Protein AF-A0A3B9SMY6-F1 (afdb_monomer)

Foldseek 3Di:
DDDDDDDDDDDDDDDDDDDDDDDDDDDDDDDDDDDQLLAADDDLVRNLVSLLVNLCVQVNVPPCVVLSVVLVCVLPDCVCVPPVPLSVLLRLLVRLLVVLPLRHNVLSSLSSVCSCQLDPDRHDDDPLSSVLVSVVSSVQSVPDHSVRSSQLSQQVSQLRDPPPVAWGWLDDPPFKTKIKGDWDWDWDDSVPDSFIKIWTFQIKIWMDGAPDIWIWHRWTWTAGSVQQKTWTQKTKGALVQLPDDPPQKMKIAHTAMDRSVFQWGKGAFIWIWHQLLDDDPCPDDRDTPTFTWIWIAGDDNDDHSVRQQDGKTWGPDQFDWDPPSFPQKIWTTTWMDGRQKIKRAHDPVGWIWIFGDEPNDTFKIWTDRIWIDHPFKIWDQWIWIWGDQPDPWTWTARTWTWIAGSVQQKIKTFQDPDFLSLAFIQTQFLQKTKRFGMWMDRSHDQKIFTHFDQPQFTDWIKIAHNQAADPVVQCVQCPPPPDRLLVQQVVLCVVVVQWFQALVSSCVSSVHDSVVSLVVLRVCSSVVQWDADPVSRGIGGDPVSVSRVCVNVLNFAGWNWMFTADDNDDTQWMAGNVQRKIKGARGAKTDQEPPQRWMDGADNRIWIGGGHRKIWGAAWIDTAFKIWHAHRWIADLQQQKIFGAATQWMWGWAFAPDADPVRGGDTDTQDWTKGRWGWMWRADGSRHSHVSDPDQFPGKTWTPAKIKTDLCPAPPRLGPPVFFIWTFGTDMGTNSNDDHQVNDWTWTWGGHLQQFDIDIFTWGQDNVSYTWHKDAQPPVATQGNNNQWGAGGIWIAGNNATWGQAWIGGPQKIDHARTWHDGSFKIWGWAKIWGPWDDDDQPDWTFWIKIAGTWTWMDGSVVQKIKTAHDPFFIFTHDPFTKGAHGIWIDHVTWIWGAAWIDGDPDIDHDRTDTGHSHD

Structure (mmCIF, N/CA/C/O backbone):
data_AF-A0A3B9SMY6-F1
#
_entry.id   AF-A0A3B9SMY6-F1
#
loop_
_atom_site.group_PDB
_atom_site.id
_atom_site.type_symbol
_atom_site.label_atom_id
_atom_site.label_alt_id
_atom_site.label_comp_id
_atom_site.label_asym_id
_atom_site.label_entity_id
_atom_site.label_seq_id
_atom_site.pdbx_PDB_ins_code
_atom_site.Cartn_x
_atom_site.Cartn_y
_atom_site.Cartn_z
_atom_site.occupancy
_atom_site.B_iso_or_equiv
_atom_site.auth_seq_id
_atom_site.auth_comp_id
_atom_site.auth_asym_id
_atom_site.auth_atom_id
_atom_site.pdbx_PDB_model_num
ATOM 1 N N . MET A 1 1 ? -36.067 58.051 8.733 1.00 38.22 1 MET A N 1
ATOM 2 C CA . MET A 1 1 ? -37.503 57.680 8.735 1.00 38.22 1 MET A CA 1
ATOM 3 C C . MET A 1 1 ? -37.540 56.168 8.925 1.00 38.22 1 MET A C 1
ATOM 5 O O . MET A 1 1 ? -36.864 55.523 8.148 1.00 38.22 1 MET A O 1
ATOM 9 N N . THR A 1 2 ? -38.123 55.501 9.920 1.00 34.78 2 THR A N 1
ATOM 10 C CA . THR A 1 2 ? -39.008 55.783 11.070 1.00 34.78 2 THR A CA 1
ATOM 11 C C . THR A 1 2 ? -38.857 54.579 12.033 1.00 34.78 2 THR A C 1
ATOM 13 O O . THR A 1 2 ? -38.737 53.455 11.558 1.00 34.78 2 THR A O 1
ATOM 16 N N . LYS A 1 3 ? -38.825 54.805 13.360 1.00 35.53 3 LYS A N 1
ATOM 17 C CA . LYS A 1 3 ? -38.777 53.776 14.438 1.00 35.53 3 LYS A CA 1
ATOM 18 C C . LYS A 1 3 ? -40.042 52.880 14.461 1.00 35.53 3 LYS A C 1
ATOM 20 O O . LYS A 1 3 ? -41.073 53.328 13.959 1.00 35.53 3 LYS A O 1
ATOM 25 N N . PRO A 1 4 ? -39.997 51.684 15.092 1.00 39.94 4 PRO A N 1
ATOM 26 C CA . PRO A 1 4 ? -40.416 51.556 16.505 1.00 39.94 4 PRO A CA 1
ATOM 27 C C . PRO A 1 4 ? -39.466 50.698 17.388 1.00 39.94 4 PRO A C 1
ATOM 29 O O . PRO A 1 4 ? -38.558 50.062 16.856 1.00 39.94 4 PRO A O 1
ATOM 32 N N . PRO A 1 5 ? -39.619 50.734 18.734 1.00 43.97 5 PRO A N 1
ATOM 33 C CA . PRO A 1 5 ? -38.661 50.185 19.698 1.00 43.97 5 PRO A CA 1
ATOM 34 C C . PRO A 1 5 ? -39.064 48.829 20.308 1.00 43.97 5 PRO A C 1
ATOM 36 O O . PRO A 1 5 ? -40.241 48.498 20.424 1.00 43.97 5 PRO A O 1
ATOM 39 N N . THR A 1 6 ? -38.043 48.106 20.766 1.00 34.50 6 THR A N 1
ATOM 40 C CA . THR A 1 6 ? -38.062 46.905 21.613 1.00 34.50 6 THR A CA 1
ATOM 41 C C . THR A 1 6 ? -37.873 47.266 23.089 1.00 34.50 6 THR A C 1
ATOM 43 O O . THR A 1 6 ? -37.084 48.160 23.399 1.00 34.50 6 THR A O 1
ATOM 46 N N . THR A 1 7 ? -38.501 46.519 24.000 1.00 32.94 7 THR A N 1
ATOM 47 C CA . THR A 1 7 ? -38.124 46.476 25.425 1.00 32.94 7 THR A CA 1
ATOM 48 C C . THR A 1 7 ? -38.269 45.059 25.973 1.00 32.94 7 THR A C 1
ATOM 50 O O . THR A 1 7 ? -39.382 44.608 26.235 1.00 32.94 7 THR A O 1
ATOM 53 N N . ASP A 1 8 ? -37.120 44.410 26.157 1.00 31.41 8 ASP A N 1
ATOM 54 C CA . ASP A 1 8 ? -36.864 43.376 27.162 1.00 31.41 8 ASP A CA 1
ATOM 55 C C . ASP A 1 8 ? -36.586 44.041 28.513 1.00 31.41 8 ASP A C 1
ATOM 57 O O . ASP A 1 8 ? -36.019 45.134 28.549 1.00 31.41 8 ASP A O 1
ATOM 61 N N . LEU A 1 9 ? -36.895 43.356 29.617 1.00 30.25 9 LEU A N 1
ATOM 62 C CA . LEU A 1 9 ? -36.298 43.638 30.925 1.00 30.25 9 LEU A CA 1
ATOM 63 C C . LEU A 1 9 ? -36.249 42.360 31.779 1.00 30.25 9 LEU A C 1
ATOM 65 O O . LEU A 1 9 ? -37.252 41.905 32.325 1.00 30.25 9 LEU A O 1
ATOM 69 N N . GLN A 1 10 ? -35.038 41.808 31.892 1.00 32.53 10 GLN A N 1
ATOM 70 C CA . GLN A 1 10 ? -34.589 40.990 33.020 1.00 32.53 10 GLN A CA 1
ATOM 71 C C . GLN A 1 10 ? -34.453 41.862 34.271 1.00 32.53 10 GLN A C 1
ATOM 73 O O . GLN A 1 10 ? -34.089 43.027 34.142 1.00 32.53 10 GLN A O 1
ATOM 78 N N . LEU A 1 11 ? -34.619 41.280 35.465 1.00 30.08 11 LEU A N 1
ATOM 79 C CA . LEU A 1 11 ? -34.004 41.775 36.703 1.00 30.08 11 LEU A CA 1
ATOM 80 C C . LEU A 1 11 ? -34.053 40.714 37.818 1.00 30.08 11 LEU A C 1
ATOM 82 O O . LEU A 1 11 ? -35.106 40.186 38.163 1.00 30.08 11 LEU A O 1
ATOM 86 N N . GLY A 1 12 ? -32.901 40.490 38.440 1.00 26.23 12 GLY A N 1
ATOM 87 C CA . GLY A 1 12 ? -32.752 40.278 39.884 1.00 26.23 12 GLY A CA 1
ATOM 88 C C . GLY A 1 12 ? -31.532 41.095 40.352 1.00 26.23 12 GLY A C 1
ATOM 89 O O . GLY A 1 12 ? -30.906 41.733 39.501 1.00 26.23 12 GLY A O 1
ATOM 90 N N . PRO A 1 13 ? -31.083 41.037 41.624 1.00 46.28 13 PRO A N 1
ATOM 91 C CA . PRO A 1 13 ? -31.743 40.598 42.862 1.00 46.28 13 PRO A CA 1
ATOM 92 C C . PRO A 1 13 ? -31.530 41.597 44.050 1.00 46.28 13 PRO A C 1
ATOM 94 O O . PRO A 1 13 ? -31.008 42.689 43.862 1.00 46.28 13 PRO A O 1
ATOM 97 N N . LEU A 1 14 ? -31.862 41.145 45.277 1.00 27.84 14 LEU A N 1
ATOM 98 C CA . LEU A 1 14 ? -31.392 41.569 46.627 1.00 27.84 14 LEU A CA 1
ATOM 99 C C . LEU A 1 14 ? -32.258 42.496 47.522 1.00 27.84 14 LEU A C 1
ATOM 101 O O . LEU A 1 14 ? -32.320 43.705 47.361 1.00 27.84 14 LEU A O 1
ATOM 105 N N . ARG A 1 15 ? -32.796 41.849 48.575 1.00 28.20 15 ARG A N 1
ATOM 106 C CA . ARG A 1 15 ? -32.757 42.157 50.030 1.00 28.20 15 ARG A CA 1
ATOM 107 C C . ARG A 1 15 ? -32.887 43.615 50.523 1.00 28.20 15 ARG A C 1
ATOM 109 O O . ARG A 1 15 ? -31.954 44.397 50.400 1.00 28.20 15 ARG A O 1
ATOM 116 N N . GLY A 1 16 ? -33.900 43.839 51.371 1.00 29.27 16 GLY A N 1
ATOM 117 C CA . GLY A 1 16 ? -33.817 44.747 52.527 1.00 29.27 16 GLY A CA 1
ATOM 118 C C . GLY A 1 16 ? -35.105 45.508 52.865 1.00 29.27 16 GLY A C 1
ATOM 119 O O . GLY A 1 16 ? -35.628 46.210 52.017 1.00 29.27 16 GLY A O 1
ATOM 120 N N . LEU A 1 17 ? -35.525 45.422 54.136 1.00 26.86 17 LEU A N 1
ATOM 121 C CA . LEU A 1 17 ? -36.520 46.256 54.841 1.00 26.86 17 LEU A CA 1
ATOM 122 C C . LEU A 1 17 ? -38.000 46.153 54.420 1.00 26.86 17 LEU A C 1
ATOM 124 O O . LEU A 1 17 ? -38.404 46.698 53.406 1.00 26.86 17 LEU A O 1
ATOM 128 N N . LEU A 1 18 ? -38.837 45.585 55.298 1.00 28.75 18 LEU A N 1
ATOM 129 C CA . LEU A 1 18 ? -39.867 46.331 56.052 1.00 28.75 18 LEU A CA 1
ATOM 130 C C . LEU A 1 18 ? -40.722 45.359 56.880 1.00 28.75 18 LEU A C 1
ATOM 132 O O . LEU A 1 18 ? -41.698 44.768 56.429 1.00 28.75 18 LEU A O 1
ATOM 136 N N . TRP A 1 19 ? -40.310 45.205 58.137 1.00 32.34 19 TRP A N 1
ATOM 137 C CA . TRP A 1 19 ? -41.204 44.895 59.247 1.00 32.34 19 TRP A CA 1
ATOM 138 C C . TRP A 1 19 ? -42.213 46.042 59.430 1.00 32.34 19 TRP A C 1
ATOM 140 O O . TRP A 1 19 ? -41.911 47.177 59.075 1.00 32.34 19 TRP A O 1
ATOM 150 N N . THR A 1 20 ? -43.344 45.750 60.081 1.00 31.47 20 THR A N 1
ATOM 151 C CA . THR A 1 20 ? -44.406 46.669 60.559 1.00 31.47 20 THR A CA 1
ATOM 152 C C . THR A 1 20 ? -45.466 47.120 59.547 1.00 31.47 20 THR A C 1
ATOM 154 O O . THR A 1 20 ? -45.407 48.235 59.059 1.00 31.47 20 THR A O 1
ATOM 157 N N . LEU A 1 21 ? -46.492 46.283 59.309 1.00 29.92 21 LEU A N 1
ATOM 158 C CA . LEU A 1 21 ? -47.915 46.695 59.269 1.00 29.92 21 LEU A CA 1
ATOM 159 C C . LEU A 1 21 ? -48.844 45.478 59.033 1.00 29.92 21 LEU A C 1
ATOM 161 O O . LEU A 1 21 ? -49.367 45.296 57.945 1.00 29.92 21 LEU A O 1
ATOM 165 N N . CYS A 1 22 ? -49.040 44.593 60.016 1.00 31.83 22 CYS A N 1
ATOM 166 C CA . CYS A 1 22 ? -50.114 43.576 59.948 1.00 31.83 22 CYS A CA 1
ATOM 167 C C . CYS A 1 22 ? -50.487 43.047 61.341 1.00 31.83 22 CYS A C 1
ATOM 169 O O . CYS A 1 22 ? -50.527 41.848 61.600 1.00 31.83 22 CYS A O 1
ATOM 171 N N . LEU A 1 23 ? -50.726 43.966 62.274 1.00 32.97 23 LEU A N 1
ATOM 172 C CA . LEU A 1 23 ? -51.170 43.634 63.622 1.00 32.97 23 LEU A CA 1
ATOM 173 C C . LEU A 1 23 ? -52.129 44.727 64.085 1.00 32.97 23 LEU A C 1
ATOM 175 O O . LEU A 1 23 ? -51.681 45.719 64.646 1.00 32.97 23 LEU A O 1
ATOM 179 N N . THR A 1 24 ? -53.416 44.584 63.738 1.00 31.94 24 THR A N 1
ATOM 180 C CA . THR A 1 24 ? -54.617 45.078 64.460 1.00 31.94 24 THR A CA 1
ATOM 181 C C . THR A 1 24 ? -55.829 45.178 63.528 1.00 31.94 24 THR A C 1
ATOM 183 O O . THR A 1 24 ? -56.139 46.239 63.010 1.00 31.94 24 THR A O 1
ATOM 186 N N . LEU A 1 25 ? -56.536 44.063 63.329 1.00 32.84 25 LEU A N 1
ATOM 187 C CA . LEU A 1 25 ? -57.997 44.033 63.139 1.00 32.84 25 LEU A CA 1
ATOM 188 C C . LEU A 1 25 ? -58.461 42.571 63.199 1.00 32.84 25 LEU A C 1
ATOM 190 O O . LEU A 1 25 ? -58.709 41.901 62.204 1.00 32.84 25 LEU A O 1
ATOM 194 N N . PHE A 1 26 ? -58.484 42.078 64.435 1.00 32.09 26 PHE A N 1
ATOM 195 C CA . PHE A 1 26 ? -59.185 40.875 64.872 1.00 32.09 26 PHE A CA 1
ATOM 196 C C . PHE A 1 26 ? -60.379 41.341 65.728 1.00 32.09 26 PHE A C 1
ATOM 198 O O . PHE A 1 26 ? -60.232 42.354 66.414 1.00 32.09 26 PHE A O 1
ATOM 205 N N . CYS A 1 27 ? -61.484 40.574 65.711 1.00 29.64 27 CYS A N 1
ATOM 206 C CA . CYS A 1 27 ? -62.801 40.765 66.373 1.00 29.64 27 CYS A CA 1
ATOM 207 C C . CYS A 1 27 ? -63.828 41.508 65.477 1.00 29.64 27 CYS A C 1
ATOM 209 O O . CYS A 1 27 ? -63.609 42.662 65.144 1.00 29.64 27 CYS A O 1
ATOM 211 N N . LEU A 1 28 ? -64.975 40.960 65.034 1.00 33.19 28 LEU A N 1
ATOM 212 C CA . LEU A 1 28 ? -65.957 40.081 65.699 1.00 33.19 28 LEU A CA 1
ATOM 213 C C . LEU A 1 28 ? -66.976 39.454 64.700 1.00 33.19 28 LEU A C 1
ATOM 215 O O . LEU A 1 28 ? -67.339 40.107 63.729 1.00 33.19 28 LEU A O 1
ATOM 219 N N . ALA A 1 29 ? -67.507 38.269 65.064 1.00 34.28 29 ALA A N 1
ATOM 220 C CA . ALA A 1 29 ? -68.700 37.544 64.558 1.00 34.28 29 ALA A CA 1
ATOM 221 C C . ALA A 1 29 ? -68.652 36.984 63.113 1.00 34.28 29 ALA A C 1
ATOM 223 O O . ALA A 1 29 ? -68.498 37.717 62.154 1.00 34.28 29 ALA A O 1
ATOM 224 N N . GLY A 1 30 ? -68.839 35.691 62.834 1.00 30.66 30 GLY A N 1
ATOM 225 C CA . GLY A 1 30 ? -69.352 34.592 63.646 1.00 30.66 30 GLY A CA 1
ATOM 226 C C . GLY A 1 30 ? -70.215 33.681 62.770 1.00 30.66 30 GLY A C 1
ATOM 227 O O . GLY A 1 30 ? -71.408 33.916 62.621 1.00 30.66 30 GLY A O 1
ATOM 228 N N . SER A 1 31 ? -69.620 32.629 62.211 1.00 28.44 31 SER A N 1
ATOM 229 C CA . SER A 1 31 ? -70.347 31.427 61.791 1.00 28.44 31 SER A CA 1
ATOM 230 C C . SER A 1 31 ? -69.621 30.245 62.416 1.00 28.44 31 SER A C 1
ATOM 232 O O . SER A 1 31 ? -68.498 29.914 62.046 1.00 28.44 31 SER A O 1
ATOM 234 N N . LEU A 1 32 ? -70.251 29.674 63.440 1.00 37.16 32 LEU A N 1
ATOM 235 C CA . LEU A 1 32 ? -69.815 28.467 64.120 1.00 37.16 32 LEU A CA 1
ATOM 236 C C . LEU A 1 32 ? -69.705 27.312 63.115 1.00 37.16 32 LEU A C 1
ATOM 238 O O . LEU A 1 32 ? -70.717 26.845 62.606 1.00 37.16 32 LEU A O 1
ATOM 242 N N . HIS A 1 33 ? -68.486 26.837 62.877 1.00 33.31 33 HIS A N 1
ATOM 243 C CA . HIS A 1 33 ? -68.214 25.435 62.568 1.00 33.31 33 HIS A CA 1
ATOM 244 C C . HIS A 1 33 ? -67.316 24.901 63.688 1.00 33.31 33 HIS A C 1
ATOM 246 O O . HIS A 1 33 ? -66.487 25.636 64.227 1.00 33.31 33 HIS A O 1
ATOM 252 N N . GLY A 1 34 ? -67.619 23.680 64.130 1.00 35.88 34 GLY A N 1
ATOM 253 C CA . GLY A 1 34 ? -67.309 23.139 65.451 1.00 35.88 34 GLY A CA 1
ATOM 254 C C . GLY A 1 34 ? -65.848 23.225 65.884 1.00 35.88 34 GLY A C 1
ATOM 255 O O . GLY A 1 34 ? -64.922 23.238 65.080 1.00 35.88 34 GLY A O 1
ATOM 256 N N . GLN A 1 35 ? -65.650 23.269 67.204 1.00 39.44 35 GLN A N 1
ATOM 257 C CA . GLN A 1 35 ? -64.340 23.052 67.809 1.00 39.44 35 GLN A CA 1
ATOM 258 C C . GLN A 1 35 ? -63.809 21.686 67.357 1.00 39.44 35 GLN A C 1
ATOM 260 O O . GLN A 1 35 ? -64.266 20.660 67.870 1.00 39.44 35 GLN A O 1
ATOM 265 N N . SER A 1 36 ? -62.842 21.705 66.434 1.00 58.28 36 SER A N 1
ATOM 266 C CA . SER A 1 36 ? -62.012 20.552 66.092 1.00 58.28 36 SER A CA 1
ATOM 267 C C . SER A 1 36 ? -61.486 19.930 67.382 1.00 58.28 36 SER A C 1
ATOM 269 O O . SER A 1 36 ? -60.985 20.662 68.248 1.00 58.28 36 SER A O 1
ATOM 271 N N . VAL A 1 37 ? -61.601 18.611 67.519 1.00 69.25 37 VAL A N 1
ATOM 272 C CA . VAL A 1 37 ? -61.093 17.870 68.683 1.00 69.25 37 VAL A CA 1
ATOM 273 C C . VAL A 1 37 ? -59.629 18.258 68.937 1.00 69.25 37 VAL A C 1
ATOM 275 O O . VAL A 1 37 ? -58.774 18.088 68.072 1.00 69.25 37 VAL A O 1
ATOM 278 N N . ARG A 1 38 ? -59.348 18.869 70.098 1.00 74.00 38 ARG A N 1
ATOM 279 C CA . ARG A 1 38 ? -58.009 19.402 70.433 1.00 74.00 38 ARG A CA 1
ATOM 280 C C . ARG A 1 38 ? -57.100 18.366 71.096 1.00 74.00 38 ARG A C 1
ATOM 282 O O . ARG A 1 38 ? -55.884 18.518 71.043 1.00 74.00 38 ARG A O 1
ATOM 289 N N . ALA A 1 39 ? -57.691 17.364 71.734 1.00 84.62 39 ALA A N 1
ATOM 290 C CA . ALA A 1 39 ? -57.035 16.226 72.364 1.00 84.62 39 ALA A CA 1
ATOM 291 C C . ALA A 1 39 ? -58.072 15.107 72.534 1.00 84.62 39 ALA A C 1
ATOM 293 O O . ALA A 1 39 ? -59.261 15.406 72.640 1.00 84.62 39 ALA A O 1
ATOM 294 N N . PHE A 1 40 ? -57.624 13.855 72.571 1.00 90.88 40 PHE A N 1
ATOM 295 C CA . PHE A 1 40 ? -58.469 12.711 72.919 1.00 90.88 40 PHE A CA 1
ATOM 296 C C . PHE A 1 40 ? -58.411 12.444 74.430 1.00 90.88 40 PHE A C 1
ATOM 298 O O . PHE A 1 40 ? -57.323 12.542 75.008 1.00 90.88 40 PHE A O 1
ATOM 305 N N . GLY A 1 41 ? -59.547 12.091 75.046 1.00 85.12 41 GLY A N 1
ATOM 306 C CA . GLY A 1 41 ? -59.650 11.714 76.463 1.00 85.12 41 GLY A CA 1
ATOM 307 C C . GLY A 1 41 ? -58.659 10.631 76.916 1.00 85.12 41 GLY A C 1
ATOM 308 O O . GLY A 1 41 ? -58.131 9.869 76.100 1.00 85.12 41 GLY A O 1
ATOM 309 N N . ASN A 1 42 ? -58.370 10.595 78.223 1.00 82.06 42 ASN A N 1
ATOM 310 C CA . ASN A 1 42 ? -57.402 9.662 78.814 1.00 82.06 42 ASN A CA 1
ATOM 311 C C . ASN A 1 42 ? -57.979 8.259 79.008 1.00 82.06 42 ASN A C 1
ATOM 313 O O . ASN A 1 42 ? -57.285 7.299 78.694 1.00 82.06 42 ASN A O 1
ATOM 317 N N . ASP A 1 43 ? -59.229 8.164 79.462 1.00 87.25 43 ASP A N 1
ATOM 318 C CA . ASP A 1 43 ? -59.920 6.896 79.690 1.00 87.25 43 ASP A CA 1
ATOM 319 C C . ASP A 1 43 ? -60.531 6.345 78.383 1.00 87.25 43 ASP A C 1
ATOM 321 O O . ASP A 1 43 ? -60.965 7.138 77.536 1.00 87.25 43 ASP A O 1
ATOM 325 N N . PRO A 1 44 ? -60.636 5.012 78.200 1.00 85.94 44 PRO A N 1
ATOM 326 C CA . PRO A 1 44 ? -61.116 4.407 76.951 1.00 85.94 44 PRO A CA 1
ATOM 327 C C . PRO A 1 44 ? -62.498 4.900 76.491 1.00 85.94 44 PRO A C 1
ATOM 329 O O . PRO A 1 44 ? -62.710 5.136 75.301 1.00 85.94 44 PRO A O 1
ATOM 332 N N . GLY A 1 45 ? -63.436 5.113 77.420 1.00 86.62 45 GLY A N 1
ATOM 333 C CA . GLY A 1 45 ? -64.782 5.608 77.101 1.00 86.62 45 GLY A CA 1
ATOM 334 C C . GLY A 1 45 ? -64.788 7.034 76.538 1.00 86.62 45 GLY A C 1
ATOM 335 O O . GLY A 1 45 ? -65.446 7.306 75.530 1.00 86.62 45 GLY A O 1
ATOM 336 N N . ASP A 1 46 ? -64.014 7.933 77.150 1.00 87.69 46 ASP A N 1
ATOM 337 C CA . ASP A 1 46 ? -63.882 9.322 76.697 1.00 87.69 46 ASP A CA 1
ATOM 338 C C . ASP A 1 46 ? -63.083 9.405 75.391 1.00 87.69 46 ASP A C 1
ATOM 340 O O . ASP A 1 46 ? -63.473 10.121 74.465 1.00 87.69 46 ASP A O 1
ATOM 344 N N . PHE A 1 47 ? -62.018 8.604 75.268 1.00 92.88 47 PHE A N 1
ATOM 345 C CA . PHE A 1 47 ? -61.244 8.482 74.037 1.00 92.88 47 PHE A CA 1
ATOM 346 C C . PHE A 1 47 ? -62.122 8.038 72.861 1.00 92.88 47 PHE A C 1
ATOM 348 O O . PHE A 1 47 ? -62.110 8.692 71.819 1.00 92.88 47 PHE A O 1
ATOM 355 N N . ALA A 1 48 ? -62.914 6.970 73.018 1.00 89.00 48 ALA A N 1
ATOM 356 C CA . ALA A 1 48 ? -63.763 6.445 71.948 1.00 89.00 48 ALA A CA 1
ATOM 357 C C . ALA A 1 48 ? -64.760 7.500 71.446 1.00 89.00 48 ALA A C 1
ATOM 359 O O . ALA A 1 48 ? -64.972 7.635 70.237 1.00 89.00 48 ALA A O 1
ATOM 360 N N . LYS A 1 49 ? -65.331 8.291 72.362 1.00 89.19 49 LYS A N 1
ATOM 361 C CA . LYS A 1 49 ? -66.244 9.393 72.040 1.00 89.19 49 LYS A CA 1
ATOM 362 C C . LYS A 1 49 ? -65.545 10.509 71.258 1.00 89.19 49 LYS A C 1
ATOM 364 O O . LYS A 1 49 ? -66.059 10.931 70.218 1.00 89.19 49 LYS A O 1
ATOM 369 N N . ASP A 1 50 ? -64.387 10.969 71.729 1.00 90.19 50 ASP A N 1
ATOM 370 C CA . ASP A 1 50 ? -63.633 12.048 71.081 1.00 90.19 50 ASP A CA 1
ATOM 371 C C . ASP A 1 50 ? -63.058 11.616 69.721 1.00 90.19 50 ASP A C 1
ATOM 373 O O . ASP A 1 50 ? -63.129 12.370 68.749 1.00 90.19 50 ASP A O 1
ATOM 377 N N . PHE A 1 51 ? -62.552 10.385 69.624 1.00 91.19 51 PHE A N 1
ATOM 378 C CA . PHE A 1 51 ? -62.044 9.785 68.389 1.00 91.19 51 PHE A CA 1
ATOM 379 C C . PHE A 1 51 ? -63.152 9.624 67.340 1.00 91.19 51 PHE A C 1
ATOM 381 O O . PHE A 1 51 ? -62.987 10.015 66.186 1.00 91.19 51 PHE A O 1
ATOM 388 N N . SER A 1 52 ? -64.331 9.156 67.759 1.00 89.25 52 SER A N 1
ATOM 389 C CA . SER A 1 52 ? -65.502 9.030 66.882 1.00 89.25 52 SER A CA 1
ATOM 390 C C . SER A 1 52 ? -65.987 10.380 66.361 1.00 89.25 52 SER A C 1
ATOM 392 O O . SER A 1 52 ? -66.345 10.505 65.188 1.00 89.25 52 SER A O 1
ATOM 394 N N . LYS A 1 53 ? -65.965 11.415 67.214 1.00 89.56 53 LYS A N 1
ATOM 395 C CA . LYS A 1 53 ? -66.262 12.789 66.799 1.00 89.56 53 LYS A CA 1
ATOM 396 C C . LYS A 1 53 ? -65.243 13.278 65.765 1.00 89.56 53 LYS A C 1
ATOM 398 O O . LYS A 1 53 ? -65.654 13.820 64.744 1.00 89.56 53 LYS A O 1
ATOM 403 N N . HIS A 1 54 ? -63.950 13.048 66.000 1.00 90.12 54 HIS A N 1
ATOM 404 C CA . HIS A 1 54 ? -62.886 13.435 65.073 1.00 90.12 54 HIS A CA 1
ATOM 405 C C . HIS A 1 54 ? -63.032 12.764 63.700 1.00 90.12 54 HIS A C 1
ATOM 407 O O . HIS A 1 54 ? -63.059 13.457 62.686 1.00 90.12 54 HIS A O 1
ATOM 413 N N . LEU A 1 55 ? -63.220 11.442 63.660 1.00 89.19 55 LEU A N 1
ATOM 414 C CA . LEU A 1 55 ? -63.455 10.705 62.416 1.00 89.19 55 LEU A CA 1
ATOM 415 C C . LEU A 1 55 ? -64.734 11.164 61.693 1.00 89.19 55 LEU A C 1
ATOM 417 O O . LEU A 1 55 ? -64.729 11.323 60.476 1.00 89.19 55 LEU A O 1
ATOM 421 N N . THR A 1 56 ? -65.820 11.443 62.424 1.00 89.44 56 THR A N 1
ATOM 422 C CA . THR A 1 56 ? -67.073 11.967 61.841 1.00 89.44 56 THR A CA 1
ATOM 423 C C . THR A 1 56 ? -66.890 13.341 61.199 1.00 89.44 56 THR A C 1
ATOM 425 O O . THR A 1 56 ? -67.477 13.604 60.149 1.00 89.44 56 THR A O 1
ATOM 428 N N . GLU A 1 57 ? -66.083 14.212 61.811 1.00 87.62 57 GLU A N 1
ATOM 429 C CA . GLU A 1 57 ? -65.734 15.529 61.263 1.00 87.62 57 GLU A CA 1
ATOM 430 C C . GLU A 1 57 ? -64.843 15.422 60.015 1.00 87.62 57 GLU A C 1
ATOM 432 O O . GLU A 1 57 ? -64.949 16.265 59.126 1.00 87.62 57 GLU A O 1
ATOM 437 N N . LEU A 1 58 ? -63.989 14.397 59.944 1.00 86.50 58 LEU A N 1
ATOM 438 C CA . LEU A 1 58 ? -62.948 14.265 58.924 1.00 86.50 58 LEU A CA 1
ATOM 439 C C . LEU A 1 58 ? -63.384 13.439 57.695 1.00 86.50 58 LEU A C 1
ATOM 441 O O . LEU A 1 58 ? -62.996 13.760 56.576 1.00 86.50 58 LEU A O 1
ATOM 445 N N . VAL A 1 59 ? -64.211 12.406 57.886 1.00 85.50 59 VAL A N 1
ATOM 446 C CA . VAL A 1 59 ? -64.715 11.509 56.820 1.00 85.50 59 VAL A CA 1
ATOM 447 C C . VAL A 1 59 ? -66.132 11.895 56.381 1.00 85.50 59 VAL A C 1
ATOM 449 O O . VAL A 1 59 ? -66.510 11.735 55.227 1.00 85.50 59 VAL A O 1
ATOM 452 N N . GLY A 1 60 ? -66.931 12.446 57.296 1.00 85.94 60 GLY A N 1
ATOM 453 C CA . GLY A 1 60 ? -68.352 12.698 57.086 1.00 85.94 60 GLY A CA 1
ATOM 454 C C . GLY A 1 60 ? -69.231 11.578 57.646 1.00 85.94 60 GLY A C 1
ATOM 455 O O . GLY A 1 60 ? -68.954 10.385 57.527 1.00 85.94 60 GLY A O 1
ATOM 456 N N . LYS A 1 61 ? -70.344 11.980 58.271 1.00 83.75 61 LYS A N 1
ATOM 457 C CA . LYS A 1 61 ? -71.191 11.098 59.089 1.00 83.75 61 LYS A CA 1
ATOM 458 C C . LYS A 1 61 ? -71.667 9.833 58.368 1.00 83.75 61 LYS A C 1
ATOM 460 O O . LYS A 1 61 ? -71.654 8.771 58.969 1.00 83.75 61 LYS A O 1
ATOM 465 N N . LYS A 1 62 ? -72.070 9.936 57.099 1.00 84.94 62 LYS A N 1
ATOM 466 C CA . LYS A 1 62 ? -72.688 8.825 56.355 1.00 84.94 62 LYS A CA 1
ATOM 467 C C . LYS A 1 62 ? -71.709 7.687 56.035 1.00 84.94 62 LYS A C 1
ATOM 469 O O . LYS A 1 62 ? -72.128 6.539 55.979 1.00 84.94 62 LYS A O 1
ATOM 474 N N . GLU A 1 63 ? -70.439 8.008 55.803 1.00 81.88 63 GLU A N 1
ATOM 475 C CA . GLU A 1 63 ? -69.421 7.033 55.386 1.00 81.88 63 GLU A CA 1
ATOM 476 C C . GLU A 1 63 ? -68.757 6.353 56.585 1.00 81.88 63 GLU A C 1
ATOM 478 O O . GLU A 1 63 ? -68.478 5.158 56.539 1.00 81.88 63 GLU A O 1
ATOM 483 N N . VAL A 1 64 ? -68.569 7.080 57.692 1.00 87.06 64 VAL A N 1
ATOM 484 C CA . VAL A 1 64 ? -67.871 6.541 58.866 1.00 87.06 64 VAL A CA 1
ATOM 485 C C . VAL A 1 64 ? -68.782 5.794 59.845 1.00 87.06 64 VAL A C 1
ATOM 487 O O . VAL A 1 64 ? -68.289 4.992 60.627 1.00 87.06 64 VAL A O 1
ATOM 490 N N . GLU A 1 65 ? -70.098 6.028 59.839 1.00 86.94 65 GLU A N 1
ATOM 491 C CA . GLU A 1 65 ? -71.052 5.406 60.776 1.00 86.94 65 GLU A CA 1
ATOM 492 C C . GLU A 1 65 ? -70.949 3.865 60.866 1.00 86.94 65 GLU A C 1
ATOM 494 O O . GLU A 1 65 ? -70.856 3.365 61.990 1.00 86.94 65 GLU A O 1
ATOM 499 N N . PRO A 1 66 ? -70.868 3.091 59.759 1.00 86.62 66 PRO A N 1
ATOM 500 C CA . PRO A 1 66 ? -70.667 1.639 59.851 1.00 86.62 66 PRO A CA 1
ATOM 501 C C . PRO A 1 66 ? -69.286 1.253 60.412 1.00 86.62 66 PRO A C 1
ATOM 503 O O . PRO A 1 66 ? -69.168 0.282 61.161 1.00 86.62 66 PRO A O 1
ATOM 506 N N . ILE A 1 67 ? -68.245 2.029 60.102 1.00 86.00 67 ILE A N 1
ATOM 507 C CA . ILE A 1 67 ? -66.875 1.796 60.582 1.00 86.00 67 ILE A CA 1
ATOM 508 C C . ILE A 1 67 ? -66.796 2.076 62.088 1.00 86.00 67 ILE A C 1
ATOM 510 O O . ILE A 1 67 ? -66.297 1.255 62.850 1.00 86.00 67 ILE A O 1
ATOM 514 N N . LEU A 1 68 ? -67.366 3.193 62.548 1.00 86.81 68 LEU A N 1
ATOM 515 C CA . LEU A 1 68 ? -67.424 3.549 63.965 1.00 86.81 68 LEU A CA 1
ATOM 516 C C . LEU A 1 68 ? -68.267 2.569 64.776 1.00 86.81 68 LEU A C 1
ATOM 518 O O . LEU A 1 68 ? -67.905 2.286 65.913 1.00 86.81 68 LEU A O 1
ATOM 522 N N . ALA A 1 69 ? -69.357 2.036 64.215 1.00 86.88 69 ALA A N 1
ATOM 523 C CA . ALA A 1 69 ? -70.177 1.041 64.901 1.00 86.88 69 ALA A CA 1
ATOM 524 C C . ALA A 1 69 ? -69.377 -0.236 65.211 1.00 86.88 69 ALA A C 1
ATOM 526 O O . ALA A 1 69 ? -69.421 -0.729 66.338 1.00 86.88 69 ALA A O 1
ATOM 527 N N . THR A 1 70 ? -68.605 -0.737 64.240 1.00 87.12 70 THR A N 1
ATOM 528 C CA . THR A 1 70 ? -67.739 -1.914 64.442 1.00 87.12 70 THR A CA 1
ATOM 529 C C . THR A 1 70 ? -66.548 -1.601 65.349 1.00 87.12 70 THR A C 1
ATOM 531 O O . THR A 1 70 ? -66.233 -2.385 66.243 1.00 87.12 70 THR A O 1
ATOM 534 N N . PHE A 1 71 ? -65.921 -0.434 65.180 1.00 89.44 71 PHE A N 1
ATOM 535 C CA . PHE A 1 71 ? -64.808 0.011 66.015 1.00 89.44 71 PHE A CA 1
ATOM 536 C C . PHE A 1 71 ? -65.215 0.183 67.481 1.00 89.44 71 PHE A C 1
ATOM 538 O O . PHE A 1 71 ? -64.558 -0.373 68.350 1.00 89.44 71 PHE A O 1
ATOM 545 N N . GLN A 1 72 ? -66.295 0.914 67.778 1.00 87.75 72 GLN A N 1
ATOM 546 C CA . GLN A 1 72 ? -66.724 1.174 69.157 1.00 87.75 72 GLN A CA 1
ATOM 547 C C . GLN A 1 72 ? -67.133 -0.106 69.882 1.00 87.75 72 GLN A C 1
ATOM 549 O O . GLN A 1 72 ? -66.775 -0.272 71.047 1.00 87.75 72 GLN A O 1
ATOM 554 N N . ALA A 1 73 ? -67.860 -0.998 69.195 1.00 86.00 73 ALA A N 1
ATOM 555 C CA . ALA A 1 73 ? -68.261 -2.284 69.754 1.00 86.00 73 ALA A CA 1
ATOM 556 C C . ALA A 1 73 ? -67.041 -3.103 70.194 1.00 86.00 73 ALA A C 1
ATOM 558 O O . ALA A 1 73 ? -67.065 -3.691 71.267 1.00 86.00 73 ALA A O 1
ATOM 559 N N . TYR A 1 74 ? -65.968 -3.081 69.399 1.00 87.12 74 TYR A N 1
ATOM 560 C CA . TYR A 1 74 ? -64.746 -3.816 69.700 1.00 87.12 74 TYR A CA 1
ATOM 561 C C . TYR A 1 74 ? -63.817 -3.100 70.698 1.00 87.12 74 TYR A C 1
ATOM 563 O O . TYR A 1 74 ? -63.263 -3.711 71.608 1.00 87.12 74 TYR A O 1
ATOM 571 N N . PHE A 1 75 ? -63.642 -1.787 70.560 1.00 89.00 75 PHE A N 1
ATOM 572 C CA . PHE A 1 75 ? -62.720 -0.990 71.373 1.00 89.00 75 PHE A CA 1
ATOM 573 C C . PHE A 1 75 ? -63.157 -0.883 72.846 1.00 89.00 75 PHE A C 1
ATOM 575 O O . PHE A 1 75 ? -62.318 -0.806 73.748 1.00 89.00 75 PHE A O 1
ATOM 582 N N . LEU A 1 76 ? -64.472 -0.887 73.096 1.00 88.75 76 LEU A N 1
ATOM 583 C CA . LEU A 1 76 ? -65.067 -0.846 74.438 1.00 88.75 76 LEU A CA 1
ATOM 584 C C . LEU A 1 76 ? -65.446 -2.235 74.978 1.00 88.75 76 LEU A C 1
ATOM 586 O O . LEU A 1 76 ? -66.075 -2.317 76.031 1.00 88.75 76 LEU A O 1
ATOM 590 N N . ASP A 1 77 ? -65.089 -3.308 74.272 1.00 86.31 77 ASP A N 1
ATOM 591 C CA . ASP A 1 77 ? -65.411 -4.670 74.689 1.00 86.31 77 ASP A CA 1
ATOM 592 C C . ASP A 1 77 ? -64.713 -5.017 76.029 1.00 86.31 77 ASP A C 1
ATOM 594 O O . ASP A 1 77 ? -63.534 -4.685 76.213 1.00 86.31 77 ASP A O 1
ATOM 598 N N . PRO A 1 78 ? -65.398 -5.685 76.980 1.00 83.25 78 PRO A N 1
ATOM 599 C CA . PRO A 1 78 ? -64.791 -6.163 78.225 1.00 83.25 78 PRO A CA 1
ATOM 600 C C . PRO A 1 78 ? -63.569 -7.077 78.043 1.00 83.25 78 PRO A C 1
ATOM 602 O O . PRO A 1 78 ? -62.818 -7.281 78.994 1.00 83.25 78 PRO A O 1
ATOM 605 N N . ILE A 1 79 ? -63.329 -7.609 76.838 1.00 82.56 79 ILE A N 1
ATOM 606 C CA . ILE A 1 79 ? -62.149 -8.420 76.499 1.00 82.56 79 ILE A CA 1
ATOM 607 C C . ILE A 1 79 ? -60.817 -7.738 76.845 1.00 82.56 79 ILE A C 1
ATOM 609 O O . ILE A 1 79 ? -59.826 -8.412 77.115 1.00 82.56 79 ILE A O 1
ATOM 613 N N . TRP A 1 80 ? -60.812 -6.405 76.901 1.00 82.81 80 TRP A N 1
ATOM 614 C CA . TRP A 1 80 ? -59.652 -5.587 77.238 1.00 82.81 80 TRP A CA 1
ATOM 615 C C . TRP A 1 80 ? -59.403 -5.422 78.747 1.00 82.81 80 TRP A C 1
ATOM 617 O O . TRP A 1 80 ? -58.419 -4.796 79.122 1.00 82.81 80 TRP A O 1
ATOM 627 N N . GLU A 1 81 ? -60.265 -5.928 79.636 1.00 75.38 81 GLU A N 1
ATOM 628 C CA . GLU A 1 81 ? -60.088 -5.773 81.095 1.00 75.38 81 GLU A CA 1
ATOM 629 C C . GLU A 1 81 ? -58.949 -6.642 81.675 1.00 75.38 81 GLU A C 1
ATOM 631 O O . GLU A 1 81 ? -58.542 -6.430 82.818 1.00 75.38 81 GLU A O 1
ATOM 636 N N . GLY A 1 82 ? -58.421 -7.607 80.906 1.00 68.44 82 GLY A N 1
ATOM 637 C CA . GLY A 1 82 ? -57.332 -8.505 81.326 1.00 68.44 82 GLY A CA 1
ATOM 638 C C . GLY A 1 82 ? -55.920 -8.084 80.894 1.00 68.44 82 GLY A C 1
ATOM 639 O O . GLY A 1 82 ? -54.977 -8.261 81.662 1.00 68.44 82 GLY A O 1
ATOM 640 N N . ASP A 1 83 ? -55.776 -7.536 79.686 1.00 77.44 83 ASP A N 1
ATOM 641 C CA . ASP A 1 83 ? -54.531 -6.995 79.124 1.00 77.44 83 ASP A CA 1
ATOM 642 C C . ASP A 1 83 ? -54.905 -5.912 78.100 1.00 77.44 83 ASP A C 1
ATOM 644 O O . ASP A 1 83 ? -55.436 -6.206 77.027 1.00 77.44 83 ASP A O 1
ATOM 648 N N . ASP A 1 84 ? -54.700 -4.644 78.457 1.00 83.75 84 ASP A N 1
ATOM 649 C CA . ASP A 1 84 ? -55.105 -3.494 77.649 1.00 83.75 84 ASP A CA 1
ATOM 650 C C . ASP A 1 84 ? -53.951 -2.867 76.858 1.00 83.75 84 ASP A C 1
ATOM 652 O O . ASP A 1 84 ? -54.150 -1.837 76.207 1.00 83.75 84 ASP A O 1
ATOM 656 N N . ALA A 1 85 ? -52.765 -3.487 76.851 1.00 87.00 85 ALA A N 1
ATOM 657 C CA . ALA A 1 85 ? -51.553 -2.901 76.285 1.00 87.00 85 ALA A CA 1
ATOM 658 C C . ALA A 1 85 ? -51.711 -2.482 74.810 1.00 87.00 85 ALA A C 1
ATOM 660 O O . ALA A 1 85 ? -51.257 -1.400 74.425 1.00 87.00 85 ALA A O 1
ATOM 661 N N . GLN A 1 86 ? -52.393 -3.297 73.995 1.00 89.75 86 GLN A N 1
ATOM 662 C CA . GLN A 1 86 ? -52.646 -3.019 72.573 1.00 89.75 86 GLN A CA 1
ATOM 663 C C . GLN A 1 86 ? -53.664 -1.882 72.374 1.00 89.75 86 GLN A C 1
ATOM 665 O O . GLN A 1 86 ? -53.466 -1.004 71.531 1.00 89.75 86 GLN A O 1
ATOM 670 N N . ARG A 1 87 ? -54.730 -1.848 73.188 1.00 90.62 87 ARG A N 1
ATOM 671 C CA . ARG A 1 87 ? -55.732 -0.767 73.184 1.00 90.62 87 ARG A CA 1
ATOM 672 C C . ARG A 1 87 ? -55.106 0.566 73.592 1.00 90.62 87 ARG A C 1
ATOM 674 O O . ARG A 1 87 ? -55.316 1.588 72.940 1.00 90.62 87 ARG A O 1
ATOM 681 N N . GLU A 1 88 ? -54.280 0.540 74.628 1.00 90.62 88 GLU A N 1
ATOM 682 C CA . GLU A 1 88 ? -53.497 1.682 75.086 1.00 90.62 88 GLU A CA 1
ATOM 683 C C . GLU A 1 88 ? -52.491 2.161 74.025 1.00 90.62 88 GLU A C 1
ATOM 685 O O . GLU A 1 88 ? -52.307 3.368 73.832 1.00 90.62 88 GLU A O 1
ATOM 690 N N . ALA A 1 89 ? -51.880 1.233 73.283 1.00 91.38 89 ALA A N 1
ATOM 691 C CA . ALA A 1 89 ? -50.982 1.570 72.187 1.00 91.38 89 ALA A CA 1
ATOM 692 C C . ALA A 1 89 ? -51.692 2.284 71.037 1.00 91.38 89 ALA A C 1
ATOM 694 O O . ALA A 1 89 ? -51.239 3.344 70.594 1.00 91.38 89 ALA A O 1
ATOM 695 N N . PHE A 1 90 ? -52.859 1.783 70.626 1.00 93.25 90 PHE A N 1
ATOM 696 C CA . PHE A 1 90 ? -53.719 2.463 69.659 1.00 93.25 90 PHE A CA 1
ATOM 697 C C . PHE A 1 90 ? -54.063 3.892 70.101 1.00 93.25 90 PHE A C 1
ATOM 699 O O . PHE A 1 90 ? -53.914 4.840 69.325 1.00 93.25 90 PHE A O 1
ATOM 706 N N . MET A 1 91 ? -54.457 4.077 71.367 1.00 92.75 91 MET A N 1
ATOM 707 C CA . MET A 1 91 ? -54.789 5.397 71.915 1.00 92.75 91 MET A CA 1
ATOM 708 C C . MET A 1 91 ? -53.601 6.363 71.851 1.00 92.75 91 MET A C 1
ATOM 710 O O . MET A 1 91 ? -53.766 7.531 71.483 1.00 92.75 91 MET A O 1
ATOM 714 N N . ARG A 1 92 ? -52.390 5.897 72.182 1.00 92.75 92 ARG A N 1
ATOM 715 C CA . ARG A 1 92 ? -51.167 6.712 72.100 1.00 92.75 92 ARG A CA 1
ATOM 716 C C . ARG A 1 92 ? -50.816 7.083 70.660 1.00 92.75 92 ARG A C 1
ATOM 718 O O . ARG A 1 92 ? -50.525 8.252 70.403 1.00 92.75 92 ARG A O 1
ATOM 725 N N . VAL A 1 93 ? -50.902 6.135 69.731 1.00 93.31 93 VAL A N 1
ATOM 726 C CA . VAL A 1 93 ? -50.626 6.355 68.302 1.00 93.31 93 VAL A CA 1
ATOM 727 C C . VAL A 1 93 ? -51.618 7.348 67.697 1.00 93.31 93 VAL A C 1
ATOM 729 O O . VAL A 1 93 ? -51.203 8.328 67.076 1.00 93.31 93 VAL A O 1
ATOM 732 N N . ALA A 1 94 ? -52.917 7.183 67.964 1.00 92.88 94 ALA A N 1
ATOM 733 C CA . ALA A 1 94 ? -53.952 8.115 67.524 1.00 92.88 94 ALA A CA 1
ATOM 734 C C . ALA A 1 94 ? -53.719 9.537 68.069 1.00 92.88 94 ALA A C 1
ATOM 736 O O . ALA A 1 94 ? -53.847 10.522 67.338 1.00 92.88 94 ALA A O 1
ATOM 737 N N . ARG A 1 95 ? -53.322 9.676 69.343 1.00 92.44 95 ARG A N 1
ATOM 738 C CA . ARG A 1 95 ? -52.959 10.984 69.920 1.00 92.44 95 ARG A CA 1
ATOM 739 C C . ARG A 1 95 ? -51.752 11.604 69.213 1.00 92.44 95 ARG A C 1
ATOM 741 O O . ARG A 1 95 ? -51.768 12.810 68.961 1.00 92.44 95 ARG A O 1
ATOM 748 N N . GLU A 1 96 ? -50.732 10.818 68.871 1.00 91.56 96 GLU A N 1
ATOM 749 C CA . GLU A 1 96 ? -49.579 11.316 68.112 1.00 91.56 96 GLU A CA 1
ATOM 750 C C . GLU A 1 96 ? -49.964 11.727 66.680 1.00 91.56 96 GLU A C 1
ATOM 752 O O . GLU A 1 96 ? -49.565 12.808 66.245 1.00 91.56 96 GLU A O 1
ATOM 757 N N . MET A 1 97 ? -50.832 10.983 65.984 1.00 92.94 97 MET A N 1
ATOM 758 C CA . MET A 1 97 ? -51.375 11.400 64.679 1.00 92.94 97 MET A CA 1
ATOM 759 C C . MET A 1 97 ? -52.141 12.730 64.762 1.00 92.94 97 MET A C 1
ATOM 761 O O . MET A 1 97 ? -51.924 13.632 63.943 1.00 92.94 97 MET A O 1
ATOM 765 N N . LEU A 1 98 ? -52.975 12.906 65.797 1.00 90.44 98 LEU A N 1
ATOM 766 C CA . LEU A 1 98 ? -53.694 14.162 66.043 1.00 90.44 98 LEU A CA 1
ATOM 767 C C . LEU A 1 98 ? -52.709 15.310 66.320 1.00 90.44 98 LEU A C 1
ATOM 769 O O . LEU A 1 98 ? -52.833 16.403 65.760 1.00 90.44 98 LEU A O 1
ATOM 773 N N . ARG A 1 99 ? -51.679 15.051 67.136 1.00 89.62 99 ARG A N 1
ATOM 774 C CA . ARG A 1 99 ? -50.620 16.013 67.475 1.00 89.62 99 ARG A CA 1
ATOM 775 C C . ARG A 1 99 ? -49.805 16.437 66.252 1.00 89.62 99 ARG A C 1
ATOM 777 O O . ARG A 1 99 ? -49.471 17.618 66.126 1.00 89.62 99 ARG A O 1
ATOM 784 N N . ARG A 1 100 ? -49.499 15.504 65.344 1.00 89.00 100 ARG A N 1
ATOM 785 C CA . ARG A 1 100 ? -48.792 15.754 64.074 1.00 89.00 100 ARG A CA 1
ATOM 786 C C . ARG A 1 100 ? -49.688 16.329 62.976 1.00 89.00 100 ARG A C 1
ATOM 788 O O . ARG A 1 100 ? -49.174 16.662 61.909 1.00 89.00 100 ARG A O 1
ATOM 795 N N . ARG A 1 101 ? -50.982 16.533 63.257 1.00 86.44 101 ARG A N 1
ATOM 796 C CA . ARG A 1 101 ? -51.981 17.094 62.335 1.00 86.44 101 ARG A CA 1
ATOM 797 C C . ARG A 1 101 ? -52.095 16.284 61.038 1.00 86.44 101 ARG A C 1
ATOM 799 O O . ARG A 1 101 ? -52.045 16.854 59.946 1.00 86.44 101 ARG A O 1
ATOM 806 N N . VAL A 1 102 ? -52.239 14.964 61.153 1.00 85.25 102 VAL A N 1
ATOM 807 C CA . VAL A 1 102 ? -52.667 14.121 60.026 1.00 85.25 102 VAL A CA 1
ATOM 808 C C . VAL A 1 102 ? -54.100 14.529 59.658 1.00 85.25 102 VAL A C 1
ATOM 810 O O . VAL A 1 102 ? -55.011 14.371 60.466 1.00 85.25 102 VAL A O 1
ATOM 813 N N . VAL A 1 103 ? -54.292 15.133 58.480 1.00 79.44 103 VAL A N 1
ATOM 814 C CA . VAL A 1 103 ? -55.598 15.681 58.039 1.00 79.44 103 VAL A CA 1
ATOM 815 C C . VAL A 1 103 ? -56.229 14.911 56.879 1.00 79.44 103 VAL A C 1
ATOM 817 O O . VAL A 1 103 ? -57.344 15.224 56.480 1.00 79.44 103 VAL A O 1
ATOM 820 N N . THR A 1 104 ? -55.521 13.941 56.309 1.00 84.38 104 THR A N 1
ATOM 821 C CA . THR A 1 104 ? -56.033 13.029 55.279 1.00 84.38 104 THR A CA 1
ATOM 822 C C . THR A 1 104 ? -56.924 11.971 55.916 1.00 84.38 104 THR A C 1
ATOM 824 O O . THR A 1 104 ? -56.647 11.507 57.016 1.00 84.38 104 THR A O 1
ATOM 827 N N . THR A 1 105 ? -58.004 11.604 55.230 1.00 88.38 105 THR A N 1
ATOM 828 C CA . THR A 1 105 ? -59.017 10.663 55.729 1.00 88.38 105 THR A CA 1
ATOM 829 C C . THR A 1 105 ? -58.541 9.225 55.789 1.00 88.38 105 THR A C 1
ATOM 831 O O . THR A 1 105 ? -58.771 8.540 56.781 1.00 88.38 105 THR A O 1
ATOM 834 N N . GLU A 1 106 ? -57.839 8.795 54.753 1.00 89.56 106 GLU A N 1
ATOM 835 C CA . GLU A 1 106 ? -57.426 7.409 54.552 1.00 89.56 106 GLU A CA 1
ATOM 836 C C . GLU A 1 106 ? -56.563 6.844 55.702 1.00 89.56 106 GLU A C 1
ATOM 838 O O . GLU A 1 106 ? -56.989 5.850 56.285 1.00 89.56 106 GLU A O 1
ATOM 843 N N . PRO A 1 107 ? -55.489 7.506 56.186 1.00 91.19 107 PRO A N 1
ATOM 844 C CA . PRO A 1 107 ? -54.654 6.963 57.266 1.00 91.19 107 PRO A CA 1
ATOM 845 C C . PRO A 1 107 ? -55.413 6.727 58.578 1.00 91.19 107 PRO A C 1
ATOM 847 O O . PRO A 1 107 ? -55.102 5.815 59.339 1.00 91.19 107 PRO A O 1
ATOM 850 N N . TRP A 1 108 ? -56.421 7.551 58.882 1.00 92.25 108 TRP A N 1
ATOM 851 C CA . TRP A 1 108 ? -57.231 7.352 60.085 1.00 92.25 108 TRP A CA 1
ATOM 852 C C . TRP A 1 108 ? -58.147 6.131 59.972 1.00 92.25 108 TRP A C 1
ATOM 854 O O . TRP A 1 108 ? -58.389 5.462 60.976 1.00 92.25 108 TRP A O 1
ATOM 864 N N . LEU A 1 109 ? -58.649 5.840 58.769 1.00 91.06 109 LEU A N 1
ATOM 865 C CA . LEU A 1 109 ? -59.431 4.634 58.497 1.00 91.06 109 LEU A CA 1
ATOM 866 C C . LEU A 1 109 ? -58.538 3.388 58.524 1.00 91.06 109 LEU A C 1
ATOM 868 O O . LEU A 1 109 ? -58.906 2.400 59.155 1.00 91.06 109 LEU A O 1
ATOM 872 N N . GLU A 1 110 ? -57.345 3.469 57.936 1.00 91.75 110 GLU A N 1
ATOM 873 C CA . GLU A 1 110 ? -56.341 2.400 57.968 1.00 91.75 110 GLU A CA 1
ATOM 874 C C . GLU A 1 110 ? -55.891 2.089 59.394 1.00 91.75 110 GLU A C 1
ATOM 876 O O . GLU A 1 110 ? -55.799 0.927 59.764 1.00 91.75 110 GLU A O 1
ATOM 881 N N . LEU A 1 111 ? -55.695 3.102 60.247 1.00 93.00 111 LEU A N 1
ATOM 882 C CA . LEU A 1 111 ? -55.375 2.876 61.659 1.00 93.00 111 LEU A CA 1
ATOM 883 C C . LEU A 1 111 ? -56.467 2.047 62.361 1.00 93.00 111 LEU A C 1
ATOM 885 O O . LEU A 1 111 ? -56.152 1.151 63.144 1.00 93.00 111 LEU A O 1
ATOM 889 N N . VAL A 1 112 ? -57.746 2.333 62.092 1.00 91.94 112 VAL A N 1
ATOM 890 C CA . VAL A 1 112 ? -58.878 1.575 62.656 1.00 91.94 112 VAL A CA 1
ATOM 891 C C . VAL A 1 112 ? -58.904 0.142 62.125 1.00 91.94 112 VAL A C 1
ATOM 893 O O . VAL A 1 112 ? -59.098 -0.791 62.904 1.00 91.94 112 VAL A O 1
ATOM 896 N N . GLN A 1 113 ? -58.689 -0.041 60.823 1.00 90.19 113 GLN A N 1
ATOM 897 C CA . GLN A 1 113 ? -58.659 -1.361 60.190 1.00 90.19 113 GLN A CA 1
ATOM 898 C C . GLN A 1 113 ? -57.483 -2.202 60.692 1.00 90.19 113 GLN A C 1
ATOM 900 O O . GLN A 1 113 ? -57.672 -3.359 61.068 1.00 90.19 113 GLN A O 1
ATOM 905 N N . LEU A 1 114 ? -56.293 -1.611 60.791 1.00 92.00 114 LEU A N 1
ATOM 906 C CA . LEU A 1 114 ? -55.113 -2.249 61.363 1.00 92.00 114 LEU A CA 1
ATOM 907 C C . LEU A 1 114 ? -55.337 -2.613 62.828 1.00 92.00 114 LEU A C 1
ATOM 909 O O . LEU A 1 114 ? -54.965 -3.709 63.230 1.00 92.00 114 LEU A O 1
ATOM 913 N N . PHE A 1 115 ? -56.000 -1.762 63.615 1.00 91.81 115 PHE A N 1
ATOM 914 C CA . PHE A 1 115 ? -56.379 -2.113 64.984 1.00 91.81 115 PHE A CA 1
ATOM 915 C C . PHE A 1 115 ? -57.273 -3.355 65.018 1.00 91.81 115 PHE A C 1
ATOM 917 O O . PHE A 1 115 ? -56.947 -4.328 65.684 1.00 91.81 115 PHE A O 1
ATOM 924 N N . GLN A 1 116 ? -58.353 -3.375 64.237 1.00 89.38 116 GLN A N 1
ATOM 925 C CA . GLN A 1 116 ? -59.254 -4.531 64.170 1.00 89.38 116 GLN A CA 1
ATOM 926 C C . GLN A 1 116 ? -58.552 -5.805 63.668 1.00 89.38 116 GLN A C 1
ATOM 928 O O . GLN A 1 116 ? -58.875 -6.902 64.117 1.00 89.38 116 GLN A O 1
ATOM 933 N N . THR A 1 117 ? -57.586 -5.666 62.758 1.00 90.12 117 THR A N 1
ATOM 934 C CA . THR A 1 117 ? -56.879 -6.797 62.140 1.00 90.12 117 THR A CA 1
ATOM 935 C C . THR A 1 117 ? -55.793 -7.362 63.054 1.00 90.12 117 THR A C 1
ATOM 937 O O . THR A 1 117 ? -55.672 -8.581 63.183 1.00 90.12 117 THR A O 1
ATOM 940 N N . TRP A 1 118 ? -55.018 -6.493 63.706 1.00 91.56 118 TRP A N 1
ATOM 941 C CA . TRP A 1 118 ? -53.862 -6.869 64.517 1.00 91.56 118 TRP A CA 1
ATOM 942 C C . TRP A 1 118 ? -54.164 -7.064 65.995 1.00 91.56 118 TRP A C 1
ATOM 944 O O . TRP A 1 118 ? -53.330 -7.645 66.679 1.00 91.56 118 TRP A O 1
ATOM 954 N N . SER A 1 119 ? -55.303 -6.621 66.525 1.00 90.25 119 SER A N 1
ATOM 955 C CA . SER A 1 119 ? -55.616 -6.811 67.945 1.00 90.25 119 SER A CA 1
ATOM 956 C C . SER A 1 119 ? -55.961 -8.257 68.301 1.00 90.25 119 SER A C 1
ATOM 958 O O . SER A 1 119 ? -56.774 -8.890 67.643 1.00 90.25 119 SER A O 1
ATOM 960 N N . TRP A 1 120 ? -55.397 -8.784 69.384 1.00 86.94 120 TRP A N 1
ATOM 961 C CA . TRP A 1 120 ? -55.704 -10.123 69.899 1.00 86.94 120 TRP A CA 1
ATOM 962 C C . TRP A 1 120 ? -56.734 -10.037 71.044 1.00 86.94 120 TRP A C 1
ATOM 964 O O . TRP A 1 120 ? -56.679 -9.082 71.817 1.00 86.94 120 TRP A O 1
ATOM 974 N N . PRO A 1 121 ? -57.677 -10.993 71.203 1.00 81.56 121 PRO A N 1
ATOM 975 C CA . PRO A 1 121 ? -57.848 -12.246 70.452 1.00 81.56 121 PRO A CA 1
ATOM 976 C C . PRO A 1 121 ? -58.812 -12.177 69.259 1.00 81.56 121 PRO A C 1
ATOM 978 O O . PRO A 1 121 ? -59.055 -13.204 68.634 1.00 81.56 121 PRO A O 1
ATOM 981 N N . ALA A 1 122 ? -59.419 -11.024 68.972 1.00 82.38 122 ALA A N 1
ATOM 982 C CA . ALA A 1 122 ? -60.483 -10.940 67.965 1.00 82.38 122 ALA A CA 1
ATOM 983 C C . ALA A 1 122 ? -59.984 -10.722 66.527 1.00 82.38 122 ALA A C 1
ATOM 985 O O . ALA A 1 122 ? -60.721 -10.994 65.581 1.00 82.38 122 ALA A O 1
ATOM 986 N N . GLY A 1 123 ? -58.767 -10.208 66.369 1.00 85.31 123 GLY A N 1
ATOM 987 C CA . GLY A 1 123 ? -58.084 -10.040 65.094 1.00 85.31 123 GLY A CA 1
ATOM 988 C C . GLY A 1 123 ? -57.473 -11.342 64.581 1.00 85.31 123 GLY A C 1
ATOM 989 O O . GLY A 1 123 ? -57.701 -12.430 65.110 1.00 85.31 123 GLY A O 1
ATOM 990 N N . ARG A 1 124 ? -56.698 -11.235 63.501 1.00 86.56 124 ARG A N 1
ATOM 991 C CA . ARG A 1 124 ? -56.215 -12.386 62.717 1.00 86.56 124 ARG A CA 1
ATOM 992 C C . ARG A 1 124 ? -54.894 -12.970 63.206 1.00 86.56 124 ARG A C 1
ATOM 994 O O . ARG A 1 124 ? -54.554 -14.090 62.836 1.00 86.56 124 ARG A O 1
ATOM 1001 N N . TYR A 1 125 ? -54.151 -12.208 63.996 1.00 88.75 125 TYR A N 1
ATOM 1002 C CA . TYR A 1 125 ? -52.794 -12.545 64.407 1.00 88.75 125 TYR A CA 1
ATOM 1003 C C . TYR A 1 125 ? -52.758 -13.128 65.824 1.00 88.75 125 TYR A C 1
ATOM 1005 O O . TYR A 1 125 ? -53.605 -12.830 66.669 1.00 88.75 125 TYR A O 1
ATOM 1013 N N . GLU A 1 126 ? -51.775 -13.991 66.094 1.00 89.69 126 GLU A N 1
ATOM 1014 C CA . GLU A 1 126 ? -51.566 -14.527 67.442 1.00 89.69 126 GLU A CA 1
ATOM 1015 C C . GLU A 1 126 ? -51.065 -13.433 68.399 1.00 89.69 126 GLU A C 1
ATOM 1017 O O . GLU A 1 126 ? -50.421 -12.476 67.968 1.00 89.69 126 GLU A O 1
ATOM 1022 N N . GLN A 1 127 ? -51.283 -13.606 69.710 1.00 87.56 127 GLN A N 1
ATOM 1023 C CA . GLN A 1 127 ? -50.950 -12.600 70.731 1.00 87.56 127 GLN A CA 1
ATOM 1024 C C . GLN A 1 127 ? -49.532 -12.027 70.572 1.00 87.56 127 GLN A C 1
ATOM 1026 O O . GLN A 1 127 ? -49.348 -10.815 70.586 1.00 87.56 127 GLN A O 1
ATOM 1031 N N . GLY A 1 128 ? -48.530 -12.880 70.336 1.00 87.88 128 GLY A N 1
ATOM 1032 C CA . GLY A 1 128 ? -47.148 -12.429 70.175 1.00 87.88 128 GLY A CA 1
ATOM 1033 C C . GLY A 1 128 ? -46.893 -11.597 68.906 1.00 87.88 128 GLY A C 1
ATOM 1034 O O . GLY A 1 128 ? -46.099 -10.657 68.950 1.00 87.88 128 GLY A O 1
ATOM 1035 N N . GLN A 1 129 ? -47.565 -11.903 67.789 1.00 90.25 129 GLN A N 1
ATOM 1036 C CA . GLN A 1 129 ? -47.469 -11.121 66.548 1.00 90.25 129 GLN A CA 1
ATOM 1037 C C . GLN A 1 129 ? -48.147 -9.758 66.725 1.00 90.25 129 GLN A C 1
ATOM 1039 O O . GLN A 1 129 ? -47.576 -8.732 66.348 1.00 90.25 129 GLN A O 1
ATOM 1044 N N . SER A 1 130 ? -49.320 -9.749 67.361 1.00 90.75 130 SER A N 1
ATOM 1045 C CA . SER A 1 130 ? -50.065 -8.545 67.729 1.00 90.75 130 SER A CA 1
ATOM 1046 C C . SER A 1 130 ? -49.255 -7.623 68.643 1.00 90.75 130 SER A C 1
ATOM 1048 O O . SER A 1 130 ? -49.064 -6.446 68.334 1.00 90.75 130 SER A O 1
ATOM 1050 N N . ASP A 1 131 ? -48.694 -8.157 69.731 1.00 89.88 131 ASP A N 1
ATOM 1051 C CA . ASP A 1 131 ? -47.887 -7.389 70.687 1.00 89.88 131 ASP A CA 1
ATOM 1052 C C . ASP A 1 131 ? -46.619 -6.815 70.048 1.00 89.88 131 ASP A C 1
ATOM 1054 O O . ASP A 1 131 ? -46.155 -5.734 70.423 1.00 89.88 131 ASP A O 1
ATOM 1058 N N . ARG A 1 132 ? -46.021 -7.531 69.088 1.00 91.38 132 ARG A N 1
ATOM 1059 C CA . ARG A 1 132 ? -44.900 -7.020 68.290 1.00 91.38 132 ARG A CA 1
ATOM 1060 C C . ARG A 1 132 ? -45.345 -5.839 67.426 1.00 91.38 132 ARG A C 1
ATOM 1062 O O . ARG A 1 132 ? -44.720 -4.785 67.508 1.00 91.38 132 ARG A O 1
ATOM 1069 N N . PHE A 1 133 ? -46.434 -5.986 66.669 1.00 92.12 133 PHE A N 1
ATOM 1070 C CA . PHE A 1 133 ? -46.960 -4.931 65.796 1.00 92.12 133 PHE A CA 1
ATOM 1071 C C . PHE A 1 133 ? -47.283 -3.642 66.560 1.00 92.12 133 PHE A C 1
ATOM 1073 O O . PHE A 1 133 ? -46.829 -2.571 66.166 1.00 92.12 133 PHE A O 1
ATOM 1080 N N . PHE A 1 134 ? -48.000 -3.715 67.686 1.00 91.75 134 PHE A N 1
ATOM 1081 C CA . PHE A 1 134 ? -48.352 -2.507 68.443 1.00 91.75 134 PHE A CA 1
ATOM 1082 C C . PHE A 1 134 ? -47.132 -1.821 69.073 1.00 91.75 134 PHE A C 1
ATOM 1084 O O . PHE A 1 134 ? -47.064 -0.590 69.086 1.00 91.75 134 PHE A O 1
ATOM 1091 N N . ARG A 1 135 ? -46.134 -2.585 69.545 1.00 90.69 135 ARG A N 1
ATOM 1092 C CA . ARG A 1 135 ? -44.859 -2.016 70.021 1.00 90.69 135 ARG A CA 1
ATOM 1093 C C . ARG A 1 135 ? -44.089 -1.320 68.898 1.00 90.69 135 ARG A C 1
ATOM 1095 O O . ARG A 1 135 ? -43.515 -0.255 69.124 1.00 90.69 135 ARG A O 1
ATOM 1102 N N . GLU A 1 136 ? -44.082 -1.910 67.708 1.00 90.75 136 GLU A N 1
ATOM 1103 C CA . GLU A 1 136 ? -43.468 -1.348 66.506 1.00 90.75 136 GLU A CA 1
ATOM 1104 C C . GLU A 1 136 ? -44.166 -0.062 66.052 1.00 90.75 136 GLU A C 1
ATOM 1106 O O . GLU A 1 136 ? -43.509 0.971 65.913 1.00 90.75 136 GLU A O 1
ATOM 1111 N N . LEU A 1 137 ? -45.494 -0.088 65.935 1.00 92.00 137 LEU A N 1
ATOM 1112 C CA . LEU A 1 137 ? -46.317 1.067 65.581 1.00 92.00 137 LEU A CA 1
ATOM 1113 C C . LEU A 1 137 ? -46.033 2.262 66.508 1.00 92.00 137 LEU A C 1
ATOM 1115 O O . LEU A 1 137 ? -45.774 3.374 66.048 1.00 92.00 137 LEU A O 1
ATOM 1119 N N . GLU A 1 138 ? -45.999 2.042 67.824 1.00 91.88 138 GLU A N 1
ATOM 1120 C CA . GLU A 1 138 ? -45.636 3.096 68.777 1.00 91.88 138 GLU A CA 1
ATOM 1121 C C . GLU A 1 138 ? -44.205 3.606 68.616 1.00 91.88 138 GLU A C 1
ATOM 1123 O O . GLU A 1 138 ? -43.946 4.806 68.774 1.00 91.88 138 GLU A O 1
ATOM 1128 N N . ARG A 1 139 ? -43.254 2.692 68.392 1.00 91.31 139 ARG A N 1
ATOM 1129 C CA . ARG A 1 139 ? -41.832 3.016 68.271 1.00 91.31 139 ARG A CA 1
ATOM 1130 C C . ARG A 1 139 ? -41.604 3.962 67.096 1.00 91.31 139 ARG A C 1
ATOM 1132 O O . ARG A 1 139 ? -40.975 5.004 67.299 1.00 91.31 139 ARG A O 1
ATOM 1139 N N . GLU A 1 140 ? -42.163 3.646 65.930 1.00 90.81 140 GLU A N 1
ATOM 1140 C CA . GLU A 1 140 ? -42.002 4.457 64.720 1.00 90.81 140 GLU A CA 1
ATOM 1141 C C . GLU A 1 140 ? -42.731 5.808 64.836 1.00 90.81 140 GLU A C 1
ATOM 1143 O O . GLU A 1 140 ? -42.172 6.868 64.528 1.00 90.81 140 GLU A O 1
ATOM 1148 N N . PHE A 1 141 ? -43.943 5.827 65.405 1.00 92.75 141 PHE A N 1
ATOM 1149 C CA . PHE A 1 141 ? -44.763 7.044 65.471 1.00 92.75 141 PHE A CA 1
ATOM 1150 C C . PHE A 1 141 ? -44.244 8.094 66.465 1.00 92.75 141 PHE A C 1
ATOM 1152 O O . PHE A 1 141 ? -44.539 9.282 66.314 1.00 92.75 141 PHE A O 1
ATOM 1159 N N . LYS A 1 142 ? -43.404 7.719 67.443 1.00 87.69 142 LYS A N 1
ATOM 1160 C CA . LYS A 1 142 ? -42.789 8.679 68.388 1.00 87.69 142 LYS A CA 1
ATOM 1161 C C . LYS A 1 142 ? -41.979 9.773 67.686 1.00 87.69 142 LYS A C 1
ATOM 1163 O O . LYS A 1 142 ? -41.908 10.903 68.183 1.00 87.69 142 LYS A O 1
ATOM 1168 N N . ARG A 1 143 ? -41.324 9.446 66.567 1.00 84.56 143 ARG A N 1
ATOM 1169 C CA . ARG A 1 143 ? -40.409 10.360 65.856 1.00 84.56 143 ARG A CA 1
ATOM 1170 C C . ARG A 1 143 ? -40.782 10.605 64.395 1.00 84.56 143 ARG A C 1
ATOM 1172 O O . ARG A 1 143 ? -40.236 11.549 63.830 1.00 84.56 143 ARG A O 1
ATOM 1179 N N . ALA A 1 144 ? -41.723 9.845 63.836 1.00 87.81 144 ALA A N 1
ATOM 1180 C CA . ALA A 1 144 ? -42.181 10.008 62.464 1.00 87.81 144 ALA A CA 1
ATOM 1181 C C . ALA A 1 144 ? -42.759 11.408 62.177 1.00 87.81 144 ALA A C 1
ATOM 1183 O O . ALA A 1 144 ? -43.449 12.040 62.989 1.00 87.81 144 ALA A O 1
ATOM 1184 N N . SER A 1 145 ? -42.472 11.896 60.978 1.00 89.44 145 SER A N 1
ATOM 1185 C CA . SER A 1 145 ? -43.185 12.986 60.328 1.00 89.44 145 SER A CA 1
ATOM 1186 C C . SER A 1 145 ? -44.581 12.535 59.894 1.00 89.44 145 SER A C 1
ATOM 1188 O O . SER A 1 145 ? -44.883 11.346 59.821 1.00 89.44 145 SER A O 1
ATOM 1190 N N . ARG A 1 146 ? -45.438 13.498 59.539 1.00 88.12 146 ARG A N 1
ATOM 1191 C CA . ARG A 1 146 ? -46.780 13.206 59.022 1.00 88.12 146 ARG A CA 1
ATOM 1192 C C . ARG A 1 146 ? -46.746 12.230 57.835 1.00 88.12 146 ARG A C 1
ATOM 1194 O O . ARG A 1 146 ? -47.505 11.276 57.832 1.00 88.12 146 ARG A O 1
ATOM 1201 N N . LYS A 1 147 ? -45.863 12.453 56.857 1.00 85.62 147 LYS A N 1
ATOM 1202 C CA . LYS A 1 147 ? -45.776 11.622 55.645 1.00 85.62 147 LYS A CA 1
ATOM 1203 C C . LYS A 1 147 ? -45.293 10.199 55.952 1.00 85.62 147 LYS A C 1
ATOM 1205 O O . LYS A 1 147 ? -45.775 9.256 55.344 1.00 85.62 147 LYS A O 1
ATOM 1210 N N . GLU A 1 148 ? -44.369 10.044 56.900 1.00 87.62 148 GLU A N 1
ATOM 1211 C CA . GLU A 1 148 ? -43.890 8.723 57.337 1.00 87.62 148 GLU A CA 1
ATOM 1212 C C . GLU A 1 148 ? -44.988 7.939 58.066 1.00 87.62 148 GLU A C 1
ATOM 1214 O O . GLU A 1 148 ? -45.123 6.744 57.833 1.00 87.62 148 GLU A O 1
ATOM 1219 N N . MET A 1 149 ? -45.816 8.610 58.879 1.00 90.12 149 MET A N 1
ATOM 1220 C CA . MET A 1 149 ? -46.992 7.988 59.503 1.00 90.12 149 MET A CA 1
ATOM 1221 C C . MET A 1 149 ? -48.005 7.511 58.457 1.00 90.12 149 MET A C 1
ATOM 1223 O O . MET A 1 149 ? -48.484 6.387 58.543 1.00 90.12 149 MET A O 1
ATOM 1227 N N . GLU A 1 150 ? -48.316 8.357 57.469 1.00 89.44 150 GLU A N 1
ATOM 1228 C CA . GLU A 1 150 ? -49.219 8.009 56.362 1.00 89.44 150 GLU A CA 1
ATOM 1229 C C . GLU A 1 150 ? -48.663 6.812 55.572 1.00 89.44 150 GLU A C 1
ATOM 1231 O O . GLU A 1 150 ? -49.351 5.812 55.407 1.00 89.44 150 GLU A O 1
ATOM 1236 N N . SER A 1 151 ? -47.390 6.863 55.163 1.00 87.81 151 SER A N 1
ATOM 1237 C CA . SER A 1 151 ? -46.740 5.769 54.430 1.00 87.81 151 SER A CA 1
ATOM 1238 C C . SER A 1 151 ? -46.730 4.456 55.212 1.00 87.81 151 SER A C 1
ATOM 1240 O O . SER A 1 151 ? -46.964 3.413 54.614 1.00 87.81 151 SER A O 1
ATOM 1242 N N . PHE A 1 152 ? -46.470 4.495 56.523 1.00 91.00 152 PHE A N 1
ATOM 1243 C CA . PHE A 1 152 ? -46.498 3.301 57.367 1.00 91.00 152 PHE A CA 1
ATOM 1244 C C . PHE A 1 152 ? -47.880 2.641 57.328 1.00 91.00 152 PHE A C 1
ATOM 1246 O O . PHE A 1 152 ? -47.982 1.442 57.084 1.00 91.00 152 PHE A O 1
ATOM 1253 N N . LEU A 1 153 ? -48.943 3.422 57.548 1.00 92.19 153 LEU A N 1
ATOM 1254 C CA . LEU A 1 153 ? -50.311 2.898 57.619 1.00 92.19 153 LEU A CA 1
ATOM 1255 C C . LEU A 1 153 ? -50.746 2.313 56.278 1.00 92.19 153 LEU A C 1
ATOM 1257 O O . LEU A 1 153 ? -51.217 1.179 56.250 1.00 92.19 153 LEU A O 1
ATOM 1261 N N . HIS A 1 154 ? -50.462 3.013 55.179 1.00 90.38 154 HIS A N 1
ATOM 1262 C CA . HIS A 1 154 ? -50.744 2.527 53.834 1.00 90.38 154 HIS A CA 1
ATOM 1263 C C . HIS A 1 154 ? -50.030 1.203 53.518 1.00 90.38 154 HIS A C 1
ATOM 1265 O O . HIS A 1 154 ? -50.650 0.277 52.993 1.00 90.38 154 HIS A O 1
ATOM 1271 N N . THR A 1 155 ? -48.729 1.099 53.823 1.00 90.00 155 THR A N 1
ATOM 1272 C CA . THR A 1 155 ? -47.944 -0.116 53.551 1.00 90.00 155 THR A CA 1
ATOM 1273 C C . THR A 1 155 ? -48.448 -1.291 54.392 1.00 90.00 155 THR A C 1
ATOM 1275 O O . THR A 1 155 ? -48.685 -2.368 53.848 1.00 90.00 155 THR A O 1
ATOM 1278 N N . TYR A 1 156 ? -48.669 -1.102 55.698 1.00 91.31 156 TYR A N 1
ATOM 1279 C CA . TYR A 1 156 ? -49.172 -2.178 56.562 1.00 91.31 156 TYR A CA 1
ATOM 1280 C C . TYR A 1 156 ? -50.606 -2.577 56.225 1.00 91.31 156 TYR A C 1
ATOM 1282 O O . TYR A 1 156 ? -50.917 -3.767 56.268 1.00 91.31 156 TYR A O 1
ATOM 1290 N N . GLN A 1 157 ? -51.474 -1.625 55.869 1.00 89.75 157 GLN A N 1
ATOM 1291 C CA . GLN A 1 157 ? -52.830 -1.955 55.442 1.00 89.75 157 GLN A CA 1
ATOM 1292 C C . GLN A 1 157 ? -52.786 -2.805 54.171 1.00 89.75 157 GLN A C 1
ATOM 1294 O O . GLN A 1 157 ? -53.405 -3.861 54.139 1.00 89.75 157 GLN A O 1
ATOM 1299 N N . GLY A 1 158 ? -51.986 -2.421 53.171 1.00 87.50 158 GLY A N 1
ATOM 1300 C CA . GLY A 1 158 ? -51.818 -3.215 51.951 1.00 87.50 158 GLY A CA 1
ATOM 1301 C C . GLY A 1 158 ? -51.253 -4.617 52.205 1.00 87.50 158 GLY A C 1
ATOM 1302 O O . GLY A 1 158 ? -51.701 -5.578 51.591 1.00 87.50 158 GLY A O 1
ATOM 1303 N N . LEU A 1 159 ? -50.304 -4.757 53.135 1.00 88.81 159 LEU A N 1
ATOM 1304 C CA . LEU A 1 159 ? -49.714 -6.050 53.508 1.00 88.81 159 LEU A CA 1
ATOM 1305 C C . LEU A 1 159 ? -50.658 -6.959 54.313 1.00 88.81 159 LEU A C 1
ATOM 1307 O O . LEU A 1 159 ? -50.332 -8.127 54.525 1.00 88.81 159 LEU A O 1
ATOM 1311 N N . THR A 1 160 ? -51.788 -6.436 54.796 1.00 86.44 160 THR A N 1
ATOM 1312 C CA . THR A 1 160 ? -52.733 -7.169 55.656 1.00 86.44 160 THR A CA 1
ATOM 1313 C C . THR A 1 160 ? -54.168 -7.201 55.126 1.00 86.44 160 THR A C 1
ATOM 1315 O O . THR A 1 160 ? -55.056 -7.754 55.781 1.00 86.44 160 THR A O 1
ATOM 1318 N N . ASP A 1 161 ? -54.398 -6.644 53.934 1.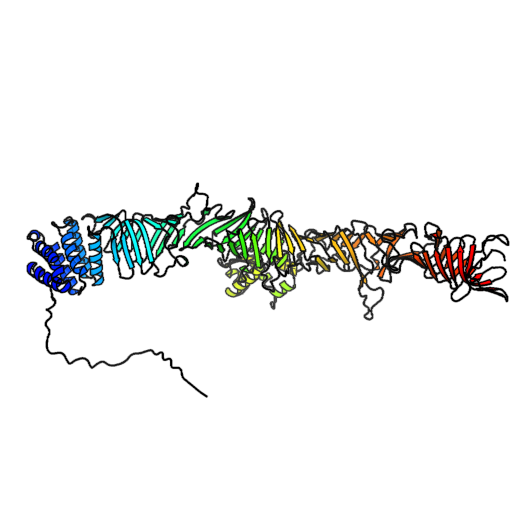00 79.94 161 ASP A N 1
ATOM 1319 C CA . ASP A 1 161 ? -55.704 -6.596 53.284 1.00 79.94 161 ASP A CA 1
ATOM 1320 C C . ASP A 1 161 ? -55.977 -7.847 52.431 1.00 79.94 161 ASP A C 1
ATOM 1322 O O . ASP A 1 161 ? -55.511 -7.981 51.300 1.00 79.94 161 ASP A O 1
ATOM 1326 N N . ASP A 1 162 ? -56.818 -8.746 52.946 1.00 66.44 162 ASP A N 1
ATOM 1327 C CA . ASP A 1 162 ? -57.256 -9.951 52.222 1.00 66.44 162 ASP A CA 1
ATOM 1328 C C . ASP A 1 162 ? -58.181 -9.638 51.028 1.00 66.44 162 ASP A C 1
ATOM 1330 O O . ASP A 1 162 ? -58.468 -10.530 50.228 1.00 66.44 162 ASP A O 1
ATOM 1334 N N . GLN A 1 163 ? -58.723 -8.417 50.925 1.00 63.66 163 GLN A N 1
ATOM 1335 C CA . GLN A 1 163 ? -59.678 -8.050 49.872 1.00 63.66 163 GLN A CA 1
ATOM 1336 C C . GLN A 1 163 ? -58.990 -7.639 48.564 1.00 63.66 163 GLN A C 1
ATOM 1338 O O . GLN A 1 163 ? -59.648 -7.620 47.521 1.00 63.66 163 GLN A O 1
ATOM 1343 N N . ASN A 1 164 ? -57.689 -7.330 48.592 1.00 61.28 164 ASN A N 1
ATOM 1344 C CA . ASN A 1 164 ? -56.943 -6.891 47.414 1.00 61.28 164 ASN A CA 1
ATOM 1345 C C . ASN A 1 164 ? -55.529 -7.511 47.320 1.00 61.28 164 ASN A C 1
ATOM 1347 O O . ASN A 1 164 ? -54.537 -6.782 47.264 1.00 61.28 164 ASN A O 1
ATOM 1351 N N . PRO A 1 165 ? -55.408 -8.852 47.247 1.00 62.22 165 PRO A N 1
ATOM 1352 C CA . PRO A 1 165 ? -54.109 -9.536 47.239 1.00 62.22 165 PRO A CA 1
ATOM 1353 C C . PRO A 1 165 ? -53.297 -9.312 45.950 1.00 62.22 165 PRO A C 1
ATOM 1355 O O . PRO A 1 165 ? -52.129 -9.676 45.880 1.00 62.22 165 PRO A O 1
ATOM 1358 N N . LEU A 1 166 ? -53.903 -8.729 44.909 1.00 67.75 166 LEU A N 1
ATOM 1359 C CA . LEU A 1 166 ? -53.313 -8.656 43.570 1.00 67.75 166 LEU A CA 1
ATOM 1360 C C . LEU A 1 166 ? -52.386 -7.452 43.363 1.00 67.75 166 LEU A C 1
ATOM 1362 O O . LEU A 1 166 ? -51.613 -7.464 42.408 1.00 67.75 166 LEU A O 1
ATOM 1366 N N . ALA A 1 167 ? -52.454 -6.414 44.206 1.00 86.31 167 ALA A N 1
ATOM 1367 C CA . ALA A 1 167 ? -51.606 -5.232 44.062 1.00 86.31 167 ALA A CA 1
ATOM 1368 C C . ALA A 1 167 ? -51.342 -4.513 45.392 1.00 86.31 167 ALA A C 1
ATOM 1370 O O . ALA A 1 167 ? -52.150 -3.713 45.862 1.00 86.31 167 ALA A O 1
ATOM 1371 N N . ILE A 1 168 ? -50.158 -4.737 45.955 1.00 88.25 168 ILE A N 1
ATOM 1372 C CA . ILE A 1 168 ? -49.727 -4.180 47.237 1.00 88.25 168 ILE A CA 1
ATOM 1373 C C . ILE A 1 168 ? -48.703 -3.085 46.995 1.00 88.25 168 ILE A C 1
ATOM 1375 O O . ILE A 1 168 ? -47.689 -3.305 46.335 1.00 88.25 168 ILE A O 1
ATOM 1379 N N . ARG A 1 169 ? -48.919 -1.911 47.583 1.00 90.12 169 ARG A N 1
ATOM 1380 C CA . ARG A 1 169 ? -47.941 -0.823 47.558 1.00 90.12 169 ARG A CA 1
ATOM 1381 C C . ARG A 1 169 ? -46.942 -1.001 48.699 1.00 90.12 169 ARG A C 1
ATOM 1383 O O . ARG A 1 169 ? -47.279 -0.770 49.856 1.00 90.12 169 ARG A O 1
ATOM 1390 N N . LEU A 1 170 ? -45.715 -1.392 48.369 1.00 91.31 170 LEU A N 1
ATOM 1391 C CA . LEU A 1 170 ? -44.644 -1.582 49.350 1.00 91.31 170 LEU A CA 1
ATOM 1392 C C . LEU A 1 170 ? -43.990 -0.246 49.727 1.00 91.31 170 LEU A C 1
ATOM 1394 O O . LEU A 1 170 ? -43.696 0.003 50.891 1.00 91.31 170 LEU A O 1
ATOM 1398 N N . TYR A 1 171 ? -43.801 0.649 48.756 1.00 91.62 171 TYR A N 1
ATOM 1399 C CA . TYR A 1 171 ? -43.214 1.972 48.979 1.00 91.62 171 TYR A CA 1
ATOM 1400 C C . TYR A 1 171 ? -43.814 3.013 48.035 1.00 91.62 171 TYR A C 1
ATOM 1402 O O . TYR A 1 171 ? -44.095 2.696 46.880 1.00 91.62 171 TYR A O 1
ATOM 1410 N N . ASP A 1 172 ? -43.979 4.251 48.509 1.00 89.25 172 ASP A N 1
ATOM 1411 C CA . ASP A 1 172 ? -44.413 5.389 47.693 1.00 89.25 172 ASP A CA 1
ATOM 1412 C C . ASP A 1 172 ? -44.000 6.724 48.326 1.00 89.25 172 ASP A C 1
ATOM 1414 O O . ASP A 1 172 ? -44.396 7.055 49.446 1.00 89.25 172 ASP A O 1
ATOM 1418 N N . ASP A 1 173 ? -43.215 7.521 47.601 1.00 86.94 173 ASP A N 1
ATOM 1419 C CA . ASP A 1 173 ? -42.866 8.887 48.002 1.00 86.94 173 ASP A CA 1
ATOM 1420 C C . ASP A 1 173 ? -43.503 9.976 47.119 1.00 86.94 173 ASP A C 1
ATOM 1422 O O . ASP A 1 173 ? -43.241 11.170 47.326 1.00 86.94 173 ASP A O 1
ATOM 1426 N N . GLY A 1 174 ? -44.372 9.588 46.184 1.00 84.62 174 GLY A N 1
ATOM 1427 C CA . GLY A 1 174 ? -45.026 10.433 45.189 1.00 84.62 174 GLY A CA 1
ATOM 1428 C C . GLY A 1 174 ? -44.253 10.582 43.873 1.00 84.62 174 GLY A C 1
ATOM 1429 O O . GLY A 1 174 ? -44.836 11.034 42.887 1.00 84.62 174 GLY A O 1
ATOM 1430 N N . GLN A 1 175 ? -42.965 10.222 43.824 1.00 88.06 175 GLN A N 1
ATOM 1431 C CA . GLN A 1 175 ? -42.181 10.159 42.583 1.00 88.06 175 GLN A CA 1
ATOM 1432 C C . GLN A 1 175 ? -41.828 8.724 42.204 1.00 88.06 175 GLN A C 1
ATOM 1434 O O . GLN A 1 175 ? -41.926 8.374 41.027 1.00 88.06 175 GLN A O 1
ATOM 1439 N N . LEU A 1 176 ? -41.419 7.933 43.191 1.00 91.50 176 LEU A N 1
ATOM 1440 C CA . LEU A 1 176 ? -41.081 6.526 43.098 1.00 91.50 176 LEU A CA 1
ATOM 1441 C C . LEU A 1 176 ? -42.133 5.720 43.854 1.00 91.50 176 LEU A C 1
ATOM 1443 O O . LEU A 1 176 ? -42.465 6.037 44.995 1.00 91.50 176 LEU A O 1
ATOM 1447 N N . SER A 1 177 ? -42.605 4.645 43.233 1.00 92.94 177 SER A N 1
ATOM 1448 C CA . SER A 1 177 ? -43.446 3.661 43.905 1.00 92.94 177 SER A CA 1
ATOM 1449 C C . SER A 1 177 ? -42.996 2.245 43.572 1.00 92.94 177 SER A C 1
ATOM 1451 O O . SER A 1 177 ? -42.613 1.972 42.434 1.00 92.94 177 SER A O 1
ATOM 1453 N N . TRP A 1 178 ? -43.054 1.357 44.559 1.00 93.94 178 TRP A N 1
ATOM 1454 C CA . TRP A 1 178 ? -42.793 -0.070 44.400 1.00 93.94 178 TRP A CA 1
ATOM 1455 C C . TRP A 1 178 ? -44.031 -0.862 44.786 1.00 93.94 178 TRP A C 1
ATOM 1457 O O . TRP A 1 178 ? -44.617 -0.643 45.849 1.00 93.94 178 TRP A O 1
ATOM 1467 N N . TRP A 1 179 ? -44.406 -1.784 43.909 1.00 93.38 179 TRP A N 1
ATOM 1468 C CA . TRP A 1 179 ? -45.612 -2.584 44.012 1.00 93.38 179 TRP A CA 1
ATOM 1469 C C . TRP A 1 179 ? -45.267 -4.064 43.954 1.00 93.38 179 TRP A C 1
ATOM 1471 O O . TRP A 1 179 ? -44.436 -4.470 43.146 1.00 93.38 179 TRP A O 1
ATOM 1481 N N . TYR A 1 180 ? -45.926 -4.864 44.778 1.00 92.69 180 TYR A N 1
ATOM 1482 C CA . TYR A 1 180 ? -45.935 -6.315 44.661 1.00 92.69 180 TYR A CA 1
ATOM 1483 C C . TYR A 1 180 ? -47.267 -6.753 44.068 1.00 92.69 180 TYR A C 1
ATOM 1485 O O . TYR A 1 180 ? -48.316 -6.325 44.552 1.00 92.69 180 TYR A O 1
ATOM 1493 N N . LEU A 1 181 ? -47.229 -7.555 43.008 1.00 91.69 181 LEU A N 1
ATOM 1494 C CA . LEU A 1 181 ? -48.420 -7.943 42.260 1.00 91.69 181 LEU A CA 1
ATOM 1495 C C . LEU A 1 181 ? -48.577 -9.464 42.197 1.00 91.69 181 LEU A C 1
ATOM 1497 O O . LEU A 1 181 ? -47.584 -10.190 42.144 1.00 91.69 181 LEU A O 1
ATOM 1501 N N . ASP A 1 182 ? -49.835 -9.900 42.120 1.00 86.62 182 ASP A N 1
ATOM 1502 C CA . ASP A 1 182 ? -50.262 -11.241 41.694 1.00 86.62 182 ASP A CA 1
ATOM 1503 C C . ASP A 1 182 ? -49.780 -12.435 42.559 1.00 86.62 182 ASP A C 1
ATOM 1505 O O . ASP A 1 182 ? -49.886 -13.576 42.116 1.00 86.62 182 ASP A O 1
ATOM 1509 N N . GLY A 1 183 ? -49.285 -12.207 43.784 1.00 85.56 183 GLY A N 1
ATOM 1510 C CA . GLY A 1 183 ? -48.698 -13.255 44.634 1.00 85.56 183 GLY A CA 1
ATOM 1511 C C . GLY A 1 183 ? -49.356 -13.461 46.006 1.00 85.56 183 GLY A C 1
ATOM 1512 O O . GLY A 1 183 ? -50.386 -12.876 46.333 1.00 85.56 183 GLY A O 1
ATOM 1513 N N . LEU A 1 184 ? -48.732 -14.308 46.826 1.00 86.19 184 LEU A N 1
ATOM 1514 C CA . LEU A 1 184 ? -49.148 -14.663 48.189 1.00 86.19 184 LEU A CA 1
ATOM 1515 C C . LEU A 1 184 ? -48.353 -13.886 49.248 1.00 86.19 184 LEU A C 1
ATOM 1517 O O . LEU A 1 184 ? -47.227 -13.462 48.988 1.00 86.19 184 LEU A O 1
ATOM 1521 N N . ILE A 1 185 ? -48.934 -13.728 50.443 1.00 88.12 185 ILE A N 1
ATOM 1522 C CA . ILE A 1 185 ? -48.348 -13.008 51.583 1.00 88.12 185 ILE A CA 1
ATOM 1523 C C . ILE A 1 185 ? -48.431 -13.885 52.835 1.00 88.12 185 ILE A C 1
ATOM 1525 O O . ILE A 1 185 ? -49.505 -14.374 53.184 1.00 88.12 185 ILE A O 1
ATOM 1529 N N . GLU A 1 186 ? -47.327 -14.002 53.565 1.00 88.25 186 GLU A N 1
ATOM 1530 C CA . GLU A 1 186 ? -47.277 -14.609 54.895 1.00 88.25 186 GLU A CA 1
ATOM 1531 C C . GLU A 1 186 ? -46.524 -13.692 55.869 1.00 88.25 186 GLU A C 1
ATOM 1533 O O . GLU A 1 186 ? -45.433 -13.204 55.582 1.00 88.25 186 GLU A O 1
ATOM 1538 N N . THR A 1 187 ? -47.082 -13.452 57.054 1.00 89.44 187 THR A N 1
ATOM 1539 C CA . THR A 1 187 ? -46.425 -12.655 58.103 1.00 89.44 187 THR A CA 1
ATOM 1540 C C . THR A 1 187 ? -45.539 -13.538 58.986 1.00 89.44 187 THR A C 1
ATOM 1542 O O . THR A 1 187 ? -45.948 -14.629 59.387 1.00 89.44 187 THR A O 1
ATOM 1545 N N . SER A 1 188 ? -44.349 -13.055 59.359 1.00 88.12 188 SER A N 1
ATOM 1546 C CA . SER A 1 188 ? -43.403 -13.807 60.190 1.00 88.12 188 SER A CA 1
ATOM 1547 C C . SER A 1 188 ? -43.984 -14.181 61.568 1.00 88.12 188 SER A C 1
ATOM 1549 O O . SER A 1 188 ? -44.694 -13.366 62.179 1.00 88.12 188 SER A O 1
ATOM 1551 N N . PRO A 1 189 ? -43.673 -15.377 62.106 1.00 86.44 189 PRO A N 1
ATOM 1552 C CA . PRO A 1 189 ? -44.050 -15.791 63.460 1.00 86.44 189 PRO A CA 1
ATOM 1553 C C . PRO A 1 189 ? -43.623 -14.795 64.547 1.00 86.44 189 PRO A C 1
ATOM 1555 O O . PRO A 1 189 ? -42.641 -14.066 64.387 1.00 86.44 189 PRO A O 1
ATOM 1558 N N . ALA A 1 190 ? -44.300 -14.802 65.701 1.00 80.38 190 ALA A N 1
ATOM 1559 C CA . ALA A 1 190 ? -44.008 -13.878 66.806 1.00 80.38 190 ALA A CA 1
ATOM 1560 C C . ALA A 1 190 ? -42.575 -13.963 67.367 1.00 80.38 190 ALA A C 1
ATOM 1562 O O . ALA A 1 190 ? -42.096 -13.019 67.990 1.00 80.38 190 ALA A O 1
ATOM 1563 N N . LYS A 1 191 ? -41.905 -15.110 67.199 1.00 78.50 191 LYS A N 1
ATOM 1564 C CA . LYS A 1 191 ? -40.560 -15.370 67.744 1.00 78.50 191 LYS A CA 1
ATOM 1565 C C . LYS A 1 191 ? -39.434 -14.781 66.891 1.00 78.50 191 LYS A C 1
ATOM 1567 O O . LYS A 1 191 ? -38.299 -14.719 67.363 1.00 78.50 191 LYS A O 1
ATOM 1572 N N . ASP A 1 192 ? -39.746 -14.336 65.677 1.00 76.44 192 ASP A N 1
ATOM 1573 C CA . ASP A 1 192 ? -38.765 -13.847 64.715 1.00 76.44 192 ASP A CA 1
ATOM 1574 C C . ASP A 1 192 ? -38.592 -12.331 64.861 1.00 76.44 192 ASP A C 1
ATOM 1576 O O . ASP A 1 192 ? -39.199 -11.537 64.143 1.00 76.44 192 ASP A O 1
ATOM 1580 N N . GLY A 1 193 ? -37.768 -11.940 65.838 1.00 79.69 193 GLY A N 1
ATOM 1581 C CA . GLY A 1 193 ? -37.310 -10.562 66.039 1.00 79.69 193 GLY A CA 1
ATOM 1582 C C . GLY A 1 193 ? -38.362 -9.560 66.536 1.00 79.69 193 GLY A C 1
ATOM 1583 O O . GLY A 1 193 ? -39.499 -9.898 66.859 1.00 79.69 193 GLY A O 1
ATOM 1584 N N . ASP A 1 194 ? -37.946 -8.292 66.605 1.00 82.38 194 ASP A N 1
ATOM 1585 C CA . ASP A 1 194 ? -38.753 -7.169 67.115 1.00 82.38 194 ASP A CA 1
ATOM 1586 C C . ASP A 1 194 ? -39.575 -6.443 66.029 1.00 82.38 194 ASP A C 1
ATOM 1588 O O . ASP A 1 194 ? -40.295 -5.495 66.351 1.00 82.38 194 ASP A O 1
ATOM 1592 N N . THR A 1 195 ? -39.476 -6.873 64.766 1.00 85.75 195 THR A N 1
ATOM 1593 C CA . THR A 1 195 ? -40.151 -6.271 63.602 1.00 85.75 195 THR A CA 1
ATOM 1594 C C . THR A 1 195 ? -40.925 -7.318 62.815 1.00 85.75 195 THR A C 1
ATOM 1596 O O . THR A 1 195 ? -40.485 -8.462 62.691 1.00 85.75 195 THR A O 1
ATOM 1599 N N . ALA A 1 196 ? -42.106 -6.949 62.314 1.00 88.88 196 ALA A N 1
ATOM 1600 C CA . ALA A 1 196 ? -42.889 -7.834 61.459 1.00 88.88 196 ALA A CA 1
ATOM 1601 C C . ALA A 1 196 ? -42.271 -7.904 60.055 1.00 88.88 196 ALA A C 1
ATOM 1603 O O . ALA A 1 196 ? -42.191 -6.896 59.359 1.00 88.88 196 ALA A O 1
ATOM 1604 N N . LEU A 1 197 ? -41.858 -9.104 59.642 1.00 90.94 197 LEU A N 1
ATOM 1605 C CA . LEU A 1 197 ? -41.374 -9.370 58.288 1.00 90.94 197 LEU A CA 1
ATOM 1606 C C . LEU A 1 197 ? -42.479 -10.047 57.477 1.00 90.94 197 LEU A C 1
ATOM 1608 O O . LEU A 1 197 ? -43.257 -10.831 58.024 1.00 90.94 197 LEU A O 1
ATOM 1612 N N . PHE A 1 198 ? -42.532 -9.766 56.180 1.00 91.44 198 PHE A N 1
ATOM 1613 C CA . PHE A 1 198 ? -43.549 -10.304 55.279 1.00 91.44 198 PHE A CA 1
ATOM 1614 C C . PHE A 1 198 ? -42.881 -11.128 54.186 1.00 91.44 198 PHE A C 1
ATOM 1616 O O . PHE A 1 198 ? -42.063 -10.609 53.428 1.00 91.44 198 PHE A O 1
ATOM 1623 N N . ARG A 1 199 ? -43.215 -12.415 54.113 1.00 91.75 199 ARG A N 1
ATOM 1624 C CA . ARG A 1 199 ? -42.818 -13.288 53.013 1.00 91.75 199 ARG A CA 1
ATOM 1625 C C . ARG A 1 199 ? -43.828 -13.128 51.883 1.00 91.75 199 ARG A C 1
ATOM 1627 O O . ARG A 1 199 ? -45.012 -13.375 52.082 1.00 91.75 199 ARG A O 1
ATOM 1634 N N . LEU A 1 200 ? -43.357 -12.697 50.724 1.00 90.81 200 LEU A N 1
ATOM 1635 C CA . LEU A 1 200 ? -44.140 -12.490 49.514 1.00 90.81 200 LEU A CA 1
ATOM 1636 C C . LEU A 1 200 ? -43.685 -13.527 48.483 1.00 90.81 200 LEU A C 1
ATOM 1638 O O . LEU A 1 200 ? -42.516 -13.508 48.105 1.00 90.81 200 LEU A O 1
ATOM 1642 N N . SER A 1 201 ? -44.549 -14.451 48.067 1.00 89.50 201 SER A N 1
ATOM 1643 C CA . SER A 1 201 ? -44.184 -15.553 47.158 1.00 89.50 201 SER A CA 1
ATOM 1644 C C . SER A 1 201 ? -45.080 -15.640 45.922 1.00 89.50 201 SER A C 1
ATOM 1646 O O . SER A 1 201 ? -46.250 -15.271 45.981 1.00 89.50 201 SER A O 1
ATOM 1648 N N . GLU A 1 202 ? -44.545 -16.184 44.824 1.00 85.88 202 GLU A N 1
ATOM 1649 C CA . GLU A 1 202 ? -45.259 -16.435 43.552 1.00 85.88 202 GLU A CA 1
ATOM 1650 C C . GLU A 1 202 ? -45.711 -15.173 42.789 1.00 85.88 202 GLU A C 1
ATOM 1652 O O . GLU A 1 202 ? -46.482 -15.272 41.839 1.00 85.88 202 GLU A O 1
ATOM 1657 N N . GLY A 1 203 ? -45.232 -13.987 43.175 1.00 90.44 203 GLY A N 1
ATOM 1658 C CA . GLY A 1 203 ? -45.623 -12.720 42.557 1.00 90.44 203 GLY A CA 1
ATOM 1659 C C . GLY A 1 203 ? -44.523 -12.057 41.732 1.00 90.44 203 GLY A C 1
ATOM 1660 O O . GLY A 1 203 ? -43.503 -12.651 41.370 1.00 90.44 203 GLY A O 1
ATOM 1661 N N . ARG A 1 204 ? -44.734 -10.771 41.450 1.00 92.56 204 ARG A N 1
ATOM 1662 C CA . ARG A 1 204 ? -43.788 -9.906 40.732 1.00 92.56 204 ARG A CA 1
ATOM 1663 C C . ARG A 1 204 ? -43.609 -8.566 41.432 1.00 92.56 204 ARG A C 1
ATOM 1665 O O . ARG A 1 204 ? -44.554 -8.013 41.998 1.00 92.56 204 ARG A O 1
ATOM 1672 N N . LEU A 1 205 ? -42.395 -8.032 41.369 1.00 94.19 205 LEU A N 1
ATOM 1673 C CA . LEU A 1 205 ? -42.038 -6.729 41.916 1.00 94.19 205 LEU A CA 1
ATOM 1674 C C . LEU A 1 205 ? -41.984 -5.691 40.791 1.00 94.19 205 LEU A C 1
ATOM 1676 O O . LEU A 1 205 ? -41.212 -5.834 39.847 1.00 94.19 205 LEU A O 1
ATOM 1680 N N . LEU A 1 206 ? -42.772 -4.625 40.917 1.00 93.69 206 LEU A N 1
ATOM 1681 C CA . LEU A 1 206 ? -42.893 -3.557 39.931 1.00 93.69 206 LEU A CA 1
ATOM 1682 C C . LEU A 1 206 ? -42.515 -2.199 40.536 1.00 93.69 206 LEU A C 1
ATOM 1684 O O . LEU A 1 206 ? -43.258 -1.627 41.335 1.00 93.69 206 LEU A O 1
ATOM 1688 N N . GLY A 1 207 ? -41.382 -1.651 40.108 1.00 93.12 207 GLY A N 1
ATOM 1689 C CA . GLY A 1 207 ? -40.961 -0.281 40.388 1.00 93.12 207 GLY A CA 1
ATOM 1690 C C . GLY A 1 207 ? -41.470 0.676 39.313 1.00 93.12 207 GLY A C 1
ATOM 1691 O O . GLY A 1 207 ? -41.381 0.381 38.121 1.00 93.12 207 GLY A O 1
ATOM 1692 N N . ARG A 1 208 ? -42.000 1.836 39.706 1.00 91.38 208 ARG A N 1
ATOM 1693 C CA . ARG A 1 208 ? -42.491 2.879 38.792 1.00 91.38 208 ARG A CA 1
ATOM 1694 C C . ARG A 1 208 ? -41.981 4.250 39.196 1.00 91.38 208 ARG A C 1
ATOM 1696 O O . ARG A 1 208 ? -42.108 4.644 40.356 1.00 91.38 208 ARG A O 1
ATOM 1703 N N . MET A 1 209 ? -41.492 5.007 38.216 1.00 89.62 209 MET A N 1
ATOM 1704 C CA . MET A 1 209 ? -41.128 6.414 38.385 1.00 89.62 209 MET A CA 1
ATOM 1705 C C . MET A 1 209 ? -41.443 7.196 37.106 1.00 89.62 209 MET A C 1
ATOM 1707 O O . MET A 1 209 ? -40.859 6.963 36.047 1.00 89.62 209 MET A O 1
ATOM 1711 N N . LYS A 1 210 ? -42.353 8.174 37.197 1.00 84.50 210 LYS A N 1
ATOM 1712 C CA . LYS A 1 210 ? -42.863 8.947 36.044 1.00 84.50 210 LYS A CA 1
ATOM 1713 C C . LYS A 1 210 ? -43.442 8.044 34.935 1.00 84.50 210 LYS A C 1
ATOM 1715 O O . LYS A 1 210 ? -44.536 7.527 35.109 1.00 84.50 210 LYS A O 1
ATOM 1720 N N . GLN A 1 211 ? -42.750 7.907 33.799 1.00 82.25 211 GLN A N 1
ATOM 1721 C CA . GLN A 1 211 ? -43.150 7.097 32.633 1.00 82.25 211 GLN A CA 1
ATOM 1722 C C . GLN A 1 211 ? -42.301 5.823 32.476 1.00 82.25 211 GLN A C 1
ATOM 1724 O O . GLN A 1 211 ? -42.396 5.156 31.454 1.00 82.25 211 GLN A O 1
ATOM 1729 N N . ASP A 1 212 ? -41.450 5.517 33.455 1.00 86.69 212 ASP A N 1
ATOM 1730 C CA . ASP A 1 212 ? -40.500 4.408 33.411 1.00 86.69 212 ASP A CA 1
ATOM 1731 C C . ASP A 1 212 ? -40.875 3.336 34.444 1.00 86.69 212 ASP A C 1
ATOM 1733 O O . ASP A 1 212 ? -41.475 3.648 35.485 1.00 86.69 212 ASP A O 1
ATOM 1737 N N . SER A 1 213 ? -40.513 2.085 34.162 1.00 89.12 213 SER A N 1
ATOM 1738 C CA . SER A 1 213 ? -40.791 0.946 35.038 1.00 89.12 213 SER A CA 1
ATOM 1739 C C . SER A 1 213 ? -39.672 -0.094 35.043 1.00 89.12 213 SER A C 1
ATOM 1741 O O . SER A 1 213 ? -38.953 -0.259 34.058 1.00 89.12 213 SER A O 1
ATOM 1743 N N . VAL A 1 214 ? -39.564 -0.806 36.165 1.00 90.75 214 VAL A N 1
ATOM 1744 C CA . VAL A 1 214 ? -38.712 -1.988 36.365 1.00 90.75 214 VAL A CA 1
ATOM 1745 C C . VAL A 1 214 ? -39.596 -3.109 36.861 1.00 90.75 214 VAL A C 1
ATOM 1747 O O . VAL A 1 214 ? -40.334 -2.904 37.821 1.00 90.75 214 VAL A O 1
ATOM 1750 N N . GLU A 1 215 ? -39.516 -4.272 36.230 1.00 92.12 215 GLU A N 1
ATOM 1751 C CA . GLU A 1 215 ? -40.289 -5.446 36.618 1.00 92.12 215 GLU A CA 1
ATOM 1752 C C . GLU A 1 215 ? -39.346 -6.621 36.863 1.00 92.12 215 GLU A C 1
ATOM 1754 O O . GLU A 1 215 ? -38.536 -6.954 36.001 1.00 92.12 215 GLU A O 1
ATOM 1759 N N . VAL A 1 216 ? -39.453 -7.228 38.044 1.00 93.62 216 VAL A N 1
ATOM 1760 C CA . VAL A 1 216 ? -38.808 -8.502 38.366 1.00 93.62 216 VAL A CA 1
ATOM 1761 C C . VAL A 1 216 ? -39.918 -9.521 38.596 1.00 93.62 216 VAL A C 1
ATOM 1763 O O . VAL A 1 216 ? -40.696 -9.398 39.545 1.00 93.62 216 VAL A O 1
ATOM 1766 N N . ALA A 1 217 ? -40.022 -10.488 37.695 1.00 92.94 217 ALA A N 1
ATOM 1767 C CA . ALA A 1 217 ? -40.986 -11.577 37.750 1.00 92.94 217 ALA A CA 1
ATOM 1768 C C . ALA A 1 217 ? -40.484 -12.722 38.642 1.00 92.94 217 ALA A C 1
ATOM 1770 O O . ALA A 1 217 ? -39.294 -12.798 38.954 1.00 92.94 217 ALA A O 1
ATOM 1771 N N . GLU A 1 218 ? -41.399 -13.615 39.028 1.00 90.38 218 GLU A N 1
ATOM 1772 C CA . GLU A 1 218 ? -41.096 -14.853 39.765 1.00 90.38 218 GLU A CA 1
ATOM 1773 C C . GLU A 1 218 ? -40.294 -14.600 41.056 1.00 90.38 218 GLU A C 1
ATOM 1775 O O . GLU A 1 218 ? -39.363 -15.333 41.394 1.00 90.38 218 GLU A O 1
ATOM 1780 N N . VAL A 1 219 ? -40.630 -13.526 41.779 1.00 91.06 219 VAL A N 1
ATOM 1781 C CA . VAL A 1 219 ? -39.907 -13.146 42.997 1.00 91.06 219 VAL A CA 1
ATOM 1782 C C . VAL A 1 219 ? -40.483 -13.841 44.222 1.00 91.06 219 VAL A C 1
ATOM 1784 O O . VAL A 1 219 ? -41.696 -13.918 44.426 1.00 91.06 219 VAL A O 1
ATOM 1787 N N . GLU A 1 220 ? -39.580 -14.279 45.090 1.00 92.06 220 GLU A N 1
ATOM 1788 C CA . GLU A 1 220 ? -39.890 -14.654 46.462 1.00 92.06 220 GLU A CA 1
ATOM 1789 C C . GLU A 1 220 ? -39.099 -13.736 47.395 1.00 92.06 220 GLU A C 1
ATOM 1791 O O . GLU A 1 220 ? -37.869 -13.788 47.407 1.00 92.06 220 GLU A O 1
ATOM 1796 N N . LEU A 1 221 ? -39.796 -12.871 48.134 1.00 91.19 221 LEU A N 1
ATOM 1797 C CA . LEU A 1 221 ? -39.229 -11.773 48.916 1.00 91.19 221 LEU A CA 1
ATOM 1798 C C . LEU A 1 221 ? -39.498 -11.971 50.408 1.00 91.19 221 LEU A C 1
ATOM 1800 O O . LEU A 1 221 ? -40.607 -12.305 50.806 1.00 91.19 221 LEU A O 1
ATOM 1804 N N . LEU A 1 222 ? -38.518 -11.658 51.244 1.00 93.25 222 LEU A N 1
ATOM 1805 C CA . LEU A 1 222 ? -38.700 -11.316 52.646 1.00 93.25 222 LEU A CA 1
ATOM 1806 C C . LEU A 1 222 ? -38.587 -9.793 52.763 1.00 93.25 222 LEU A C 1
ATOM 1808 O O . LEU A 1 222 ? -37.516 -9.222 52.553 1.00 93.25 222 LEU A O 1
ATOM 1812 N N . TYR A 1 223 ? -39.708 -9.135 53.038 1.00 93.88 223 TYR A N 1
ATOM 1813 C CA . TYR A 1 223 ? -39.823 -7.683 53.066 1.00 93.88 223 TYR A CA 1
ATOM 1814 C C . TYR A 1 223 ? -39.897 -7.150 54.498 1.00 93.88 223 TYR A C 1
ATOM 1816 O O . TYR A 1 223 ? -40.727 -7.590 55.298 1.00 93.88 223 TYR A O 1
ATOM 1824 N N . ASP A 1 224 ? -39.041 -6.172 54.792 1.00 92.62 224 ASP A N 1
ATOM 1825 C CA . ASP A 1 224 ? -39.088 -5.362 56.005 1.00 92.62 224 ASP A CA 1
ATOM 1826 C C . ASP A 1 224 ? -39.712 -3.987 55.680 1.00 92.62 224 ASP A C 1
ATOM 1828 O O . ASP A 1 224 ? -39.057 -3.141 55.054 1.00 92.62 224 ASP A O 1
ATOM 1832 N N . PRO A 1 225 ? -40.961 -3.722 56.105 1.00 89.75 225 PRO A N 1
ATOM 1833 C CA . PRO A 1 225 ? -41.642 -2.454 55.844 1.00 89.75 225 PRO A CA 1
ATOM 1834 C C . PRO A 1 225 ? -41.029 -1.253 56.581 1.00 89.75 225 PRO A C 1
ATOM 1836 O O . PRO A 1 225 ? -41.235 -0.111 56.162 1.00 89.75 225 PRO A O 1
ATOM 1839 N N . ILE A 1 226 ? -40.251 -1.470 57.649 1.00 88.81 226 ILE A N 1
ATOM 1840 C CA . ILE A 1 226 ? -39.636 -0.392 58.436 1.00 88.81 226 ILE A CA 1
ATOM 1841 C C . ILE A 1 226 ? -38.393 0.138 57.740 1.00 88.81 226 ILE A C 1
ATOM 1843 O O . ILE A 1 226 ? -38.243 1.349 57.547 1.00 88.81 226 ILE A O 1
ATOM 1847 N N . THR A 1 227 ? -37.492 -0.759 57.346 1.00 89.56 227 THR A N 1
ATOM 1848 C CA . THR A 1 227 ? -36.275 -0.377 56.618 1.00 89.56 227 THR A CA 1
ATOM 1849 C C . THR A 1 227 ? -36.554 -0.152 55.130 1.00 89.56 227 THR A C 1
ATOM 1851 O O . THR A 1 227 ? -35.854 0.628 54.479 1.00 89.56 227 THR A O 1
ATOM 1854 N N . GLY A 1 228 ? -37.626 -0.747 54.599 1.00 90.69 228 GLY A N 1
ATOM 1855 C CA . GLY A 1 228 ? -37.952 -0.762 53.175 1.00 90.69 228 GLY A CA 1
ATOM 1856 C C . GLY A 1 228 ? -37.024 -1.676 52.371 1.00 90.69 228 GLY A C 1
ATOM 1857 O O . GLY A 1 228 ? -36.839 -1.440 51.177 1.00 90.69 228 GLY A O 1
ATOM 1858 N N . VAL A 1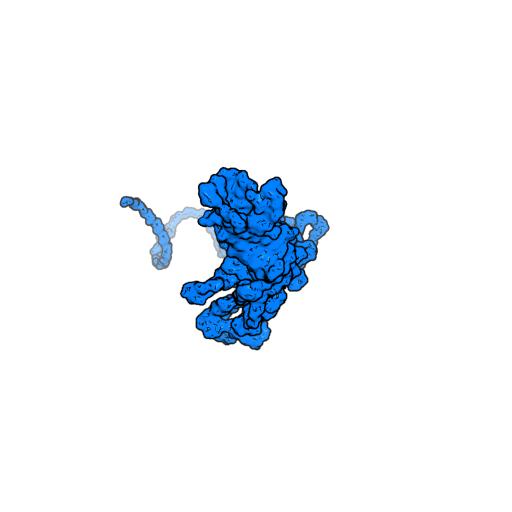 229 ? -36.394 -2.653 53.026 1.00 94.00 229 VAL A N 1
ATOM 1859 C CA . VAL A 1 229 ? -35.470 -3.611 52.412 1.00 94.00 229 VAL A CA 1
ATOM 1860 C C . VAL A 1 229 ? -36.238 -4.864 51.997 1.00 94.00 229 VAL A C 1
ATOM 1862 O O . VAL A 1 229 ? -37.027 -5.404 52.771 1.00 94.00 229 VAL A O 1
ATOM 1865 N N . ALA A 1 230 ? -36.008 -5.319 50.767 1.00 93.31 230 ALA A N 1
ATOM 1866 C CA . ALA A 1 230 ? -36.524 -6.577 50.243 1.00 93.31 230 ALA A CA 1
ATOM 1867 C C . ALA A 1 230 ? -35.358 -7.545 50.007 1.00 93.31 230 ALA A C 1
ATOM 1869 O O . ALA A 1 230 ? -34.444 -7.237 49.240 1.00 93.31 230 ALA A O 1
ATOM 1870 N N . GLN A 1 231 ? -35.401 -8.703 50.665 1.00 94.50 231 GLN A N 1
ATOM 1871 C CA . GLN A 1 231 ? -34.448 -9.798 50.484 1.00 94.50 231 GLN A CA 1
ATOM 1872 C C . GLN A 1 231 ? -35.097 -10.894 49.647 1.00 94.50 231 GLN A C 1
ATOM 1874 O O . GLN A 1 231 ? -36.034 -11.545 50.094 1.00 94.50 231 GLN A O 1
ATOM 1879 N N . ALA A 1 232 ? -34.614 -11.099 48.432 1.00 93.38 232 ALA A N 1
ATOM 1880 C CA . ALA A 1 232 ? -35.195 -12.023 47.478 1.00 93.38 232 ALA A CA 1
ATOM 1881 C C . ALA A 1 232 ? -34.409 -13.338 47.393 1.00 93.38 232 ALA A C 1
ATOM 1883 O O . ALA A 1 232 ? -33.177 -13.340 47.463 1.00 93.38 232 ALA A O 1
ATOM 1884 N N . LEU A 1 233 ? -35.103 -14.460 47.178 1.00 91.88 233 LEU A N 1
ATOM 1885 C CA . LEU A 1 233 ? -34.457 -15.749 46.900 1.00 91.88 233 LEU A CA 1
ATOM 1886 C C . LEU A 1 233 ? -34.051 -15.930 45.429 1.00 91.88 233 LEU A C 1
ATOM 1888 O O . LEU A 1 233 ? -33.223 -16.795 45.143 1.00 91.88 233 LEU A O 1
ATOM 1892 N N . GLY A 1 234 ? -34.611 -15.119 44.533 1.00 92.12 234 GLY A N 1
ATOM 1893 C CA . GLY A 1 234 ? -34.395 -15.164 43.091 1.00 92.12 234 GLY A CA 1
ATOM 1894 C C . GLY A 1 234 ? -35.284 -14.156 42.367 1.00 92.12 234 GLY A C 1
ATOM 1895 O O . GLY A 1 234 ? -35.839 -13.241 42.985 1.00 92.12 234 GLY A O 1
ATOM 1896 N N . GLY A 1 235 ? -35.409 -14.319 41.057 1.00 93.06 235 GLY A N 1
ATOM 1897 C CA . GLY A 1 235 ? -36.320 -13.553 40.209 1.00 93.06 235 GLY A CA 1
ATOM 1898 C C . GLY A 1 235 ? -35.813 -13.487 38.774 1.00 93.06 235 GLY A C 1
ATOM 1899 O O . GLY A 1 235 ? -34.658 -13.817 38.511 1.00 93.06 235 GLY A O 1
ATOM 1900 N N . ARG A 1 236 ? -36.662 -13.038 37.855 1.00 93.56 236 ARG A N 1
ATOM 1901 C CA . ARG A 1 236 ? -36.316 -12.856 36.442 1.00 93.56 236 ARG A CA 1
ATOM 1902 C C . ARG A 1 236 ? -36.587 -11.430 35.994 1.00 93.56 236 ARG A C 1
ATOM 1904 O O . ARG A 1 236 ? -37.651 -10.884 36.273 1.00 93.56 236 ARG A O 1
ATOM 1911 N N . VAL A 1 237 ? -35.649 -10.849 35.254 1.00 93.12 237 VAL A N 1
ATOM 1912 C CA . VAL A 1 237 ? -35.820 -9.548 34.594 1.00 93.12 237 VAL A CA 1
ATOM 1913 C C . VAL A 1 237 ? -35.654 -9.697 33.087 1.00 93.12 237 VAL A C 1
ATOM 1915 O O . VAL A 1 237 ? -34.776 -10.420 32.623 1.00 93.12 237 VAL A O 1
ATOM 1918 N N . GLU A 1 238 ? -36.477 -8.991 32.319 1.00 91.12 238 GLU A N 1
ATOM 1919 C CA . GLU A 1 238 ? -36.428 -8.986 30.855 1.00 91.12 238 GLU A CA 1
ATOM 1920 C C . GLU A 1 238 ? -36.144 -7.578 30.316 1.00 91.12 238 GLU A C 1
ATOM 1922 O O . GLU A 1 238 ? -36.553 -6.569 30.898 1.00 91.12 238 GLU A O 1
ATOM 1927 N N . TRP A 1 239 ? -35.491 -7.483 29.155 1.00 89.62 239 TRP A N 1
ATOM 1928 C CA . TRP A 1 239 ? -35.150 -6.205 28.508 1.00 89.62 239 TRP A CA 1
ATOM 1929 C C . TRP A 1 239 ? -36.319 -5.576 27.719 1.00 89.62 239 TRP A C 1
ATOM 1931 O O . TRP A 1 239 ? -36.111 -4.805 26.779 1.00 89.62 239 TRP A O 1
ATOM 1941 N N . LEU A 1 240 ? -37.565 -5.833 28.129 1.00 85.88 240 LEU A N 1
ATOM 1942 C CA . LEU A 1 240 ? -38.783 -5.408 27.422 1.00 85.88 240 LEU A CA 1
ATOM 1943 C C . LEU A 1 240 ? -38.829 -3.895 27.165 1.00 85.88 240 LEU A C 1
ATOM 1945 O O . LEU A 1 240 ? -39.161 -3.446 26.069 1.00 85.88 240 LEU A O 1
ATOM 1949 N N . ARG A 1 241 ? -38.439 -3.076 28.151 1.00 82.50 241 ARG A N 1
ATOM 1950 C CA . ARG A 1 241 ? -38.432 -1.607 27.992 1.00 82.50 241 ARG A CA 1
ATOM 1951 C C . ARG A 1 241 ? -37.343 -1.097 27.044 1.00 82.50 241 ARG A C 1
ATOM 1953 O O . ARG A 1 241 ? -37.427 0.029 26.560 1.00 82.50 241 ARG A O 1
ATOM 1960 N N . ALA A 1 242 ? -36.318 -1.912 26.809 1.00 80.81 242 ALA A N 1
ATOM 1961 C CA . ALA A 1 242 ? -35.308 -1.666 25.797 1.00 80.81 242 ALA A CA 1
ATOM 1962 C C . ALA A 1 242 ? -35.759 -2.206 24.429 1.00 80.81 242 ALA A C 1
ATOM 1964 O O . ALA A 1 242 ? -34.987 -2.162 23.492 1.00 80.81 242 ALA A O 1
ATOM 1965 N N . GLY A 1 243 ? -36.999 -2.670 24.254 1.00 80.56 243 GLY A N 1
ATOM 1966 C CA . GLY A 1 243 ? -37.540 -3.059 22.949 1.00 80.56 243 GLY A CA 1
ATOM 1967 C C . GLY A 1 243 ? -37.206 -4.482 22.496 1.00 80.56 243 GLY A C 1
ATOM 1968 O O . GLY A 1 243 ? -37.511 -4.809 21.354 1.00 80.56 243 GLY A O 1
ATOM 1969 N N . PHE A 1 244 ? -36.622 -5.313 23.364 1.00 82.19 244 PHE A N 1
ATOM 1970 C CA . PHE A 1 244 ? -36.499 -6.753 23.117 1.00 82.19 244 PHE A CA 1
ATOM 1971 C C . PHE A 1 244 ? -37.850 -7.449 23.318 1.00 82.19 244 PHE A C 1
ATOM 1973 O O . PHE A 1 244 ? -38.644 -7.044 24.175 1.00 82.19 244 PHE A O 1
ATOM 1980 N N . GLY A 1 245 ? -38.111 -8.486 22.523 1.00 83.06 245 GLY A N 1
ATOM 1981 C CA . GLY A 1 245 ? -39.299 -9.322 22.650 1.00 83.06 245 GLY A CA 1
ATOM 1982 C C . GLY A 1 245 ? -39.268 -10.203 23.910 1.00 83.06 245 GLY A C 1
ATOM 1983 O O . GLY A 1 245 ? -38.191 -10.478 24.447 1.00 83.06 245 GLY A O 1
ATOM 1984 N N . PRO A 1 246 ? -40.435 -10.674 24.392 1.00 84.94 246 PRO A N 1
ATOM 1985 C CA . PRO A 1 246 ? -40.499 -11.574 25.540 1.00 84.94 246 PRO A CA 1
ATOM 1986 C C . PRO A 1 246 ? -39.655 -12.837 25.339 1.00 84.94 246 PRO A C 1
ATOM 1988 O O . PRO A 1 246 ? -39.790 -13.517 24.321 1.00 84.94 246 PRO A O 1
ATOM 1991 N N . GLY A 1 247 ? -38.797 -13.149 26.311 1.00 83.25 247 GLY A N 1
ATOM 1992 C CA . GLY A 1 247 ? -37.898 -14.310 26.271 1.00 83.25 247 GLY A CA 1
ATOM 1993 C C . GLY A 1 247 ? -36.679 -14.194 25.341 1.00 83.25 247 GLY A C 1
ATOM 1994 O O . GLY A 1 247 ? -35.852 -15.104 25.333 1.00 83.25 247 GLY A O 1
ATOM 1995 N N . GLU A 1 248 ? -36.517 -13.097 24.591 1.00 82.69 248 GLU A N 1
ATOM 1996 C CA . GLU A 1 248 ? -35.346 -12.912 23.718 1.00 82.69 248 GLU A CA 1
ATOM 1997 C C . GLU A 1 248 ? -34.063 -12.646 24.518 1.00 82.69 248 GLU A C 1
ATOM 1999 O O . GLU A 1 248 ? -33.005 -13.198 24.197 1.00 82.69 248 GLU A O 1
ATOM 2004 N N . LEU A 1 249 ? -34.180 -11.809 25.557 1.00 87.69 249 LEU A N 1
ATOM 2005 C CA . LEU A 1 249 ? -33.099 -11.365 26.434 1.00 87.69 249 LEU A CA 1
ATOM 2006 C C . LEU A 1 249 ? -33.617 -11.205 27.870 1.00 87.69 249 LEU A C 1
ATOM 2008 O O . LEU A 1 249 ? -34.430 -10.317 28.157 1.00 87.69 249 LEU A O 1
ATOM 2012 N N . TYR A 1 250 ? -33.112 -12.040 28.777 1.00 90.81 250 TYR A N 1
ATOM 2013 C CA . TYR A 1 250 ? -33.497 -12.024 30.186 1.00 90.81 250 TYR A CA 1
ATOM 2014 C C . TYR A 1 250 ? -32.334 -12.395 31.106 1.00 90.81 250 TYR A C 1
ATOM 2016 O O . TYR A 1 250 ? -31.348 -12.990 30.674 1.00 90.81 250 TYR A O 1
ATOM 2024 N N . ALA A 1 251 ? -32.440 -12.041 32.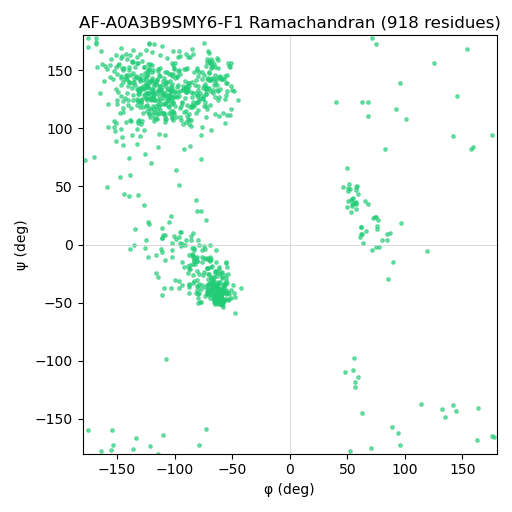385 1.00 92.31 251 ALA A N 1
ATOM 2025 C CA . ALA A 1 251 ? -31.502 -12.465 33.416 1.00 92.31 251 ALA A CA 1
ATOM 2026 C C . ALA A 1 251 ? -32.237 -13.108 34.593 1.00 92.31 251 ALA A C 1
ATOM 2028 O O . ALA A 1 251 ? -33.221 -12.558 35.093 1.00 92.31 251 ALA A O 1
ATOM 2029 N N . ASP A 1 252 ? -31.714 -14.245 35.044 1.00 93.00 252 ASP A N 1
ATOM 2030 C CA . ASP A 1 252 ? -32.143 -14.926 36.259 1.00 93.00 252 ASP A CA 1
ATOM 2031 C C . ASP A 1 252 ? -31.254 -14.477 37.426 1.00 93.00 252 ASP A C 1
ATOM 2033 O O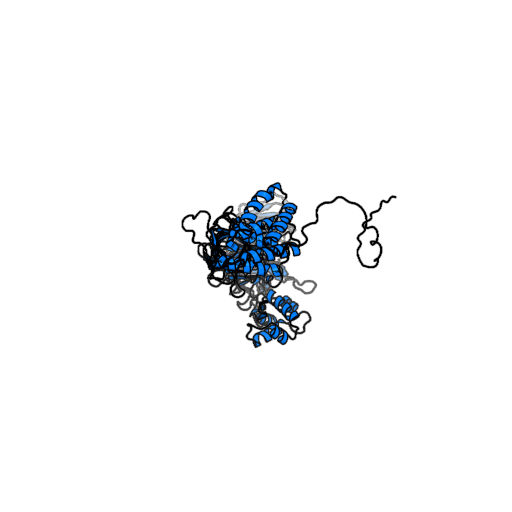 . ASP A 1 252 ? -30.020 -14.583 37.394 1.00 93.00 252 ASP A O 1
ATOM 2037 N N . PHE A 1 253 ? -31.888 -13.931 38.459 1.00 93.44 253 PHE A N 1
ATOM 2038 C CA . PHE A 1 253 ? -31.221 -13.419 39.643 1.00 93.44 253 PHE A CA 1
ATOM 2039 C C . PHE A 1 253 ? -30.954 -14.542 40.656 1.00 93.44 253 PHE A C 1
ATOM 2041 O O . PHE A 1 253 ? -31.831 -15.378 40.894 1.00 93.44 253 PHE A O 1
ATOM 2048 N N . PRO A 1 254 ? -29.776 -14.544 41.310 1.00 92.62 254 PRO A N 1
ATOM 2049 C CA . PRO A 1 254 ? -29.523 -15.357 42.496 1.00 92.62 254 PRO A CA 1
ATOM 2050 C C . PRO A 1 254 ? -30.277 -14.768 43.700 1.00 92.62 254 PRO A C 1
ATOM 2052 O O . PRO A 1 254 ? -31.216 -14.000 43.541 1.00 92.62 254 PRO A O 1
ATOM 2055 N N . ARG A 1 255 ? -29.870 -15.070 44.936 1.00 93.75 255 ARG A N 1
ATOM 2056 C CA . ARG A 1 255 ? -30.371 -14.307 46.090 1.00 93.75 255 ARG A CA 1
ATOM 2057 C C . ARG A 1 255 ? -29.864 -12.868 46.023 1.00 93.75 255 ARG A C 1
ATOM 2059 O O . ARG A 1 255 ? -28.667 -12.663 45.827 1.00 93.75 255 ARG A O 1
ATOM 2066 N N . TRP A 1 256 ? -30.744 -11.895 46.231 1.00 93.88 256 TRP A N 1
ATOM 2067 C CA . TRP A 1 256 ? -30.406 -10.472 46.147 1.00 93.88 256 TRP A CA 1
ATOM 2068 C C . TRP A 1 256 ? -31.111 -9.652 47.225 1.00 93.88 256 TRP A C 1
ATOM 2070 O O . TRP A 1 256 ? -32.104 -10.081 47.807 1.00 93.88 256 TRP A O 1
ATOM 2080 N N . GLU A 1 257 ? -30.580 -8.468 47.512 1.00 94.31 257 GLU A N 1
ATOM 2081 C CA . GLU A 1 257 ? -31.167 -7.515 48.451 1.00 94.31 257 GLU A CA 1
ATOM 2082 C C . GLU A 1 257 ? -31.253 -6.146 47.777 1.00 94.31 257 GLU A C 1
ATOM 2084 O O . GLU A 1 257 ? -30.289 -5.700 47.154 1.00 94.31 257 GLU A O 1
ATOM 2089 N N . ALA A 1 258 ? -32.391 -5.464 47.908 1.00 93.12 258 ALA A N 1
ATOM 2090 C CA . ALA A 1 258 ? -32.523 -4.083 47.458 1.00 93.12 258 ALA A CA 1
ATOM 2091 C C . ALA A 1 258 ? -33.326 -3.232 48.441 1.00 93.12 258 ALA A C 1
ATOM 2093 O O . ALA A 1 258 ? -34.253 -3.698 49.106 1.00 93.12 258 ALA A O 1
ATOM 2094 N N . SER A 1 259 ? -33.005 -1.937 48.478 1.00 94.56 259 SER A N 1
ATOM 2095 C CA . SER A 1 259 ? -33.843 -0.946 49.144 1.00 94.56 259 SER A CA 1
ATOM 2096 C C . SER A 1 259 ? -34.906 -0.434 48.178 1.00 94.56 259 SER A C 1
ATOM 2098 O O . SER A 1 259 ? -34.596 0.246 47.196 1.00 94.56 259 SER A O 1
ATOM 2100 N N . LEU A 1 260 ? -36.179 -0.649 48.510 1.00 92.75 260 LEU A N 1
ATOM 2101 C CA . LEU A 1 260 ? -37.308 -0.106 47.748 1.00 92.75 260 LEU A CA 1
ATOM 2102 C C . LEU A 1 260 ? -37.426 1.424 47.884 1.00 92.75 260 LEU A C 1
ATOM 2104 O O . LEU A 1 260 ? -38.284 2.045 47.273 1.00 92.75 260 LEU A O 1
ATOM 2108 N N . ARG A 1 261 ? -36.546 2.071 48.655 1.00 91.50 261 ARG A N 1
ATOM 2109 C CA . ARG A 1 261 ? -36.443 3.538 48.717 1.00 91.50 261 ARG A CA 1
ATOM 2110 C C . ARG A 1 261 ? -35.576 4.119 47.600 1.00 91.50 261 ARG A C 1
ATOM 2112 O O . ARG A 1 261 ? -35.528 5.335 47.437 1.00 91.50 261 ARG A O 1
ATOM 2119 N N . THR A 1 262 ? -34.869 3.271 46.851 1.00 91.25 262 THR A N 1
ATOM 2120 C CA . THR A 1 262 ? -34.042 3.683 45.712 1.00 91.25 262 THR A CA 1
ATOM 2121 C C . THR A 1 262 ? -34.725 3.363 44.380 1.00 91.25 262 THR A C 1
ATOM 2123 O O . THR A 1 262 ? -35.448 2.372 44.284 1.00 91.25 262 THR A O 1
ATOM 2126 N N . PRO A 1 263 ? -34.524 4.184 43.332 1.00 89.88 263 PRO A N 1
ATOM 2127 C CA . PRO A 1 263 ? -35.186 4.018 42.038 1.00 89.88 263 PRO A CA 1
ATOM 2128 C C . PRO A 1 263 ? -34.497 2.967 41.149 1.00 89.88 263 PRO A C 1
ATOM 2130 O O . PRO A 1 263 ? -34.354 3.179 39.947 1.00 89.88 263 PRO A O 1
ATOM 2133 N N . GLY A 1 264 ? -34.014 1.862 41.716 1.00 89.69 264 GLY A N 1
ATOM 2134 C CA . GLY A 1 264 ? -33.300 0.845 40.952 1.00 89.69 264 GLY A CA 1
ATOM 2135 C C . GLY A 1 264 ? -32.917 -0.391 41.754 1.00 89.69 264 GLY A C 1
ATOM 2136 O O . GLY A 1 264 ? -33.036 -0.415 42.978 1.00 89.69 264 GLY A O 1
ATOM 2137 N N . ILE A 1 265 ? -32.456 -1.405 41.028 1.00 92.62 265 ILE A N 1
ATOM 2138 C CA . ILE A 1 265 ? -31.998 -2.695 41.535 1.00 92.62 265 ILE A CA 1
ATOM 2139 C C . ILE A 1 265 ? -30.608 -2.956 40.955 1.00 92.62 265 ILE A C 1
ATOM 2141 O O . ILE A 1 265 ? -30.374 -2.767 39.761 1.00 92.62 265 ILE A O 1
ATOM 2145 N N . GLN A 1 266 ? -29.691 -3.403 41.806 1.00 94.31 266 GLN A N 1
ATOM 2146 C CA . GLN A 1 266 ? -28.374 -3.873 41.403 1.00 94.31 266 GLN A CA 1
ATOM 2147 C C . GLN A 1 266 ? -28.192 -5.281 41.957 1.00 94.31 266 GLN A C 1
ATOM 2149 O O . GLN A 1 266 ? -28.373 -5.495 43.156 1.00 94.31 266 GLN A O 1
ATOM 2154 N N . VAL A 1 267 ? -27.860 -6.229 41.086 1.00 93.38 267 VAL A N 1
ATOM 2155 C CA . VAL A 1 267 ? -27.655 -7.628 41.468 1.00 93.38 267 VAL A CA 1
ATOM 2156 C C . VAL A 1 267 ? -26.344 -8.106 40.881 1.00 93.38 267 VAL A C 1
ATOM 2158 O O . VAL A 1 267 ? -26.079 -7.932 39.697 1.00 93.38 267 VAL A O 1
ATOM 2161 N N . ASP A 1 268 ? -25.516 -8.698 41.727 1.00 90.50 268 ASP A N 1
ATOM 2162 C CA . ASP A 1 268 ? -24.259 -9.306 41.317 1.00 90.50 268 ASP A CA 1
ATOM 2163 C C . ASP A 1 268 ? -24.484 -10.792 41.006 1.00 90.50 268 ASP A C 1
ATOM 2165 O O . ASP A 1 268 ? -25.357 -11.429 41.598 1.00 90.50 268 ASP A O 1
ATOM 2169 N N . SER A 1 269 ? -23.686 -11.358 40.104 1.00 89.94 269 SER A N 1
ATOM 2170 C CA . SER A 1 269 ? -23.729 -12.776 39.732 1.00 89.94 269 SER A CA 1
ATOM 2171 C C . SER A 1 269 ? -25.080 -13.253 39.175 1.00 89.94 269 SER A C 1
ATOM 2173 O O . SER A 1 269 ? -25.557 -14.334 39.525 1.00 89.94 269 SER A O 1
ATOM 2175 N N . VAL A 1 270 ? -25.701 -12.467 38.290 1.00 91.69 270 VAL A N 1
ATOM 2176 C CA . VAL A 1 270 ? -26.900 -12.895 37.548 1.00 91.69 270 VAL A CA 1
ATOM 2177 C C . VAL A 1 270 ? -26.522 -13.794 36.381 1.00 91.69 270 VAL A C 1
ATOM 2179 O O . VAL A 1 270 ? -25.460 -13.616 35.784 1.00 91.69 270 VAL A O 1
ATOM 2182 N N . THR A 1 271 ? -27.402 -14.731 36.030 1.00 90.25 271 THR A N 1
ATOM 2183 C CA . THR A 1 271 ? -27.240 -15.557 34.827 1.00 90.25 271 THR A CA 1
ATOM 2184 C C . THR A 1 271 ? -28.029 -14.926 33.690 1.00 90.25 271 THR A C 1
ATOM 2186 O O . THR A 1 271 ? -29.258 -14.918 33.724 1.00 90.25 271 THR A O 1
ATOM 2189 N N . LEU A 1 272 ? -27.333 -14.376 32.699 1.00 89.12 272 LEU A N 1
ATOM 2190 C CA . LEU A 1 272 ? -27.956 -13.832 31.497 1.00 89.12 272 LEU A CA 1
ATOM 2191 C C . LEU A 1 272 ? -28.260 -14.953 30.502 1.00 89.12 272 LEU A C 1
ATOM 2193 O O . LEU A 1 272 ? -27.438 -15.844 30.301 1.00 89.12 272 LEU A O 1
ATOM 2197 N N . PHE A 1 273 ? -29.405 -14.846 29.840 1.00 86.00 273 PHE A N 1
ATOM 2198 C CA . PHE A 1 273 ? -29.769 -15.590 28.648 1.00 86.00 273 PHE A CA 1
ATOM 2199 C C . PHE A 1 273 ? -30.022 -14.612 27.499 1.00 86.00 273 PHE A C 1
ATOM 2201 O O . PHE A 1 273 ? -30.750 -13.631 27.655 1.00 86.00 273 PHE A O 1
ATOM 2208 N N . THR A 1 274 ? -29.467 -14.904 26.324 1.00 78.38 274 THR A N 1
ATOM 2209 C CA . THR A 1 274 ? -29.768 -14.177 25.088 1.00 78.38 274 THR A CA 1
ATOM 2210 C C . THR A 1 274 ? -29.881 -15.132 23.909 1.00 78.38 274 THR A C 1
ATOM 2212 O O . THR A 1 274 ? -29.097 -16.073 23.779 1.00 78.38 274 THR A O 1
ATOM 2215 N N . SER A 1 275 ? -30.860 -14.865 23.048 1.00 71.44 275 SER A N 1
ATOM 2216 C CA . SER A 1 275 ? -31.070 -15.555 21.769 1.00 71.44 275 SER A CA 1
ATOM 2217 C C . SER A 1 275 ? -30.806 -14.656 20.551 1.00 71.44 275 SER A C 1
ATOM 2219 O O . SER A 1 275 ? -30.842 -15.127 19.418 1.00 71.44 275 SER A O 1
ATOM 2221 N N . SER A 1 276 ? -30.505 -13.370 20.769 1.00 60.78 276 SER A N 1
ATOM 2222 C CA . SER A 1 276 ? -30.515 -12.324 19.734 1.00 60.78 276 SER A CA 1
ATOM 2223 C C . SER A 1 276 ? -29.338 -12.348 18.748 1.00 60.78 276 SER A C 1
ATOM 2225 O O . SER A 1 276 ? -29.387 -11.643 17.746 1.00 60.78 276 SER A O 1
ATOM 2227 N N . PHE A 1 277 ? -28.283 -13.124 19.007 1.00 57.69 277 PHE A N 1
ATOM 2228 C CA . PHE A 1 277 ? -27.072 -13.178 18.165 1.00 57.69 277 PHE A CA 1
ATOM 2229 C C . PHE A 1 277 ? -26.997 -14.444 17.304 1.00 57.69 277 PHE A C 1
ATOM 2231 O O . PHE A 1 277 ? -25.927 -14.834 16.856 1.00 57.69 277 PHE A O 1
ATOM 2238 N N . MET A 1 278 ? -28.134 -15.111 17.100 1.00 52.09 278 MET A N 1
ATOM 2239 C CA . MET A 1 278 ? -28.215 -16.422 16.460 1.00 52.09 278 MET A CA 1
ATOM 2240 C C . MET A 1 278 ? -29.007 -16.317 15.153 1.00 52.09 278 MET A C 1
ATOM 2242 O O . MET A 1 278 ? -30.032 -15.639 15.097 1.00 52.09 278 MET A O 1
ATOM 2246 N N . LYS A 1 279 ? -28.532 -16.996 14.098 1.00 44.59 279 LYS A N 1
ATOM 2247 C CA . LYS A 1 279 ? -29.139 -17.009 12.753 1.00 44.59 279 LYS A CA 1
ATOM 2248 C C . LYS A 1 279 ? -30.660 -17.195 12.795 1.00 44.59 279 LYS A C 1
ATOM 2250 O O . LYS A 1 279 ? -31.171 -18.216 13.267 1.00 44.59 279 LYS A O 1
ATOM 2255 N N . GLU A 1 280 ? -31.373 -16.259 12.177 1.00 39.56 280 GLU A N 1
ATOM 2256 C CA . GLU A 1 280 ? -32.791 -16.403 11.859 1.00 39.56 280 GLU A CA 1
ATOM 2257 C C . GLU A 1 280 ? -32.960 -17.608 10.909 1.00 39.56 280 GLU A C 1
ATOM 2259 O O . GLU A 1 280 ? -32.486 -17.598 9.773 1.00 39.56 280 GLU A O 1
ATOM 2264 N N . GLY A 1 281 ? -33.567 -18.698 11.395 1.00 43.53 281 GLY A N 1
ATOM 2265 C CA . GLY A 1 281 ? -33.829 -19.911 10.602 1.00 43.53 281 GLY A CA 1
ATOM 2266 C C . GLY A 1 281 ? -33.182 -21.215 11.088 1.00 43.53 281 GLY A C 1
ATOM 2267 O O . GLY A 1 281 ? -33.532 -22.271 10.562 1.00 43.53 281 GLY A O 1
ATOM 2268 N N . MET A 1 282 ? -32.327 -21.204 12.119 1.00 35.03 282 MET A N 1
ATOM 2269 C CA . MET A 1 282 ? -31.827 -22.435 12.766 1.00 35.03 282 MET A CA 1
ATOM 2270 C C . MET A 1 282 ? -32.593 -22.756 14.060 1.00 35.03 282 MET A C 1
ATOM 2272 O O . MET A 1 282 ? -32.048 -22.779 15.156 1.00 35.03 282 MET A O 1
ATOM 2276 N N . VAL A 1 283 ? -33.893 -23.042 13.931 1.00 33.78 283 VAL A N 1
ATOM 2277 C CA . VAL A 1 283 ? -34.836 -23.319 15.045 1.00 33.78 283 VAL A CA 1
ATOM 2278 C C . VAL A 1 283 ? -34.618 -24.709 15.702 1.00 33.78 283 VAL A C 1
ATOM 2280 O O . VAL A 1 283 ? -35.509 -25.258 16.337 1.00 33.78 283 VAL A O 1
ATOM 2283 N N . GLY A 1 284 ? -33.438 -25.320 15.565 1.00 33.22 284 GLY A N 1
ATOM 2284 C CA . GLY A 1 284 ? -33.162 -26.674 16.073 1.00 33.22 284 GLY A CA 1
ATOM 2285 C C . GLY A 1 284 ? -32.125 -26.773 17.192 1.00 33.22 284 GLY A C 1
ATOM 2286 O O . GLY A 1 284 ? -32.202 -27.693 17.999 1.00 33.22 284 GLY A O 1
ATOM 2287 N N . GLU A 1 285 ? -31.168 -25.845 17.251 1.00 38.22 285 GLU A N 1
ATOM 2288 C CA . GLU A 1 285 ? -29.951 -25.980 18.071 1.00 38.22 285 GLU A CA 1
ATOM 2289 C C . GLU A 1 285 ? -29.526 -24.629 18.663 1.00 38.22 285 GLU A C 1
ATOM 2291 O O . GLU A 1 285 ? -28.358 -24.252 18.642 1.00 38.22 285 GLU A O 1
ATOM 2296 N N . ALA A 1 286 ? -30.484 -23.849 19.168 1.00 41.00 286 ALA A N 1
ATOM 2297 C CA . ALA A 1 286 ? -30.154 -22.594 19.827 1.00 41.00 286 ALA A CA 1
ATOM 2298 C C . ALA A 1 286 ? -29.417 -22.873 21.151 1.00 41.00 286 ALA A C 1
ATOM 2300 O O . ALA A 1 286 ? -30.051 -23.204 22.152 1.00 41.00 286 ALA A O 1
ATOM 2301 N N . VAL A 1 287 ? -28.084 -22.779 21.159 1.00 48.72 287 VAL A N 1
ATOM 2302 C CA . VAL A 1 287 ? -27.281 -22.830 22.388 1.00 48.72 287 VAL A CA 1
ATOM 2303 C C . VAL A 1 287 ? -27.296 -21.436 23.021 1.00 48.72 287 VAL A C 1
ATOM 2305 O O . VAL A 1 287 ? -26.779 -20.495 22.423 1.00 48.72 287 VAL A O 1
ATOM 2308 N N . PRO A 1 288 ? -27.907 -21.257 24.200 1.00 57.00 288 PRO A N 1
ATOM 2309 C CA . PRO A 1 288 ? -27.942 -19.957 24.846 1.00 57.00 288 PRO A CA 1
ATOM 2310 C C . PRO A 1 288 ? -26.563 -19.541 25.350 1.00 57.00 288 PRO A C 1
ATOM 2312 O O . PRO A 1 288 ? -25.833 -20.354 25.920 1.00 57.00 288 PRO A O 1
ATOM 2315 N N . ILE A 1 289 ? -26.237 -18.254 25.215 1.00 62.75 289 ILE A N 1
ATOM 2316 C CA . ILE A 1 289 ? -25.074 -17.678 25.894 1.00 62.75 289 ILE A CA 1
ATOM 2317 C C . ILE A 1 289 ? -25.469 -17.479 27.355 1.00 62.75 289 ILE A C 1
ATOM 2319 O O . ILE A 1 289 ? -26.092 -16.480 27.710 1.00 62.75 289 ILE A O 1
ATOM 2323 N N . LEU A 1 290 ? -25.139 -18.469 28.184 1.00 65.44 290 LEU A N 1
ATOM 2324 C CA . LEU A 1 290 ? -25.296 -18.403 29.631 1.00 65.44 290 LEU A CA 1
ATOM 2325 C C . LEU A 1 290 ? -24.054 -17.744 30.224 1.00 65.44 290 LEU A C 1
ATOM 2327 O O . LEU A 1 290 ? -23.010 -18.382 30.349 1.00 65.44 290 LEU A O 1
ATOM 2331 N N . SER A 1 291 ? -24.168 -16.466 30.579 1.00 74.19 291 SER A N 1
ATOM 2332 C CA . SER A 1 291 ? -23.062 -15.717 31.180 1.00 74.19 291 SER A CA 1
ATOM 2333 C C . SER A 1 291 ? -23.413 -15.251 32.581 1.00 74.19 291 SER A C 1
ATOM 2335 O O . SER A 1 291 ? -24.490 -14.703 32.811 1.00 74.19 291 SER A O 1
ATOM 2337 N N . LEU A 1 292 ? -22.463 -15.409 33.501 1.00 88.62 292 LEU A N 1
ATOM 2338 C CA . LEU A 1 292 ? -22.529 -14.797 34.821 1.00 88.62 292 LEU A CA 1
ATOM 2339 C C . LEU A 1 292 ? -22.039 -13.343 34.735 1.00 88.62 292 LEU A C 1
ATOM 2341 O O . LEU A 1 292 ? -21.039 -13.070 34.063 1.00 88.62 292 LEU A O 1
ATOM 2345 N N . GLY A 1 293 ? -22.719 -12.414 35.401 1.00 89.81 293 GLY A N 1
ATOM 2346 C CA . GLY A 1 293 ? -22.311 -11.010 35.380 1.00 89.81 293 GLY A CA 1
ATOM 2347 C C . GLY A 1 293 ? -23.012 -10.124 36.400 1.00 89.81 293 GLY A C 1
ATOM 2348 O O . GLY A 1 293 ? -23.884 -10.570 37.148 1.00 89.81 293 GLY A O 1
ATOM 2349 N N . ALA A 1 294 ? -22.620 -8.854 36.417 1.00 92.56 294 ALA A N 1
ATOM 2350 C CA . ALA A 1 294 ? -23.256 -7.824 37.225 1.00 92.56 294 ALA A CA 1
ATOM 2351 C C . ALA A 1 294 ? -24.417 -7.193 36.449 1.00 92.56 294 ALA A C 1
ATOM 2353 O O . ALA A 1 294 ? -24.278 -6.838 35.279 1.00 92.56 294 ALA A O 1
ATOM 2354 N N . PHE A 1 295 ? -25.558 -7.033 37.109 1.00 94.31 295 PHE A N 1
ATOM 2355 C CA . PHE A 1 295 ? -26.759 -6.427 36.556 1.00 94.31 295 PHE A CA 1
ATOM 2356 C C . PHE A 1 295 ? -27.112 -5.136 37.279 1.00 94.31 295 PHE A C 1
ATOM 2358 O O . PHE A 1 295 ? -27.042 -5.039 38.508 1.00 94.31 295 PHE A O 1
ATOM 2365 N N . GLU A 1 296 ? -27.569 -4.158 36.508 1.00 94.12 296 GLU A N 1
ATOM 2366 C CA . GLU A 1 296 ? -28.071 -2.906 37.037 1.00 94.12 296 GLU A CA 1
ATOM 2367 C C . GLU A 1 296 ? -29.287 -2.411 36.255 1.00 94.12 296 GLU A C 1
ATOM 2369 O O . GLU A 1 296 ? -29.263 -2.242 35.035 1.00 94.12 296 GLU A O 1
ATOM 2374 N N . ASP A 1 297 ? -30.335 -2.069 36.991 1.00 91.81 297 ASP A N 1
ATOM 2375 C CA . ASP A 1 297 ? -31.523 -1.434 36.459 1.00 91.81 297 ASP A CA 1
ATOM 2376 C C . ASP A 1 297 ? -31.872 -0.194 37.284 1.00 91.81 297 ASP A C 1
ATOM 2378 O O . ASP A 1 297 ? -32.083 -0.279 38.492 1.00 91.81 297 ASP A O 1
ATOM 2382 N N . ARG A 1 298 ? -31.947 0.973 36.635 1.00 90.31 298 ARG A N 1
ATOM 2383 C CA . ARG A 1 298 ? -32.388 2.220 37.264 1.00 90.31 298 ARG A CA 1
ATOM 2384 C C . ARG A 1 298 ? -33.464 2.916 36.440 1.00 90.31 298 ARG A C 1
ATOM 2386 O O . ARG A 1 298 ? -33.354 3.036 35.221 1.00 90.31 298 ARG A O 1
ATOM 2393 N N . LEU A 1 299 ? -34.437 3.481 37.146 1.00 87.81 299 LEU A N 1
ATOM 2394 C CA . LEU A 1 299 ? -35.482 4.345 36.607 1.00 87.81 299 LEU A CA 1
ATOM 2395 C C . LEU A 1 299 ? -34.928 5.764 36.387 1.00 87.81 299 LEU A C 1
ATOM 2397 O O . LEU A 1 299 ? -34.431 6.395 37.322 1.00 87.81 299 LEU A O 1
ATOM 2401 N N . THR A 1 300 ? -35.023 6.301 35.166 1.00 79.94 300 THR A N 1
ATOM 2402 C CA . THR A 1 300 ? -34.410 7.606 34.804 1.00 79.94 300 THR A CA 1
ATOM 2403 C C . THR A 1 300 ? -35.432 8.685 34.423 1.00 79.94 300 THR A C 1
ATOM 2405 O O . THR A 1 300 ? -35.098 9.868 34.308 1.00 79.94 300 THR A O 1
ATOM 2408 N N . GLY A 1 301 ? -36.710 8.319 34.274 1.00 65.75 301 GLY A N 1
ATOM 2409 C CA . GLY A 1 301 ? -37.827 9.247 34.069 1.00 65.75 301 GLY A CA 1
ATOM 2410 C C . GLY A 1 301 ? -37.980 9.828 32.653 1.00 65.75 301 GLY A C 1
ATOM 2411 O O . GLY A 1 301 ? -38.929 10.586 32.438 1.00 65.75 301 GLY A O 1
ATOM 2412 N N . ARG A 1 302 ? -37.082 9.495 31.710 1.00 60.81 302 ARG A N 1
ATOM 2413 C CA . ARG A 1 302 ? -37.194 9.728 30.253 1.00 60.81 302 ARG A CA 1
ATOM 2414 C C . ARG A 1 302 ? -36.425 8.637 29.492 1.00 60.81 302 ARG A C 1
ATOM 2416 O O . ARG A 1 302 ? -35.257 8.837 29.176 1.00 60.81 302 ARG A O 1
ATOM 2423 N N . ASN A 1 303 ? -37.087 7.528 29.175 1.00 64.19 303 ASN A N 1
ATOM 2424 C CA . ASN A 1 303 ? -36.530 6.468 28.332 1.00 64.19 303 ASN A CA 1
ATOM 2425 C C . ASN A 1 303 ? -37.428 6.281 27.100 1.00 64.19 303 ASN A C 1
ATOM 2427 O O . ASN A 1 303 ? -38.628 6.062 27.235 1.00 64.19 303 ASN A O 1
ATOM 2431 N N . THR A 1 304 ? -36.849 6.389 25.903 1.00 70.12 304 THR A N 1
ATOM 2432 C CA . THR A 1 304 ? -37.367 5.701 24.709 1.00 70.12 304 THR A CA 1
ATOM 2433 C C . THR A 1 304 ? -36.487 4.474 24.475 1.00 70.12 304 THR A C 1
ATOM 2435 O O . THR A 1 304 ? -35.330 4.507 24.911 1.00 70.12 304 THR A O 1
ATOM 2438 N N . PRO A 1 305 ? -36.974 3.411 23.813 1.00 69.94 305 PRO A N 1
ATOM 2439 C CA . PRO A 1 305 ? -36.180 2.201 23.587 1.00 69.94 305 PRO A CA 1
ATOM 2440 C C . PRO A 1 305 ? -34.798 2.487 22.970 1.00 69.94 305 PRO A C 1
ATOM 2442 O O . PRO A 1 305 ? -33.792 1.952 23.431 1.00 69.94 305 PRO A O 1
ATOM 2445 N N . GLU A 1 306 ? -34.714 3.432 22.028 1.00 68.94 306 GLU A N 1
ATOM 2446 C CA . GLU A 1 306 ? -33.482 3.770 21.294 1.00 68.94 306 GLU A CA 1
ATOM 2447 C C . GLU A 1 306 ? -32.435 4.497 22.159 1.00 68.94 306 GLU A C 1
ATOM 2449 O O . GLU A 1 306 ? -31.233 4.453 21.881 1.00 68.94 306 GLU A O 1
ATOM 2454 N N . ASN A 1 307 ? -32.886 5.190 23.210 1.00 74.75 307 ASN A N 1
ATOM 2455 C CA . ASN A 1 307 ? -32.042 5.980 24.111 1.00 74.75 307 ASN A CA 1
ATOM 2456 C C . ASN A 1 307 ? -31.938 5.373 25.515 1.00 74.75 307 ASN A C 1
ATOM 2458 O O . ASN A 1 307 ? -31.346 5.991 26.404 1.00 74.75 307 ASN A O 1
ATOM 2462 N N . ALA A 1 308 ? -32.509 4.186 25.728 1.00 79.25 308 ALA A N 1
ATOM 2463 C CA . ALA A 1 308 ? -32.464 3.504 27.006 1.00 79.25 308 ALA A CA 1
ATOM 2464 C C . ALA A 1 308 ? -31.006 3.189 27.373 1.00 79.25 308 ALA A C 1
ATOM 2466 O O . ALA A 1 308 ? -30.274 2.553 26.617 1.00 79.25 308 ALA A O 1
ATOM 2467 N N . ILE A 1 309 ? -30.574 3.655 28.547 1.00 85.19 309 ILE A N 1
ATOM 2468 C CA . ILE A 1 309 ? -29.248 3.352 29.113 1.00 85.19 309 ILE A CA 1
ATOM 2469 C C . ILE A 1 309 ? -29.305 2.283 30.212 1.00 85.19 309 ILE A C 1
ATOM 2471 O O . ILE A 1 309 ? -28.272 1.970 30.798 1.00 85.19 309 ILE A O 1
ATOM 2475 N N . PHE A 1 310 ? -30.498 1.760 30.495 1.00 88.31 310 PHE A N 1
ATOM 2476 C CA . PHE A 1 310 ? -30.778 0.642 31.389 1.00 88.31 310 PHE A CA 1
ATOM 2477 C C . PHE A 1 310 ? -31.868 -0.239 30.739 1.00 88.31 310 PHE A C 1
ATOM 2479 O O . PHE A 1 310 ? -32.704 0.292 30.001 1.00 88.31 310 PHE A O 1
ATOM 2486 N N . PRO A 1 311 ? -31.929 -1.551 31.025 1.00 90.69 311 PRO A N 1
ATOM 2487 C CA . PRO A 1 311 ? -31.080 -2.281 31.968 1.00 90.69 311 PRO A CA 1
ATOM 2488 C C . PRO A 1 311 ? -29.646 -2.468 31.450 1.00 90.69 311 PRO A C 1
ATOM 2490 O O . PRO A 1 311 ? -29.383 -2.311 30.251 1.00 90.69 311 PRO A O 1
ATOM 2493 N N . ARG A 1 312 ? -28.717 -2.723 32.373 1.00 92.06 312 ARG A N 1
ATOM 2494 C CA . ARG A 1 312 ? -27.299 -2.962 32.109 1.00 92.06 312 ARG A CA 1
ATOM 2495 C C . ARG A 1 312 ? -26.885 -4.335 32.597 1.00 92.06 312 ARG A C 1
ATOM 2497 O O . ARG A 1 312 ? -27.311 -4.761 33.666 1.00 92.06 312 ARG A O 1
ATOM 2504 N N . PHE A 1 313 ? -26.030 -4.982 31.824 1.00 91.25 313 PHE A N 1
ATOM 2505 C CA . PHE A 1 313 ? -25.380 -6.225 32.199 1.00 91.25 313 PHE A CA 1
ATOM 2506 C C . PHE A 1 313 ? -23.911 -6.168 31.791 1.00 91.25 313 PHE A C 1
ATOM 2508 O O . PHE A 1 313 ? -23.621 -5.791 30.658 1.00 91.25 313 PHE A O 1
ATOM 2515 N N . ASP A 1 314 ? -23.016 -6.574 32.683 1.00 90.38 314 ASP A N 1
ATOM 2516 C CA . ASP A 1 314 ? -21.581 -6.690 32.433 1.00 90.38 314 ASP A CA 1
ATOM 2517 C C . ASP A 1 314 ? -21.135 -8.125 32.749 1.00 90.38 314 ASP A C 1
ATOM 2519 O O . ASP A 1 314 ? -21.202 -8.560 33.902 1.00 90.38 314 ASP A O 1
ATOM 2523 N N . ALA A 1 315 ? -20.696 -8.871 31.731 1.00 88.88 315 ALA A N 1
ATOM 2524 C CA . ALA A 1 315 ? -20.198 -10.235 31.901 1.00 88.88 315 ALA A CA 1
ATOM 2525 C C . ALA A 1 315 ? -18.868 -10.248 32.673 1.00 88.88 315 ALA A C 1
ATOM 2527 O O . ALA A 1 315 ? -17.998 -9.405 32.441 1.00 88.88 315 ALA A O 1
ATOM 2528 N N . TYR A 1 316 ? -18.672 -11.232 33.557 1.00 87.81 316 TYR A N 1
ATOM 2529 C CA . TYR A 1 316 ? -17.372 -11.413 34.217 1.00 87.81 316 TYR A CA 1
ATOM 2530 C C . TYR A 1 316 ? -16.346 -12.109 33.332 1.00 87.81 316 TYR A C 1
ATOM 2532 O O . TYR A 1 316 ? -15.152 -11.832 33.447 1.00 87.81 316 TYR A O 1
ATOM 2540 N N . ASP A 1 317 ? -16.800 -13.037 32.489 1.00 84.50 317 ASP A N 1
ATOM 2541 C CA . ASP A 1 317 ? -15.914 -13.732 31.569 1.00 84.50 317 ASP A CA 1
ATOM 2542 C C . ASP A 1 317 ? -15.511 -12.783 30.434 1.00 84.50 317 ASP A C 1
ATOM 2544 O O . ASP A 1 317 ? -16.353 -12.218 29.736 1.00 84.50 317 ASP A O 1
ATOM 2548 N N . GLN A 1 318 ? -14.202 -12.589 30.286 1.00 82.75 318 GLN A N 1
ATOM 2549 C CA . GLN A 1 318 ? -13.604 -11.765 29.235 1.00 82.75 318 GLN A CA 1
ATOM 2550 C C . GLN A 1 318 ? -13.096 -12.596 28.050 1.00 82.75 318 GLN A C 1
ATOM 2552 O O . GLN A 1 318 ? -12.463 -12.054 27.144 1.00 82.75 318 GLN A O 1
ATOM 2557 N N . ASN A 1 319 ? -13.338 -13.908 28.051 1.00 85.44 319 ASN A N 1
ATOM 2558 C CA . ASN A 1 319 ? -12.848 -14.843 27.047 1.00 85.44 319 ASN A CA 1
ATOM 2559 C C . ASN A 1 319 ? -13.963 -15.762 26.524 1.00 85.44 319 ASN A C 1
ATOM 2561 O O . ASN A 1 319 ? -13.756 -16.959 26.333 1.00 85.44 319 ASN A O 1
ATOM 2565 N N . ILE A 1 320 ? -15.137 -15.189 26.279 1.00 84.25 320 ILE A N 1
ATOM 2566 C CA . ILE A 1 320 ? -16.260 -15.886 25.661 1.00 84.25 320 ILE A CA 1
ATOM 2567 C C . ILE A 1 320 ? -15.955 -16.019 24.172 1.00 84.25 320 ILE A C 1
ATOM 2569 O O . ILE A 1 320 ? -15.663 -15.021 23.514 1.00 84.25 320 ILE A O 1
ATOM 2573 N N . GLU A 1 321 ? -15.994 -17.246 23.663 1.00 86.06 321 GLU A N 1
ATOM 2574 C CA . GLU A 1 321 ? -15.812 -17.572 22.247 1.00 86.06 321 GLU A CA 1
ATOM 2575 C C . GLU A 1 321 ? -17.184 -17.860 21.627 1.00 86.06 321 GLU A C 1
ATOM 2577 O O . GLU A 1 321 ? -17.956 -18.662 22.157 1.00 86.06 321 GLU A O 1
ATOM 2582 N N . ILE A 1 322 ? -17.503 -17.156 20.540 1.00 82.19 322 ILE A N 1
ATOM 2583 C CA . ILE A 1 322 ? -18.736 -17.322 19.770 1.00 82.19 322 ILE A CA 1
ATOM 2584 C C . ILE A 1 322 ? -18.339 -17.490 18.307 1.00 82.19 322 ILE A C 1
ATOM 2586 O O . ILE A 1 322 ? -17.981 -16.518 17.636 1.00 82.19 322 ILE A O 1
ATOM 2590 N N . ASP A 1 323 ? -18.404 -18.729 17.837 1.00 83.25 323 ASP A N 1
ATOM 2591 C CA . ASP A 1 323 ? -18.181 -19.068 16.435 1.00 83.25 323 ASP A CA 1
ATOM 2592 C C . ASP A 1 323 ? -19.362 -18.576 15.582 1.00 83.25 323 ASP A C 1
ATOM 2594 O O . ASP A 1 323 ? -20.515 -18.638 16.020 1.00 83.25 323 ASP A O 1
ATOM 2598 N N . ASP A 1 324 ? -19.080 -18.102 14.365 1.00 79.50 324 ASP A N 1
ATOM 2599 C CA . ASP A 1 324 ? -20.087 -17.604 13.409 1.00 79.50 324 ASP A CA 1
ATOM 2600 C C . ASP A 1 324 ? -21.014 -16.518 14.006 1.00 79.50 324 ASP A C 1
ATOM 2602 O O . ASP A 1 324 ? -22.213 -16.481 13.717 1.00 79.50 324 ASP A O 1
ATOM 2606 N N . PHE A 1 325 ? -20.466 -15.618 14.844 1.00 81.31 325 PHE A N 1
ATOM 2607 C CA . PHE A 1 325 ? -21.196 -14.476 15.424 1.00 81.31 325 PHE A CA 1
ATOM 2608 C C . PHE A 1 325 ? -21.884 -13.638 14.335 1.00 81.31 325 PHE A C 1
ATOM 2610 O O . PHE A 1 325 ? -23.036 -13.227 14.474 1.00 81.31 325 PHE A O 1
ATOM 2617 N N . PHE A 1 326 ? -21.173 -13.405 13.230 1.00 83.56 326 PHE A N 1
ATOM 2618 C CA . PHE A 1 326 ? -21.779 -13.114 11.932 1.00 83.56 326 PHE A CA 1
ATOM 2619 C C . PHE A 1 326 ? -21.348 -14.199 10.949 1.00 83.56 326 PHE A C 1
ATOM 2621 O O . PHE A 1 326 ? -20.381 -14.905 11.210 1.00 83.56 326 PHE A O 1
ATOM 2628 N N . GLU A 1 327 ? -22.015 -14.300 9.798 1.00 82.69 327 GLU A N 1
ATOM 2629 C CA . GLU A 1 327 ? -21.649 -15.290 8.782 1.00 82.69 327 GLU A CA 1
ATOM 2630 C C . GLU A 1 327 ? -20.164 -15.169 8.382 1.00 82.69 327 GLU A C 1
ATOM 2632 O O . GLU A 1 327 ? -19.755 -14.179 7.768 1.00 82.69 327 GLU A O 1
ATOM 2637 N N . GLY A 1 328 ? -19.361 -16.175 8.748 1.00 83.69 328 GLY A N 1
ATOM 2638 C CA . GLY A 1 328 ? -17.915 -16.222 8.502 1.00 83.69 328 GLY A CA 1
ATOM 2639 C C . GLY A 1 328 ? -17.066 -15.334 9.424 1.00 83.69 328 GLY A C 1
ATOM 2640 O O . GLY A 1 328 ? -15.885 -15.111 9.128 1.00 83.69 328 GLY A O 1
ATOM 2641 N N . VAL A 1 329 ? -17.640 -14.817 10.514 1.00 90.62 329 VAL A N 1
ATOM 2642 C CA . VAL A 1 329 ? -16.968 -13.941 11.480 1.00 90.62 329 VAL A CA 1
ATOM 2643 C C . VAL A 1 329 ? -17.128 -14.479 12.898 1.00 90.62 329 VAL A C 1
ATOM 2645 O O . VAL A 1 329 ? -18.212 -14.425 13.477 1.00 90.62 329 VAL A O 1
ATOM 2648 N N . ASP A 1 330 ? -16.016 -14.904 13.484 1.00 90.94 330 ASP A N 1
ATOM 2649 C CA . ASP A 1 330 ? -15.960 -15.392 14.858 1.00 90.94 330 ASP A CA 1
ATOM 2650 C C . ASP A 1 330 ? -15.669 -14.243 15.824 1.00 90.94 330 ASP A C 1
ATOM 2652 O O . ASP A 1 330 ? -14.987 -13.265 15.487 1.00 90.94 330 ASP A O 1
ATOM 2656 N N . TYR A 1 331 ? -16.155 -14.376 17.053 1.00 89.50 331 TYR A N 1
ATOM 2657 C CA . TYR A 1 331 ? -15.963 -13.406 18.118 1.00 89.50 331 TYR A CA 1
ATOM 2658 C C . TYR A 1 331 ? -15.290 -14.036 19.336 1.00 89.50 331 TYR A C 1
ATOM 2660 O O . TYR A 1 331 ? -15.653 -15.128 19.771 1.00 89.50 331 TYR A O 1
ATOM 2668 N N . ARG A 1 332 ? -14.349 -13.303 19.940 1.00 90.44 332 ARG A N 1
ATOM 2669 C CA . ARG A 1 332 ? -13.755 -13.666 21.225 1.00 90.44 332 ARG A CA 1
ATOM 2670 C C . ARG A 1 332 ? -13.529 -12.448 22.117 1.00 90.44 332 ARG A C 1
ATOM 2672 O O . ARG A 1 332 ? -12.827 -11.505 21.744 1.00 90.44 332 ARG A O 1
ATOM 2679 N N . GLY A 1 333 ? -14.085 -12.473 23.325 1.00 89.94 333 GLY A N 1
ATOM 2680 C CA . GLY A 1 333 ? -13.941 -11.394 24.306 1.00 89.94 333 GLY A CA 1
ATOM 2681 C C . GLY A 1 333 ? -14.985 -11.458 25.421 1.00 89.94 333 GLY A C 1
ATOM 2682 O O . GLY A 1 333 ? -15.682 -12.455 25.566 1.00 89.94 333 GLY A O 1
ATOM 2683 N N . GLY A 1 334 ? -15.095 -10.398 26.223 1.00 87.88 334 GLY A N 1
ATOM 2684 C CA . GLY A 1 334 ? -16.214 -10.217 27.151 1.00 87.88 334 GLY A CA 1
ATOM 2685 C C . GLY A 1 334 ? -17.297 -9.337 26.544 1.00 87.88 334 GLY A C 1
ATOM 2686 O O . GLY A 1 334 ? -17.063 -8.628 25.572 1.00 87.88 334 GLY A O 1
ATOM 2687 N N . PHE A 1 335 ? -18.484 -9.288 27.134 1.00 86.88 335 PHE A N 1
ATOM 2688 C CA . PHE A 1 335 ? -19.527 -8.402 26.622 1.00 86.88 335 PHE A CA 1
ATOM 2689 C C . PHE A 1 335 ? -20.284 -7.664 27.717 1.00 86.88 335 PHE A C 1
ATOM 2691 O O . PHE A 1 335 ? -20.352 -8.084 28.871 1.00 86.88 335 PHE A O 1
ATOM 2698 N N . SER A 1 336 ? -20.880 -6.548 27.316 1.00 88.31 336 SER A N 1
ATOM 2699 C CA . SER A 1 336 ? -21.801 -5.772 28.131 1.00 88.31 336 SER A CA 1
ATOM 2700 C C . SER A 1 336 ? -23.010 -5.350 27.309 1.00 88.31 336 SER A C 1
ATOM 2702 O O . SER A 1 336 ? -22.924 -5.110 26.104 1.00 88.31 336 SER A O 1
ATOM 2704 N N . ILE A 1 337 ? -24.161 -5.255 27.958 1.00 87.25 337 ILE A N 1
ATOM 2705 C CA . ILE A 1 337 ? -25.419 -4.832 27.346 1.00 87.25 337 ILE A CA 1
ATOM 2706 C C . ILE A 1 337 ? -25.861 -3.565 28.056 1.00 87.25 337 ILE A C 1
ATOM 2708 O O . ILE A 1 337 ? -25.921 -3.534 29.280 1.00 87.25 337 ILE A O 1
ATOM 2712 N N . ILE A 1 338 ? -26.167 -2.509 27.303 1.00 87.75 338 ILE A N 1
ATOM 2713 C CA . ILE A 1 338 ? -26.680 -1.246 27.846 1.00 87.75 338 ILE A CA 1
ATOM 2714 C C . ILE A 1 338 ? -27.899 -0.840 27.020 1.00 87.75 338 ILE A C 1
ATOM 2716 O O . ILE A 1 338 ? -27.763 -0.362 25.889 1.00 87.75 338 ILE A O 1
ATOM 2720 N N . GLY A 1 339 ? -29.092 -1.025 27.590 1.00 85.38 339 GLY A N 1
ATOM 2721 C CA . GLY A 1 339 ? -30.347 -0.847 26.860 1.00 85.38 339 GLY A CA 1
ATOM 2722 C C . GLY A 1 339 ? -30.387 -1.742 25.620 1.00 85.38 339 GLY A C 1
ATOM 2723 O O . GLY A 1 339 ? -30.305 -2.956 25.752 1.00 85.38 339 GLY A O 1
ATOM 2724 N N . GLN A 1 340 ? -30.477 -1.141 24.429 1.00 79.44 340 GLN A N 1
ATOM 2725 C CA . GLN A 1 340 ? -30.449 -1.848 23.135 1.00 79.44 340 GLN A CA 1
ATOM 2726 C C . GLN A 1 340 ? -29.051 -2.166 22.603 1.00 79.44 340 GLN A C 1
ATOM 2728 O O . GLN A 1 340 ? -28.910 -2.890 21.621 1.00 79.44 340 GLN A O 1
ATOM 2733 N N . LYS A 1 341 ? -28.008 -1.567 23.178 1.00 79.12 341 LYS A N 1
ATOM 2734 C CA . LYS A 1 341 ? -26.663 -1.634 22.608 1.00 79.12 341 LYS A CA 1
ATOM 2735 C C . LYS A 1 341 ? -25.909 -2.791 23.231 1.00 79.12 341 LYS A C 1
ATOM 2737 O O . LYS A 1 341 ? -25.697 -2.805 24.445 1.00 79.12 341 LYS A O 1
ATOM 2742 N N . PHE A 1 342 ? -25.458 -3.704 22.383 1.00 80.94 342 PHE A N 1
ATOM 2743 C CA . PHE A 1 342 ? -24.507 -4.727 22.770 1.00 80.94 342 PHE A CA 1
ATOM 2744 C C . PHE A 1 342 ? -23.094 -4.204 22.540 1.00 80.94 342 PHE A C 1
ATOM 2746 O O . PHE A 1 342 ? -22.787 -3.588 21.515 1.00 80.94 342 PHE A O 1
ATOM 2753 N N . PHE A 1 343 ? -22.228 -4.423 23.513 1.00 84.62 343 PHE A N 1
ATOM 2754 C CA . PHE A 1 343 ? -20.837 -4.038 23.444 1.00 84.62 343 PHE A CA 1
ATOM 2755 C C . PHE A 1 343 ? -19.984 -5.270 23.639 1.00 84.62 343 PHE A C 1
ATOM 2757 O O . PHE A 1 343 ? -19.937 -5.832 24.727 1.00 84.62 343 PHE A O 1
ATOM 2764 N N . ALA A 1 344 ? -19.272 -5.648 22.587 1.00 84.56 344 ALA A N 1
ATOM 2765 C CA . ALA A 1 344 ? -18.148 -6.552 22.720 1.00 84.56 344 ALA A CA 1
ATOM 2766 C C . ALA A 1 344 ? -17.012 -5.756 23.376 1.00 84.56 344 ALA A C 1
ATOM 2768 O O . ALA A 1 344 ? -16.477 -4.811 22.793 1.00 84.56 344 ALA A O 1
ATOM 2769 N N . SER A 1 345 ? -16.709 -6.089 24.621 1.00 81.50 345 SER A N 1
ATOM 2770 C CA . SER A 1 345 ? -15.797 -5.372 25.505 1.00 81.50 345 SER A CA 1
ATOM 2771 C C . SER A 1 345 ? -14.590 -6.232 25.872 1.00 81.50 345 SER A C 1
ATOM 2773 O O . SER A 1 345 ? -14.719 -7.375 26.298 1.00 81.50 345 SER A O 1
ATOM 2775 N N . GLY A 1 346 ? -13.402 -5.662 25.724 1.00 78.50 346 GLY A N 1
ATOM 2776 C CA . GLY A 1 346 ? -12.160 -6.211 26.255 1.00 78.50 346 GLY A CA 1
ATOM 2777 C C . GLY A 1 346 ? -11.620 -5.352 27.392 1.00 78.50 346 GLY A C 1
ATOM 2778 O O . GLY A 1 346 ? -12.093 -4.239 27.632 1.00 78.50 346 GLY A O 1
ATOM 2779 N N . SER A 1 347 ? -10.600 -5.859 28.071 1.00 74.31 347 SER A N 1
ATOM 2780 C CA . SER A 1 347 ? -9.728 -5.054 28.928 1.00 74.31 347 SER A CA 1
ATOM 2781 C C . SER A 1 347 ? -8.538 -4.506 28.124 1.00 74.31 347 SER A C 1
ATOM 2783 O O . SER A 1 347 ? -8.249 -5.013 27.033 1.00 74.31 347 SER A O 1
ATOM 2785 N N . PRO A 1 348 ? -7.812 -3.498 28.641 1.00 72.25 348 PRO A N 1
ATOM 2786 C CA . PRO A 1 348 ? -6.548 -3.053 28.047 1.00 72.25 348 PRO A CA 1
ATOM 2787 C C . PRO A 1 348 ? -5.524 -4.192 27.892 1.00 72.25 348 PRO A C 1
ATOM 2789 O O . PRO A 1 348 ? -4.726 -4.201 26.952 1.00 72.25 348 PRO A O 1
ATOM 2792 N N . GLU A 1 349 ? -5.549 -5.176 28.796 1.00 75.69 349 GLU A N 1
ATOM 2793 C CA . GLU A 1 349 ? -4.698 -6.366 28.754 1.00 75.69 349 GLU A CA 1
ATOM 2794 C C . GLU A 1 349 ? -5.216 -7.437 27.783 1.00 75.69 349 GLU A C 1
ATOM 2796 O O . GLU A 1 349 ? -4.412 -8.103 27.128 1.00 75.69 349 GLU A O 1
ATOM 2801 N N . GLN A 1 350 ? -6.539 -7.593 27.667 1.00 82.56 350 GLN A N 1
ATOM 2802 C CA . GLN A 1 350 ? -7.188 -8.589 26.815 1.00 82.56 350 GLN A CA 1
ATOM 2803 C C . GLN A 1 350 ? -8.306 -7.943 25.988 1.00 82.56 350 GLN A C 1
ATOM 2805 O O . GLN A 1 350 ? -9.480 -7.938 26.363 1.00 82.56 350 GLN A O 1
ATOM 2810 N N . LYS A 1 351 ? -7.921 -7.392 24.830 1.00 89.56 351 LYS A N 1
ATOM 2811 C CA . LYS A 1 351 ? -8.851 -6.788 23.867 1.00 89.56 351 LYS A CA 1
ATOM 2812 C C . LYS A 1 351 ? -9.832 -7.833 23.324 1.00 89.56 351 LYS A C 1
ATOM 2814 O O . LYS A 1 351 ? -9.448 -8.970 23.037 1.00 89.56 351 LYS A O 1
ATOM 2819 N N . ALA A 1 352 ? -11.071 -7.408 23.095 1.00 91.88 352 ALA A N 1
ATOM 2820 C CA . ALA A 1 352 ? -12.017 -8.177 22.302 1.00 91.88 352 ALA A CA 1
ATOM 2821 C C . ALA A 1 352 ? -11.503 -8.256 20.862 1.00 91.88 352 ALA A C 1
ATOM 2823 O O . ALA A 1 352 ? -10.890 -7.300 20.372 1.00 91.88 352 ALA A O 1
ATOM 2824 N N . HIS A 1 353 ? -11.746 -9.372 20.184 1.00 94.31 353 HIS A N 1
ATOM 2825 C CA . HIS A 1 353 ? -11.367 -9.508 18.790 1.00 94.31 353 HIS A CA 1
ATOM 2826 C C . HIS A 1 353 ? -12.396 -10.243 17.944 1.00 94.31 353 HIS A C 1
ATOM 2828 O O . HIS A 1 353 ? -13.080 -11.152 18.407 1.00 94.31 353 HIS A O 1
ATOM 2834 N N . PHE A 1 354 ? -12.486 -9.802 16.694 1.00 94.44 354 PHE A N 1
ATOM 2835 C CA . PHE A 1 354 ? -13.273 -10.430 15.644 1.00 94.44 354 PHE A CA 1
ATOM 2836 C C . PHE A 1 354 ? -12.333 -11.013 14.599 1.00 94.44 354 PHE A C 1
ATOM 2838 O O . PHE A 1 354 ? -11.405 -10.327 14.155 1.00 94.44 354 PHE A O 1
ATOM 2845 N N . THR A 1 355 ? -12.598 -12.251 14.198 1.00 96.31 355 THR A N 1
ATOM 2846 C CA . THR A 1 355 ? -11.808 -12.975 13.203 1.00 96.31 355 THR A CA 1
ATOM 2847 C C . THR A 1 355 ? -12.678 -13.264 11.994 1.00 96.31 355 THR A C 1
ATOM 2849 O O . THR A 1 355 ? -13.690 -13.943 12.105 1.00 96.31 355 THR A O 1
ATOM 2852 N N . PHE A 1 356 ? -12.286 -12.751 10.835 1.00 95.69 356 PHE A N 1
ATOM 2853 C CA . PHE A 1 356 ? -13.008 -12.928 9.583 1.00 95.69 356 PHE A CA 1
ATOM 2854 C C . PHE A 1 356 ? -12.329 -14.011 8.757 1.00 95.69 356 PHE A C 1
ATOM 2856 O O . PHE A 1 356 ? -11.107 -13.986 8.548 1.00 95.69 356 PHE A O 1
ATOM 2863 N N . THR A 1 357 ? -13.136 -14.931 8.247 1.00 92.75 357 THR A N 1
ATOM 2864 C CA . THR A 1 357 ? -12.677 -16.065 7.450 1.00 92.75 357 THR A CA 1
ATOM 2865 C C . THR A 1 357 ? -13.168 -15.969 6.009 1.00 92.75 357 THR A C 1
ATOM 2867 O O . THR A 1 357 ? -14.260 -15.482 5.729 1.00 92.75 357 THR A O 1
ATOM 2870 N N . TYR A 1 358 ? -12.338 -16.436 5.078 1.00 90.25 358 TYR A N 1
ATOM 2871 C CA . TYR A 1 358 ? -12.688 -16.628 3.673 1.00 90.25 358 TYR A CA 1
ATOM 2872 C C . TYR A 1 358 ? -12.232 -18.016 3.244 1.00 90.25 358 TYR A C 1
ATOM 2874 O O . TYR A 1 358 ? -11.056 -18.346 3.393 1.00 90.25 358 TYR A O 1
ATOM 2882 N N . ASP A 1 359 ? -13.160 -18.830 2.738 1.00 84.19 359 ASP A N 1
ATOM 2883 C CA . ASP A 1 359 ? -12.891 -20.194 2.259 1.00 84.19 359 ASP A CA 1
ATOM 2884 C C . ASP A 1 359 ? -12.024 -21.007 3.247 1.00 84.19 359 ASP A C 1
ATOM 2886 O O . ASP A 1 359 ? -10.991 -21.572 2.896 1.00 84.19 359 ASP A O 1
ATOM 2890 N N . THR A 1 360 ? -12.420 -20.999 4.530 1.00 83.75 360 THR A N 1
ATOM 2891 C CA . THR A 1 360 ? -11.755 -21.637 5.695 1.00 83.75 360 THR A CA 1
ATOM 2892 C C . THR A 1 360 ? -10.449 -21.007 6.198 1.00 83.75 360 THR A C 1
ATOM 2894 O O . THR A 1 360 ? -9.947 -21.413 7.246 1.00 83.75 360 THR A O 1
ATOM 2897 N N . THR A 1 361 ? -9.915 -19.987 5.522 1.00 89.62 361 THR A N 1
ATOM 2898 C CA . THR A 1 361 ? -8.679 -19.301 5.934 1.00 89.62 361 THR A CA 1
ATOM 2899 C C . THR A 1 361 ? -8.996 -18.023 6.708 1.00 89.62 361 THR A C 1
ATOM 2901 O O . THR A 1 361 ? -9.848 -17.240 6.293 1.00 89.62 361 THR A O 1
ATOM 2904 N N . GLN A 1 362 ? -8.301 -17.777 7.821 1.00 92.38 362 GLN A N 1
ATOM 2905 C CA . GLN A 1 362 ? -8.399 -16.513 8.558 1.00 92.38 362 GLN A CA 1
ATOM 2906 C C . GLN A 1 362 ? -7.703 -15.398 7.771 1.00 92.38 362 GLN A C 1
ATOM 2908 O O . GLN A 1 362 ? -6.493 -15.453 7.556 1.00 92.38 362 GLN A O 1
ATOM 2913 N N . ILE A 1 363 ? -8.462 -14.388 7.347 1.00 95.06 363 ILE A N 1
ATOM 2914 C CA . ILE A 1 363 ? -7.950 -13.288 6.516 1.00 95.06 363 ILE A CA 1
ATOM 2915 C C . ILE A 1 363 ? -7.730 -12.025 7.332 1.00 95.06 363 ILE A C 1
ATOM 2917 O O . ILE A 1 363 ? -6.771 -11.300 7.087 1.00 95.06 363 ILE A O 1
ATOM 2921 N N . LEU A 1 364 ? -8.601 -11.738 8.296 1.00 96.56 364 LEU A N 1
ATOM 2922 C CA . LEU A 1 364 ? -8.553 -10.487 9.040 1.00 96.56 364 LEU A CA 1
ATOM 2923 C C . LEU A 1 364 ? -8.862 -10.719 10.512 1.00 96.56 364 LEU A C 1
ATOM 2925 O O . LEU A 1 364 ? -9.826 -11.393 10.860 1.00 96.56 364 LEU A O 1
ATOM 2929 N N . GLU A 1 365 ? -8.074 -10.082 11.364 1.00 96.81 365 GLU A N 1
ATOM 2930 C CA . GLU A 1 365 ? -8.272 -10.019 12.803 1.00 96.81 365 GLU A CA 1
ATOM 2931 C C . GLU A 1 365 ? -8.373 -8.543 13.219 1.00 96.81 365 GLU A C 1
ATOM 2933 O O . GLU A 1 365 ? -7.509 -7.722 12.894 1.00 96.81 365 GLU A O 1
ATOM 2938 N N . LEU A 1 366 ? -9.453 -8.200 13.920 1.00 96.88 366 LEU A N 1
ATOM 2939 C CA . LEU A 1 366 ? -9.705 -6.861 14.450 1.00 96.88 366 LEU A CA 1
ATOM 2940 C C . LEU A 1 366 ? -9.677 -6.910 15.969 1.00 96.88 366 LEU A C 1
ATOM 2942 O O . LEU A 1 366 ? -10.427 -7.695 16.537 1.00 96.88 366 LEU A O 1
ATOM 2946 N N . LYS A 1 367 ? -8.891 -6.056 16.634 1.00 95.06 367 LYS A N 1
ATOM 2947 C CA . LYS A 1 367 ? -8.817 -6.019 18.110 1.00 95.06 367 LYS A CA 1
ATOM 2948 C C . LYS A 1 367 ? -9.172 -4.653 18.664 1.00 95.06 367 LYS A C 1
ATOM 2950 O O . LYS A 1 367 ? -8.584 -3.652 18.270 1.00 95.06 367 LYS A O 1
ATOM 2955 N N . SER A 1 368 ? -10.072 -4.596 19.634 1.00 93.50 368 SER A N 1
ATOM 2956 C CA . SER A 1 368 ? -10.438 -3.348 20.303 1.00 93.50 368 SER A CA 1
ATOM 2957 C C . SER A 1 368 ? -10.837 -3.589 21.753 1.00 93.50 368 SER A C 1
ATOM 2959 O O . SER A 1 368 ? -11.312 -4.662 22.115 1.00 93.50 368 SER A O 1
ATOM 2961 N N . GLU A 1 369 ? -10.682 -2.568 22.591 1.00 90.19 369 GLU A N 1
ATOM 2962 C CA . GLU A 1 369 ? -11.282 -2.554 23.929 1.00 90.19 369 GLU A CA 1
ATOM 2963 C C . GLU A 1 369 ? -12.811 -2.515 23.854 1.00 90.19 369 GLU A C 1
ATOM 2965 O O . GLU A 1 369 ? -13.492 -2.995 24.759 1.00 90.19 369 GLU A O 1
ATOM 2970 N N . ARG A 1 370 ? -13.372 -1.944 22.780 1.00 89.75 370 ARG A N 1
ATOM 2971 C CA . ARG A 1 370 ? -14.819 -1.836 22.621 1.00 89.75 370 ARG A CA 1
ATOM 2972 C C . ARG A 1 370 ? -15.236 -1.856 21.156 1.00 89.75 370 ARG A C 1
ATOM 2974 O O . ARG A 1 370 ? -14.860 -0.991 20.363 1.00 89.75 370 ARG A O 1
ATOM 2981 N N . PHE A 1 371 ? -16.118 -2.791 20.845 1.00 91.69 371 PHE A N 1
ATOM 2982 C CA . PHE A 1 371 ? -16.945 -2.780 19.651 1.00 91.69 371 PHE A CA 1
ATOM 2983 C C . PHE A 1 371 ? -18.385 -2.469 20.046 1.00 91.69 371 PHE A C 1
ATOM 2985 O O . PHE A 1 371 ? -18.886 -2.952 21.061 1.00 91.69 371 PHE A O 1
ATOM 2992 N N . VAL A 1 372 ? -19.051 -1.643 19.251 1.00 90.06 372 VAL A N 1
ATOM 2993 C CA . VAL A 1 372 ? -20.479 -1.360 19.372 1.00 90.06 372 VAL A CA 1
ATOM 2994 C C . VAL A 1 372 ? -21.196 -2.206 18.337 1.00 90.06 372 VAL A C 1
ATOM 2996 O O . VAL A 1 372 ? -20.951 -2.045 17.143 1.00 90.06 372 VAL A O 1
ATOM 2999 N N . ILE A 1 373 ? -22.075 -3.085 18.800 1.00 83.81 373 ILE A N 1
ATOM 3000 C CA . ILE A 1 373 ? -22.873 -3.959 17.950 1.00 83.81 373 ILE A CA 1
ATOM 3001 C C . ILE A 1 373 ? -24.315 -3.465 17.985 1.00 83.81 373 ILE A C 1
ATOM 3003 O O . ILE A 1 373 ? -24.896 -3.231 19.051 1.00 83.81 373 ILE A O 1
ATOM 3007 N N . ARG A 1 374 ? -24.873 -3.272 16.795 1.00 76.69 374 ARG A N 1
ATOM 3008 C CA . ARG A 1 374 ? -26.289 -2.994 16.555 1.00 76.69 374 ARG A CA 1
ATOM 3009 C C . ARG A 1 374 ? -26.847 -4.072 15.634 1.00 76.69 374 ARG A C 1
ATOM 3011 O O . ARG A 1 374 ? -26.093 -4.878 15.101 1.00 76.69 374 ARG A O 1
ATOM 3018 N N . SER A 1 375 ? -28.160 -4.064 15.432 1.00 66.31 375 SER A N 1
ATOM 3019 C CA . SER A 1 375 ? -28.849 -5.026 14.565 1.00 66.31 375 SER A CA 1
ATOM 3020 C C . SER A 1 375 ? -28.319 -5.061 13.124 1.00 66.31 375 SER A C 1
ATOM 3022 O O . SER A 1 375 ? -28.452 -6.079 12.460 1.00 66.31 375 SER A O 1
ATOM 3024 N N . ASP A 1 376 ? -27.738 -3.963 12.634 1.00 73.19 376 ASP A N 1
ATOM 3025 C CA . ASP A 1 376 ? -27.321 -3.770 11.240 1.00 73.19 376 ASP A CA 1
ATOM 3026 C C . ASP A 1 376 ? -25.844 -3.369 11.069 1.00 73.19 376 ASP A C 1
ATOM 3028 O O . ASP A 1 376 ? -25.375 -3.222 9.941 1.00 73.19 376 ASP A O 1
ATOM 3032 N N . GLU A 1 377 ? -25.088 -3.173 12.154 1.00 83.88 377 GLU A N 1
ATOM 3033 C CA . GLU A 1 377 ? -23.693 -2.734 12.060 1.00 83.88 377 GLU A CA 1
ATOM 3034 C C . GLU A 1 377 ? -22.828 -3.155 13.257 1.00 83.88 377 GLU A C 1
ATOM 3036 O O . GLU A 1 377 ? -23.238 -3.096 14.419 1.00 83.88 377 GLU A O 1
ATOM 3041 N N . LEU A 1 378 ? -21.577 -3.500 12.953 1.00 90.25 378 LEU A N 1
ATOM 3042 C CA . LEU A 1 378 ? -20.461 -3.585 13.888 1.00 90.25 378 LEU A CA 1
ATOM 3043 C C . LEU A 1 378 ? -19.585 -2.342 13.699 1.00 90.25 378 LEU A C 1
ATOM 3045 O O . LEU A 1 378 ? -19.105 -2.068 12.597 1.00 90.25 378 LEU A O 1
ATOM 3049 N N . LEU A 1 379 ? -19.352 -1.601 14.781 1.00 93.62 379 LEU A N 1
ATOM 3050 C CA . LEU A 1 379 ? -18.566 -0.370 14.775 1.00 93.62 379 LEU A CA 1
ATOM 3051 C C . LEU A 1 379 ? -17.459 -0.414 15.826 1.00 93.62 379 LEU A C 1
ATOM 3053 O O . LEU A 1 379 ? -17.704 -0.748 16.984 1.00 93.62 379 LEU A O 1
ATOM 3057 N N . SER A 1 380 ? -16.261 0.034 15.465 1.00 94.06 380 SER A N 1
ATOM 3058 C CA . SER A 1 380 ? -15.236 0.406 16.440 1.00 94.06 380 SER A CA 1
ATOM 3059 C C . SER A 1 380 ? -14.497 1.654 15.970 1.00 94.06 380 SER A C 1
ATOM 3061 O O . SER A 1 380 ? -13.873 1.619 14.915 1.00 94.06 380 SER A O 1
ATOM 3063 N N . PRO A 1 381 ? -14.514 2.756 16.739 1.00 89.62 381 PRO A N 1
ATOM 3064 C CA . PRO A 1 381 ? -13.729 3.944 16.405 1.00 89.62 381 PRO A CA 1
ATOM 3065 C C . PRO A 1 381 ? -12.217 3.693 16.445 1.00 89.62 381 PRO A C 1
ATOM 3067 O O . PRO A 1 381 ? -11.444 4.454 15.870 1.00 89.62 381 PRO A O 1
ATOM 3070 N N . THR A 1 382 ? -11.787 2.668 17.186 1.00 90.19 382 THR A N 1
ATOM 3071 C CA . THR A 1 382 ? -10.378 2.401 17.465 1.00 90.19 382 THR A CA 1
ATOM 3072 C C . THR A 1 382 ? -10.134 0.897 17.542 1.00 90.19 382 THR A C 1
ATOM 3074 O O . THR A 1 382 ? -10.266 0.295 18.611 1.00 90.19 382 THR A O 1
ATOM 3077 N N . ALA A 1 383 ? -9.763 0.291 16.423 1.00 93.75 383 ALA A N 1
ATOM 3078 C CA . ALA A 1 383 ? -9.403 -1.116 16.341 1.00 93.75 383 ALA A CA 1
ATOM 3079 C C . ALA A 1 383 ? -8.002 -1.290 15.751 1.00 93.75 383 ALA A C 1
ATOM 3081 O O . ALA A 1 383 ? -7.630 -0.643 14.778 1.00 93.75 383 ALA A O 1
ATOM 3082 N N . GLU A 1 384 ? -7.227 -2.180 16.345 1.00 94.25 384 GLU A N 1
ATOM 3083 C CA . GLU A 1 384 ? -6.014 -2.722 15.752 1.00 94.25 384 GLU A CA 1
ATOM 3084 C C . GLU A 1 384 ? -6.404 -3.673 14.619 1.00 94.25 384 GLU A C 1
ATOM 3086 O O . GLU A 1 384 ? -7.326 -4.479 14.773 1.00 94.25 384 GLU A O 1
ATOM 3091 N N . VAL A 1 385 ? -5.728 -3.548 13.480 1.00 96.69 385 VAL A N 1
ATOM 3092 C CA . VAL A 1 385 ? -6.068 -4.231 12.229 1.00 96.69 385 VAL A CA 1
ATOM 3093 C C . VAL A 1 385 ? -4.912 -5.125 11.820 1.00 96.69 385 VAL A C 1
ATOM 3095 O O . VAL A 1 385 ? -3.779 -4.657 11.695 1.00 96.69 385 VAL A O 1
ATOM 3098 N N . ILE A 1 386 ? -5.213 -6.399 11.575 1.00 97.69 386 ILE A N 1
ATOM 3099 C CA . ILE A 1 386 ? -4.249 -7.391 11.104 1.00 97.69 386 ILE A CA 1
ATOM 3100 C C . ILE A 1 386 ? -4.880 -8.139 9.928 1.00 97.69 386 ILE A C 1
ATOM 3102 O O . ILE A 1 386 ? -5.767 -8.965 10.127 1.00 97.69 386 ILE A O 1
ATOM 3106 N N . ILE A 1 387 ? -4.434 -7.862 8.704 1.00 97.44 387 ILE A N 1
ATOM 3107 C CA . ILE A 1 387 ? -4.811 -8.633 7.509 1.00 97.44 387 ILE A CA 1
ATOM 3108 C C . ILE A 1 387 ? -3.715 -9.669 7.271 1.00 97.44 387 ILE A C 1
ATOM 3110 O O . ILE A 1 387 ? -2.567 -9.298 7.044 1.00 97.44 387 ILE A O 1
ATOM 3114 N N . ARG A 1 388 ? -4.039 -10.957 7.333 1.00 96.25 388 ARG A N 1
ATOM 3115 C CA . ARG A 1 388 ? -3.098 -12.064 7.131 1.00 96.25 388 ARG A CA 1
ATOM 3116 C C . ARG A 1 388 ? -2.828 -12.269 5.641 1.00 96.25 388 ARG A C 1
ATOM 3118 O O . ARG A 1 388 ? -3.761 -12.379 4.848 1.00 96.25 388 ARG A O 1
ATOM 3125 N N . LEU A 1 389 ? -1.551 -12.358 5.276 1.00 93.62 389 LEU A N 1
ATOM 3126 C CA . LEU A 1 389 ? -1.075 -12.658 3.924 1.00 93.62 389 LEU A CA 1
ATOM 3127 C C . LEU A 1 389 ? -0.216 -13.934 3.975 1.00 93.62 389 LEU A C 1
ATOM 3129 O O . LEU A 1 389 ? 1.007 -13.899 3.859 1.00 93.62 389 LEU A O 1
ATOM 3133 N N . GLY A 1 390 ? -0.862 -15.076 4.219 1.00 89.19 390 GLY A N 1
ATOM 3134 C CA . GLY A 1 390 ? -0.198 -16.352 4.513 1.00 89.19 390 GLY A CA 1
ATOM 3135 C C . GLY A 1 390 ? 0.075 -16.545 6.009 1.00 89.19 390 GLY A C 1
ATOM 3136 O O . GLY A 1 390 ? -0.598 -15.950 6.848 1.00 89.19 390 GLY A O 1
ATOM 3137 N N . ASP A 1 391 ? 1.054 -17.389 6.350 1.00 86.56 391 ASP A N 1
ATOM 3138 C CA . ASP A 1 391 ? 1.252 -17.847 7.737 1.00 86.56 391 ASP A CA 1
ATOM 3139 C C . ASP A 1 391 ? 1.976 -16.828 8.635 1.00 86.56 391 ASP A C 1
ATOM 3141 O O . ASP A 1 391 ? 1.696 -16.734 9.832 1.00 86.56 391 ASP A O 1
ATOM 3145 N N . SER A 1 392 ? 2.933 -16.079 8.078 1.00 91.06 392 SER A N 1
ATOM 3146 C CA . SER A 1 392 ? 3.804 -15.167 8.835 1.00 91.06 392 SER A CA 1
ATOM 3147 C C . SER A 1 392 ? 3.635 -13.697 8.479 1.00 91.06 392 SER A C 1
ATOM 3149 O O . SER A 1 392 ? 3.975 -12.843 9.296 1.00 91.06 392 SER A O 1
ATOM 3151 N N . ASP A 1 393 ? 3.154 -13.403 7.271 1.00 95.69 393 ASP A N 1
ATOM 3152 C CA . ASP A 1 393 ? 3.108 -12.044 6.747 1.00 95.69 393 ASP A CA 1
ATOM 3153 C C . ASP A 1 393 ? 1.737 -11.398 6.979 1.00 95.69 393 ASP A C 1
ATOM 3155 O O . ASP A 1 393 ? 0.704 -12.073 7.056 1.00 95.69 393 ASP A O 1
ATOM 3159 N N . SER A 1 394 ? 1.718 -10.073 7.127 1.00 96.75 394 SER A N 1
ATOM 3160 C CA . SER A 1 394 ? 0.474 -9.335 7.346 1.00 96.75 394 SER A CA 1
ATOM 3161 C C . SER A 1 394 ? 0.556 -7.876 6.913 1.00 96.75 394 SER A C 1
ATOM 3163 O O . SER A 1 394 ? 1.641 -7.297 6.842 1.00 96.75 394 SER A O 1
ATOM 3165 N N . ILE A 1 395 ? -0.617 -7.283 6.685 1.00 97.31 395 ILE A N 1
ATOM 3166 C CA . ILE A 1 395 ? -0.807 -5.835 6.708 1.00 97.31 395 ILE A CA 1
ATOM 3167 C C . ILE A 1 395 ? -1.293 -5.454 8.103 1.00 97.31 395 ILE A C 1
ATOM 3169 O O . ILE A 1 395 ? -2.354 -5.900 8.545 1.00 97.31 395 ILE A O 1
ATOM 3173 N N . TYR A 1 396 ? -0.515 -4.621 8.783 1.00 95.31 396 TYR A N 1
ATOM 3174 C CA . TYR A 1 396 ? -0.733 -4.230 10.169 1.00 95.31 396 TYR A CA 1
ATOM 3175 C C . TYR A 1 396 ? -1.011 -2.734 10.305 1.00 95.31 396 TYR A C 1
ATOM 3177 O O . TYR A 1 396 ? -0.334 -1.908 9.686 1.00 95.31 396 TYR A O 1
ATOM 3185 N N . HIS A 1 397 ? -1.952 -2.383 11.184 1.00 93.88 397 HIS A N 1
ATOM 3186 C CA . HIS A 1 397 ? -2.136 -1.015 11.656 1.00 93.88 397 HIS A CA 1
ATOM 3187 C C . HIS A 1 397 ? -2.601 -0.975 13.110 1.00 93.88 397 HIS A C 1
ATOM 3189 O O . HIS A 1 397 ? -3.484 -1.727 13.523 1.00 93.88 397 HIS A O 1
ATOM 3195 N N . LEU A 1 398 ? -2.023 -0.057 13.888 1.00 89.06 398 LEU A N 1
ATOM 3196 C CA . LEU A 1 398 ? -2.238 0.016 15.334 1.00 89.06 398 LEU A CA 1
ATOM 3197 C C . LEU A 1 398 ? -3.670 0.431 15.703 1.00 89.06 398 LEU A C 1
ATOM 3199 O O . LEU A 1 398 ? -4.199 -0.024 16.719 1.00 89.06 398 LEU A O 1
ATOM 3203 N N . LYS A 1 399 ? -4.272 1.348 14.934 1.00 90.75 399 LYS A N 1
ATOM 3204 C CA . LYS A 1 399 ? -5.527 2.006 15.323 1.00 90.75 399 LYS A CA 1
ATOM 3205 C C . LYS A 1 399 ? -6.301 2.572 14.131 1.00 90.75 399 LYS A C 1
ATOM 3207 O O . LYS A 1 399 ? -6.006 3.670 13.676 1.00 90.75 399 LYS A O 1
ATOM 3212 N N . SER A 1 400 ? -7.327 1.864 13.683 1.00 94.06 400 SER A N 1
ATOM 3213 C CA . SER A 1 400 ? -8.223 2.260 12.593 1.00 94.06 400 SER A CA 1
ATOM 3214 C C . SER A 1 400 ? -9.678 2.340 13.048 1.00 94.06 400 SER A C 1
ATOM 3216 O O . SER A 1 400 ? -10.077 1.670 14.000 1.00 94.06 400 SER A O 1
ATOM 3218 N N . GLU A 1 401 ? -10.484 3.132 12.349 1.00 95.31 401 GLU A N 1
ATOM 3219 C CA . GLU A 1 401 ? -11.937 3.085 12.476 1.00 95.31 401 GLU A CA 1
ATOM 3220 C C . GLU A 1 401 ? -12.471 1.921 11.636 1.00 95.31 401 GLU A C 1
ATOM 3222 O O . GLU A 1 401 ? -12.173 1.807 10.448 1.00 95.31 401 GLU A O 1
ATOM 3227 N N . VAL A 1 402 ? -13.278 1.062 12.245 1.00 96.25 402 VAL A N 1
ATOM 3228 C CA . VAL A 1 402 ? -13.892 -0.099 11.609 1.00 96.25 402 VAL A CA 1
ATOM 3229 C C . VAL A 1 402 ? -15.397 0.090 11.554 1.00 96.25 402 VAL A C 1
ATOM 3231 O O . VAL A 1 402 ? -16.041 0.371 12.570 1.00 96.25 402 VAL A O 1
ATOM 3234 N N . LYS A 1 403 ? -15.958 -0.186 10.379 1.00 96.00 403 LYS A N 1
ATOM 3235 C CA . LYS A 1 403 ? -17.386 -0.400 10.177 1.00 96.00 403 LYS A CA 1
ATOM 3236 C C . LYS A 1 403 ? -17.614 -1.656 9.344 1.00 96.00 403 LYS A C 1
ATOM 3238 O O . LYS A 1 403 ? -17.112 -1.755 8.228 1.00 96.00 403 LYS A O 1
ATOM 3243 N N . TYR A 1 404 ? -18.406 -2.582 9.863 1.00 95.31 404 TYR A N 1
ATOM 3244 C CA . TYR A 1 404 ? -18.847 -3.774 9.147 1.00 95.31 404 TYR A CA 1
ATOM 3245 C C . TYR A 1 404 ? -20.372 -3.829 9.127 1.00 95.31 404 TYR A C 1
ATOM 3247 O O . TYR A 1 404 ? -21.016 -3.641 10.157 1.00 95.31 404 TYR A O 1
ATOM 3255 N N . ASP A 1 405 ? -20.930 -4.041 7.940 1.00 92.81 405 ASP A N 1
ATOM 3256 C CA . ASP A 1 405 ? -22.354 -4.284 7.716 1.00 92.81 405 ASP A CA 1
ATOM 3257 C C . ASP A 1 405 ? -22.551 -5.793 7.484 1.00 92.81 405 ASP A C 1
ATOM 3259 O O . ASP A 1 405 ? -22.143 -6.290 6.428 1.00 92.81 405 ASP A O 1
ATOM 3263 N N . PRO A 1 406 ? -23.156 -6.526 8.438 1.00 86.38 406 PRO A N 1
ATOM 3264 C CA . PRO A 1 406 ? -23.389 -7.963 8.308 1.00 86.38 406 PRO A CA 1
ATOM 3265 C C . PRO A 1 406 ? -24.354 -8.343 7.175 1.00 86.38 406 PRO A C 1
ATOM 3267 O O . PRO A 1 406 ? -24.272 -9.455 6.663 1.00 86.38 406 PRO A O 1
ATOM 3270 N N . ILE A 1 407 ? -25.252 -7.440 6.757 1.00 86.38 407 ILE A N 1
ATOM 3271 C CA . ILE A 1 407 ? -26.263 -7.711 5.721 1.00 86.38 407 ILE A CA 1
ATOM 3272 C C . ILE A 1 407 ? -25.619 -7.664 4.336 1.00 86.38 407 ILE A C 1
ATOM 3274 O O . ILE A 1 407 ? -25.816 -8.562 3.518 1.00 86.38 407 ILE A O 1
ATOM 3278 N N . SER A 1 408 ? -24.852 -6.606 4.049 1.00 90.69 408 SER A N 1
ATOM 3279 C CA . SER A 1 408 ? -24.120 -6.493 2.776 1.00 90.69 408 SER A CA 1
ATOM 3280 C C . SER A 1 408 ? -22.763 -7.206 2.783 1.00 90.69 408 SER A C 1
ATOM 3282 O O . SER A 1 408 ? -22.131 -7.317 1.726 1.00 90.69 408 SER A O 1
ATOM 3284 N N . GLN A 1 409 ? -22.332 -7.688 3.955 1.00 92.06 409 GLN A N 1
ATOM 3285 C CA . GLN A 1 409 ? -21.030 -8.305 4.227 1.00 92.06 409 GLN A CA 1
ATOM 3286 C C . GLN A 1 409 ? -19.855 -7.414 3.801 1.00 92.06 409 GLN A C 1
ATOM 3288 O O . GLN A 1 409 ? -18.810 -7.896 3.356 1.00 92.06 409 GLN A O 1
ATOM 3293 N N . LEU A 1 410 ? -20.034 -6.095 3.919 1.00 95.50 410 LEU A N 1
ATOM 3294 C CA . LEU A 1 410 ? -19.045 -5.096 3.539 1.00 95.50 410 LEU A CA 1
ATOM 3295 C C . LEU A 1 410 ? -18.329 -4.561 4.776 1.00 95.50 410 LEU A C 1
ATOM 3297 O O . LEU A 1 410 ? -18.910 -3.862 5.608 1.00 95.50 410 LEU A O 1
ATOM 3301 N N . LEU A 1 411 ? -17.033 -4.836 4.843 1.00 96.75 411 LEU A N 1
ATOM 3302 C CA . LEU A 1 411 ? -16.113 -4.259 5.804 1.00 96.75 411 LEU A CA 1
ATOM 3303 C C . LEU A 1 411 ? -15.455 -3.005 5.223 1.00 96.75 411 LEU A C 1
ATOM 3305 O O . LEU A 1 411 ? -14.947 -3.001 4.098 1.00 96.75 411 LEU A O 1
ATOM 3309 N N . ARG A 1 412 ? -15.418 -1.948 6.031 1.00 96.88 412 ARG A N 1
ATOM 3310 C CA . ARG A 1 412 ? -14.680 -0.713 5.774 1.00 96.88 412 ARG A CA 1
ATOM 3311 C C . ARG A 1 412 ? -13.779 -0.414 6.957 1.00 96.88 412 ARG A C 1
ATOM 3313 O O . ARG A 1 412 ? -14.235 -0.376 8.098 1.00 96.88 412 ARG A O 1
ATOM 3320 N N . ILE A 1 413 ? -12.514 -0.171 6.659 1.00 96.38 413 ILE A N 1
ATOM 3321 C CA . ILE A 1 413 ? -11.507 0.234 7.628 1.00 96.38 413 ILE A CA 1
ATOM 3322 C C . ILE A 1 413 ? -10.989 1.586 7.158 1.00 96.38 413 ILE A C 1
ATOM 3324 O O . ILE A 1 413 ? -10.414 1.677 6.075 1.00 96.38 413 ILE A O 1
ATOM 3328 N N . ASN A 1 414 ? -11.200 2.628 7.949 1.00 94.00 414 ASN A N 1
ATOM 3329 C CA . ASN A 1 414 ? -10.711 3.966 7.652 1.00 94.00 414 ASN A CA 1
ATOM 3330 C C . ASN A 1 414 ? -9.557 4.298 8.591 1.00 94.00 414 ASN A C 1
ATOM 3332 O O . ASN A 1 414 ? -9.606 3.988 9.784 1.00 94.00 414 ASN A O 1
ATOM 3336 N N . ARG A 1 415 ? -8.523 4.946 8.065 1.00 90.38 415 ARG A N 1
ATOM 3337 C CA . ARG A 1 415 ? -7.449 5.504 8.879 1.00 90.38 415 ARG A CA 1
ATOM 3338 C C . ARG A 1 415 ? -7.901 6.860 9.445 1.00 90.38 415 ARG A C 1
ATOM 3340 O O . ARG A 1 415 ? -8.246 7.737 8.656 1.00 90.38 415 ARG A O 1
ATOM 3347 N N . PRO A 1 416 ? -7.924 7.044 10.775 1.00 86.31 416 PRO A N 1
ATOM 3348 C CA . PRO A 1 416 ? -8.209 8.341 11.381 1.00 86.31 416 PRO A CA 1
ATOM 3349 C C . PRO A 1 416 ? -7.112 9.368 11.076 1.00 86.31 416 PRO A C 1
ATOM 3351 O O . PRO A 1 416 ? -5.952 9.011 10.877 1.00 86.31 416 PRO A O 1
ATOM 3354 N N . ASP A 1 417 ? -7.466 10.650 11.113 1.00 82.31 417 ASP A N 1
ATOM 3355 C CA . ASP A 1 417 ? -6.591 11.778 10.777 1.00 82.31 417 ASP A CA 1
ATOM 3356 C C . ASP A 1 417 ? -5.895 12.429 11.995 1.00 82.31 417 ASP A C 1
ATOM 3358 O O . ASP A 1 417 ? -5.268 13.485 11.882 1.00 82.31 417 ASP A O 1
ATOM 3362 N N . GLU A 1 418 ? -5.958 11.791 13.173 1.00 82.19 418 GLU A N 1
ATOM 3363 C CA . GLU A 1 418 ? -5.455 12.342 14.438 1.00 82.19 418 GLU A CA 1
ATOM 3364 C C . GLU A 1 418 ? -4.533 11.385 15.224 1.00 82.19 418 GLU A C 1
ATOM 3366 O O . GLU A 1 418 ? -4.762 10.178 15.345 1.00 82.19 418 GLU A O 1
ATOM 3371 N N . GLY A 1 419 ? -3.500 11.946 15.863 1.00 83.50 419 GLY A N 1
ATOM 3372 C CA . GLY A 1 419 ? -2.631 11.232 16.808 1.00 83.50 419 GLY A CA 1
ATOM 3373 C C . GLY A 1 419 ? -1.838 10.073 16.187 1.00 83.50 419 GLY A C 1
ATOM 3374 O O . GLY A 1 419 ? -1.412 10.141 15.041 1.00 83.50 419 GLY A O 1
ATOM 3375 N N . LEU A 1 420 ? -1.623 8.991 16.949 1.00 81.12 420 LEU A N 1
ATOM 3376 C CA . LEU A 1 420 ? -0.900 7.794 16.473 1.00 81.12 420 LEU A CA 1
ATOM 3377 C C . LEU A 1 420 ? -1.654 6.997 15.396 1.00 81.12 420 LEU A C 1
ATOM 3379 O O . LEU A 1 420 ? -1.063 6.135 14.750 1.00 81.12 420 LEU A O 1
ATOM 3383 N N . ALA A 1 421 ? -2.940 7.281 15.186 1.00 82.50 421 ALA A N 1
ATOM 3384 C CA . ALA A 1 421 ? -3.722 6.654 14.126 1.00 82.50 421 ALA A CA 1
ATOM 3385 C C . ALA A 1 421 ? -3.301 7.130 12.721 1.00 82.50 421 ALA A C 1
ATOM 3387 O O . ALA A 1 421 ? -3.629 6.485 11.736 1.00 82.50 421 ALA A O 1
ATOM 3388 N N . MET A 1 422 ? -2.506 8.206 12.643 1.00 84.81 422 MET A N 1
ATOM 3389 C CA . MET A 1 422 ? -1.855 8.685 11.419 1.00 84.81 422 MET A CA 1
ATOM 3390 C C . MET A 1 422 ? -0.667 7.826 10.970 1.00 84.81 422 MET A C 1
ATOM 3392 O O . MET A 1 422 ? -0.078 8.115 9.929 1.00 84.81 422 MET A O 1
ATOM 3396 N N . THR A 1 423 ? -0.278 6.803 11.738 1.00 89.25 423 THR A N 1
ATOM 3397 C CA . THR A 1 423 ? 0.768 5.863 11.311 1.00 89.25 423 THR A CA 1
ATOM 3398 C C . THR A 1 423 ? 0.399 5.221 9.964 1.00 89.25 423 THR A C 1
ATOM 3400 O O . THR A 1 423 ? -0.777 5.041 9.660 1.00 89.25 423 THR A O 1
ATOM 3403 N N . PRO A 1 424 ? 1.369 4.935 9.086 1.00 91.50 424 PRO A N 1
ATOM 3404 C CA . PRO A 1 424 ? 1.093 4.186 7.867 1.00 91.50 424 PRO A CA 1
ATOM 3405 C C . PRO A 1 424 ? 0.815 2.710 8.186 1.00 91.50 424 PRO A C 1
ATOM 3407 O O . PRO A 1 424 ? 1.266 2.182 9.205 1.00 91.50 424 PRO A O 1
ATOM 3410 N N . TYR A 1 425 ? 0.109 2.027 7.288 1.00 94.81 425 TYR A N 1
ATOM 3411 C CA . TYR A 1 425 ? -0.012 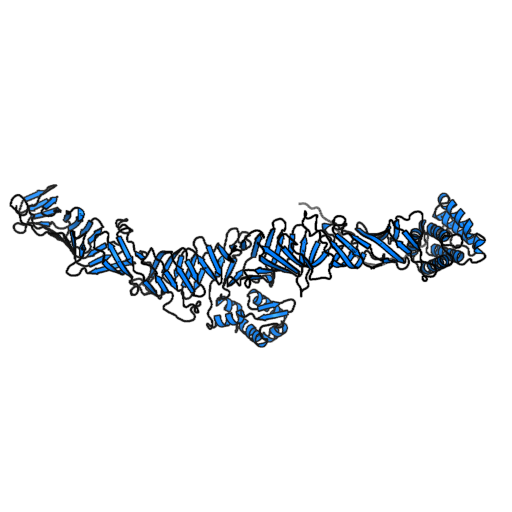0.571 7.328 1.00 94.81 425 TYR A CA 1
ATOM 3412 C C . TYR A 1 425 ? 1.337 -0.058 6.970 1.00 94.81 425 TYR A C 1
ATOM 3414 O O . TYR A 1 425 ? 2.035 0.429 6.081 1.00 94.81 425 TYR A O 1
ATOM 3422 N N . VAL A 1 426 ? 1.701 -1.150 7.635 1.00 94.81 426 VAL A N 1
ATOM 3423 C CA . VAL A 1 426 ? 2.933 -1.895 7.340 1.00 94.81 426 VAL A CA 1
ATOM 3424 C C . VAL A 1 426 ? 2.558 -3.226 6.712 1.00 94.81 426 VAL A C 1
ATOM 3426 O O . VAL A 1 426 ? 1.845 -4.003 7.337 1.00 94.81 426 VAL A O 1
ATOM 3429 N N . ASP A 1 427 ? 3.034 -3.479 5.498 1.00 97.06 427 ASP A N 1
ATOM 3430 C CA . ASP A 1 427 ? 2.838 -4.714 4.741 1.00 97.06 427 ASP A CA 1
ATOM 3431 C C . ASP A 1 427 ? 4.150 -5.502 4.684 1.00 97.06 427 ASP A C 1
ATOM 3433 O O . ASP A 1 427 ? 5.081 -5.146 3.953 1.00 97.06 427 ASP A O 1
ATOM 3437 N N . SER A 1 428 ? 4.230 -6.583 5.460 1.00 96.50 428 SER A N 1
ATOM 3438 C CA . SER A 1 428 ? 5.432 -7.421 5.507 1.00 96.50 428 SER A CA 1
ATOM 3439 C C . SER A 1 428 ? 5.543 -8.415 4.346 1.00 96.50 428 SER A C 1
ATOM 3441 O O . SER A 1 428 ? 6.613 -8.977 4.145 1.00 96.50 428 SER A O 1
ATOM 3443 N N . TYR A 1 429 ? 4.473 -8.649 3.576 1.00 97.06 429 TYR A N 1
ATOM 3444 C CA . TYR A 1 429 ? 4.511 -9.557 2.426 1.00 97.06 429 TYR A CA 1
ATOM 3445 C C . TYR A 1 429 ? 5.144 -8.865 1.214 1.00 97.06 429 TYR A C 1
ATOM 3447 O O . TYR A 1 429 ? 6.019 -9.419 0.540 1.00 97.06 429 TYR A O 1
ATOM 3455 N N . HIS A 1 430 ? 4.720 -7.631 0.948 1.00 97.56 430 HIS A N 1
ATOM 3456 C CA . HIS A 1 430 ? 5.226 -6.826 -0.163 1.00 97.56 430 HIS A CA 1
ATOM 3457 C C . HIS A 1 430 ? 6.472 -6.005 0.196 1.00 97.56 430 HIS A C 1
ATOM 3459 O O . HIS A 1 430 ? 7.089 -5.455 -0.713 1.00 97.56 430 HIS A O 1
ATOM 3465 N N . ASN A 1 431 ? 6.857 -5.945 1.480 1.00 95.94 431 ASN A N 1
ATOM 3466 C CA . ASN A 1 431 ? 7.883 -5.045 2.032 1.00 95.94 431 ASN A CA 1
ATOM 3467 C C . ASN A 1 431 ? 7.549 -3.564 1.790 1.00 95.94 431 ASN A C 1
ATOM 3469 O O . ASN A 1 431 ? 8.367 -2.795 1.281 1.00 95.94 431 ASN A O 1
ATOM 3473 N N . LEU A 1 432 ? 6.319 -3.172 2.132 1.00 96.75 432 LEU A N 1
ATOM 3474 C CA . LEU A 1 432 ? 5.802 -1.827 1.895 1.00 96.75 432 LEU A CA 1
ATOM 3475 C C . LEU A 1 432 ? 5.328 -1.149 3.182 1.00 96.75 432 LEU A C 1
ATOM 3477 O O . LEU A 1 432 ? 4.751 -1.760 4.078 1.00 96.75 432 LEU A O 1
ATOM 3481 N N . VAL A 1 433 ? 5.506 0.166 3.221 1.00 95.38 433 VAL A N 1
ATOM 3482 C CA . VAL A 1 433 ? 4.856 1.085 4.150 1.00 95.38 433 VAL A CA 1
ATOM 3483 C C . VAL A 1 433 ? 3.840 1.897 3.350 1.00 95.38 433 VAL A C 1
ATOM 3485 O O . VAL A 1 433 ? 4.192 2.556 2.373 1.00 95.38 433 VAL A O 1
ATOM 3488 N N . MET A 1 434 ? 2.568 1.822 3.734 1.00 95.12 434 MET A N 1
ATOM 3489 C CA . MET A 1 434 ? 1.444 2.304 2.936 1.00 95.12 434 MET A CA 1
ATOM 3490 C C . MET A 1 434 ? 0.689 3.424 3.653 1.00 95.12 434 MET A C 1
ATOM 3492 O O . MET A 1 434 ? 0.063 3.218 4.695 1.00 95.12 434 MET A O 1
ATOM 3496 N N . GLU A 1 435 ? 0.697 4.613 3.063 1.00 93.00 435 GLU A N 1
ATOM 3497 C CA . GLU A 1 435 ? -0.176 5.719 3.444 1.00 93.00 435 GLU A CA 1
ATOM 3498 C C . GLU A 1 435 ? -1.440 5.659 2.578 1.00 93.00 435 GLU A C 1
ATOM 3500 O O . GLU A 1 435 ? -1.430 5.989 1.389 1.00 93.00 435 GLU A O 1
ATOM 3505 N N . LEU A 1 436 ? -2.531 5.195 3.186 1.00 92.69 436 LEU A N 1
ATOM 3506 C CA . LEU A 1 436 ? -3.853 5.068 2.577 1.00 92.69 436 LEU A CA 1
ATOM 3507 C C . LEU A 1 436 ? -4.923 5.541 3.562 1.00 92.69 436 LEU A C 1
ATOM 3509 O O . LEU A 1 436 ? -4.708 5.519 4.778 1.00 92.69 436 LEU A O 1
ATOM 3513 N N . ASP A 1 437 ? -6.083 5.944 3.050 1.00 91.00 437 ASP A N 1
ATOM 3514 C CA . ASP A 1 437 ? -7.176 6.432 3.897 1.00 91.00 437 ASP A CA 1
ATOM 3515 C C . ASP A 1 437 ? -8.192 5.331 4.202 1.00 91.00 437 ASP A C 1
ATOM 3517 O O . ASP A 1 437 ? -8.796 5.333 5.273 1.00 91.00 437 ASP A O 1
ATOM 3521 N N . GLN A 1 438 ? -8.393 4.388 3.276 1.00 92.69 438 GLN A N 1
ATOM 3522 C CA . GLN A 1 438 ? -9.434 3.376 3.388 1.00 92.69 438 GLN A CA 1
ATOM 3523 C C . GLN A 1 438 ? -9.030 2.013 2.811 1.00 92.69 438 GLN A C 1
ATOM 3525 O O . GLN A 1 438 ? -8.467 1.911 1.720 1.00 92.69 438 GLN A O 1
ATOM 3530 N N . ILE A 1 439 ? -9.426 0.961 3.528 1.00 96.50 439 ILE A N 1
ATOM 3531 C CA . ILE A 1 439 ? -9.467 -0.428 3.070 1.00 96.50 439 ILE A CA 1
ATOM 3532 C C . ILE A 1 439 ? -10.932 -0.863 3.003 1.00 96.50 439 ILE A C 1
ATOM 3534 O O . ILE A 1 439 ? -11.705 -0.631 3.937 1.00 96.50 439 ILE A O 1
ATOM 3538 N N . GLN A 1 440 ? -11.322 -1.500 1.902 1.00 96.69 440 GLN A N 1
ATOM 3539 C CA . GLN A 1 440 ? -12.639 -2.103 1.735 1.00 96.69 440 GLN A CA 1
ATOM 3540 C C . GLN A 1 440 ? -12.508 -3.577 1.385 1.00 96.69 440 GLN A C 1
ATOM 3542 O O . GLN A 1 440 ? -11.735 -3.957 0.504 1.00 96.69 440 GLN A O 1
ATOM 3547 N N . TRP A 1 441 ? -13.322 -4.400 2.032 1.00 97.38 441 TRP A N 1
ATOM 3548 C CA . TRP A 1 441 ? -13.398 -5.814 1.719 1.00 97.38 441 TRP A CA 1
ATOM 3549 C C . TRP A 1 441 ? -14.833 -6.297 1.845 1.00 97.38 441 TRP A C 1
ATOM 3551 O O . TRP A 1 441 ? -15.485 -6.097 2.867 1.00 97.38 441 TRP A O 1
ATOM 3561 N N . LYS A 1 442 ? -15.335 -6.925 0.786 1.00 95.56 442 LYS A N 1
ATOM 3562 C CA . LYS A 1 442 ? -16.556 -7.709 0.873 1.00 95.56 442 LYS A CA 1
ATOM 3563 C C . LYS A 1 442 ? -16.145 -9.126 1.243 1.00 95.56 442 LYS A C 1
ATOM 3565 O O . LYS A 1 442 ? -15.391 -9.733 0.493 1.00 95.56 442 LYS A O 1
ATOM 3570 N N . VAL A 1 443 ? -16.620 -9.638 2.375 1.00 91.81 443 VAL A N 1
ATOM 3571 C CA . VAL A 1 443 ? -16.097 -10.879 2.983 1.00 91.81 443 VAL A CA 1
ATOM 3572 C C . VAL A 1 443 ? -16.275 -12.101 2.068 1.00 91.81 443 VAL A C 1
ATOM 3574 O O . VAL A 1 443 ? -15.535 -13.065 2.184 1.00 91.81 443 VAL A O 1
ATOM 3577 N N . THR A 1 444 ? -17.178 -12.041 1.084 1.00 91.06 444 THR A N 1
ATOM 3578 C CA . THR A 1 444 ? -17.377 -13.079 0.052 1.00 91.06 444 THR A CA 1
ATOM 3579 C C . THR A 1 444 ? -16.441 -12.992 -1.146 1.00 91.06 444 THR A C 1
ATOM 3581 O O . THR A 1 444 ? -16.479 -13.867 -2.011 1.00 91.06 444 THR A O 1
ATOM 3584 N N . ASP A 1 445 ? -15.669 -11.917 -1.270 1.00 94.56 445 ASP A N 1
ATOM 3585 C CA . ASP A 1 445 ? -14.875 -11.641 -2.458 1.00 94.56 445 ASP A CA 1
ATOM 3586 C C . ASP A 1 445 ? -13.401 -12.002 -2.200 1.00 94.56 445 ASP A C 1
ATOM 3588 O O . ASP A 1 445 ? -12.842 -11.631 -1.162 1.00 94.56 445 ASP A O 1
ATOM 3592 N N . PRO A 1 446 ? -12.704 -12.628 -3.170 1.00 95.19 446 PRO A N 1
ATOM 3593 C CA . PRO A 1 446 ? -11.287 -12.987 -3.057 1.00 95.19 446 PRO A CA 1
ATOM 3594 C C . PRO A 1 446 ? -10.359 -11.773 -3.249 1.00 95.19 446 PRO A C 1
ATOM 3596 O O . PRO A 1 446 ? -9.263 -11.896 -3.806 1.00 95.19 446 PRO A O 1
ATOM 3599 N N . SER A 1 447 ? -10.808 -10.561 -2.917 1.00 96.56 447 SER A N 1
ATOM 3600 C CA . SER A 1 447 ? -10.067 -9.328 -3.184 1.00 96.56 447 SER A CA 1
ATOM 3601 C C . SER A 1 447 ? -10.335 -8.242 -2.150 1.00 96.56 447 SER A C 1
ATOM 3603 O O . SER A 1 447 ? -11.486 -7.905 -1.878 1.00 96.56 447 SER A O 1
ATOM 3605 N N . ILE A 1 448 ? -9.254 -7.647 -1.649 1.00 97.62 448 ILE A N 1
ATOM 3606 C CA . ILE A 1 448 ? -9.270 -6.478 -0.765 1.00 97.62 448 ILE A CA 1
ATOM 3607 C C . ILE A 1 448 ? -8.901 -5.248 -1.593 1.00 97.62 448 ILE A C 1
ATOM 3609 O O . ILE A 1 448 ? -7.971 -5.294 -2.397 1.00 97.62 448 ILE A O 1
ATOM 3613 N N . TYR A 1 449 ? -9.613 -4.144 -1.397 1.00 97.19 449 TYR A N 1
ATOM 3614 C CA . TYR A 1 449 ? -9.381 -2.894 -2.112 1.00 97.19 449 TYR A CA 1
ATOM 3615 C C . TYR A 1 449 ? -8.806 -1.831 -1.179 1.00 97.19 449 TYR A C 1
ATOM 3617 O O . TYR A 1 449 ? -9.262 -1.682 -0.047 1.00 97.19 449 TYR A O 1
ATOM 3625 N N . LEU A 1 450 ? -7.829 -1.076 -1.675 1.00 95.75 450 LEU A N 1
ATOM 3626 C CA . LEU A 1 450 ? -7.117 -0.028 -0.945 1.00 95.75 450 LEU A CA 1
ATOM 3627 C C . LEU A 1 450 ? -7.256 1.302 -1.687 1.00 95.75 450 LEU A C 1
ATOM 3629 O O . LEU A 1 450 ? -7.164 1.333 -2.919 1.00 95.75 450 LEU A O 1
ATOM 3633 N N . GLY A 1 451 ? -7.425 2.413 -0.973 1.00 91.56 451 GLY A N 1
ATOM 3634 C CA . GLY A 1 451 ? -7.436 3.723 -1.617 1.00 91.56 451 GLY A CA 1
ATOM 3635 C C . GLY A 1 451 ? -7.515 4.928 -0.689 1.00 91.56 451 GLY A C 1
ATOM 3636 O O . GLY A 1 451 ? -7.590 4.807 0.534 1.00 91.56 451 GLY A O 1
ATOM 3637 N N . GLY A 1 452 ? -7.472 6.107 -1.310 1.00 83.31 452 GLY A N 1
ATOM 3638 C CA . GLY A 1 452 ? -7.730 7.396 -0.666 1.00 83.31 452 GLY A CA 1
ATOM 3639 C C . GLY A 1 452 ? -9.221 7.759 -0.647 1.00 83.31 452 GLY A C 1
ATOM 3640 O O . GLY A 1 452 ? -10.022 7.240 -1.435 1.00 83.31 452 GLY A O 1
ATOM 3641 N N . LEU A 1 453 ? -9.615 8.694 0.221 1.00 72.50 453 LEU A N 1
ATOM 3642 C CA . LEU A 1 453 ? -10.974 9.245 0.212 1.00 72.50 453 LEU A CA 1
ATOM 3643 C C . LEU A 1 453 ? -11.126 10.242 -0.950 1.00 72.50 453 LEU A C 1
ATOM 3645 O O . LEU A 1 453 ? -10.710 11.399 -0.882 1.00 72.50 453 LEU A O 1
ATOM 3649 N N . ASN A 1 454 ? -11.754 9.799 -2.039 1.00 60.28 454 ASN A N 1
ATOM 3650 C CA . ASN A 1 454 ? -11.942 10.595 -3.255 1.00 60.28 454 ASN A CA 1
ATOM 3651 C C . ASN A 1 454 ? -13.074 11.636 -3.122 1.00 60.28 454 ASN A C 1
ATOM 3653 O O . ASN A 1 454 ? -14.144 11.503 -3.714 1.00 60.28 454 ASN A O 1
ATOM 3657 N N . MET A 1 455 ? -12.823 12.710 -2.366 1.00 55.00 455 MET A N 1
ATOM 3658 C CA . MET A 1 455 ? -13.723 13.867 -2.196 1.00 55.00 455 MET A CA 1
ATOM 3659 C C . MET A 1 455 ? -13.361 15.026 -3.150 1.00 55.00 455 MET A C 1
ATOM 3661 O O . MET A 1 455 ? -13.167 16.165 -2.735 1.00 55.00 455 MET A O 1
ATOM 3665 N N . GLY A 1 456 ? -13.229 14.746 -4.452 1.00 51.78 456 GLY A N 1
ATOM 3666 C CA . GLY A 1 456 ? -12.993 15.754 -5.504 1.00 51.78 456 GLY A CA 1
ATOM 3667 C C . GLY A 1 456 ? -11.526 16.152 -5.742 1.00 51.78 456 GLY A C 1
ATOM 3668 O O . GLY A 1 456 ? -11.161 16.433 -6.880 1.00 51.78 456 GLY A O 1
ATOM 3669 N N . SER A 1 457 ? -10.678 16.096 -4.713 1.00 49.44 457 SER A N 1
ATOM 3670 C CA . SER A 1 457 ? -9.210 16.056 -4.816 1.00 49.44 457 SER A CA 1
ATOM 3671 C C . SER A 1 457 ? -8.693 15.062 -3.774 1.00 49.44 457 SER A C 1
ATOM 3673 O O . SER A 1 457 ? -8.278 15.461 -2.686 1.00 49.44 457 SER A O 1
ATOM 3675 N N . GLY A 1 458 ? -8.860 13.764 -4.042 1.00 54.44 458 GLY A N 1
ATOM 3676 C CA . GLY A 1 458 ? -8.454 12.718 -3.103 1.00 54.44 458 GLY A CA 1
ATOM 3677 C C . GLY A 1 458 ? -6.969 12.825 -2.762 1.00 54.44 458 GLY A C 1
ATOM 3678 O O . GLY A 1 458 ? -6.160 13.174 -3.624 1.00 54.44 458 GLY A O 1
ATOM 3679 N N . SER A 1 459 ? -6.622 12.554 -1.503 1.00 68.88 459 SER A N 1
ATOM 3680 C CA . SER A 1 459 ? -5.223 12.400 -1.110 1.00 68.88 459 SER A CA 1
ATOM 3681 C C . SER A 1 459 ? -4.633 11.205 -1.874 1.00 68.88 459 SER A C 1
ATOM 3683 O O . SER A 1 459 ? -5.293 10.163 -1.944 1.00 68.88 459 SER A O 1
ATOM 3685 N N . PRO A 1 460 ? -3.444 11.328 -2.493 1.00 86.94 460 PRO A N 1
ATOM 3686 C CA . PRO A 1 460 ? -2.820 10.210 -3.190 1.00 86.94 460 PRO A CA 1
ATOM 3687 C C . PRO A 1 460 ? -2.550 9.059 -2.219 1.00 86.94 460 PRO A C 1
ATOM 3689 O O . PRO A 1 460 ? -2.143 9.289 -1.080 1.00 86.94 460 PRO A O 1
ATOM 3692 N N . MET A 1 461 ? -2.709 7.822 -2.691 1.00 92.81 461 MET A N 1
ATOM 3693 C CA . MET A 1 461 ? -2.206 6.661 -1.960 1.00 92.81 461 MET A CA 1
ATOM 3694 C C . MET A 1 461 ? -0.704 6.547 -2.220 1.00 92.81 461 MET A C 1
ATOM 3696 O O . MET A 1 461 ? -0.267 6.565 -3.376 1.00 92.81 461 MET A O 1
ATOM 3700 N N . VAL A 1 462 ? 0.087 6.428 -1.157 1.00 94.62 462 VAL A N 1
ATOM 3701 C CA . VAL A 1 462 ? 1.548 6.347 -1.251 1.00 94.62 462 VAL A CA 1
ATOM 3702 C C . VAL A 1 462 ? 2.010 5.006 -0.699 1.00 94.62 462 VAL A C 1
ATOM 3704 O O . VAL A 1 462 ? 1.715 4.667 0.441 1.00 94.62 462 VAL A O 1
ATOM 3707 N N . LEU A 1 463 ? 2.759 4.258 -1.505 1.00 96.69 463 LEU A N 1
ATOM 3708 C CA . LEU A 1 463 ? 3.407 3.010 -1.107 1.00 96.69 463 LEU A CA 1
ATOM 3709 C C . LEU A 1 463 ? 4.923 3.228 -1.174 1.00 96.69 463 LEU A C 1
ATOM 3711 O O . LEU A 1 463 ? 5.460 3.508 -2.248 1.00 96.69 463 LEU A O 1
ATOM 3715 N N . GLU A 1 464 ? 5.610 3.143 -0.041 1.00 95.88 464 GLU A N 1
ATOM 3716 C CA . GLU A 1 464 ? 7.069 3.275 0.063 1.00 95.88 464 GLU A CA 1
ATOM 3717 C C . GLU A 1 464 ? 7.688 1.915 0.396 1.00 95.88 464 GLU A C 1
ATOM 3719 O O . GLU A 1 464 ? 7.110 1.152 1.166 1.00 95.88 464 GLU A O 1
ATOM 3724 N N . SER A 1 465 ? 8.863 1.620 -0.163 1.00 95.31 465 SER A N 1
ATOM 3725 C CA . SER A 1 465 ? 9.682 0.493 0.298 1.00 95.31 465 SER A CA 1
ATOM 3726 C C . SER A 1 465 ? 9.959 0.601 1.803 1.00 95.31 465 SER A C 1
ATOM 3728 O O . SER A 1 465 ? 10.147 1.702 2.331 1.00 95.31 465 SER A O 1
ATOM 3730 N N . ASP A 1 466 ? 10.043 -0.528 2.503 1.00 90.75 466 ASP A N 1
ATOM 3731 C CA . ASP A 1 466 ? 10.476 -0.568 3.904 1.00 90.75 466 ASP A CA 1
ATOM 3732 C C . ASP A 1 466 ? 11.895 0.015 4.103 1.00 90.75 466 ASP A C 1
ATOM 3734 O O . ASP A 1 466 ? 12.182 0.603 5.150 1.00 90.75 466 ASP A O 1
ATOM 3738 N N . GLN A 1 467 ? 12.750 -0.075 3.075 1.00 90.75 467 GLN A N 1
ATOM 3739 C CA . GLN A 1 467 ? 14.110 0.481 3.029 1.00 90.75 467 GLN A CA 1
ATOM 3740 C C . GLN A 1 467 ? 14.193 1.879 2.379 1.00 90.75 467 GLN A C 1
ATOM 3742 O O . GLN A 1 467 ? 15.295 2.383 2.125 1.00 90.75 467 GLN A O 1
ATOM 3747 N N . TYR A 1 468 ? 13.055 2.537 2.130 1.00 92.38 468 TYR A N 1
ATOM 3748 C CA . TYR A 1 468 ? 13.011 3.852 1.491 1.00 92.38 468 TYR A CA 1
ATOM 3749 C C . TYR A 1 468 ? 13.746 4.924 2.311 1.00 92.38 468 TYR A C 1
ATOM 3751 O O . TYR A 1 468 ? 13.439 5.175 3.484 1.00 92.38 468 TYR A O 1
ATOM 3759 N N . PHE A 1 469 ? 14.675 5.638 1.668 1.00 91.50 469 PHE A N 1
ATOM 3760 C CA . PHE A 1 469 ? 15.419 6.730 2.292 1.00 91.50 469 PHE A CA 1
ATOM 3761 C C . PHE A 1 469 ? 15.521 7.969 1.398 1.00 91.50 469 PHE A C 1
ATOM 3763 O O . PHE A 1 469 ? 15.782 7.907 0.197 1.00 91.50 469 PHE A O 1
ATOM 3770 N N . ARG A 1 470 ? 15.388 9.148 2.022 1.00 89.38 470 ARG A N 1
ATOM 3771 C CA . ARG A 1 470 ? 15.690 10.445 1.401 1.00 89.38 470 ARG A CA 1
ATOM 3772 C C . ARG A 1 470 ? 16.458 11.340 2.365 1.00 89.38 470 ARG A C 1
ATOM 3774 O O . ARG A 1 470 ? 15.979 11.637 3.463 1.00 89.38 470 ARG A O 1
ATOM 3781 N N . SER A 1 471 ? 17.586 11.881 1.899 1.00 86.62 471 SER A N 1
ATOM 3782 C CA . SER A 1 471 ? 18.408 12.839 2.656 1.00 86.62 471 SER A CA 1
ATOM 3783 C C . SER A 1 471 ? 17.625 14.089 3.068 1.00 86.62 471 SER A C 1
ATOM 3785 O O . SER A 1 471 ? 17.791 14.581 4.179 1.00 86.62 471 SER A O 1
ATOM 3787 N N . ALA A 1 472 ? 16.697 14.554 2.225 1.00 87.94 472 ALA A N 1
ATOM 3788 C CA . ALA A 1 472 ? 15.813 15.674 2.540 1.00 87.94 472 ALA A CA 1
ATOM 3789 C C . ALA A 1 472 ? 14.921 15.409 3.771 1.00 87.94 472 ALA A C 1
ATOM 3791 O O . ALA A 1 472 ? 14.739 16.312 4.584 1.00 87.94 472 ALA A O 1
ATOM 3792 N N . ARG A 1 473 ? 14.418 14.174 3.945 1.00 87.94 473 ARG A N 1
ATOM 3793 C CA . ARG A 1 473 ? 13.595 13.770 5.103 1.00 87.94 473 ARG A CA 1
ATOM 3794 C C . ARG A 1 473 ? 14.444 13.670 6.380 1.00 87.94 473 ARG A C 1
ATOM 3796 O O . ARG A 1 473 ? 13.994 14.041 7.460 1.00 87.94 473 ARG A O 1
ATOM 3803 N N . TYR A 1 474 ? 15.704 13.243 6.261 1.00 88.38 474 TYR A N 1
ATOM 3804 C CA . TYR A 1 474 ? 16.654 13.291 7.380 1.00 88.38 474 TYR A CA 1
ATOM 3805 C C . TYR A 1 474 ? 16.966 14.738 7.793 1.00 88.38 474 TYR A C 1
ATOM 3807 O O . TYR A 1 474 ? 16.879 15.087 8.968 1.00 88.38 474 TYR A O 1
ATOM 3815 N N . ALA A 1 475 ? 17.260 15.608 6.824 1.00 87.44 475 ALA A N 1
ATOM 3816 C CA . ALA A 1 475 ? 17.538 17.019 7.078 1.00 87.44 475 ALA A CA 1
ATOM 3817 C C . ALA A 1 475 ? 16.327 17.758 7.676 1.00 87.44 475 ALA A C 1
ATOM 3819 O O . ALA A 1 475 ? 16.499 18.595 8.562 1.00 87.44 475 ALA A O 1
ATOM 3820 N N . SER A 1 476 ? 15.097 17.425 7.257 1.00 87.62 476 SER A N 1
ATOM 3821 C CA . SER A 1 476 ? 13.888 18.024 7.837 1.00 87.62 476 SER A CA 1
ATOM 3822 C C . SER A 1 476 ? 13.700 17.667 9.311 1.00 87.62 476 SER A C 1
ATOM 3824 O O . SER A 1 476 ? 13.262 18.520 10.076 1.00 87.62 476 SER A O 1
ATOM 3826 N N . LEU A 1 477 ? 14.073 16.449 9.723 1.00 87.00 477 LEU A N 1
ATOM 3827 C CA . LEU A 1 477 ? 14.052 16.036 11.132 1.00 87.00 477 LEU A CA 1
ATOM 3828 C C . LEU A 1 477 ? 15.102 16.765 11.977 1.00 87.00 477 LEU A C 1
ATOM 3830 O O . LEU A 1 477 ? 14.868 17.045 13.150 1.00 87.00 477 LEU A O 1
ATOM 3834 N N . GLN A 1 478 ? 16.257 17.087 11.392 1.00 87.62 478 GLN A N 1
ATOM 3835 C CA . GLN A 1 478 ? 17.295 17.863 12.069 1.00 87.62 478 GLN A CA 1
ATOM 3836 C C . GLN A 1 478 ? 16.886 19.333 12.265 1.00 87.62 478 GLN A C 1
ATOM 3838 O O . GLN A 1 478 ? 17.183 19.930 13.304 1.00 87.62 478 GLN A O 1
ATOM 3843 N N . GLY A 1 479 ? 16.205 19.929 11.282 1.00 87.44 479 GLY A N 1
ATOM 3844 C CA . GLY A 1 479 ? 15.789 21.329 11.328 1.00 87.44 479 GLY A CA 1
ATOM 3845 C C . GLY A 1 479 ? 16.980 22.274 11.531 1.00 87.44 479 GLY A C 1
ATOM 3846 O O . GLY A 1 479 ? 17.920 22.283 10.742 1.00 87.44 479 GLY A O 1
ATOM 3847 N N . LEU A 1 480 ? 16.941 23.078 12.598 1.00 83.38 480 LEU A N 1
ATOM 3848 C CA . LEU A 1 480 ? 18.023 24.002 12.979 1.00 83.38 480 LEU A CA 1
ATOM 3849 C C . LEU A 1 480 ? 18.991 23.414 14.024 1.00 83.38 480 LEU A C 1
ATOM 3851 O O . LEU A 1 480 ? 19.896 24.113 14.483 1.00 83.38 480 LEU A O 1
ATOM 3855 N N . SER A 1 481 ? 18.784 22.163 14.446 1.00 81.94 481 SER A N 1
ATOM 3856 C CA . SER A 1 481 ? 19.638 21.501 15.435 1.00 81.94 481 SER A CA 1
ATOM 3857 C C . SER A 1 481 ? 21.019 21.179 14.854 1.00 81.94 481 SER A C 1
ATOM 3859 O O . SER A 1 481 ? 21.161 20.848 13.677 1.00 81.94 481 SER A O 1
ATOM 3861 N N . LEU A 1 482 ? 22.051 21.224 15.701 1.00 82.19 482 LEU A N 1
ATOM 3862 C CA . LEU A 1 482 ? 23.415 20.828 15.324 1.00 82.19 482 LEU A CA 1
ATOM 3863 C C . LEU A 1 482 ? 23.531 19.326 15.036 1.00 82.19 482 LEU A C 1
ATOM 3865 O O . LEU A 1 482 ? 24.362 18.921 14.230 1.00 82.19 482 LEU A O 1
ATOM 3869 N N . GLU A 1 483 ? 22.694 18.516 15.680 1.00 86.62 483 GLU A N 1
ATOM 3870 C CA . GLU A 1 483 ? 22.667 17.060 15.551 1.00 86.62 483 GLU A CA 1
ATOM 3871 C C . GLU A 1 483 ? 21.235 16.596 15.278 1.00 86.62 483 GLU A C 1
ATOM 3873 O O . GLU A 1 483 ? 20.277 17.161 15.824 1.00 86.62 483 GLU A O 1
ATOM 3878 N N . ASN A 1 484 ? 21.089 15.579 14.425 1.00 91.31 484 ASN A N 1
ATOM 3879 C CA . ASN A 1 484 ? 19.790 14.989 14.138 1.00 91.31 484 ASN A CA 1
ATOM 3880 C C . ASN A 1 484 ? 19.251 14.283 15.395 1.00 91.31 484 ASN A C 1
ATOM 3882 O O . ASN A 1 484 ? 19.972 13.484 16.000 1.00 91.31 484 ASN A O 1
ATOM 3886 N N . PRO A 1 485 ? 17.995 14.534 15.798 1.00 91.31 485 PRO A N 1
ATOM 3887 C CA . PRO A 1 485 ? 17.460 13.964 17.027 1.00 91.31 485 PRO A CA 1
ATOM 3888 C C . PRO A 1 485 ? 17.384 12.429 17.017 1.00 91.31 485 PRO A C 1
ATOM 3890 O O . PRO A 1 485 ? 17.456 11.832 18.091 1.00 91.31 485 PRO A O 1
ATOM 3893 N N . LEU A 1 486 ? 17.319 11.783 15.843 1.00 93.81 486 LEU A N 1
ATOM 3894 C CA . LEU A 1 486 ? 17.364 10.320 15.732 1.00 93.81 486 LEU A CA 1
ATOM 3895 C C . LEU A 1 486 ? 18.636 9.735 16.358 1.00 93.81 486 LEU A C 1
ATOM 3897 O O . LEU A 1 486 ? 18.564 8.683 16.980 1.00 93.81 486 LEU A O 1
ATOM 3901 N N . VAL A 1 487 ? 19.775 10.434 16.269 1.00 93.62 487 VAL A N 1
ATOM 3902 C CA . VAL A 1 487 ? 21.054 9.970 16.835 1.00 93.62 487 VAL A CA 1
ATOM 3903 C C . VAL A 1 487 ? 20.965 9.828 18.351 1.00 93.62 487 VAL A C 1
ATOM 3905 O O . VAL A 1 487 ? 21.412 8.833 18.916 1.00 93.62 487 VAL A O 1
ATOM 3908 N N . LYS A 1 488 ? 20.341 10.798 19.026 1.00 92.75 488 LYS A N 1
ATOM 3909 C CA . LYS A 1 488 ? 20.159 10.734 20.479 1.00 92.75 488 LYS A CA 1
ATOM 3910 C C . LYS A 1 488 ? 19.124 9.691 20.877 1.00 92.75 488 LYS A C 1
ATOM 3912 O O . LYS A 1 488 ? 19.338 8.985 21.855 1.00 92.75 488 LYS A O 1
ATOM 3917 N N . VAL A 1 489 ? 18.027 9.580 20.124 1.00 95.12 489 VAL A N 1
ATOM 3918 C CA . VAL A 1 489 ? 17.008 8.544 20.359 1.00 95.12 489 VAL A CA 1
ATOM 3919 C C . VAL A 1 489 ? 17.624 7.151 20.247 1.00 95.12 489 VAL A C 1
ATOM 3921 O O . VAL A 1 489 ? 17.382 6.321 21.116 1.00 95.12 489 VAL A O 1
ATOM 3924 N N . ASP A 1 490 ? 18.472 6.919 19.244 1.00 95.69 490 ASP A N 1
ATOM 3925 C CA . ASP A 1 490 ? 19.195 5.659 19.056 1.00 95.69 490 ASP A CA 1
ATOM 3926 C C . ASP A 1 490 ? 20.166 5.368 20.212 1.00 95.69 490 ASP A C 1
ATOM 3928 O O . ASP A 1 490 ? 20.145 4.284 20.787 1.00 95.69 490 ASP A O 1
ATOM 3932 N N . GLN A 1 491 ? 20.958 6.359 20.639 1.00 94.75 491 GLN A N 1
ATOM 3933 C CA . GLN A 1 491 ? 21.876 6.215 21.779 1.00 94.75 491 GLN A CA 1
ATOM 3934 C C . GLN A 1 491 ? 21.146 5.862 23.081 1.00 94.75 491 GLN A C 1
ATOM 3936 O O . GLN A 1 491 ? 21.580 4.969 23.817 1.00 94.75 491 GLN A O 1
ATOM 3941 N N . VAL A 1 492 ? 20.036 6.553 23.366 1.00 95.06 492 VAL A N 1
ATOM 3942 C CA . VAL A 1 492 ? 19.190 6.249 24.525 1.00 95.06 492 VAL A CA 1
ATOM 3943 C C . VAL A 1 492 ? 18.589 4.857 24.360 1.00 95.06 492 VAL A C 1
ATOM 3945 O O . VAL A 1 492 ? 18.705 4.050 25.278 1.00 95.06 492 VAL A O 1
ATOM 3948 N N . GLY A 1 493 ? 18.054 4.538 23.181 1.00 95.00 493 GLY A N 1
ATOM 3949 C CA . GLY A 1 493 ? 17.552 3.214 22.821 1.00 95.00 493 GLY A CA 1
ATOM 3950 C C . GLY A 1 493 ? 18.524 2.100 23.190 1.00 95.00 493 GLY A C 1
ATOM 3951 O O . GLY A 1 493 ? 18.213 1.249 24.026 1.00 95.00 493 GLY A O 1
ATOM 3952 N N . ILE A 1 494 ? 19.739 2.165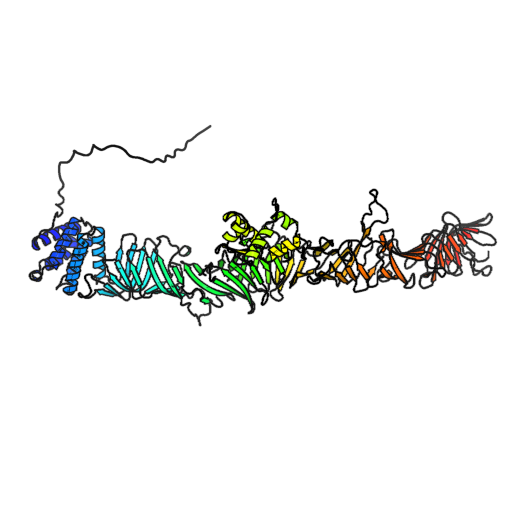 22.648 1.00 94.19 494 ILE A N 1
ATOM 3953 C CA . ILE A 1 494 ? 20.792 1.164 22.849 1.00 94.19 494 ILE A CA 1
ATOM 3954 C C . ILE A 1 494 ? 21.132 1.005 24.335 1.00 94.19 494 ILE A C 1
ATOM 3956 O O . ILE A 1 494 ? 21.319 -0.121 24.800 1.00 94.19 494 ILE A O 1
ATOM 3960 N N . SER A 1 495 ? 21.164 2.100 25.103 1.00 93.88 495 SER A N 1
ATOM 3961 C CA . SER A 1 495 ? 21.474 2.045 26.540 1.00 93.88 495 SER A CA 1
ATOM 3962 C C . SER A 1 495 ? 20.437 1.280 27.379 1.00 93.88 495 SER A C 1
ATOM 3964 O O . SER A 1 495 ? 20.792 0.748 28.430 1.00 93.88 495 SER A O 1
ATOM 3966 N N . TYR A 1 496 ? 19.198 1.162 26.889 1.00 91.88 496 TYR A N 1
ATOM 3967 C CA . TYR A 1 496 ? 18.096 0.431 27.526 1.00 91.88 496 TYR A CA 1
ATOM 3968 C C . TYR A 1 496 ? 17.704 -0.858 26.776 1.00 91.88 496 TYR A C 1
ATOM 3970 O O . TYR A 1 496 ? 16.709 -1.493 27.115 1.00 91.88 496 TYR A O 1
ATOM 3978 N N . GLY A 1 497 ? 18.471 -1.277 25.762 1.00 91.81 497 GLY A N 1
ATOM 3979 C CA . GLY A 1 497 ? 18.166 -2.479 24.975 1.00 91.81 497 GLY A CA 1
ATOM 3980 C C . GLY A 1 497 ? 17.013 -2.313 23.973 1.00 91.81 497 GLY A C 1
ATOM 3981 O O . GLY A 1 497 ? 16.404 -3.304 23.581 1.00 91.81 497 GLY A O 1
ATOM 3982 N N . ASN A 1 498 ? 16.730 -1.078 23.546 1.00 93.00 498 ASN A N 1
ATOM 3983 C CA . ASN A 1 498 ? 15.741 -0.675 22.534 1.00 93.00 498 ASN A CA 1
ATOM 3984 C C . ASN A 1 498 ? 14.267 -0.963 22.855 1.00 93.00 498 ASN A C 1
ATOM 3986 O O . ASN A 1 498 ? 13.413 -0.653 22.027 1.00 93.00 498 ASN A O 1
ATOM 3990 N N . GLN A 1 499 ? 13.943 -1.524 24.019 1.00 94.56 499 GLN A N 1
ATOM 3991 C CA . GLN A 1 499 ? 12.577 -1.917 24.365 1.00 94.56 499 GLN A CA 1
ATOM 3992 C C . GLN A 1 499 ? 12.189 -1.474 25.774 1.00 94.56 499 GLN A C 1
ATOM 3994 O O . GLN A 1 499 ? 13.040 -1.387 26.659 1.00 94.56 499 GLN A O 1
ATOM 3999 N N . ASN A 1 500 ? 10.889 -1.261 25.992 1.00 92.44 500 ASN A N 1
ATOM 4000 C CA . ASN A 1 500 ? 10.284 -0.924 27.283 1.00 92.44 500 ASN A CA 1
ATOM 4001 C C . ASN A 1 500 ? 10.913 0.307 27.964 1.00 92.44 500 ASN A C 1
ATOM 4003 O O . ASN A 1 500 ? 11.019 0.365 29.191 1.00 92.44 500 ASN A O 1
ATOM 4007 N N . ILE A 1 501 ? 11.326 1.301 27.178 1.00 95.94 501 ILE A N 1
ATOM 4008 C CA . ILE A 1 501 ? 11.932 2.533 27.690 1.00 95.94 501 ILE A CA 1
ATOM 4009 C C . ILE A 1 501 ? 10.812 3.424 28.207 1.00 95.94 501 ILE A C 1
ATOM 4011 O O . ILE A 1 501 ? 9.871 3.724 27.471 1.00 95.94 501 ILE A O 1
ATOM 4015 N N . THR A 1 502 ? 10.883 3.876 29.457 1.00 96.06 502 THR A N 1
ATOM 4016 C CA . THR A 1 502 ? 9.846 4.780 29.959 1.00 96.06 502 THR A CA 1
ATOM 4017 C C . THR A 1 502 ? 9.959 6.148 29.289 1.00 96.06 502 THR A C 1
ATOM 4019 O O . THR A 1 502 ? 11.055 6.626 28.981 1.00 96.06 502 THR A O 1
ATOM 4022 N N . LEU A 1 503 ? 8.827 6.834 29.105 1.00 95.81 503 LEU A N 1
ATOM 4023 C CA . LEU A 1 503 ? 8.828 8.207 28.589 1.00 95.81 503 LEU A CA 1
ATOM 4024 C C . LEU A 1 503 ? 9.720 9.141 29.426 1.00 95.81 503 LEU A C 1
ATOM 4026 O O . LEU A 1 503 ? 10.332 10.065 28.888 1.00 95.81 503 LEU A O 1
ATOM 4030 N N . TYR A 1 504 ? 9.799 8.901 30.737 1.00 95.88 504 TYR A N 1
ATOM 4031 C CA . TYR A 1 504 ? 10.663 9.660 31.634 1.00 95.88 504 TYR A CA 1
ATOM 4032 C C . TYR A 1 504 ? 12.144 9.442 31.314 1.00 95.88 504 TYR A C 1
ATOM 4034 O O . TYR A 1 504 ? 12.869 10.421 31.142 1.00 95.88 504 TYR A O 1
ATOM 4042 N N . ASP A 1 505 ? 12.577 8.190 31.162 1.00 95.69 505 ASP A N 1
ATOM 4043 C CA . ASP A 1 505 ? 13.970 7.863 30.840 1.00 95.69 505 ASP A CA 1
ATOM 4044 C C . ASP A 1 505 ? 14.369 8.414 29.468 1.00 95.69 505 ASP A C 1
ATOM 4046 O O . ASP A 1 505 ? 15.452 8.985 29.316 1.00 95.69 505 ASP A O 1
ATOM 4050 N N . MET A 1 506 ? 13.456 8.343 28.492 1.00 96.31 506 MET A N 1
ATOM 4051 C CA . MET A 1 506 ? 13.651 8.962 27.182 1.00 96.31 506 MET A CA 1
ATOM 4052 C C . MET A 1 506 ? 13.796 10.487 27.295 1.00 96.31 506 MET A C 1
ATOM 4054 O O . MET A 1 506 ? 14.712 11.070 26.718 1.00 96.31 506 MET A O 1
ATOM 4058 N N . ALA A 1 507 ? 12.942 11.149 28.083 1.00 95.88 507 ALA A N 1
ATOM 4059 C CA . ALA A 1 507 ? 13.007 12.596 28.293 1.00 95.88 507 ALA A CA 1
ATOM 4060 C C . ALA A 1 507 ? 14.325 13.031 28.962 1.00 95.88 507 ALA A C 1
ATOM 4062 O O . ALA A 1 507 ? 14.936 14.017 28.540 1.00 95.88 507 ALA A O 1
ATOM 4063 N N . VAL A 1 508 ? 14.793 12.270 29.959 1.00 95.00 508 VAL A N 1
ATOM 4064 C CA . VAL A 1 508 ? 16.088 12.489 30.622 1.00 95.00 508 VAL A CA 1
ATOM 4065 C C . VAL A 1 508 ? 17.241 12.302 29.636 1.00 95.00 508 VAL A C 1
ATOM 4067 O O . VAL A 1 508 ? 18.106 13.173 29.553 1.00 95.00 508 VAL A O 1
ATOM 4070 N N . GLY A 1 509 ? 17.234 11.216 28.857 1.00 92.62 509 GLY A N 1
ATOM 4071 C CA . GLY A 1 509 ? 18.278 10.919 27.875 1.00 92.62 509 GLY A CA 1
ATOM 4072 C C . GLY A 1 509 ? 18.367 11.952 26.746 1.00 92.62 509 GLY A C 1
ATOM 4073 O O . GLY A 1 509 ? 19.460 12.337 26.333 1.00 92.62 509 GLY A O 1
ATOM 4074 N N . LEU A 1 510 ? 17.222 12.469 26.295 1.00 92.00 510 LEU A N 1
ATOM 4075 C CA . LEU A 1 510 ? 17.147 13.520 25.278 1.00 92.00 510 LEU A CA 1
ATOM 4076 C C . LEU A 1 510 ? 17.395 14.932 25.841 1.00 92.00 510 LEU A C 1
ATOM 4078 O O . LEU A 1 510 ? 17.625 15.866 25.068 1.00 92.00 510 LEU A O 1
ATOM 4082 N N . GLY A 1 511 ? 17.361 15.105 27.167 1.00 92.25 511 GLY A N 1
ATOM 4083 C CA . GLY A 1 511 ? 17.508 16.403 27.827 1.00 92.25 511 GLY A CA 1
ATOM 4084 C C . GLY A 1 511 ? 16.328 17.347 27.575 1.00 92.25 511 GLY A C 1
ATOM 4085 O O . GLY A 1 511 ? 16.523 18.557 27.453 1.00 92.25 511 GLY A O 1
ATOM 4086 N N . MET A 1 512 ? 15.110 16.808 27.470 1.00 92.94 512 MET A N 1
ATOM 4087 C CA . MET A 1 512 ? 13.888 17.571 27.194 1.00 92.94 512 MET A CA 1
ATOM 4088 C C . MET A 1 512 ? 12.819 17.369 28.277 1.00 92.94 512 MET A C 1
ATOM 4090 O O . MET A 1 512 ? 12.808 16.342 28.953 1.00 92.94 512 MET A O 1
ATOM 4094 N N . PRO A 1 513 ? 11.890 18.325 28.463 1.00 95.75 513 PRO A N 1
ATOM 4095 C CA . PRO A 1 513 ? 10.781 18.140 29.393 1.00 95.75 513 PRO A CA 1
ATOM 4096 C C . PRO A 1 513 ? 9.841 17.005 28.949 1.00 95.75 513 PRO A C 1
ATOM 4098 O O . PRO A 1 513 ? 9.695 16.734 27.757 1.00 95.75 513 PRO A O 1
ATOM 4101 N N . LEU A 1 514 ? 9.160 16.379 29.916 1.00 93.75 514 LEU A N 1
ATOM 4102 C CA . LEU A 1 514 ? 8.370 15.157 29.711 1.00 93.75 514 LEU A CA 1
ATOM 4103 C C . LEU A 1 514 ? 7.254 15.302 28.659 1.00 93.75 514 LEU A C 1
ATOM 4105 O O . LEU A 1 514 ? 7.122 14.458 27.780 1.00 93.75 514 LEU A O 1
ATOM 4109 N N . GLU A 1 515 ? 6.457 16.370 28.724 1.00 93.12 515 GLU A N 1
ATOM 4110 C CA . GLU A 1 515 ? 5.351 16.596 27.781 1.00 93.12 515 GLU A CA 1
ATOM 4111 C C . GLU A 1 515 ? 5.820 16.832 26.328 1.00 93.12 515 GLU A C 1
ATOM 4113 O O . GLU A 1 515 ? 5.300 16.171 25.427 1.00 93.12 515 GLU A O 1
ATOM 4118 N N . PRO A 1 516 ? 6.798 17.728 26.054 1.00 93.81 516 PRO A N 1
ATOM 4119 C CA . PRO A 1 516 ? 7.450 17.814 24.749 1.00 93.81 516 PRO A CA 1
ATOM 4120 C C . PRO A 1 516 ? 8.023 16.485 24.258 1.00 93.81 516 PRO A C 1
ATOM 4122 O O . PRO A 1 516 ? 7.851 16.175 23.083 1.00 93.81 516 PRO A O 1
ATOM 4125 N N . CYS A 1 517 ? 8.647 15.694 25.140 1.00 94.00 517 CYS A N 1
ATOM 4126 C CA . CYS A 1 517 ? 9.147 14.363 24.793 1.00 94.00 517 CYS A CA 1
ATOM 4127 C C . CYS A 1 517 ? 8.020 13.456 24.309 1.00 94.00 517 CYS A C 1
ATOM 4129 O O . CYS A 1 517 ? 8.144 12.842 23.257 1.00 94.00 517 CYS A O 1
ATOM 4131 N N . GLY A 1 518 ? 6.881 13.448 25.008 1.00 92.75 518 GLY A N 1
ATOM 4132 C CA . GLY A 1 518 ? 5.716 12.663 24.600 1.00 92.75 518 GLY A CA 1
ATOM 4133 C C . GLY A 1 518 ? 5.242 13.013 23.190 1.00 92.75 518 GLY A C 1
ATOM 4134 O O . GLY A 1 518 ? 5.058 12.118 22.370 1.00 92.75 518 GLY A O 1
ATOM 4135 N N . ARG A 1 519 ? 5.115 14.310 22.873 1.00 91.50 519 ARG A N 1
ATOM 4136 C CA . ARG A 1 519 ? 4.736 14.760 21.519 1.00 91.50 519 ARG A CA 1
ATOM 4137 C C . ARG A 1 519 ? 5.782 14.384 20.472 1.00 91.50 519 ARG A C 1
ATOM 4139 O O . ARG A 1 519 ? 5.425 13.888 19.411 1.00 91.50 519 ARG A O 1
ATOM 4146 N N . PHE A 1 520 ? 7.058 14.558 20.795 1.00 92.56 520 PHE A N 1
ATOM 4147 C CA . PHE A 1 520 ? 8.149 14.209 19.894 1.00 92.56 520 PHE A CA 1
ATOM 4148 C C . PHE A 1 520 ? 8.202 12.697 19.608 1.00 92.56 520 PHE A C 1
ATOM 4150 O O . PHE A 1 520 ? 8.375 12.286 18.464 1.00 92.56 520 PHE A O 1
ATOM 4157 N N . MET A 1 521 ? 7.964 11.850 20.614 1.00 94.25 521 MET A N 1
ATOM 4158 C CA . MET A 1 521 ? 7.866 10.397 20.429 1.00 94.25 521 MET A CA 1
ATOM 4159 C C . MET A 1 521 ? 6.647 9.999 19.597 1.00 94.25 521 MET A C 1
ATOM 4161 O O . MET A 1 521 ? 6.747 9.074 18.798 1.00 94.25 521 MET A O 1
ATOM 4165 N N . MET A 1 522 ? 5.520 10.713 19.712 1.00 90.88 522 MET A N 1
ATOM 4166 C CA . MET A 1 522 ? 4.378 10.508 18.813 1.00 90.88 522 MET A CA 1
ATOM 4167 C C . MET A 1 522 ? 4.732 10.842 17.359 1.00 90.88 522 MET A C 1
ATOM 4169 O O . MET A 1 522 ? 4.417 10.059 16.468 1.00 90.88 522 MET A O 1
ATOM 4173 N N . GLU A 1 523 ? 5.422 11.958 17.108 1.00 90.56 523 GLU A N 1
ATOM 4174 C CA . GLU A 1 523 ? 5.872 12.342 15.759 1.00 90.56 523 GLU A CA 1
ATOM 4175 C C . GLU A 1 523 ? 6.836 11.312 15.151 1.00 90.56 523 GLU A C 1
ATOM 4177 O O . GLU A 1 523 ? 6.722 10.971 13.971 1.00 90.56 523 GLU A O 1
ATOM 4182 N N . LEU A 1 524 ? 7.770 10.787 15.951 1.00 91.94 524 LEU A N 1
ATOM 4183 C CA . LEU A 1 524 ? 8.679 9.722 15.522 1.00 91.94 524 LEU A CA 1
ATOM 4184 C C . LEU A 1 524 ? 7.960 8.386 15.317 1.00 91.94 524 LEU A C 1
ATOM 4186 O O . LEU A 1 524 ? 8.343 7.626 14.427 1.00 91.94 524 LEU A O 1
ATOM 4190 N N . ALA A 1 525 ? 6.917 8.107 16.101 1.00 90.75 525 ALA A N 1
ATOM 4191 C CA . ALA A 1 525 ? 6.108 6.909 15.937 1.00 90.75 525 ALA A CA 1
ATOM 4192 C C . ALA A 1 525 ? 5.302 6.939 14.639 1.00 90.75 525 ALA A C 1
ATOM 4194 O O . ALA A 1 525 ? 5.308 5.956 13.904 1.00 90.75 525 ALA A O 1
ATOM 4195 N N . ILE A 1 526 ? 4.707 8.088 14.296 1.00 88.25 526 ILE A N 1
ATOM 4196 C CA . ILE A 1 526 ? 4.019 8.300 13.011 1.00 88.25 526 ILE A CA 1
ATOM 4197 C C . ILE A 1 526 ? 4.964 8.035 11.830 1.00 88.25 526 ILE A C 1
ATOM 4199 O O . ILE A 1 526 ? 4.562 7.441 10.836 1.00 88.25 526 ILE A O 1
ATOM 4203 N N . GLN A 1 527 ? 6.240 8.403 11.955 1.00 87.81 527 GLN A N 1
ATOM 4204 C CA . GLN A 1 527 ? 7.259 8.165 10.924 1.00 87.81 527 GLN A CA 1
ATOM 4205 C C . GLN A 1 527 ? 7.879 6.749 10.964 1.00 87.81 527 GLN A C 1
ATOM 4207 O O . GLN A 1 527 ? 8.706 6.396 10.110 1.00 87.81 527 GLN A O 1
ATOM 4212 N N . GLY A 1 528 ? 7.483 5.920 11.936 1.00 88.69 528 GLY A N 1
ATOM 4213 C CA . GLY A 1 528 ? 7.928 4.534 12.095 1.00 88.69 528 GLY A CA 1
ATOM 4214 C C . GLY A 1 528 ? 9.334 4.370 12.683 1.00 88.69 528 GLY A C 1
ATOM 4215 O O . GLY A 1 528 ? 9.953 3.330 12.478 1.00 88.69 528 GLY A O 1
ATOM 4216 N N . PHE A 1 529 ? 9.869 5.378 13.376 1.00 91.81 529 PHE A N 1
ATOM 4217 C CA . PHE A 1 529 ? 11.174 5.294 14.050 1.00 91.81 529 PHE A CA 1
ATOM 4218 C C . PHE A 1 529 ? 11.076 4.654 15.439 1.00 91.81 529 PHE A C 1
ATOM 4220 O O . PHE A 1 529 ? 11.977 3.939 15.877 1.00 91.81 529 PHE A O 1
ATOM 4227 N N . VAL A 1 530 ? 9.963 4.877 16.133 1.00 93.62 530 VAL A N 1
ATOM 4228 C CA . VAL A 1 530 ? 9.706 4.303 17.457 1.00 93.62 530 VAL A CA 1
ATOM 4229 C C . VAL A 1 530 ? 8.305 3.707 17.505 1.00 93.62 530 VAL A C 1
ATOM 4231 O O . VAL A 1 530 ? 7.420 4.120 16.763 1.00 93.62 530 VAL A O 1
ATOM 4234 N N . ARG A 1 531 ? 8.073 2.751 18.397 1.00 90.75 531 ARG A N 1
ATOM 4235 C CA . ARG A 1 531 ? 6.727 2.361 18.815 1.00 90.75 531 ARG A CA 1
ATOM 4236 C C . ARG A 1 531 ? 6.457 3.028 20.152 1.00 90.75 531 ARG A C 1
ATOM 4238 O O . ARG A 1 531 ? 7.262 2.886 21.065 1.00 90.75 531 ARG A O 1
ATOM 4245 N N . TYR A 1 532 ? 5.351 3.757 20.261 1.00 90.75 532 TYR A N 1
ATOM 4246 C CA . TYR A 1 532 ? 4.998 4.462 21.488 1.00 90.75 532 TYR A CA 1
ATOM 4247 C C . TYR A 1 532 ? 3.628 4.014 21.999 1.00 90.75 532 TYR A C 1
ATOM 4249 O O . TYR A 1 532 ? 2.607 4.277 21.367 1.00 90.75 532 TYR A O 1
ATOM 4257 N N . ASP A 1 533 ? 3.623 3.338 23.147 1.00 87.69 533 ASP A N 1
ATOM 4258 C CA . ASP A 1 533 ? 2.417 2.995 23.898 1.00 87.69 533 ASP A CA 1
ATOM 4259 C C . ASP A 1 533 ? 2.085 4.168 24.833 1.00 87.69 533 ASP A C 1
ATOM 4261 O O . ASP A 1 533 ? 2.794 4.422 25.812 1.00 87.69 533 ASP A O 1
ATOM 4265 N N . ILE A 1 534 ? 1.034 4.923 24.497 1.00 83.94 534 ILE A N 1
ATOM 4266 C CA . ILE A 1 534 ? 0.628 6.126 25.240 1.00 83.94 534 ILE A CA 1
ATOM 4267 C C . ILE A 1 534 ? 0.116 5.762 26.637 1.00 83.94 534 ILE A C 1
ATOM 4269 O O . ILE A 1 534 ? 0.399 6.486 27.596 1.00 83.94 534 ILE A O 1
ATOM 4273 N N . ASP A 1 535 ? -0.604 4.647 26.756 1.00 81.88 535 ASP A N 1
ATOM 4274 C CA . ASP A 1 535 ? -1.275 4.246 27.990 1.00 81.88 535 ASP A CA 1
ATOM 4275 C C . ASP A 1 535 ? -0.252 3.752 29.017 1.00 81.88 535 ASP A C 1
ATOM 4277 O O . ASP A 1 535 ? -0.256 4.183 30.174 1.00 81.88 535 ASP A O 1
ATOM 4281 N N . LYS A 1 536 ? 0.707 2.930 28.572 1.00 86.94 536 LYS A N 1
ATOM 4282 C CA . LYS A 1 536 ? 1.812 2.441 29.414 1.00 86.94 536 LYS A CA 1
ATOM 4283 C C . LYS A 1 536 ? 2.973 3.427 29.518 1.00 86.94 536 LYS A C 1
ATOM 4285 O O . LYS A 1 536 ? 3.822 3.271 30.396 1.00 86.94 536 LYS A O 1
ATOM 4290 N N . LYS A 1 537 ? 3.020 4.445 28.651 1.00 91.62 537 LYS A N 1
ATOM 4291 C CA . LYS A 1 537 ? 4.136 5.399 28.504 1.00 91.62 537 LYS A CA 1
ATOM 4292 C C . LYS A 1 537 ? 5.474 4.700 28.250 1.00 91.62 537 LYS A C 1
ATOM 4294 O O . LYS A 1 537 ? 6.504 5.110 28.795 1.00 91.62 537 LYS A O 1
ATOM 4299 N N . LEU A 1 538 ? 5.436 3.648 27.437 1.00 94.00 538 LEU A N 1
ATOM 4300 C CA . LEU A 1 538 ? 6.597 2.849 27.054 1.00 94.00 538 LEU A CA 1
ATOM 4301 C C . LEU A 1 538 ? 6.935 3.081 25.584 1.00 94.00 538 LEU A C 1
ATOM 4303 O O . LEU A 1 538 ? 6.048 3.201 24.738 1.00 94.00 538 LEU A O 1
ATOM 4307 N N . ILE A 1 539 ? 8.228 3.154 25.298 1.00 95.50 539 ILE A N 1
ATOM 4308 C CA . ILE A 1 539 ? 8.778 3.423 23.978 1.00 95.50 539 ILE A CA 1
ATOM 4309 C C . ILE A 1 539 ? 9.722 2.285 23.612 1.00 95.50 539 ILE A C 1
ATOM 4311 O O . ILE A 1 539 ? 10.627 1.948 24.378 1.00 95.50 539 ILE A O 1
ATOM 4315 N N . ASP A 1 540 ? 9.540 1.751 22.411 1.00 95.38 540 ASP A N 1
ATOM 4316 C CA . ASP A 1 540 ? 10.503 0.862 21.776 1.00 95.38 540 ASP A CA 1
ATOM 4317 C C . ASP A 1 540 ? 11.143 1.595 20.599 1.00 95.38 540 ASP A C 1
ATOM 4319 O O . ASP A 1 540 ? 10.447 2.157 19.749 1.00 95.38 540 ASP A O 1
ATOM 4323 N N . VAL A 1 541 ? 12.470 1.598 20.530 1.00 95.44 541 VAL A N 1
ATOM 4324 C CA . VAL A 1 541 ? 13.200 2.173 19.397 1.00 95.44 541 VAL A CA 1
ATOM 4325 C C . VAL A 1 541 ? 13.288 1.112 18.308 1.00 95.44 541 VAL A C 1
ATOM 4327 O O . VAL A 1 541 ? 13.831 0.028 18.522 1.00 95.44 541 VAL A O 1
ATOM 4330 N N . LEU A 1 542 ? 12.718 1.404 17.139 1.00 93.25 542 LEU A N 1
ATOM 4331 C CA . LEU A 1 542 ? 12.655 0.448 16.038 1.00 93.25 542 LEU A CA 1
ATOM 4332 C C . LEU A 1 542 ? 13.992 0.409 15.285 1.00 93.25 542 LEU A C 1
ATOM 4334 O O . LEU A 1 542 ? 14.653 1.450 15.181 1.00 93.25 542 LEU A O 1
ATOM 4338 N N . PRO A 1 543 ? 14.366 -0.746 14.690 1.00 91.44 543 PRO A N 1
ATOM 4339 C CA . PRO A 1 543 ? 15.599 -0.885 13.915 1.00 91.44 543 PRO A CA 1
ATOM 4340 C C . PRO A 1 543 ? 15.781 0.237 12.895 1.00 91.44 543 PRO A C 1
ATOM 4342 O O . PRO A 1 543 ? 16.860 0.828 12.846 1.00 91.44 543 PRO A O 1
ATOM 4345 N N . LYS A 1 544 ? 14.694 0.619 12.204 1.00 91.12 544 LYS A N 1
ATOM 4346 C CA . LYS A 1 544 ? 14.632 1.722 11.234 1.00 91.12 544 LYS A CA 1
ATOM 4347 C C . LYS A 1 544 ? 15.371 2.980 11.695 1.00 91.12 544 LYS A C 1
ATOM 4349 O O . LYS A 1 544 ? 16.015 3.613 10.872 1.00 91.12 544 LYS A O 1
ATOM 4354 N N . THR A 1 545 ? 15.331 3.341 12.981 1.00 92.31 545 THR A N 1
ATOM 4355 C CA . THR A 1 545 ? 16.052 4.514 13.515 1.00 92.31 545 THR A CA 1
ATOM 4356 C C . THR A 1 545 ? 17.555 4.427 13.261 1.00 92.31 545 THR A C 1
ATOM 4358 O O . THR A 1 545 ? 18.126 5.321 12.636 1.00 92.31 545 THR A O 1
ATOM 4361 N N . SER A 1 546 ? 18.181 3.327 13.680 1.00 92.44 546 SER A N 1
ATOM 4362 C CA . SER A 1 546 ? 19.609 3.075 13.462 1.00 92.44 546 SER A CA 1
ATOM 4363 C C . SER A 1 546 ? 19.951 2.966 11.971 1.00 92.44 546 SER A C 1
ATOM 4365 O O . SER A 1 546 ? 20.957 3.505 11.508 1.00 92.44 546 SER A O 1
ATOM 4367 N N . GLU A 1 547 ? 19.078 2.327 11.187 1.00 91.44 547 GLU A N 1
ATOM 4368 C CA . GLU A 1 547 ? 19.264 2.128 9.748 1.00 91.44 547 GLU A CA 1
ATOM 4369 C C . GLU A 1 547 ? 19.252 3.460 8.998 1.00 91.44 547 GLU A C 1
ATOM 4371 O O . GLU A 1 547 ? 20.115 3.708 8.160 1.00 91.44 547 GLU A O 1
ATOM 4376 N N . TYR A 1 548 ? 18.335 4.359 9.357 1.00 91.06 548 TYR A N 1
ATOM 4377 C CA . TYR A 1 548 ? 18.197 5.673 8.737 1.00 91.06 548 TYR A CA 1
ATOM 4378 C C . TYR A 1 548 ? 19.420 6.572 8.999 1.00 91.06 548 TYR A C 1
ATOM 4380 O O . TYR A 1 548 ? 19.827 7.329 8.115 1.00 91.06 548 TYR A O 1
ATOM 4388 N N . ILE A 1 549 ? 20.048 6.453 10.179 1.00 91.44 549 ILE A N 1
ATOM 4389 C CA . ILE A 1 549 ? 21.321 7.123 10.506 1.00 91.44 549 ILE A CA 1
ATOM 4390 C C . ILE A 1 549 ? 22.455 6.555 9.639 1.00 91.44 549 ILE A C 1
ATOM 4392 O O . ILE A 1 549 ? 23.211 7.310 9.027 1.00 91.44 549 ILE A O 1
ATOM 4396 N N . LEU A 1 550 ? 22.553 5.226 9.523 1.00 91.50 550 LEU A N 1
ATOM 4397 C CA . LEU A 1 550 ? 23.576 4.574 8.696 1.00 91.50 550 LEU A CA 1
ATOM 4398 C C . LEU A 1 550 ? 23.421 4.892 7.201 1.00 91.50 550 LEU A C 1
ATOM 4400 O O . LEU A 1 550 ? 24.431 5.049 6.513 1.00 91.50 550 LEU A O 1
ATOM 4404 N N . ASN A 1 551 ? 22.184 5.013 6.712 1.00 90.06 551 ASN A N 1
ATOM 4405 C CA . ASN A 1 551 ? 21.880 5.398 5.333 1.00 90.06 551 ASN A CA 1
ATOM 4406 C C . ASN A 1 551 ? 22.343 6.835 5.046 1.00 90.06 551 ASN A C 1
ATOM 4408 O O . ASN A 1 551 ? 22.977 7.081 4.021 1.00 90.06 551 ASN A O 1
ATOM 4412 N N . HIS A 1 552 ? 22.110 7.772 5.975 1.00 89.25 552 HIS A N 1
ATOM 4413 C CA . HIS A 1 552 ? 22.615 9.146 5.866 1.00 89.25 552 HIS A CA 1
ATOM 4414 C C . HIS A 1 552 ? 24.150 9.203 5.802 1.00 89.25 552 HIS A C 1
ATOM 4416 O O . HIS A 1 552 ? 24.715 9.948 4.999 1.00 89.25 552 HIS A O 1
ATOM 4422 N N . ASP A 1 553 ? 24.825 8.384 6.608 1.00 87.62 553 ASP A N 1
ATOM 4423 C CA . ASP A 1 553 ? 26.288 8.323 6.659 1.00 87.62 553 ASP A CA 1
ATOM 4424 C C . ASP A 1 553 ? 26.907 7.501 5.507 1.00 87.62 553 ASP A C 1
ATOM 4426 O O . ASP A 1 553 ? 28.127 7.323 5.467 1.00 87.62 553 ASP A O 1
ATOM 4430 N N . ASN A 1 554 ? 26.095 7.002 4.562 1.00 84.56 554 ASN A N 1
ATOM 4431 C CA . ASN A 1 554 ? 26.497 6.115 3.461 1.00 84.56 554 ASN A CA 1
ATOM 4432 C C . ASN A 1 554 ? 27.213 4.833 3.935 1.00 84.56 554 ASN A C 1
ATOM 4434 O O . ASN A 1 554 ? 28.161 4.354 3.309 1.00 84.56 554 ASN A O 1
ATOM 4438 N N . ARG A 1 555 ? 26.786 4.287 5.079 1.00 87.69 555 ARG A N 1
ATOM 4439 C CA . ARG A 1 555 ? 27.338 3.059 5.683 1.00 87.69 555 ARG A CA 1
ATOM 4440 C C . ARG A 1 555 ? 26.459 1.828 5.464 1.00 87.69 555 ARG A C 1
ATOM 4442 O O . ARG A 1 555 ? 26.857 0.733 5.861 1.00 87.69 555 ARG A O 1
ATOM 4449 N N . ARG A 1 556 ? 25.284 2.009 4.866 1.00 89.00 556 ARG A N 1
ATOM 4450 C CA . ARG A 1 556 ? 24.307 0.971 4.538 1.00 89.00 556 ARG A CA 1
ATOM 4451 C C . ARG A 1 556 ? 23.625 1.324 3.215 1.00 89.00 556 ARG A C 1
ATOM 4453 O O . ARG A 1 556 ? 23.505 2.499 2.877 1.00 89.00 556 ARG A O 1
ATOM 4460 N N . ASP A 1 557 ? 23.217 0.289 2.488 1.00 89.62 557 ASP A N 1
ATOM 4461 C CA . ASP A 1 557 ? 22.462 0.418 1.248 1.00 89.62 557 ASP A CA 1
ATOM 4462 C C . ASP A 1 557 ? 20.972 0.694 1.506 1.00 89.62 557 ASP A C 1
ATOM 4464 O O . ASP A 1 557 ? 20.390 0.174 2.459 1.00 89.62 557 ASP A O 1
ATOM 4468 N N . TYR A 1 558 ? 20.362 1.498 0.640 1.00 91.06 558 TYR A N 1
ATOM 4469 C CA . TYR A 1 558 ? 18.963 1.914 0.714 1.00 91.06 558 TYR A CA 1
ATOM 4470 C C . TYR A 1 558 ? 18.383 2.088 -0.688 1.00 91.06 558 TYR A C 1
ATOM 4472 O O . TYR A 1 558 ? 19.121 2.131 -1.673 1.00 91.06 558 TYR A O 1
ATOM 4480 N N . ASP A 1 559 ? 17.067 2.245 -0.781 1.00 93.12 559 ASP A N 1
ATOM 4481 C CA . ASP A 1 559 ? 16.394 2.518 -2.046 1.00 93.12 559 ASP A CA 1
ATOM 4482 C C . ASP A 1 559 ? 15.588 3.827 -2.012 1.00 93.12 559 ASP A C 1
ATOM 4484 O O . ASP A 1 559 ? 15.465 4.510 -0.989 1.00 93.12 559 ASP A O 1
ATOM 4488 N N . VAL A 1 560 ? 15.072 4.195 -3.184 1.00 93.06 560 VAL A N 1
ATOM 4489 C CA . VAL A 1 560 ? 14.208 5.364 -3.387 1.00 93.06 560 VAL A CA 1
ATOM 4490 C C . VAL A 1 560 ? 12.854 4.986 -4.001 1.00 93.06 560 VAL A C 1
ATOM 4492 O O . VAL A 1 560 ? 12.165 5.854 -4.549 1.00 93.06 560 VAL A O 1
ATOM 4495 N N . ILE A 1 561 ? 12.484 3.704 -3.925 1.00 95.44 561 ILE A N 1
ATOM 4496 C CA . ILE A 1 561 ? 11.298 3.135 -4.560 1.00 95.44 561 ILE A CA 1
ATOM 4497 C C . ILE A 1 561 ? 10.057 3.612 -3.811 1.00 95.44 561 ILE A C 1
ATOM 4499 O O . ILE A 1 561 ? 9.856 3.359 -2.621 1.00 95.44 561 ILE A O 1
ATOM 4503 N N . ARG A 1 562 ? 9.212 4.324 -4.550 1.00 95.69 562 ARG A N 1
ATOM 4504 C CA . ARG A 1 562 ? 7.962 4.898 -4.066 1.00 95.69 562 ARG A CA 1
ATOM 4505 C C . ARG A 1 562 ? 6.939 4.890 -5.190 1.00 95.69 562 ARG A C 1
ATOM 4507 O O . ARG A 1 562 ? 7.207 5.418 -6.271 1.00 95.69 562 ARG A O 1
ATOM 4514 N N . PHE A 1 563 ? 5.763 4.341 -4.916 1.00 96.44 563 PHE A N 1
ATOM 4515 C CA . PHE A 1 563 ? 4.618 4.351 -5.816 1.00 96.44 563 PHE A CA 1
ATOM 4516 C C . PHE A 1 563 ? 3.628 5.402 -5.321 1.00 96.44 563 PHE A C 1
ATOM 4518 O O . PHE A 1 563 ? 3.072 5.283 -4.230 1.00 96.44 563 PHE A O 1
ATOM 4525 N N . VAL A 1 564 ? 3.424 6.448 -6.119 1.00 95.38 564 VAL A N 1
ATOM 4526 C CA . VAL A 1 564 ? 2.387 7.455 -5.867 1.00 95.38 564 VAL A CA 1
ATOM 4527 C C . VAL A 1 564 ? 1.226 7.148 -6.798 1.00 95.38 564 VAL A C 1
ATOM 4529 O O . VAL A 1 564 ? 1.377 7.224 -8.018 1.00 95.38 564 VAL A O 1
ATOM 4532 N N . SER A 1 565 ? 0.100 6.749 -6.216 1.00 94.31 565 SER A N 1
ATOM 4533 C CA . SER A 1 565 ? -1.109 6.374 -6.936 1.00 94.31 565 SER A CA 1
ATOM 4534 C C . SER A 1 565 ? -2.157 7.477 -6.818 1.00 94.31 565 SER A C 1
ATOM 4536 O O . SER A 1 565 ? -2.639 7.795 -5.728 1.00 94.31 565 SER A O 1
ATOM 4538 N N . GLU A 1 566 ? -2.535 8.031 -7.967 1.00 91.38 566 GLU A N 1
ATOM 4539 C CA . GLU A 1 566 ? -3.562 9.063 -8.091 1.00 91.38 566 GLU A CA 1
ATOM 4540 C C . GLU A 1 566 ? -4.641 8.606 -9.075 1.00 91.38 566 GLU A C 1
ATOM 4542 O O . GLU A 1 566 ? -4.373 8.378 -10.256 1.00 91.38 566 GLU A O 1
ATOM 4547 N N . VAL A 1 567 ? -5.882 8.485 -8.597 1.00 88.00 567 VAL A N 1
ATOM 4548 C CA . VAL A 1 567 ? -7.043 8.115 -9.417 1.00 88.00 567 VAL A CA 1
ATOM 4549 C C . VAL A 1 567 ? -8.146 9.155 -9.277 1.00 88.00 567 VAL A C 1
ATOM 4551 O O . VAL A 1 567 ? -8.357 9.713 -8.207 1.00 88.00 567 VAL A O 1
ATOM 4554 N N . ALA A 1 568 ? -8.877 9.419 -10.362 1.00 82.25 568 ALA A N 1
ATOM 4555 C CA . ALA A 1 568 ? -9.984 10.376 -10.328 1.00 82.25 568 ALA A CA 1
ATOM 4556 C C . ALA A 1 568 ? -11.190 9.851 -9.527 1.00 82.25 568 ALA A C 1
ATOM 4558 O O . ALA A 1 568 ? -11.885 10.622 -8.868 1.00 82.25 568 ALA A O 1
ATOM 4559 N N . GLN A 1 569 ? -11.463 8.547 -9.628 1.00 81.00 569 GLN A N 1
ATOM 4560 C CA . GLN A 1 569 ? -12.545 7.846 -8.938 1.00 81.00 569 GLN A CA 1
ATOM 4561 C C . GLN A 1 569 ? -12.147 6.386 -8.697 1.00 81.00 569 GLN A C 1
ATOM 4563 O O . GLN A 1 569 ? -11.406 5.808 -9.491 1.00 81.00 569 GLN A O 1
ATOM 4568 N N . GLY A 1 570 ? -12.712 5.780 -7.652 1.00 85.31 570 GLY A N 1
ATOM 4569 C CA . GLY A 1 570 ? -12.503 4.370 -7.318 1.00 85.31 570 GLY A CA 1
ATOM 4570 C C . GLY A 1 570 ? -11.387 4.142 -6.302 1.00 85.31 570 GLY A C 1
ATOM 4571 O O . GLY A 1 570 ? -11.018 5.052 -5.567 1.00 85.31 570 GLY A O 1
ATOM 4572 N N . MET A 1 571 ? -10.907 2.903 -6.247 1.00 91.06 571 MET A N 1
ATOM 4573 C CA . MET A 1 571 ? -9.832 2.460 -5.357 1.00 91.06 571 MET A CA 1
ATOM 4574 C C . MET A 1 571 ? -8.498 2.470 -6.107 1.00 91.06 571 MET A C 1
ATOM 4576 O O . MET A 1 571 ? -8.458 2.276 -7.323 1.00 91.06 571 MET A O 1
ATOM 4580 N N . ASN A 1 572 ? -7.416 2.714 -5.379 1.00 94.56 572 ASN A N 1
ATOM 4581 C CA . ASN A 1 572 ? -6.068 2.870 -5.914 1.00 94.56 572 ASN A CA 1
ATOM 4582 C C . ASN A 1 572 ? -5.365 1.528 -6.138 1.00 94.56 572 ASN A C 1
ATOM 4584 O O . ASN A 1 572 ? -4.543 1.410 -7.047 1.00 94.56 572 ASN A O 1
ATOM 4588 N N . ALA A 1 573 ? -5.678 0.525 -5.317 1.00 96.50 573 ALA A N 1
ATOM 4589 C CA . ALA A 1 573 ? -5.114 -0.806 -5.449 1.00 96.50 573 ALA A CA 1
ATOM 4590 C C . ALA A 1 573 ? -6.095 -1.917 -5.072 1.00 96.50 573 ALA A C 1
ATOM 4592 O O . ALA A 1 573 ? -7.107 -1.696 -4.399 1.00 96.50 573 ALA A O 1
ATOM 4593 N N . ARG A 1 574 ? -5.769 -3.127 -5.524 1.00 97.44 574 ARG A N 1
ATOM 4594 C CA . ARG A 1 574 ? -6.483 -4.369 -5.233 1.00 97.44 574 ARG A CA 1
ATOM 4595 C C . ARG A 1 574 ? -5.481 -5.470 -4.904 1.00 97.44 574 ARG A C 1
ATOM 4597 O O . ARG A 1 574 ? -4.636 -5.779 -5.737 1.00 97.44 574 ARG A O 1
ATOM 4604 N N . ILE A 1 575 ? -5.632 -6.095 -3.742 1.00 97.88 575 ILE A N 1
ATOM 4605 C CA . ILE A 1 575 ? -4.889 -7.292 -3.335 1.00 97.88 575 ILE A CA 1
ATOM 4606 C C . ILE A 1 575 ? -5.749 -8.523 -3.619 1.00 97.88 575 ILE A C 1
ATOM 4608 O O . ILE A 1 575 ? -6.915 -8.560 -3.222 1.00 97.88 575 ILE A O 1
ATOM 4612 N N . SER A 1 576 ? -5.187 -9.540 -4.274 1.00 96.88 576 SER A N 1
ATOM 4613 C CA . SER A 1 576 ? -5.844 -10.843 -4.428 1.00 96.88 576 SER A CA 1
ATOM 4614 C C . SER A 1 576 ? -5.603 -11.735 -3.211 1.00 96.88 576 SER A C 1
ATOM 4616 O O . SER A 1 576 ? -4.465 -11.963 -2.833 1.00 96.88 576 SER A O 1
ATOM 4618 N N . LEU A 1 577 ? -6.645 -12.339 -2.641 1.00 95.00 577 LEU A N 1
ATOM 4619 C CA . LEU A 1 577 ? -6.491 -13.310 -1.546 1.00 95.00 577 LEU A CA 1
ATOM 4620 C C . LEU A 1 577 ? -6.000 -14.693 -2.014 1.00 95.00 577 LEU A C 1
ATOM 4622 O O . LEU A 1 577 ? -5.758 -15.566 -1.190 1.00 95.00 577 LEU A O 1
ATOM 4626 N N . LEU A 1 578 ? -5.861 -14.907 -3.329 1.00 93.75 578 LEU A N 1
ATOM 4627 C CA . LEU A 1 578 ? -5.442 -16.191 -3.903 1.00 93.75 578 LEU A CA 1
ATOM 4628 C C . LEU A 1 578 ? -3.918 -16.324 -4.003 1.00 93.75 578 LEU A C 1
ATOM 4630 O O . LEU A 1 578 ? -3.382 -17.419 -3.855 1.00 93.75 578 LEU A O 1
ATOM 4634 N N . ASN A 1 579 ? -3.228 -15.223 -4.305 1.00 94.81 579 ASN A N 1
ATOM 4635 C CA . ASN A 1 579 ? -1.772 -15.187 -4.477 1.00 94.81 579 ASN A CA 1
ATOM 4636 C C . ASN A 1 579 ? -1.097 -13.989 -3.784 1.00 94.81 579 ASN A C 1
ATOM 4638 O O . ASN A 1 579 ? 0.124 -13.859 -3.848 1.00 94.81 579 ASN A O 1
ATOM 4642 N N . PHE A 1 580 ? -1.891 -13.140 -3.128 1.00 96.44 580 PHE A N 1
ATOM 4643 C CA . PHE A 1 580 ? -1.479 -11.914 -2.449 1.00 96.44 580 PHE A CA 1
ATOM 4644 C C . PHE A 1 580 ? -0.884 -10.837 -3.348 1.00 96.44 580 PHE A C 1
ATOM 4646 O O . PHE A 1 580 ? -0.442 -9.836 -2.813 1.00 96.44 580 PHE A O 1
ATOM 4653 N N . ASP A 1 581 ? -0.938 -10.966 -4.676 1.00 98.00 581 ASP A N 1
ATOM 4654 C CA . ASP A 1 581 ? -0.457 -9.911 -5.570 1.00 98.00 581 ASP A CA 1
ATOM 4655 C C . ASP A 1 581 ? -1.310 -8.640 -5.436 1.00 98.00 581 ASP A C 1
ATOM 4657 O O . ASP A 1 581 ? -2.547 -8.699 -5.379 1.00 98.00 581 ASP A O 1
ATOM 4661 N N . MET A 1 582 ? -0.641 -7.487 -5.445 1.00 98.31 582 MET A N 1
ATOM 4662 C CA . MET A 1 582 ? -1.249 -6.164 -5.350 1.00 98.31 582 MET A CA 1
ATOM 4663 C C . MET A 1 582 ? -1.200 -5.442 -6.701 1.00 98.31 582 MET A C 1
ATOM 4665 O O . MET A 1 582 ? -0.156 -4.965 -7.142 1.00 98.31 582 MET A O 1
ATOM 4669 N N . GLU A 1 583 ? -2.348 -5.303 -7.361 1.00 98.00 583 GLU A N 1
ATOM 4670 C CA . GLU A 1 583 ? -2.488 -4.458 -8.550 1.00 98.00 583 GLU A CA 1
ATOM 4671 C C . GLU A 1 583 ? -2.717 -3.006 -8.118 1.00 98.00 583 GLU A C 1
ATOM 4673 O O . GLU A 1 583 ? -3.724 -2.704 -7.478 1.00 98.00 583 GLU A O 1
ATOM 4678 N N . VAL A 1 584 ? -1.814 -2.103 -8.497 1.00 97.50 584 VAL A N 1
ATOM 4679 C CA . VAL A 1 584 ? -1.883 -0.663 -8.214 1.00 97.50 584 VAL A CA 1
ATOM 4680 C C . VAL A 1 584 ? -2.127 0.096 -9.515 1.00 97.50 584 VAL A C 1
ATOM 4682 O O . VAL A 1 584 ? -1.442 -0.120 -10.517 1.00 97.50 584 VAL A O 1
ATOM 4685 N N . VAL A 1 585 ? -3.094 1.011 -9.508 1.00 95.75 585 VAL A N 1
ATOM 4686 C CA . VAL A 1 585 ? -3.451 1.861 -10.654 1.00 95.75 585 VAL A CA 1
ATOM 4687 C C . VAL A 1 585 ? -3.122 3.330 -10.370 1.00 95.75 585 VAL A C 1
ATOM 4689 O O . VAL A 1 585 ? -2.916 3.712 -9.224 1.00 95.75 585 VAL A O 1
ATOM 4692 N N . GLY A 1 586 ? -3.057 4.183 -11.393 1.00 93.94 586 GLY A N 1
ATOM 4693 C CA . GLY A 1 586 ? -2.763 5.613 -11.220 1.00 93.94 586 GLY A CA 1
ATOM 4694 C C . GLY A 1 586 ? -1.291 5.941 -10.928 1.00 93.94 586 GLY A C 1
ATOM 4695 O O . GLY A 1 586 ? -0.994 7.053 -10.496 1.00 93.94 586 GLY A O 1
ATOM 4696 N N . VAL A 1 587 ? -0.363 5.004 -11.160 1.00 96.00 587 VAL A N 1
ATOM 4697 C CA . VAL A 1 587 ? 1.083 5.219 -10.979 1.00 96.00 587 VAL A CA 1
ATOM 4698 C C . VAL A 1 587 ? 1.699 5.792 -12.256 1.00 96.00 587 VAL A C 1
ATOM 4700 O O . VAL A 1 587 ? 1.775 5.118 -13.283 1.00 96.00 587 VAL A O 1
ATOM 4703 N N . GLN A 1 588 ? 2.153 7.046 -12.208 1.00 94.25 588 GLN A N 1
ATOM 4704 C CA . GLN A 1 588 ? 2.683 7.744 -13.391 1.00 94.25 588 GLN A CA 1
ATOM 4705 C C . GLN A 1 588 ? 4.179 7.514 -13.628 1.00 94.25 588 GLN A C 1
ATOM 4707 O O . GLN A 1 588 ? 4.617 7.371 -14.771 1.00 94.25 588 GLN A O 1
ATOM 4712 N N . ILE A 1 589 ? 4.962 7.529 -12.550 1.00 95.56 589 ILE A N 1
ATOM 4713 C CA . ILE A 1 589 ? 6.418 7.421 -12.582 1.00 95.56 589 ILE A CA 1
ATOM 4714 C C . ILE A 1 589 ? 6.905 6.673 -11.346 1.00 95.56 589 ILE A C 1
ATOM 4716 O O . ILE A 1 589 ? 6.365 6.856 -10.256 1.00 95.56 589 ILE A O 1
ATOM 4720 N N . ILE A 1 590 ? 7.940 5.855 -11.522 1.00 95.38 590 ILE A N 1
ATOM 4721 C CA . ILE A 1 590 ? 8.644 5.174 -10.431 1.00 95.38 590 ILE A CA 1
ATOM 4722 C C . ILE A 1 590 ? 10.132 5.446 -10.599 1.00 95.38 590 ILE A C 1
ATOM 4724 O O . ILE A 1 590 ? 10.704 5.128 -11.641 1.00 95.38 590 ILE A O 1
ATOM 4728 N N . ALA A 1 591 ? 10.758 6.038 -9.588 1.00 93.25 591 ALA A N 1
ATOM 4729 C CA . ALA A 1 591 ? 12.208 6.188 -9.537 1.00 93.25 591 ALA A CA 1
ATOM 4730 C C . ALA A 1 591 ? 12.819 4.960 -8.853 1.00 93.25 591 ALA A C 1
ATOM 4732 O O . ALA A 1 591 ? 12.350 4.560 -7.790 1.00 93.25 591 ALA A O 1
ATOM 4733 N N . LEU A 1 592 ? 13.857 4.374 -9.452 1.00 91.12 592 LEU A N 1
ATOM 4734 C CA . LEU A 1 592 ? 14.567 3.228 -8.867 1.00 91.12 592 LEU A CA 1
ATOM 4735 C C . LEU A 1 592 ? 15.958 3.593 -8.378 1.00 91.12 592 LEU A C 1
ATOM 4737 O O . LEU A 1 592 ? 16.397 3.093 -7.352 1.00 91.12 592 LEU A O 1
ATOM 4741 N N . SER A 1 593 ? 16.645 4.468 -9.109 1.00 88.19 593 SER A N 1
ATOM 4742 C CA . SER A 1 593 ? 17.934 5.009 -8.699 1.00 88.19 593 SER A CA 1
ATOM 4743 C C . SER A 1 593 ? 18.093 6.414 -9.259 1.00 88.19 593 SER A C 1
ATOM 4745 O O . SER A 1 593 ? 18.067 6.618 -10.476 1.00 88.19 593 SER A O 1
ATOM 4747 N N . ASP A 1 594 ? 18.276 7.390 -8.373 1.00 79.12 594 ASP A N 1
ATOM 4748 C CA . ASP A 1 594 ? 18.568 8.765 -8.780 1.00 79.12 594 ASP A CA 1
ATOM 4749 C C . ASP A 1 594 ? 20.008 8.893 -9.295 1.00 79.12 594 ASP A C 1
ATOM 4751 O O . ASP A 1 594 ? 20.263 9.611 -10.264 1.00 79.12 594 ASP A O 1
ATOM 4755 N N . SER A 1 595 ? 20.938 8.161 -8.673 1.00 81.06 595 SER A N 1
ATOM 4756 C CA . SER A 1 595 ? 22.360 8.131 -9.027 1.00 81.06 595 SER A CA 1
ATOM 4757 C C . SER A 1 595 ? 22.567 7.577 -10.435 1.00 81.06 595 SER A C 1
ATOM 4759 O O . SER A 1 595 ? 23.215 8.222 -11.261 1.00 81.06 595 SER A O 1
ATOM 4761 N N . GLN A 1 596 ? 21.935 6.437 -10.734 1.00 82.62 596 GLN A N 1
ATOM 4762 C CA . GLN A 1 596 ? 21.991 5.793 -12.050 1.00 82.62 596 GLN A CA 1
ATOM 4763 C C . GLN A 1 596 ? 20.957 6.344 -13.045 1.00 82.62 596 GLN A C 1
ATOM 4765 O O . GLN A 1 596 ? 20.930 5.946 -14.212 1.00 82.62 596 GLN A O 1
ATOM 4770 N N . LYS A 1 597 ? 20.107 7.282 -12.600 1.00 87.06 597 LYS A N 1
ATOM 4771 C CA . LYS A 1 597 ? 19.042 7.919 -13.390 1.00 87.06 597 LYS A CA 1
ATOM 4772 C C . LYS A 1 597 ? 18.148 6.887 -14.076 1.00 87.06 597 LYS A C 1
ATOM 4774 O O . LYS A 1 597 ? 17.955 6.938 -15.295 1.00 87.06 597 LYS A O 1
ATOM 4779 N N . VAL A 1 598 ? 17.635 5.944 -13.286 1.00 91.69 598 VAL A N 1
ATOM 4780 C CA . VAL A 1 598 ? 16.701 4.918 -13.753 1.00 91.69 598 VAL A CA 1
ATOM 4781 C C . VAL A 1 598 ? 15.292 5.222 -13.258 1.00 91.69 598 VAL A C 1
ATOM 4783 O O . VAL A 1 598 ? 15.040 5.267 -12.050 1.00 91.69 598 VAL A O 1
ATOM 4786 N N . ALA A 1 599 ? 14.378 5.416 -14.207 1.00 95.31 599 ALA A N 1
ATOM 4787 C CA . ALA A 1 599 ? 12.975 5.710 -13.955 1.00 95.31 599 ALA A CA 1
ATOM 4788 C C . ALA A 1 599 ? 12.058 4.920 -14.896 1.00 95.31 599 ALA A C 1
ATOM 4790 O O . ALA A 1 599 ? 12.372 4.689 -16.066 1.00 95.31 599 ALA A O 1
ATOM 4791 N N . LEU A 1 600 ? 10.896 4.532 -14.382 1.00 96.31 600 LEU A N 1
ATOM 4792 C CA . LEU A 1 600 ? 9.882 3.769 -15.099 1.00 96.31 600 LEU A CA 1
ATOM 4793 C C . LEU A 1 600 ? 8.643 4.624 -15.313 1.00 96.31 600 LEU A C 1
ATOM 4795 O O . LEU A 1 600 ? 8.252 5.393 -14.438 1.00 96.31 600 LEU A O 1
ATOM 4799 N N . TYR A 1 601 ? 7.993 4.423 -16.452 1.00 97.12 601 TYR A N 1
ATOM 4800 C CA . TYR A 1 601 ? 6.739 5.073 -16.809 1.00 97.12 601 TYR A CA 1
ATOM 4801 C C . TYR A 1 601 ? 5.752 3.999 -17.271 1.00 97.12 601 TYR A C 1
ATOM 4803 O O . TYR A 1 601 ? 5.775 3.615 -18.452 1.00 97.12 601 TYR A O 1
ATOM 4811 N N . PRO A 1 602 ? 4.918 3.484 -16.352 1.00 96.81 602 PRO A N 1
ATOM 4812 C CA . PRO A 1 602 ? 3.948 2.455 -16.675 1.00 96.81 602 PRO A CA 1
ATOM 4813 C C . PRO A 1 602 ? 2.900 2.923 -17.690 1.00 96.81 602 PRO A C 1
ATOM 4815 O O . PRO A 1 602 ? 2.285 3.985 -17.576 1.00 96.81 602 PRO A O 1
ATOM 4818 N N . THR A 1 603 ? 2.659 2.091 -18.693 1.00 92.06 603 THR A N 1
ATOM 4819 C CA . THR A 1 603 ? 1.551 2.219 -19.637 1.00 92.06 603 THR A CA 1
ATOM 4820 C C . THR A 1 603 ? 0.267 1.875 -18.900 1.00 92.06 603 THR A C 1
ATOM 4822 O O . THR A 1 603 ? 0.252 1.006 -18.037 1.00 92.06 603 THR A O 1
ATOM 4825 N N . GLN A 1 604 ? -0.820 2.587 -19.200 1.00 92.88 604 GLN A N 1
ATOM 4826 C CA . GLN A 1 604 ? -2.080 2.502 -18.444 1.00 92.88 604 GLN A CA 1
ATOM 4827 C C . GLN A 1 604 ? -1.966 2.898 -16.959 1.00 92.88 604 GLN A C 1
ATOM 4829 O O . GLN A 1 604 ? -2.954 2.776 -16.242 1.00 92.88 604 GLN A O 1
ATOM 4834 N N . GLN A 1 605 ? -0.806 3.398 -16.508 1.00 95.38 605 GLN A N 1
ATOM 4835 C CA . GLN A 1 605 ? -0.541 3.754 -15.112 1.00 95.38 605 GLN A CA 1
ATOM 4836 C C . GLN A 1 605 ? -0.761 2.581 -14.139 1.00 95.38 605 GLN A C 1
ATOM 4838 O O . GLN A 1 605 ? -1.258 2.785 -13.033 1.00 95.38 605 GLN A O 1
ATOM 4843 N N . LYS A 1 606 ? -0.440 1.349 -14.561 1.00 96.00 606 LYS A N 1
ATOM 4844 C CA . LYS A 1 606 ? -0.640 0.127 -13.768 1.00 96.00 606 LYS A CA 1
ATOM 4845 C C . LYS A 1 606 ? 0.669 -0.559 -13.412 1.00 96.00 606 LYS A C 1
ATOM 4847 O O . LYS A 1 606 ? 1.557 -0.646 -14.258 1.00 96.00 606 LYS A O 1
ATOM 4852 N N . VAL A 1 607 ? 0.737 -1.103 -12.202 1.00 97.56 607 VAL A N 1
ATOM 4853 C CA . VAL A 1 607 ? 1.836 -1.947 -11.719 1.00 97.56 607 VAL A CA 1
ATOM 4854 C C . VAL A 1 607 ? 1.263 -3.101 -10.908 1.00 97.56 607 VAL A C 1
ATOM 4856 O O . VAL A 1 607 ? 0.314 -2.905 -10.152 1.00 97.56 607 VAL A O 1
ATOM 4859 N N . LEU A 1 608 ? 1.832 -4.292 -11.068 1.00 98.12 608 LEU A N 1
ATOM 4860 C CA . LEU A 1 608 ? 1.486 -5.469 -10.278 1.00 98.12 608 LEU A CA 1
ATOM 4861 C C . LEU A 1 608 ? 2.637 -5.772 -9.320 1.00 98.12 608 LEU A C 1
ATOM 4863 O O . LEU A 1 608 ? 3.703 -6.183 -9.762 1.00 98.12 608 LEU A O 1
ATOM 4867 N N . ILE A 1 609 ? 2.441 -5.520 -8.031 1.00 98.38 609 ILE A N 1
ATOM 4868 C CA . ILE A 1 609 ? 3.439 -5.757 -6.989 1.00 98.38 609 ILE A CA 1
ATOM 4869 C C . ILE A 1 609 ? 3.244 -7.170 -6.434 1.00 98.38 609 ILE A C 1
ATOM 4871 O O . ILE A 1 609 ? 2.129 -7.598 -6.150 1.00 98.38 609 ILE A O 1
ATOM 4875 N N . HIS A 1 610 ? 4.354 -7.876 -6.286 1.00 97.81 610 HIS A N 1
ATOM 4876 C CA . HIS A 1 610 ? 4.473 -9.237 -5.789 1.00 97.81 610 HIS A CA 1
ATOM 4877 C C . HIS A 1 610 ? 5.233 -9.253 -4.457 1.00 97.81 610 HIS A C 1
ATOM 4879 O O . HIS A 1 610 ? 5.708 -8.226 -3.961 1.00 97.81 610 HIS A O 1
ATOM 4885 N N . LYS A 1 611 ? 5.409 -10.452 -3.895 1.00 96.81 611 LYS A N 1
ATOM 4886 C CA . LYS A 1 611 ? 6.187 -10.662 -2.671 1.00 96.81 611 LYS A CA 1
ATOM 4887 C C . LYS A 1 611 ? 7.581 -10.022 -2.751 1.00 96.81 611 LYS A C 1
ATOM 4889 O O . LYS A 1 611 ? 8.284 -10.190 -3.753 1.00 96.81 611 LYS A O 1
ATOM 4894 N N . GLY A 1 612 ? 7.997 -9.358 -1.671 1.00 95.50 612 GLY A N 1
ATOM 4895 C CA . GLY A 1 612 ? 9.351 -8.817 -1.515 1.00 95.50 612 GLY A CA 1
ATOM 4896 C C . GLY A 1 612 ? 9.698 -7.698 -2.500 1.00 95.50 612 GLY A C 1
ATOM 4897 O O . GLY A 1 612 ? 10.819 -7.656 -2.998 1.00 95.50 612 GLY A O 1
ATOM 4898 N N . LEU A 1 613 ? 8.731 -6.830 -2.816 1.00 96.19 613 LEU A N 1
ATOM 4899 C CA . LEU A 1 613 ? 8.884 -5.672 -3.705 1.00 96.19 613 LEU A CA 1
ATOM 4900 C C . LEU A 1 613 ? 9.265 -6.009 -5.161 1.00 96.19 613 LEU A C 1
ATOM 4902 O O . LEU A 1 613 ? 9.653 -5.131 -5.934 1.00 96.19 613 LEU A O 1
ATOM 4906 N N . ASN A 1 614 ? 9.132 -7.270 -5.575 1.00 97.69 614 ASN A N 1
ATOM 4907 C CA . ASN A 1 614 ? 9.159 -7.623 -6.993 1.00 97.69 614 ASN A CA 1
ATOM 4908 C C . ASN A 1 614 ? 7.908 -7.045 -7.661 1.00 97.69 614 ASN A C 1
ATOM 4910 O O . ASN A 1 614 ? 6.846 -7.033 -7.046 1.00 97.69 614 ASN A O 1
ATOM 4914 N N . PHE A 1 615 ? 7.995 -6.566 -8.899 1.00 97.88 615 PHE A N 1
ATOM 4915 C CA . PHE A 1 615 ? 6.806 -6.057 -9.583 1.00 97.88 615 PHE A CA 1
ATOM 4916 C C . PHE A 1 615 ? 6.894 -6.164 -11.100 1.00 97.88 615 PHE A C 1
ATOM 4918 O O . PHE A 1 615 ? 7.966 -6.031 -11.696 1.00 97.88 615 PHE A O 1
ATOM 4925 N N . ASP A 1 616 ? 5.732 -6.333 -11.716 1.00 97.69 616 ASP A N 1
ATOM 4926 C CA . ASP A 1 616 ? 5.561 -6.406 -13.157 1.00 97.69 616 ASP A CA 1
ATOM 4927 C C . ASP A 1 616 ? 4.927 -5.108 -13.676 1.00 97.69 616 ASP A C 1
ATOM 4929 O O . ASP A 1 616 ? 4.026 -4.526 -13.056 1.00 97.69 616 ASP A O 1
ATOM 4933 N N . PHE A 1 617 ? 5.399 -4.631 -14.829 1.00 96.12 617 PHE A N 1
ATOM 4934 C CA . PHE A 1 617 ? 4.795 -3.481 -15.499 1.00 96.12 617 PHE A CA 1
ATOM 4935 C C . PHE A 1 617 ? 5.077 -3.459 -17.007 1.00 96.12 617 PHE A C 1
ATOM 4937 O O . PHE A 1 617 ? 6.114 -3.917 -17.493 1.00 96.12 617 PHE A O 1
ATOM 4944 N N . ASP A 1 618 ? 4.186 -2.814 -17.753 1.00 96.50 618 ASP A N 1
ATOM 4945 C CA . ASP A 1 618 ? 4.387 -2.502 -19.167 1.00 96.50 618 ASP A CA 1
ATOM 4946 C C . ASP A 1 618 ? 4.726 -1.029 -19.331 1.00 96.50 618 ASP A C 1
ATOM 4948 O O . ASP A 1 618 ? 4.089 -0.188 -18.710 1.00 96.50 618 ASP A O 1
ATOM 4952 N N . GLY A 1 619 ? 5.648 -0.668 -20.221 1.00 95.81 619 GLY A N 1
ATOM 4953 C CA . GLY A 1 619 ? 5.836 0.721 -20.629 1.00 95.81 619 GLY A CA 1
ATOM 4954 C C . GLY A 1 619 ? 7.266 1.131 -20.899 1.00 95.81 619 GLY A C 1
ATOM 4955 O O . GLY A 1 619 ? 8.037 0.411 -21.531 1.00 95.81 619 GLY A O 1
ATOM 4956 N N . ARG A 1 620 ? 7.582 2.371 -20.526 1.00 96.25 620 ARG A N 1
ATOM 4957 C CA . ARG A 1 620 ? 8.859 2.994 -20.865 1.00 96.25 620 ARG A CA 1
ATOM 4958 C C . ARG A 1 620 ? 9.818 2.910 -19.684 1.00 96.25 620 ARG A C 1
ATOM 4960 O O . ARG A 1 620 ? 9.487 3.382 -18.600 1.00 96.25 620 ARG A O 1
ATOM 4967 N N . VAL A 1 621 ? 11.018 2.399 -19.933 1.00 96.62 621 VAL A N 1
ATOM 4968 C CA . VAL A 1 621 ? 12.148 2.410 -18.995 1.00 96.62 621 VAL A CA 1
ATOM 4969 C C . VAL A 1 621 ? 13.152 3.443 -19.491 1.00 96.62 621 VAL A C 1
ATOM 4971 O O . VAL A 1 621 ? 13.609 3.374 -20.634 1.00 96.62 621 VAL A O 1
ATOM 4974 N N . GLU A 1 622 ? 13.495 4.413 -18.656 1.00 95.31 622 GLU A N 1
ATOM 4975 C CA . GLU A 1 622 ? 14.594 5.345 -18.901 1.00 95.31 622 GLU A CA 1
ATOM 4976 C C . GLU A 1 622 ? 15.770 4.945 -18.017 1.00 95.31 622 GLU A C 1
ATOM 4978 O O . GLU A 1 622 ? 15.602 4.805 -16.811 1.00 95.31 622 GLU A O 1
ATOM 4983 N N . ALA A 1 623 ? 16.939 4.738 -18.622 1.00 93.06 623 ALA A N 1
ATOM 4984 C CA . ALA A 1 623 ? 18.172 4.398 -17.923 1.00 93.06 623 ALA A CA 1
ATOM 4985 C C . ALA A 1 623 ? 19.329 5.199 -18.526 1.00 93.06 623 ALA A C 1
ATOM 4987 O O . ALA A 1 623 ? 19.757 4.950 -19.659 1.00 93.06 623 ALA A O 1
ATOM 4988 N N . GLY A 1 624 ? 19.806 6.207 -17.793 1.00 89.00 624 GLY A N 1
ATOM 4989 C CA . GLY A 1 624 ? 20.865 7.089 -18.272 1.00 89.00 624 GLY A CA 1
ATOM 4990 C C . GLY A 1 624 ? 20.470 7.822 -19.562 1.00 89.00 624 GLY A C 1
ATOM 4991 O O . GLY A 1 624 ? 19.572 8.663 -19.568 1.00 89.00 624 GLY A O 1
ATOM 4992 N N . ARG A 1 625 ? 21.160 7.526 -20.672 1.00 90.75 625 ARG A N 1
ATOM 4993 C CA . ARG A 1 625 ? 20.882 8.110 -22.003 1.00 90.75 625 ARG A CA 1
ATOM 4994 C C . ARG A 1 625 ? 19.968 7.250 -22.874 1.00 90.75 625 ARG A C 1
ATOM 4996 O O . ARG A 1 625 ? 19.680 7.647 -24.010 1.00 90.75 625 ARG A O 1
ATOM 5003 N N . PHE A 1 626 ? 19.550 6.092 -22.373 1.00 93.50 626 PHE A N 1
ATOM 5004 C CA . PHE A 1 626 ? 18.778 5.096 -23.100 1.00 93.50 626 PHE A CA 1
ATOM 5005 C C . PHE A 1 626 ? 17.318 5.106 -22.653 1.00 93.50 626 PHE A C 1
ATOM 5007 O O . PHE A 1 626 ? 16.976 5.363 -21.500 1.00 93.50 626 PHE A O 1
ATOM 5014 N N . THR A 1 627 ? 16.438 4.825 -23.603 1.00 95.56 627 THR A N 1
ATOM 5015 C CA . THR A 1 627 ? 15.001 4.706 -23.400 1.00 95.56 627 THR A CA 1
ATOM 5016 C C . THR A 1 627 ? 14.524 3.440 -24.088 1.00 95.56 627 THR A C 1
ATOM 5018 O O . THR A 1 627 ? 14.646 3.314 -25.311 1.00 95.56 627 THR A O 1
ATOM 5021 N N . PHE A 1 628 ? 13.943 2.537 -23.315 1.00 95.94 628 PHE A N 1
ATOM 5022 C CA . PHE A 1 628 ? 13.364 1.289 -23.785 1.00 95.94 628 PHE A CA 1
ATOM 5023 C C . PHE A 1 628 ? 11.841 1.403 -23.753 1.00 95.94 628 PHE A C 1
ATOM 5025 O O . PHE A 1 628 ? 11.275 1.916 -22.790 1.00 95.94 628 PHE A O 1
ATOM 5032 N N . PHE A 1 629 ? 11.185 0.957 -24.819 1.00 96.56 629 PHE A N 1
ATOM 5033 C CA . PHE A 1 629 ? 9.735 0.783 -24.878 1.00 96.56 629 PHE A CA 1
ATOM 5034 C C . PHE A 1 629 ? 9.464 -0.713 -24.873 1.00 96.56 629 PHE A C 1
ATOM 5036 O O . PHE A 1 629 ? 9.824 -1.391 -25.835 1.00 96.56 629 PHE A O 1
ATOM 5043 N N . SER A 1 630 ? 8.906 -1.218 -23.782 1.00 94.81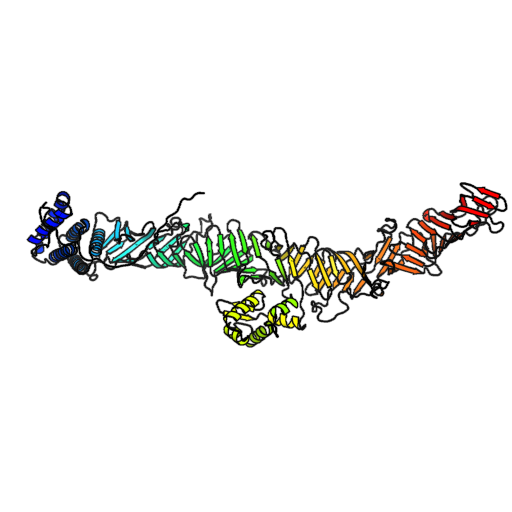 630 SER A N 1
ATOM 5044 C CA . SER A 1 630 ? 8.956 -2.637 -23.450 1.00 94.81 630 SER A CA 1
ATOM 5045 C C . SER A 1 630 ? 7.698 -3.115 -22.740 1.00 94.81 630 SER A C 1
ATOM 5047 O O . SER A 1 630 ? 7.036 -2.352 -22.037 1.00 94.81 630 SER A O 1
ATOM 5049 N N . ARG A 1 631 ? 7.383 -4.395 -22.904 1.00 95.19 631 ARG A N 1
ATOM 5050 C CA . ARG A 1 631 ? 6.207 -5.066 -22.344 1.00 95.19 631 ARG A CA 1
ATOM 5051 C C . ARG A 1 631 ? 6.636 -6.335 -21.612 1.00 95.19 631 ARG A C 1
ATOM 5053 O O . ARG A 1 631 ? 7.710 -6.871 -21.885 1.00 95.19 631 ARG A O 1
ATOM 5060 N N . GLU A 1 632 ? 5.788 -6.787 -20.698 1.00 95.44 632 GLU A N 1
ATOM 5061 C CA . GLU A 1 632 ? 5.992 -7.944 -19.828 1.00 95.44 632 GLU A CA 1
ATOM 5062 C C . GLU A 1 632 ? 7.266 -7.809 -18.974 1.00 95.44 632 GLU A C 1
ATOM 5064 O O . GLU A 1 632 ? 7.970 -8.790 -18.728 1.00 95.44 632 GLU A O 1
ATOM 5069 N N . ASN A 1 633 ? 7.597 -6.580 -18.551 1.00 96.50 633 ASN A N 1
ATOM 5070 C CA . ASN A 1 633 ? 8.805 -6.338 -17.765 1.00 96.50 633 ASN A CA 1
ATOM 5071 C C . ASN A 1 633 ? 8.605 -6.841 -16.343 1.00 96.50 633 ASN A C 1
ATOM 5073 O O . ASN A 1 633 ? 7.581 -6.543 -15.730 1.00 96.50 633 ASN A O 1
ATOM 5077 N N . LYS A 1 634 ? 9.627 -7.516 -15.817 1.00 97.50 634 LYS A N 1
ATOM 5078 C CA . LYS A 1 634 ? 9.635 -8.050 -14.454 1.00 97.50 634 LYS A CA 1
ATOM 5079 C C . LYS A 1 634 ? 10.813 -7.496 -13.684 1.00 97.50 634 LYS A C 1
ATOM 5081 O O . LYS A 1 634 ? 11.965 -7.727 -14.064 1.00 97.50 634 LYS A O 1
ATOM 5086 N N . PHE A 1 635 ? 10.526 -6.761 -12.622 1.00 97.50 635 PHE A N 1
ATOM 5087 C CA . PHE A 1 635 ? 11.531 -6.264 -11.700 1.00 97.50 635 PHE A CA 1
ATOM 5088 C C . PHE A 1 635 ? 11.846 -7.313 -10.641 1.00 97.50 635 PHE A C 1
ATOM 5090 O O . PHE A 1 635 ? 10.939 -7.842 -9.997 1.00 97.50 635 PHE A O 1
ATOM 5097 N N . ASN A 1 636 ? 13.134 -7.567 -10.429 1.00 97.06 636 ASN A N 1
ATOM 5098 C CA . ASN A 1 636 ? 13.613 -8.354 -9.305 1.00 97.06 636 ASN A CA 1
ATOM 5099 C C . ASN A 1 636 ? 14.334 -7.436 -8.310 1.00 97.06 636 ASN A C 1
ATOM 5101 O O . ASN A 1 636 ? 15.396 -6.897 -8.636 1.00 97.06 636 ASN A O 1
ATOM 5105 N N . TYR A 1 637 ? 13.768 -7.264 -7.114 1.00 95.50 637 TYR A N 1
ATOM 5106 C CA . TYR A 1 637 ? 14.305 -6.343 -6.108 1.00 95.50 637 TYR A CA 1
ATOM 5107 C C . TYR A 1 637 ? 15.623 -6.840 -5.496 1.00 95.50 637 TYR A C 1
ATOM 5109 O O . TYR A 1 637 ? 16.568 -6.060 -5.346 1.00 95.50 637 TYR A O 1
ATOM 5117 N N . ASP A 1 638 ? 15.727 -8.142 -5.217 1.00 94.31 638 ASP A N 1
ATOM 5118 C CA . ASP A 1 638 ? 16.923 -8.749 -4.623 1.00 94.31 638 ASP A CA 1
ATOM 5119 C C . ASP A 1 638 ? 18.145 -8.601 -5.532 1.00 94.31 638 ASP A C 1
ATOM 5121 O O . ASP A 1 638 ? 19.217 -8.213 -5.074 1.00 94.31 638 ASP A O 1
ATOM 5125 N N . LEU A 1 639 ? 17.971 -8.866 -6.829 1.00 94.81 639 LEU A N 1
ATOM 5126 C CA . LEU A 1 639 ? 19.011 -8.745 -7.854 1.00 94.81 639 LEU A CA 1
ATOM 5127 C C . LEU A 1 639 ? 19.161 -7.318 -8.401 1.00 94.81 639 LEU A C 1
ATOM 5129 O O . LEU A 1 639 ? 20.114 -7.053 -9.129 1.00 94.81 639 LEU A O 1
ATOM 5133 N N . PHE A 1 640 ? 18.228 -6.423 -8.073 1.00 95.06 640 PHE A N 1
ATOM 5134 C CA . PHE A 1 640 ? 18.152 -5.045 -8.558 1.00 95.06 640 PHE A CA 1
ATOM 5135 C C . PHE A 1 640 ? 18.255 -4.924 -10.093 1.00 95.06 640 PHE A C 1
ATOM 5137 O O . PHE A 1 640 ? 19.024 -4.132 -10.650 1.00 95.06 640 PHE A O 1
ATOM 5144 N N . GLN A 1 641 ? 17.462 -5.741 -10.792 1.00 94.94 641 GLN A N 1
ATOM 5145 C CA . GLN A 1 641 ? 17.456 -5.827 -12.255 1.00 94.94 641 GLN A CA 1
ATOM 5146 C C . GLN A 1 641 ? 16.046 -5.949 -12.843 1.00 94.94 641 GLN A C 1
ATOM 5148 O O . GLN A 1 641 ? 15.105 -6.365 -12.166 1.00 94.94 641 GLN A O 1
ATOM 5153 N N . PHE A 1 642 ? 15.929 -5.681 -14.144 1.00 93.75 642 PHE A N 1
ATOM 5154 C CA . PHE A 1 642 ? 14.760 -6.012 -14.952 1.00 93.75 642 PHE A CA 1
ATOM 5155 C C . PHE A 1 642 ? 15.034 -7.152 -15.912 1.00 93.75 642 PHE A C 1
ATOM 5157 O O . PHE A 1 642 ? 16.013 -7.118 -16.655 1.00 93.75 642 PHE A O 1
ATOM 5164 N N . ASN A 1 643 ? 14.081 -8.072 -15.995 1.00 96.38 643 ASN A N 1
ATOM 5165 C CA . ASN A 1 643 ? 13.902 -8.912 -17.167 1.00 96.38 643 ASN A CA 1
ATOM 5166 C C . ASN A 1 643 ? 12.925 -8.220 -18.131 1.00 96.38 643 ASN A C 1
ATOM 5168 O O . ASN A 1 643 ? 11.825 -7.834 -17.734 1.00 96.38 643 ASN A O 1
ATOM 5172 N N . MET A 1 644 ? 13.347 -8.044 -19.382 1.00 95.81 644 MET A N 1
ATOM 5173 C CA . MET A 1 644 ? 12.631 -7.322 -20.433 1.00 95.81 644 MET A CA 1
ATOM 5174 C C . MET A 1 644 ? 12.482 -8.240 -21.659 1.00 95.81 644 MET A C 1
ATOM 5176 O O . MET A 1 644 ? 13.239 -8.115 -22.632 1.00 95.81 644 MET A O 1
ATOM 5180 N N . PRO A 1 645 ? 11.539 -9.199 -21.627 1.00 95.25 645 PRO A N 1
ATOM 5181 C CA . PRO A 1 645 ? 11.416 -10.227 -22.659 1.00 95.25 645 PRO A CA 1
ATOM 5182 C C . PRO A 1 645 ? 10.960 -9.665 -24.012 1.00 95.25 645 PRO A C 1
ATOM 5184 O O . PRO A 1 645 ? 11.320 -10.222 -25.047 1.00 95.25 645 PRO A O 1
ATOM 5187 N N . ALA A 1 646 ? 10.213 -8.556 -24.023 1.00 94.88 646 ALA A N 1
ATOM 5188 C CA . ALA A 1 646 ? 9.739 -7.909 -25.241 1.00 94.88 646 ALA A CA 1
ATOM 5189 C C . ALA A 1 646 ? 10.023 -6.400 -25.217 1.00 94.88 646 ALA A C 1
ATOM 5191 O O . ALA A 1 646 ? 9.356 -5.634 -24.523 1.00 94.88 646 ALA A O 1
ATOM 5192 N N . ILE A 1 647 ? 10.992 -5.951 -26.015 1.00 95.75 647 ILE A N 1
ATOM 5193 C CA . ILE A 1 647 ? 11.335 -4.538 -26.192 1.00 95.75 647 ILE A CA 1
ATOM 5194 C C . ILE A 1 647 ? 11.030 -4.148 -27.641 1.00 95.75 647 ILE A C 1
ATOM 5196 O O . ILE A 1 647 ? 11.749 -4.507 -28.577 1.00 95.75 647 ILE A O 1
ATOM 5200 N N . ASP A 1 648 ? 9.975 -3.357 -27.820 1.00 93.25 648 ASP A N 1
ATOM 5201 C CA . ASP A 1 648 ? 9.516 -2.890 -29.127 1.00 93.25 648 ASP A CA 1
ATOM 5202 C C . ASP A 1 648 ? 10.564 -1.974 -29.780 1.00 93.25 648 ASP A C 1
ATOM 5204 O O . ASP A 1 648 ? 10.855 -2.079 -30.972 1.00 93.25 648 ASP A O 1
ATOM 5208 N N . SER A 1 649 ? 11.152 -1.053 -29.003 1.00 93.19 649 SER A N 1
ATOM 5209 C CA . SER A 1 649 ? 12.264 -0.232 -29.488 1.00 93.19 649 SER A CA 1
ATOM 5210 C C . SER A 1 649 ? 13.160 0.303 -28.375 1.00 93.19 649 SER A C 1
ATOM 5212 O O . SER A 1 649 ? 12.683 0.723 -27.321 1.00 93.19 649 SER A O 1
ATOM 5214 N N . MET A 1 650 ? 14.457 0.375 -28.664 1.00 94.62 650 MET A N 1
ATOM 5215 C CA . MET A 1 650 ? 15.454 1.091 -27.876 1.00 94.62 650 MET A CA 1
ATOM 5216 C C . MET A 1 650 ? 15.870 2.367 -28.607 1.00 94.62 650 MET A C 1
ATOM 5218 O O . MET A 1 650 ? 16.171 2.375 -29.808 1.00 94.62 650 MET A O 1
ATOM 5222 N N . ARG A 1 651 ? 15.892 3.466 -27.858 1.00 93.69 651 ARG A N 1
ATOM 5223 C CA . ARG A 1 651 ? 16.335 4.785 -28.308 1.00 93.69 651 ARG A CA 1
ATOM 5224 C C . ARG A 1 651 ? 17.434 5.271 -27.388 1.00 93.69 651 ARG A C 1
ATOM 5226 O O . ARG A 1 651 ? 17.407 4.974 -26.202 1.00 93.69 651 ARG A O 1
ATOM 5233 N N . PHE A 1 652 ? 18.362 6.052 -27.918 1.00 93.00 652 PHE A N 1
ATOM 5234 C CA . PHE A 1 652 ? 19.411 6.640 -27.100 1.00 93.00 652 PHE A CA 1
ATOM 5235 C C . PHE A 1 652 ? 19.893 7.970 -27.670 1.00 93.00 652 PHE A C 1
ATOM 5237 O O . PHE A 1 652 ? 19.614 8.317 -28.826 1.00 93.00 652 PHE A O 1
ATOM 5244 N N . SER A 1 653 ? 20.582 8.733 -26.828 1.00 91.62 653 SER A N 1
ATOM 5245 C CA . SER A 1 653 ? 21.182 10.014 -27.197 1.00 91.62 653 SER A CA 1
ATOM 5246 C C . SER A 1 653 ? 22.692 9.972 -27.005 1.00 91.62 653 SER A C 1
ATOM 5248 O O . SER A 1 653 ? 23.188 9.383 -26.047 1.00 91.62 653 SER A O 1
ATOM 5250 N N . VAL A 1 654 ? 23.417 10.623 -27.907 1.00 90.19 654 VAL A N 1
ATOM 5251 C CA . VAL A 1 654 ? 24.882 10.685 -27.900 1.00 90.19 654 VAL A CA 1
ATOM 5252 C C . VAL A 1 654 ? 25.357 12.136 -27.853 1.00 90.19 654 VAL A C 1
ATOM 5254 O O . VAL A 1 654 ? 24.643 13.016 -28.336 1.00 90.19 654 VAL A O 1
ATOM 5257 N N . PRO A 1 655 ? 26.539 12.433 -27.292 1.00 88.44 655 PRO A N 1
ATOM 5258 C CA . PRO A 1 655 ? 27.134 13.761 -27.398 1.00 88.44 655 PRO A CA 1
ATOM 5259 C C . PRO A 1 655 ? 27.262 14.214 -28.858 1.00 88.44 655 PRO A C 1
ATOM 5261 O O . PRO A 1 655 ? 27.645 13.430 -29.729 1.00 88.44 655 PRO A O 1
ATOM 5264 N N . SER A 1 656 ? 26.968 15.489 -29.114 1.00 88.44 656 SER A N 1
ATOM 5265 C CA . SER A 1 656 ? 27.114 16.118 -30.426 1.00 88.44 656 SER A CA 1
ATOM 5266 C C . SER A 1 656 ? 28.539 15.960 -30.966 1.00 88.44 656 SER A C 1
ATOM 5268 O O . SER A 1 656 ? 29.527 16.122 -30.234 1.00 88.44 656 SER A O 1
ATOM 5270 N N . PHE A 1 657 ? 28.651 15.671 -32.266 1.00 86.06 657 PHE A N 1
ATOM 5271 C CA . PHE A 1 657 ? 29.932 15.664 -32.977 1.00 86.06 657 PHE A CA 1
ATOM 5272 C C . PHE A 1 657 ? 30.573 17.055 -32.984 1.00 86.06 657 PHE A C 1
ATOM 5274 O O . PHE A 1 657 ? 31.796 17.156 -32.852 1.00 86.06 657 PHE A O 1
ATOM 5281 N N . ASP A 1 658 ? 29.745 18.099 -33.055 1.00 86.94 658 ASP A N 1
ATOM 5282 C CA . ASP A 1 658 ? 30.160 19.498 -33.065 1.00 86.94 658 ASP A CA 1
ATOM 5283 C C . ASP A 1 658 ? 30.060 20.118 -31.666 1.00 86.94 658 ASP A C 1
ATOM 5285 O O . ASP A 1 658 ? 29.153 19.799 -30.889 1.00 86.94 658 ASP A O 1
ATOM 5289 N N . LEU A 1 659 ? 30.997 21.013 -31.355 1.00 85.88 659 LEU A N 1
ATOM 5290 C CA . LEU A 1 659 ? 30.986 21.802 -30.125 1.00 85.88 659 LEU A CA 1
ATOM 5291 C C . LEU A 1 659 ? 29.931 22.907 -30.226 1.00 85.88 659 LEU A C 1
ATOM 5293 O O . LEU A 1 659 ? 29.852 23.614 -31.232 1.00 85.88 659 LEU A O 1
ATOM 5297 N N . ALA A 1 660 ? 29.145 23.074 -29.166 1.00 83.69 660 ALA A N 1
ATOM 5298 C CA . ALA A 1 660 ? 28.294 24.238 -29.002 1.00 83.69 660 ALA A CA 1
ATOM 5299 C C . ALA A 1 660 ? 29.140 25.495 -28.730 1.00 83.69 660 ALA A C 1
ATOM 5301 O O . ALA A 1 660 ? 30.327 25.426 -28.406 1.00 83.69 660 ALA A O 1
ATOM 5302 N N . VAL A 1 661 ? 28.512 26.666 -28.866 1.00 83.81 661 VAL A N 1
ATOM 5303 C CA . VAL A 1 661 ? 29.159 27.983 -28.705 1.00 83.81 661 VAL A CA 1
ATOM 5304 C C . VAL A 1 661 ? 29.783 28.160 -27.311 1.00 83.81 661 VAL A C 1
ATOM 5306 O O . VAL A 1 661 ? 30.768 28.875 -27.162 1.00 83.81 661 VAL A O 1
ATOM 5309 N N . ASP A 1 662 ? 29.242 27.479 -26.301 1.00 83.19 662 ASP A N 1
ATOM 5310 C CA . ASP A 1 662 ? 29.721 27.468 -24.913 1.00 83.19 662 ASP A CA 1
ATOM 5311 C C . ASP A 1 662 ? 30.831 26.429 -24.641 1.00 83.19 662 ASP A C 1
ATOM 5313 O O . ASP A 1 662 ? 31.265 26.265 -23.502 1.00 83.19 662 ASP A O 1
ATOM 5317 N N . GLY A 1 663 ? 31.300 25.720 -25.674 1.00 82.44 663 GLY A N 1
ATOM 5318 C CA . GLY A 1 663 ? 32.311 24.669 -25.563 1.00 82.44 663 GLY A CA 1
ATOM 5319 C C . GLY A 1 663 ? 31.774 23.316 -25.082 1.00 82.44 663 GLY A C 1
ATOM 5320 O O . GLY A 1 663 ? 32.564 22.387 -24.907 1.00 82.44 663 GLY A O 1
ATOM 5321 N N . THR A 1 664 ? 30.459 23.166 -24.886 1.00 85.06 664 THR A N 1
ATOM 5322 C CA . THR A 1 664 ? 29.844 21.893 -24.486 1.00 85.06 664 THR A CA 1
ATOM 5323 C C . THR A 1 664 ? 29.482 21.024 -25.696 1.00 85.06 664 THR A C 1
ATOM 5325 O O . THR A 1 664 ? 29.384 21.494 -26.830 1.00 85.06 664 THR A O 1
ATOM 5328 N N . ARG A 1 665 ? 29.287 19.718 -25.476 1.00 84.94 665 ARG A N 1
ATOM 5329 C CA . ARG A 1 665 ? 28.722 18.798 -26.477 1.00 84.94 665 ARG A CA 1
ATOM 5330 C C . ARG A 1 665 ? 27.304 18.419 -26.044 1.00 84.94 665 ARG A C 1
ATOM 5332 O O . ARG A 1 665 ? 27.168 17.498 -25.236 1.00 84.94 665 ARG A O 1
ATOM 5339 N N . PRO A 1 666 ? 26.254 19.107 -26.527 1.00 87.50 666 PRO A N 1
ATOM 5340 C CA . PRO A 1 666 ? 24.882 18.775 -26.154 1.00 87.50 666 PRO A CA 1
ATOM 5341 C C . PRO A 1 666 ? 24.523 17.358 -26.612 1.00 87.50 666 PRO A C 1
ATOM 5343 O O . PRO A 1 666 ? 25.070 16.861 -27.596 1.00 87.50 666 PRO A O 1
ATOM 5346 N N . LEU A 1 667 ? 23.600 16.700 -25.910 1.00 88.56 667 LEU A N 1
ATOM 5347 C CA . LEU A 1 667 ? 23.121 15.376 -26.304 1.00 88.56 667 LEU A CA 1
ATOM 5348 C C . LEU A 1 667 ? 22.172 15.489 -27.504 1.00 88.56 667 LEU A C 1
ATOM 5350 O O . LEU A 1 667 ? 21.191 16.230 -27.469 1.00 88.56 667 LEU A O 1
ATOM 5354 N N . VAL A 1 668 ? 22.451 14.718 -28.552 1.00 90.62 668 VAL A N 1
ATOM 5355 C CA . VAL A 1 668 ? 21.637 14.608 -29.763 1.00 90.62 668 VAL A CA 1
ATOM 5356 C C . VAL A 1 668 ? 21.058 13.203 -29.840 1.00 90.62 668 VAL A C 1
ATOM 5358 O O . VAL A 1 668 ? 21.756 12.200 -29.688 1.00 90.62 668 VAL A O 1
ATOM 5361 N N . ARG A 1 669 ? 19.750 13.125 -30.076 1.00 92.50 669 ARG A N 1
ATOM 5362 C CA . ARG A 1 669 ? 19.031 11.858 -30.185 1.00 92.50 669 ARG A CA 1
ATOM 5363 C C . ARG A 1 669 ? 19.372 11.148 -31.493 1.00 92.50 669 ARG A C 1
ATOM 5365 O O . ARG A 1 669 ? 19.275 11.751 -32.564 1.00 92.50 669 ARG A O 1
ATOM 5372 N N . VAL A 1 670 ? 19.670 9.853 -31.409 1.00 92.31 670 VAL A N 1
ATOM 5373 C CA . VAL A 1 670 ? 19.846 9.009 -32.596 1.00 92.31 670 VAL A CA 1
ATOM 5374 C C . VAL A 1 670 ? 18.498 8.811 -33.300 1.00 92.31 670 VAL A C 1
ATOM 5376 O O . VAL A 1 670 ? 17.468 8.564 -32.668 1.00 92.31 670 VAL A O 1
ATOM 5379 N N . ARG A 1 671 ? 18.483 9.004 -34.623 1.00 90.00 671 ARG A N 1
ATOM 5380 C CA . ARG A 1 671 ? 17.265 9.143 -35.436 1.00 90.00 671 ARG A CA 1
ATOM 5381 C C . ARG A 1 671 ? 16.551 7.823 -35.710 1.00 90.00 671 ARG A C 1
ATOM 5383 O O . ARG A 1 671 ? 15.321 7.801 -35.740 1.00 90.00 671 ARG A O 1
ATOM 5390 N N . ASN A 1 672 ? 17.298 6.747 -35.942 1.00 88.12 672 ASN A N 1
ATOM 5391 C CA . ASN A 1 672 ? 16.757 5.395 -36.061 1.00 88.12 672 ASN A CA 1
ATOM 5392 C C . ASN A 1 672 ? 16.837 4.664 -34.717 1.00 88.12 672 ASN A C 1
ATOM 5394 O O . ASN A 1 672 ? 17.526 5.082 -33.790 1.00 88.12 672 ASN A O 1
ATOM 5398 N N . THR A 1 673 ? 16.065 3.592 -34.603 1.00 90.94 673 THR A N 1
ATOM 5399 C CA . THR A 1 673 ? 15.900 2.844 -33.358 1.00 90.94 673 THR A CA 1
ATOM 5400 C C . THR A 1 673 ? 16.259 1.392 -33.593 1.00 90.94 673 THR A C 1
ATOM 5402 O O . THR A 1 673 ? 15.962 0.852 -34.662 1.00 90.94 673 THR A O 1
ATOM 5405 N N . ILE A 1 674 ? 16.845 0.761 -32.582 1.00 92.56 674 ILE A N 1
ATOM 5406 C CA . ILE A 1 674 ? 17.025 -0.690 -32.565 1.00 92.56 674 ILE A CA 1
ATOM 5407 C C . ILE A 1 674 ? 15.682 -1.282 -32.111 1.00 92.56 674 ILE A C 1
ATOM 5409 O O . ILE A 1 674 ? 15.076 -0.771 -31.169 1.00 92.56 674 ILE A O 1
ATOM 5413 N N . GLN A 1 675 ? 15.166 -2.263 -32.842 1.00 93.56 675 GLN A N 1
ATOM 5414 C CA . GLN A 1 675 ? 13.844 -2.876 -32.660 1.00 93.56 675 GLN A CA 1
ATOM 5415 C C . GLN A 1 675 ? 13.986 -4.392 -32.494 1.00 93.56 675 GLN A C 1
ATOM 5417 O O . GLN A 1 675 ? 15.050 -4.942 -32.786 1.00 93.56 675 GLN A O 1
ATOM 5422 N N . ASP A 1 676 ? 12.906 -5.043 -32.061 1.00 89.25 676 ASP A N 1
ATOM 5423 C CA . ASP A 1 676 ? 12.831 -6.495 -31.855 1.00 89.25 676 ASP A CA 1
ATOM 5424 C C . ASP A 1 676 ? 13.899 -6.989 -30.859 1.00 89.25 676 ASP A C 1
ATOM 5426 O O . ASP A 1 676 ? 14.635 -7.933 -31.135 1.00 89.25 676 ASP A O 1
ATOM 5430 N N . ILE A 1 677 ? 14.033 -6.296 -29.720 1.00 93.19 677 ILE A N 1
ATOM 5431 C CA . ILE A 1 677 ? 15.044 -6.596 -28.697 1.00 93.19 677 ILE A CA 1
ATOM 5432 C C . ILE A 1 677 ? 14.382 -7.389 -27.561 1.00 93.19 677 ILE A C 1
ATOM 5434 O O . ILE A 1 677 ? 13.201 -7.226 -27.263 1.00 93.19 677 ILE A O 1
ATOM 5438 N N . SER A 1 678 ? 15.165 -8.216 -26.885 1.00 95.00 678 SER A N 1
ATOM 5439 C CA . SER A 1 678 ? 14.823 -8.833 -25.602 1.00 95.00 678 SER A CA 1
ATOM 5440 C C . SER A 1 678 ? 16.083 -8.871 -24.753 1.00 95.00 678 SER A C 1
ATOM 5442 O O . SER A 1 678 ? 17.163 -9.098 -25.309 1.00 95.00 678 SER A O 1
ATOM 5444 N N . GLY A 1 679 ? 15.994 -8.694 -23.442 1.00 94.69 679 GLY A N 1
ATOM 5445 C CA . GLY A 1 679 ? 17.194 -8.692 -22.615 1.00 94.69 679 GLY A CA 1
ATOM 5446 C C . GLY A 1 679 ? 16.954 -8.409 -21.145 1.00 94.69 679 GLY A C 1
ATOM 5447 O O . GLY A 1 679 ? 15.827 -8.436 -20.662 1.00 94.69 679 GLY A O 1
ATOM 5448 N N . GLU A 1 680 ? 18.045 -8.118 -20.452 1.00 95.94 680 GLU A N 1
ATOM 5449 C CA . GLU A 1 680 ? 18.050 -7.785 -19.032 1.00 95.94 680 GLU A CA 1
ATOM 5450 C C . GLU A 1 680 ? 18.733 -6.434 -18.813 1.00 95.94 680 GLU A C 1
ATOM 5452 O O . GLU A 1 680 ? 19.784 -6.155 -19.401 1.00 95.94 680 GLU A O 1
ATOM 5457 N N . LEU A 1 681 ? 18.148 -5.605 -17.949 1.00 95.62 681 LEU A N 1
ATOM 5458 C CA . LEU A 1 681 ? 18.731 -4.343 -17.502 1.00 95.62 681 LEU A CA 1
ATOM 5459 C C . LEU A 1 681 ? 19.151 -4.478 -16.041 1.00 95.62 681 LEU A C 1
ATOM 5461 O O . LEU A 1 681 ? 18.312 -4.558 -15.147 1.00 95.62 681 LEU A O 1
ATOM 5465 N N . TRP A 1 682 ? 20.453 -4.447 -15.806 1.00 95.25 682 TRP A N 1
ATOM 5466 C CA . TRP A 1 682 ? 21.050 -4.420 -14.482 1.00 95.25 682 TRP A CA 1
ATOM 5467 C C . TRP A 1 682 ? 21.227 -2.960 -14.063 1.00 95.25 682 TRP A C 1
ATOM 5469 O O . TRP A 1 682 ? 21.967 -2.221 -14.717 1.00 95.25 682 TRP A O 1
ATOM 5479 N N . ILE A 1 683 ? 20.522 -2.526 -13.016 1.00 93.06 683 ILE A N 1
ATOM 5480 C CA . ILE A 1 683 ? 20.473 -1.108 -12.621 1.00 93.06 683 ILE A CA 1
ATOM 5481 C C . ILE A 1 683 ? 21.746 -0.716 -11.877 1.00 93.06 683 ILE A C 1
ATOM 5483 O O . ILE A 1 683 ? 22.361 0.292 -12.206 1.00 93.06 683 ILE A O 1
ATOM 5487 N N . ASP A 1 684 ? 22.122 -1.524 -10.891 1.00 93.06 684 ASP A N 1
ATOM 5488 C CA . ASP A 1 684 ? 23.343 -1.421 -10.095 1.00 93.06 684 ASP A CA 1
ATOM 5489 C C . ASP A 1 684 ? 23.674 -2.820 -9.542 1.00 93.06 684 ASP A C 1
ATOM 5491 O O . ASP A 1 684 ? 22.982 -3.802 -9.833 1.00 93.06 684 ASP A O 1
ATOM 5495 N N . TYR A 1 685 ? 24.720 -2.928 -8.732 1.00 90.75 685 TYR A N 1
ATOM 5496 C CA . TYR A 1 685 ? 25.016 -4.141 -7.989 1.00 90.75 685 TYR A CA 1
ATOM 5497 C C . TYR A 1 685 ? 23.892 -4.447 -6.965 1.00 90.75 685 TYR A C 1
ATOM 5499 O O . TYR A 1 685 ? 23.402 -3.519 -6.318 1.00 90.75 685 TYR A O 1
ATOM 5507 N N . PRO A 1 686 ? 23.506 -5.723 -6.743 1.00 90.69 686 PRO A N 1
ATOM 5508 C CA . PRO A 1 686 ? 22.384 -6.109 -5.871 1.00 90.69 686 PRO A CA 1
ATOM 5509 C C . PRO A 1 686 ? 22.364 -5.478 -4.468 1.00 90.69 686 PRO A C 1
ATOM 5511 O O . PRO A 1 686 ? 21.297 -5.178 -3.934 1.00 90.69 686 PRO A O 1
ATOM 5514 N N . THR A 1 687 ? 23.535 -5.258 -3.866 1.00 89.44 687 THR A N 1
ATOM 5515 C CA . THR A 1 687 ? 23.700 -4.649 -2.531 1.00 89.44 687 THR A CA 1
ATOM 5516 C C . THR A 1 687 ? 24.141 -3.180 -2.590 1.00 89.44 687 THR A C 1
ATOM 5518 O O . THR A 1 687 ? 24.834 -2.712 -1.685 1.00 89.44 687 THR A O 1
ATOM 5521 N N . ASN A 1 688 ? 23.856 -2.492 -3.697 1.00 90.12 688 ASN A N 1
ATOM 5522 C CA . ASN A 1 688 ? 24.246 -1.105 -3.951 1.00 90.12 688 ASN A CA 1
ATOM 5523 C C . ASN A 1 688 ? 23.122 -0.309 -4.643 1.00 90.12 688 ASN A C 1
ATOM 5525 O O . ASN A 1 688 ? 23.369 0.472 -5.561 1.00 90.12 688 ASN A O 1
ATOM 5529 N N . LYS A 1 689 ? 21.875 -0.507 -4.213 1.00 90.75 689 LYS A N 1
ATOM 5530 C CA . LYS A 1 689 ? 20.670 0.154 -4.739 1.00 90.75 689 LYS A CA 1
ATOM 5531 C C . LYS A 1 689 ? 20.751 1.686 -4.675 1.00 90.75 689 LYS A C 1
ATOM 5533 O O . LYS A 1 689 ? 20.275 2.379 -5.576 1.00 90.75 689 LYS A O 1
ATOM 5538 N N . SER A 1 690 ? 21.420 2.207 -3.649 1.00 86.44 690 SER A N 1
ATOM 5539 C CA . SER A 1 690 ? 21.685 3.638 -3.431 1.00 86.44 690 SER A CA 1
ATOM 5540 C C . SER A 1 690 ? 22.868 4.191 -4.239 1.00 86.44 690 SER A C 1
ATOM 5542 O O . SER A 1 690 ? 23.075 5.408 -4.295 1.00 86.44 690 SER A O 1
ATOM 5544 N N . SER A 1 691 ? 23.658 3.313 -4.862 1.00 84.00 691 SER A N 1
ATOM 5545 C CA . SER A 1 691 ? 24.915 3.642 -5.543 1.00 84.00 691 SER A CA 1
ATOM 5546 C C . SER A 1 691 ? 25.955 4.334 -4.648 1.00 84.00 691 SER A C 1
ATOM 5548 O O . SER A 1 691 ? 26.746 5.153 -5.125 1.00 84.00 691 SER A O 1
ATOM 5550 N N . TYR A 1 692 ? 25.963 4.035 -3.343 1.00 81.38 692 TYR A N 1
ATOM 5551 C CA . TYR A 1 692 ? 26.936 4.608 -2.404 1.00 81.38 692 TYR A CA 1
ATOM 5552 C C . TYR A 1 692 ? 28.369 4.120 -2.688 1.00 81.38 692 TYR A C 1
ATOM 5554 O O . TYR A 1 692 ? 29.337 4.867 -2.506 1.00 81.38 692 TYR A O 1
ATOM 5562 N N . LEU A 1 693 ? 28.512 2.887 -3.190 1.00 83.88 693 LEU A N 1
ATOM 5563 C CA . LEU A 1 693 ? 29.731 2.402 -3.830 1.00 83.88 693 LEU A CA 1
ATOM 5564 C C . LEU A 1 693 ? 29.696 2.749 -5.316 1.00 83.88 693 LEU A C 1
ATOM 5566 O O . LEU A 1 693 ? 28.690 2.586 -6.003 1.00 83.88 693 LEU A O 1
ATOM 5570 N N . ARG A 1 694 ? 30.828 3.220 -5.836 1.00 83.00 694 ARG A N 1
ATOM 5571 C CA . ARG A 1 694 ? 30.919 3.641 -7.231 1.00 83.00 694 ARG A CA 1
ATOM 5572 C C . ARG A 1 694 ? 31.284 2.462 -8.131 1.00 83.00 694 ARG A C 1
ATOM 5574 O O . ARG A 1 694 ? 32.451 2.075 -8.161 1.00 83.00 694 ARG A O 1
ATOM 5581 N N . TYR A 1 695 ? 30.319 1.999 -8.922 1.00 86.00 695 TYR A N 1
ATOM 5582 C CA . TYR A 1 695 ? 30.519 1.052 -10.024 1.00 86.00 695 TYR A CA 1
ATOM 5583 C C . TYR A 1 695 ? 30.219 1.738 -11.367 1.00 86.00 695 TYR A C 1
ATOM 5585 O O . TYR A 1 695 ? 29.055 1.845 -11.753 1.00 86.00 695 TYR A O 1
ATOM 5593 N N . PRO A 1 696 ? 31.241 2.278 -12.062 1.00 85.31 696 PRO A N 1
ATOM 5594 C CA . PRO A 1 696 ? 31.055 3.037 -13.302 1.00 85.31 696 PRO A CA 1
ATOM 5595 C C . PRO A 1 696 ? 30.427 2.245 -14.452 1.00 85.31 696 PRO A C 1
ATOM 5597 O O . PRO A 1 696 ? 29.940 2.850 -15.401 1.00 85.31 696 PRO A O 1
ATOM 5600 N N . GLU A 1 697 ? 30.495 0.917 -14.410 1.00 87.69 697 GLU A N 1
ATOM 5601 C CA . GLU A 1 697 ? 29.946 0.022 -15.425 1.00 87.69 697 GLU A CA 1
ATOM 5602 C C . GLU A 1 697 ? 28.412 -0.048 -15.414 1.00 87.69 697 GLU A C 1
ATOM 5604 O O . GLU A 1 697 ? 27.829 -0.428 -16.424 1.00 87.69 697 GLU A O 1
ATOM 5609 N N . TYR A 1 698 ? 27.746 0.331 -14.321 1.00 90.06 698 TYR A N 1
ATOM 5610 C CA . TYR A 1 698 ? 26.284 0.329 -14.243 1.00 90.06 698 TYR A CA 1
ATOM 5611 C C . TYR A 1 698 ? 25.677 1.663 -14.712 1.00 90.06 698 TYR A C 1
ATOM 5613 O O . TYR A 1 698 ? 26.328 2.699 -14.585 1.00 90.06 698 TYR A O 1
ATOM 5621 N N . PRO A 1 699 ? 24.438 1.657 -15.245 1.00 93.94 699 PRO A N 1
ATOM 5622 C CA . PRO A 1 699 ? 23.623 0.481 -15.577 1.00 93.94 699 PRO A CA 1
ATOM 5623 C C . PRO A 1 699 ? 24.199 -0.333 -16.743 1.00 93.94 699 PRO A C 1
ATOM 5625 O O . PRO A 1 699 ? 24.878 0.228 -17.605 1.00 93.94 699 PRO A O 1
ATOM 5628 N N . ILE A 1 700 ? 23.876 -1.632 -16.797 1.00 93.56 700 ILE A N 1
ATOM 5629 C CA . ILE A 1 700 ? 24.286 -2.559 -17.866 1.00 93.56 700 ILE A CA 1
ATOM 5630 C C . ILE A 1 700 ? 23.044 -3.140 -18.542 1.00 93.56 700 ILE A C 1
ATOM 5632 O O . ILE A 1 700 ? 22.208 -3.760 -17.888 1.00 93.56 700 ILE A O 1
ATOM 5636 N N . PHE A 1 701 ? 22.952 -3.020 -19.864 1.00 95.12 701 PHE A N 1
ATOM 5637 C CA . PHE A 1 701 ? 21.936 -3.705 -20.659 1.00 95.12 701 PHE A CA 1
ATOM 5638 C C . PHE A 1 701 ? 22.550 -4.883 -21.419 1.00 95.12 701 PHE A C 1
ATOM 5640 O O . PHE A 1 701 ? 23.515 -4.706 -22.165 1.00 95.12 701 PHE A O 1
ATOM 5647 N N . LYS A 1 702 ? 21.972 -6.077 -21.260 1.00 94.56 702 LYS A N 1
ATOM 5648 C CA . LYS A 1 702 ? 22.385 -7.306 -21.951 1.00 94.56 702 LYS A CA 1
ATOM 5649 C C . LYS A 1 702 ? 21.269 -7.774 -22.876 1.00 94.56 702 LYS A C 1
ATOM 5651 O O . LYS A 1 702 ? 20.217 -8.199 -22.406 1.00 94.56 702 LYS A O 1
ATOM 5656 N N . SER A 1 703 ? 21.504 -7.737 -24.185 1.00 93.75 703 SER A N 1
ATOM 5657 C CA . SER A 1 703 ? 20.576 -8.304 -25.165 1.00 93.75 703 SER A CA 1
ATOM 5658 C C . SER A 1 703 ? 20.673 -9.829 -25.158 1.00 93.75 703 SER A C 1
ATOM 5660 O O . SER A 1 703 ? 21.753 -10.386 -25.345 1.00 93.75 703 SER A O 1
ATOM 5662 N N . ALA A 1 704 ? 19.542 -10.507 -24.981 1.00 87.62 704 ALA A N 1
ATOM 5663 C CA . ALA A 1 704 ? 19.443 -11.965 -25.004 1.00 87.62 704 ALA A CA 1
ATOM 5664 C C . ALA A 1 704 ? 19.309 -12.531 -26.430 1.00 87.62 704 ALA A C 1
ATOM 5666 O O . ALA A 1 704 ? 19.699 -13.670 -26.684 1.00 87.62 704 ALA A O 1
ATOM 5667 N N . ALA A 1 705 ? 18.775 -11.740 -27.366 1.00 89.88 705 ALA A N 1
ATOM 5668 C CA . ALA A 1 705 ? 18.503 -12.153 -28.742 1.00 89.88 705 ALA A CA 1
ATOM 5669 C C . ALA A 1 705 ? 19.064 -11.149 -29.768 1.00 89.88 705 ALA A C 1
ATOM 5671 O O . ALA A 1 705 ? 19.408 -10.018 -29.399 1.00 89.88 705 ALA A O 1
ATOM 5672 N N . PRO A 1 706 ? 19.183 -11.549 -31.051 1.00 89.31 706 PRO A N 1
ATOM 5673 C CA . PRO A 1 706 ? 19.482 -10.625 -32.136 1.00 89.31 706 PRO A CA 1
ATOM 5674 C C . PRO A 1 706 ? 18.399 -9.552 -32.269 1.00 89.31 706 PRO A C 1
ATOM 5676 O O . PRO A 1 706 ? 17.217 -9.845 -32.109 1.00 89.31 706 PRO A O 1
ATOM 5679 N N . ALA A 1 707 ? 18.806 -8.340 -32.625 1.00 93.75 707 ALA A N 1
ATOM 5680 C CA . ALA A 1 707 ? 17.922 -7.195 -32.814 1.00 93.75 707 ALA A CA 1
ATOM 5681 C C . ALA A 1 707 ? 17.977 -6.684 -34.258 1.00 93.75 707 ALA A C 1
ATOM 5683 O O . ALA A 1 707 ? 18.813 -7.116 -35.052 1.00 93.75 707 ALA A O 1
ATOM 5684 N N . LYS A 1 708 ? 17.114 -5.735 -34.629 1.00 94.69 708 LYS A N 1
ATOM 5685 C CA . LYS A 1 708 ? 17.074 -5.198 -35.998 1.00 94.69 708 LYS A CA 1
ATOM 5686 C C . LYS A 1 708 ? 17.104 -3.680 -36.059 1.00 94.69 708 LYS A C 1
ATOM 5688 O O . LYS A 1 708 ? 16.529 -2.983 -35.225 1.00 94.69 708 LYS A O 1
ATOM 5693 N N . ILE A 1 709 ? 17.746 -3.165 -37.105 1.00 95.06 709 ILE A N 1
ATOM 5694 C CA . ILE A 1 709 ? 17.705 -1.753 -37.491 1.00 95.06 709 ILE A CA 1
ATOM 5695 C C . ILE A 1 709 ? 17.079 -1.657 -38.877 1.00 95.06 709 ILE A C 1
ATOM 5697 O O . ILE A 1 709 ? 17.566 -2.261 -39.835 1.00 95.06 709 ILE A O 1
ATOM 5701 N N . TYR A 1 710 ? 16.013 -0.867 -38.974 1.00 93.88 710 TYR A N 1
ATOM 5702 C CA . TYR A 1 710 ? 15.265 -0.648 -40.207 1.00 93.88 710 TYR A CA 1
ATOM 5703 C C . TYR A 1 710 ? 15.542 0.748 -40.788 1.00 93.88 710 TYR A C 1
ATOM 5705 O O . TYR A 1 710 ? 15.782 1.708 -40.049 1.00 93.88 710 TYR A O 1
ATOM 5713 N N . TYR A 1 711 ? 15.483 0.850 -42.119 1.00 93.62 711 TYR A N 1
ATOM 5714 C CA . TYR A 1 711 ? 15.743 2.073 -42.901 1.00 93.62 711 TYR A CA 1
ATOM 5715 C C . TYR A 1 711 ? 14.547 2.462 -43.788 1.00 93.62 711 TYR A C 1
ATOM 5717 O O . TYR A 1 711 ? 14.666 3.259 -44.717 1.00 93.62 711 TYR A O 1
ATOM 5725 N N . ASP A 1 712 ? 13.370 1.939 -43.452 1.00 90.31 712 ASP A N 1
ATOM 5726 C CA . ASP A 1 712 ? 12.083 2.061 -44.148 1.00 90.31 712 ASP A CA 1
ATOM 5727 C C . ASP A 1 712 ? 11.512 3.483 -44.208 1.00 90.31 712 ASP A C 1
ATOM 5729 O O . ASP A 1 712 ? 10.489 3.725 -44.833 1.00 90.31 712 ASP A O 1
ATOM 5733 N N . ARG A 1 713 ? 12.146 4.456 -43.557 1.00 87.50 713 ARG A N 1
ATOM 5734 C CA . ARG A 1 713 ? 11.743 5.867 -43.646 1.00 87.50 713 ARG A CA 1
ATOM 5735 C C . ARG A 1 713 ? 12.464 6.627 -44.755 1.00 87.50 713 ARG A C 1
ATOM 5737 O O . ARG A 1 713 ? 11.997 7.694 -45.153 1.00 87.50 713 ARG A O 1
ATOM 5744 N N . ALA A 1 714 ? 13.594 6.117 -45.242 1.00 85.44 714 ALA A N 1
ATOM 5745 C CA . ALA A 1 714 ? 14.348 6.779 -46.297 1.00 85.44 714 ALA A CA 1
ATOM 5746 C C . ALA A 1 714 ? 13.586 6.711 -47.632 1.00 85.44 714 ALA A C 1
ATOM 5748 O O . ALA A 1 714 ? 12.917 5.722 -47.936 1.00 85.44 714 ALA A O 1
ATOM 5749 N N . TYR A 1 715 ? 13.662 7.794 -48.412 1.00 87.44 715 TYR A N 1
ATOM 5750 C CA . TYR A 1 715 ? 13.019 7.932 -49.728 1.00 87.44 715 TYR A CA 1
ATOM 5751 C C . TYR A 1 715 ? 11.526 7.556 -49.778 1.00 87.44 715 TYR A C 1
ATOM 5753 O O . TYR A 1 715 ? 11.042 7.077 -50.796 1.00 87.44 715 TYR A O 1
ATOM 5761 N N . GLY A 1 716 ? 10.778 7.782 -48.693 1.00 84.69 716 GLY A N 1
ATOM 5762 C CA . GLY A 1 716 ? 9.336 7.516 -48.664 1.00 84.69 716 GLY A CA 1
ATOM 5763 C C . GLY A 1 716 ? 8.958 6.033 -48.594 1.00 84.69 716 GLY A C 1
ATOM 5764 O O . GLY A 1 716 ? 7.847 5.691 -48.984 1.00 84.69 716 GLY A O 1
ATOM 5765 N N . GLY A 1 717 ? 9.849 5.163 -48.101 1.00 88.88 717 GLY A N 1
ATOM 5766 C CA . GLY A 1 717 ? 9.531 3.747 -47.872 1.00 88.88 717 GLY A CA 1
ATOM 5767 C C . GLY A 1 717 ? 9.950 2.788 -48.972 1.00 88.88 717 GLY A C 1
ATOM 5768 O O . GLY A 1 717 ? 9.470 1.663 -49.006 1.00 88.88 717 GLY A O 1
ATOM 5769 N N . VAL A 1 718 ? 10.869 3.205 -49.846 1.00 93.12 718 VAL A N 1
ATOM 5770 C CA . VAL A 1 718 ? 11.403 2.346 -50.916 1.00 93.12 718 VAL A CA 1
ATOM 5771 C C . VAL A 1 718 ? 12.154 1.123 -50.363 1.00 93.12 718 VAL A C 1
ATOM 5773 O O . VAL A 1 718 ? 12.203 0.087 -51.018 1.00 93.12 718 VAL A O 1
ATOM 5776 N N . TYR A 1 719 ? 12.723 1.214 -49.158 1.00 94.31 719 TYR A N 1
ATOM 5777 C CA . TYR A 1 719 ? 13.368 0.085 -48.485 1.00 94.31 719 TYR A CA 1
ATOM 5778 C C . TYR A 1 719 ? 12.362 -0.675 -47.610 1.00 94.31 719 TYR A C 1
ATOM 5780 O O . TYR A 1 719 ? 11.995 -0.212 -46.529 1.00 94.31 719 TYR A O 1
ATOM 5788 N N . GLU A 1 720 ? 11.923 -1.854 -48.049 1.00 94.12 720 GLU A N 1
ATOM 5789 C CA . GLU A 1 720 ? 10.982 -2.673 -47.281 1.00 94.12 720 GLU A CA 1
ATOM 5790 C C . GLU A 1 720 ? 11.652 -3.347 -46.072 1.00 94.12 720 GLU A C 1
ATOM 5792 O O . GLU A 1 720 ? 12.743 -3.911 -46.161 1.00 94.12 720 GLU A O 1
ATOM 5797 N N . ARG A 1 721 ? 10.964 -3.368 -44.921 1.00 93.75 721 ARG A N 1
ATOM 5798 C CA . ARG A 1 721 ? 11.479 -3.999 -43.686 1.00 93.75 721 ARG A CA 1
ATOM 5799 C C . ARG A 1 721 ? 11.763 -5.495 -43.825 1.00 93.75 721 ARG A C 1
ATOM 5801 O O . ARG A 1 721 ? 12.557 -6.036 -43.063 1.00 93.75 721 ARG A O 1
ATOM 5808 N N . SER A 1 722 ? 11.077 -6.163 -44.749 1.00 94.19 722 SER A N 1
ATOM 5809 C CA . SER A 1 722 ? 11.158 -7.609 -44.973 1.00 94.19 722 SER A CA 1
ATOM 5810 C C . SER A 1 722 ? 12.509 -8.045 -45.545 1.00 94.19 722 SER A C 1
ATOM 5812 O O . SER A 1 722 ? 12.933 -9.171 -45.292 1.00 94.19 722 SER A O 1
ATOM 5814 N N . ASN A 1 723 ? 13.186 -7.173 -46.299 1.00 93.81 723 ASN A N 1
ATOM 5815 C CA . ASN A 1 723 ? 14.390 -7.516 -47.057 1.00 93.81 723 ASN A CA 1
ATOM 5816 C C . ASN A 1 723 ? 15.496 -6.446 -47.009 1.00 93.81 723 ASN A C 1
ATOM 5818 O O . ASN A 1 723 ? 16.584 -6.699 -47.523 1.00 93.81 723 ASN A O 1
ATOM 5822 N N . PHE A 1 724 ? 15.269 -5.289 -46.382 1.00 96.38 724 PHE A N 1
ATOM 5823 C CA . PHE A 1 724 ? 16.275 -4.244 -46.206 1.00 96.38 724 PHE A CA 1
ATOM 5824 C C . PHE A 1 724 ? 16.401 -3.838 -44.730 1.00 96.38 724 PHE A C 1
ATOM 5826 O O . PHE A 1 724 ? 15.607 -3.056 -44.197 1.00 96.38 724 PHE A O 1
ATOM 5833 N N . TYR A 1 725 ? 17.407 -4.380 -44.047 1.00 95.69 725 TYR A N 1
ATOM 5834 C CA . TYR A 1 725 ? 17.648 -4.153 -42.621 1.00 95.69 725 TYR A CA 1
ATOM 5835 C C . TYR A 1 725 ? 19.063 -4.580 -42.221 1.00 95.69 725 TYR A C 1
ATOM 5837 O O . TYR A 1 725 ? 19.753 -5.299 -42.946 1.00 95.69 725 TYR A O 1
ATOM 5845 N N . VAL A 1 726 ? 19.493 -4.176 -41.026 1.00 96.38 726 VAL A N 1
ATOM 5846 C CA . VAL A 1 726 ? 20.659 -4.782 -40.372 1.00 96.38 726 VAL A CA 1
ATOM 5847 C C . VAL A 1 726 ? 20.185 -5.666 -39.227 1.00 96.38 726 VAL A C 1
ATOM 5849 O O . VAL A 1 726 ? 19.449 -5.202 -38.358 1.00 96.38 726 VAL A O 1
ATOM 5852 N N . ASN A 1 727 ? 20.616 -6.928 -39.231 1.00 95.75 727 ASN A N 1
ATOM 5853 C CA . ASN A 1 727 ? 20.437 -7.862 -38.124 1.00 95.75 727 ASN A CA 1
ATOM 5854 C C . ASN A 1 727 ? 21.623 -7.738 -37.164 1.00 95.75 727 ASN A C 1
ATOM 5856 O O . ASN A 1 727 ? 22.738 -8.096 -37.533 1.00 95.75 727 ASN A O 1
ATOM 5860 N N . ILE A 1 728 ? 21.391 -7.211 -35.973 1.00 95.00 728 ILE A N 1
ATOM 5861 C CA . ILE A 1 728 ? 22.388 -6.964 -34.936 1.00 95.00 728 ILE A CA 1
ATOM 5862 C C . ILE A 1 728 ? 22.514 -8.206 -34.057 1.00 95.00 728 ILE A C 1
ATOM 5864 O O . ILE A 1 728 ? 21.505 -8.757 -33.623 1.00 95.00 728 ILE A O 1
ATOM 5868 N N . ASP A 1 729 ? 23.742 -8.649 -33.803 1.00 94.00 729 ASP A N 1
ATOM 5869 C CA . ASP A 1 729 ? 24.001 -9.769 -32.896 1.00 94.00 729 ASP A CA 1
ATOM 5870 C C . ASP A 1 729 ? 23.678 -9.381 -31.441 1.00 94.00 729 ASP A C 1
ATOM 5872 O O . ASP A 1 729 ? 23.664 -8.192 -31.122 1.00 94.00 729 ASP A O 1
ATOM 5876 N N . PRO A 1 730 ? 23.458 -10.348 -30.530 1.00 93.50 730 PRO A N 1
ATOM 5877 C CA . PRO A 1 730 ? 23.376 -10.059 -29.102 1.00 93.50 730 PRO A CA 1
ATOM 5878 C C . PRO A 1 730 ? 24.565 -9.211 -28.630 1.00 93.50 730 PRO A C 1
ATOM 5880 O O . PRO A 1 730 ? 25.719 -9.496 -28.954 1.00 93.50 730 PRO A O 1
ATOM 5883 N N . PHE A 1 731 ? 24.273 -8.160 -27.872 1.00 92.56 731 PHE A N 1
ATOM 5884 C CA . PHE A 1 731 ? 25.241 -7.161 -27.437 1.00 92.56 731 PHE A CA 1
ATOM 5885 C C . PHE A 1 731 ? 25.047 -6.822 -25.959 1.00 92.56 731 PHE A C 1
ATOM 5887 O O . PHE A 1 731 ? 23.953 -6.966 -25.412 1.00 92.56 731 PHE A O 1
ATOM 5894 N N . THR A 1 732 ? 26.109 -6.317 -25.339 1.00 92.56 732 THR A N 1
ATOM 5895 C CA . THR A 1 732 ? 26.084 -5.763 -23.984 1.00 92.56 732 THR A CA 1
ATOM 5896 C C . THR A 1 732 ? 26.523 -4.311 -24.058 1.00 92.56 732 THR A C 1
ATOM 5898 O O . THR A 1 732 ? 27.533 -4.013 -24.692 1.00 92.56 732 THR A O 1
ATOM 5901 N N . ILE A 1 733 ? 25.763 -3.421 -23.427 1.00 90.25 733 ILE A N 1
ATOM 5902 C CA . ILE A 1 733 ? 26.135 -2.017 -23.241 1.00 90.25 733 ILE A CA 1
ATOM 5903 C C . ILE A 1 733 ? 26.328 -1.810 -21.745 1.00 90.25 733 ILE A C 1
ATOM 5905 O O . ILE A 1 733 ? 25.415 -2.097 -20.973 1.00 90.25 733 ILE A O 1
ATOM 5909 N N . ASP A 1 734 ? 27.499 -1.329 -21.350 1.00 87.75 734 ASP A N 1
ATOM 5910 C CA . ASP A 1 734 ? 27.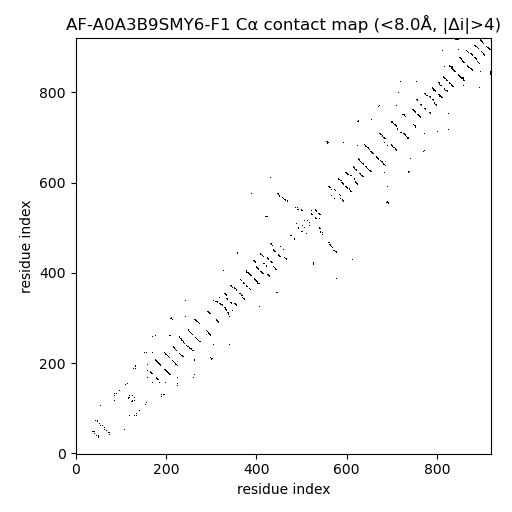790 -0.856 -20.002 1.00 87.75 734 ASP A CA 1
ATOM 5911 C C . ASP A 1 734 ? 27.756 0.682 -19.941 1.00 87.75 734 ASP A C 1
ATOM 5913 O O . ASP A 1 734 ? 27.696 1.387 -20.960 1.00 87.75 734 ASP A O 1
ATOM 5917 N N . SER A 1 735 ? 27.734 1.206 -18.716 1.00 85.69 735 SER A N 1
ATOM 5918 C CA . SER A 1 735 ? 27.784 2.638 -18.414 1.00 85.69 735 SER A CA 1
ATOM 5919 C C . SER A 1 735 ? 26.722 3.443 -19.169 1.00 85.69 735 SER A C 1
ATOM 5921 O O . SER A 1 735 ? 27.040 4.462 -19.786 1.00 85.69 735 SER A O 1
ATOM 5923 N N . LEU A 1 736 ? 25.462 2.986 -19.170 1.00 84.69 736 LEU A N 1
ATOM 5924 C CA . LEU A 1 736 ? 24.366 3.588 -19.955 1.00 84.69 736 LEU A CA 1
ATOM 5925 C C . LEU A 1 736 ? 24.164 5.104 -19.707 1.00 84.69 736 LEU A C 1
ATOM 5927 O O . LEU A 1 736 ? 23.551 5.808 -20.518 1.00 84.69 736 LEU A O 1
ATOM 5931 N N . ASP A 1 737 ? 24.663 5.632 -18.593 1.00 77.00 737 ASP A N 1
ATOM 5932 C CA . ASP A 1 737 ? 24.636 7.044 -18.212 1.00 77.00 737 ASP A CA 1
ATOM 5933 C C . ASP A 1 737 ? 25.740 7.890 -18.890 1.00 77.00 737 ASP A C 1
ATOM 5935 O O . ASP A 1 737 ? 25.535 9.081 -19.183 1.00 77.00 737 ASP A O 1
ATOM 5939 N N . ASN A 1 738 ? 26.888 7.278 -19.194 1.00 71.62 738 ASN A N 1
ATOM 5940 C CA . ASN A 1 738 ? 28.095 7.953 -19.660 1.00 71.62 738 ASN A CA 1
ATOM 5941 C C . ASN A 1 738 ? 28.785 7.294 -20.869 1.00 71.62 738 ASN A C 1
ATOM 5943 O O . ASN A 1 738 ? 29.905 7.680 -21.214 1.00 71.62 738 ASN A O 1
ATOM 5947 N N . THR A 1 739 ? 28.127 6.362 -21.565 1.00 74.06 739 THR A N 1
ATOM 5948 C CA . THR A 1 739 ? 28.696 5.712 -22.754 1.00 74.06 739 THR A CA 1
ATOM 5949 C C . THR A 1 739 ? 29.149 6.750 -23.790 1.00 74.06 739 THR A C 1
ATOM 5951 O O . THR A 1 739 ? 28.419 7.696 -24.126 1.00 74.06 739 THR A O 1
ATOM 5954 N N . SER A 1 740 ? 30.369 6.591 -24.309 1.00 71.56 740 SER A N 1
ATOM 5955 C CA . SER A 1 740 ? 30.889 7.435 -25.385 1.00 71.56 740 SER A CA 1
ATOM 5956 C C . SER A 1 740 ? 30.280 7.033 -26.732 1.00 71.56 740 SER A C 1
ATOM 5958 O O . SER A 1 740 ? 29.996 5.863 -26.979 1.00 71.56 740 SER A O 1
ATOM 5960 N N . THR A 1 741 ? 30.109 7.997 -27.642 1.00 72.38 741 THR A N 1
ATOM 5961 C CA . THR A 1 741 ? 29.610 7.724 -29.003 1.00 72.38 741 THR A CA 1
ATOM 5962 C C . THR A 1 741 ? 30.493 6.716 -29.744 1.00 72.38 741 THR A C 1
ATOM 5964 O O . THR A 1 741 ? 29.996 5.916 -30.528 1.00 72.38 741 THR A O 1
ATOM 5967 N N . GLU A 1 742 ? 31.803 6.756 -29.494 1.00 66.88 742 GLU A N 1
ATOM 5968 C CA . GLU A 1 742 ? 32.804 5.903 -30.143 1.00 66.88 742 GLU A CA 1
ATOM 5969 C C . GLU A 1 742 ? 32.798 4.464 -29.610 1.00 66.88 742 GLU A C 1
ATOM 5971 O O . GLU A 1 742 ? 33.154 3.549 -30.350 1.00 66.88 742 GLU A O 1
ATOM 5976 N N . GLY A 1 743 ? 32.362 4.257 -28.360 1.00 70.38 743 GLY A N 1
ATOM 5977 C CA . GLY A 1 743 ? 32.218 2.931 -27.752 1.00 70.38 743 GLY A CA 1
ATOM 5978 C C . GLY A 1 743 ? 30.985 2.155 -28.229 1.00 70.38 743 GLY A C 1
ATOM 5979 O O . GLY A 1 743 ? 30.923 0.943 -28.052 1.00 70.38 743 GLY A O 1
ATOM 5980 N N . LEU A 1 744 ? 30.017 2.822 -28.869 1.00 82.69 744 LEU A N 1
ATOM 5981 C CA . LEU A 1 744 ? 28.782 2.202 -29.360 1.00 82.69 744 LEU A CA 1
ATOM 5982 C C . LEU A 1 744 ? 28.973 1.623 -30.768 1.00 82.69 744 LEU A C 1
ATOM 5984 O O . LEU A 1 744 ? 28.657 2.263 -31.777 1.00 82.69 744 LEU A O 1
ATOM 5988 N N . VAL A 1 745 ? 29.486 0.393 -30.822 1.00 90.75 745 VAL A N 1
ATOM 5989 C CA . VAL A 1 745 ? 29.635 -0.392 -32.053 1.00 90.75 745 VAL A CA 1
ATOM 5990 C C . VAL A 1 745 ? 28.779 -1.650 -31.960 1.00 90.75 745 VAL A C 1
ATOM 5992 O O . VAL A 1 745 ? 28.943 -2.452 -31.044 1.00 90.75 745 VAL A O 1
ATOM 5995 N N . PHE A 1 746 ? 27.887 -1.842 -32.930 1.00 92.19 746 PHE A N 1
ATOM 5996 C CA . PHE A 1 746 ? 27.019 -3.014 -32.999 1.00 92.19 746 PHE A CA 1
ATOM 5997 C C . PHE A 1 746 ? 27.406 -3.890 -34.189 1.00 92.19 746 PHE A C 1
ATOM 5999 O O . PHE A 1 746 ? 27.231 -3.495 -35.341 1.00 92.19 746 PHE A O 1
ATOM 6006 N N . GLY A 1 747 ? 27.923 -5.087 -33.918 1.00 93.81 747 GLY A N 1
ATOM 6007 C CA . GLY A 1 747 ? 28.207 -6.073 -34.958 1.00 93.81 747 GLY A CA 1
ATOM 6008 C C . GLY A 1 747 ? 26.917 -6.685 -35.503 1.00 93.81 747 GLY A C 1
ATOM 6009 O O . GLY A 1 747 ? 26.017 -7.042 -34.742 1.00 93.81 747 GLY A O 1
ATOM 6010 N N . GLY A 1 748 ? 26.814 -6.816 -36.823 1.00 94.38 748 GLY A N 1
ATOM 6011 C CA . GLY A 1 748 ? 25.621 -7.384 -37.436 1.00 94.38 748 GLY A CA 1
ATOM 6012 C C . GLY A 1 748 ? 25.794 -7.820 -38.883 1.00 94.38 748 GLY A C 1
ATOM 6013 O O . GLY A 1 748 ? 26.875 -7.742 -39.464 1.00 94.38 748 GLY A O 1
ATOM 6014 N N . SER A 1 749 ? 24.702 -8.303 -39.470 1.00 96.44 749 SER A N 1
ATOM 6015 C CA . SER A 1 749 ? 24.608 -8.714 -40.871 1.00 96.44 749 SER A CA 1
ATOM 6016 C C . SER A 1 749 ? 23.657 -7.783 -41.619 1.00 96.44 749 SER A C 1
ATOM 6018 O O . SER A 1 749 ? 22.475 -7.693 -41.287 1.00 96.44 749 SER A O 1
ATOM 6020 N N . PHE A 1 750 ? 24.171 -7.088 -42.628 1.00 97.00 750 PHE A N 1
ATOM 6021 C CA . PHE A 1 750 ? 23.414 -6.193 -43.490 1.00 97.00 750 PHE A CA 1
ATOM 6022 C C . PHE A 1 750 ? 22.733 -6.974 -44.617 1.00 97.00 750 PHE A C 1
ATOM 6024 O O . PHE A 1 750 ? 23.397 -7.653 -45.405 1.00 97.00 750 PHE A O 1
ATOM 6031 N N . VAL A 1 751 ? 21.410 -6.848 -44.692 1.00 96.94 751 VAL A N 1
ATOM 6032 C CA . VAL A 1 751 ? 20.555 -7.371 -45.760 1.00 96.94 751 VAL A CA 1
ATOM 6033 C C . VAL A 1 751 ? 20.039 -6.176 -46.557 1.00 96.94 751 VAL A C 1
ATOM 6035 O O . VAL A 1 751 ? 19.494 -5.235 -45.984 1.00 96.94 751 VAL A O 1
ATOM 6038 N N . SER A 1 752 ? 20.248 -6.188 -47.873 1.00 95.44 752 SER A N 1
ATOM 6039 C CA . SER A 1 752 ? 20.102 -5.000 -48.724 1.00 95.44 752 SER A CA 1
ATOM 6040 C C . SER A 1 752 ? 19.170 -5.208 -49.918 1.00 95.44 752 SER A C 1
ATOM 6042 O O . SER A 1 752 ? 19.415 -4.662 -50.986 1.00 95.44 752 SER A O 1
ATOM 6044 N N . ALA A 1 753 ? 18.115 -6.013 -49.762 1.00 94.62 753 ALA A N 1
ATOM 6045 C CA . ALA A 1 753 ? 17.160 -6.347 -50.824 1.00 94.62 753 ALA A CA 1
ATOM 6046 C C . ALA A 1 753 ? 17.846 -6.823 -52.123 1.00 94.62 753 ALA A C 1
ATOM 6048 O O . ALA A 1 753 ? 17.534 -6.359 -53.213 1.00 94.62 753 ALA A O 1
ATOM 6049 N N . ASP A 1 754 ? 18.831 -7.717 -51.986 1.00 92.62 754 ASP A N 1
ATOM 6050 C CA . ASP A 1 754 ? 19.664 -8.262 -53.070 1.00 92.62 754 ASP A CA 1
ATOM 6051 C C . ASP A 1 754 ? 20.524 -7.251 -53.857 1.00 92.62 754 ASP A C 1
ATOM 6053 O O . ASP A 1 754 ? 21.179 -7.634 -54.838 1.00 92.62 754 ASP A O 1
ATOM 6057 N N . ILE A 1 755 ? 20.603 -5.991 -53.406 1.00 95.31 755 ILE A N 1
ATOM 6058 C CA . ILE A 1 755 ? 21.557 -5.011 -53.940 1.00 95.31 755 ILE A CA 1
ATOM 6059 C C . ILE A 1 755 ? 22.973 -5.534 -53.720 1.00 95.31 755 ILE A C 1
ATOM 6061 O O . ILE A 1 755 ? 23.738 -5.618 -54.666 1.00 95.31 755 ILE A O 1
ATOM 6065 N N . PHE A 1 756 ? 23.322 -5.945 -52.506 1.00 95.94 756 PHE A N 1
ATOM 6066 C CA . PHE A 1 756 ? 24.567 -6.638 -52.192 1.00 95.94 756 PHE A CA 1
ATOM 6067 C C . PHE A 1 756 ? 24.260 -7.997 -51.548 1.00 95.94 756 PHE A C 1
ATOM 6069 O O . PHE A 1 756 ? 23.254 -8.125 -50.841 1.00 95.94 756 PHE A O 1
ATOM 6076 N N . PRO A 1 757 ? 25.132 -9.012 -51.720 1.00 94.06 757 PRO A N 1
ATOM 6077 C CA . PRO A 1 757 ? 25.097 -10.207 -50.881 1.00 94.06 757 PRO A CA 1
ATOM 6078 C C . PRO A 1 757 ? 25.105 -9.827 -49.396 1.00 94.06 757 PRO A C 1
ATOM 6080 O O . PRO A 1 757 ? 25.647 -8.783 -49.036 1.00 94.06 757 PRO A O 1
ATOM 6083 N N . VAL A 1 758 ? 24.541 -10.668 -48.525 1.00 95.50 758 VAL A N 1
ATOM 6084 C CA . VAL A 1 758 ? 24.546 -10.405 -47.076 1.00 95.50 758 VAL A CA 1
ATOM 6085 C C . VAL A 1 758 ? 25.986 -10.229 -46.590 1.00 95.50 758 VAL A C 1
ATOM 6087 O O . VAL A 1 758 ? 26.836 -11.094 -46.818 1.00 95.50 758 VAL A O 1
ATOM 6090 N N . LYS A 1 759 ? 26.270 -9.105 -45.924 1.00 93.25 759 LYS A N 1
ATOM 6091 C CA . LYS A 1 759 ? 27.617 -8.768 -45.438 1.00 93.25 759 LYS A CA 1
ATOM 6092 C C . LYS A 1 759 ? 27.621 -8.482 -43.949 1.00 93.25 759 LYS A C 1
ATOM 6094 O O . LYS A 1 759 ? 26.713 -7.843 -43.431 1.00 93.25 759 LYS A O 1
ATOM 6099 N N . ARG A 1 760 ? 28.682 -8.921 -43.273 1.00 95.38 760 ARG A N 1
ATOM 6100 C CA . ARG A 1 760 ? 28.975 -8.518 -41.896 1.00 95.38 760 ARG A CA 1
ATOM 6101 C C . ARG A 1 760 ? 29.395 -7.054 -41.865 1.00 95.38 760 ARG A C 1
ATOM 6103 O O . ARG A 1 760 ? 30.174 -6.651 -42.722 1.00 95.38 760 ARG A O 1
ATOM 6110 N N . GLN A 1 761 ? 28.852 -6.300 -40.915 1.00 94.88 761 GLN A N 1
ATOM 6111 C CA . GLN A 1 761 ? 29.077 -4.868 -40.766 1.00 94.88 761 GLN A CA 1
ATOM 6112 C C . GLN A 1 761 ? 29.167 -4.462 -39.299 1.00 94.88 761 GLN A C 1
ATOM 6114 O O . GLN A 1 761 ? 28.437 -4.988 -38.457 1.00 94.88 761 GLN A O 1
ATOM 6119 N N . ASP A 1 762 ? 30.014 -3.467 -39.042 1.00 94.56 762 ASP A N 1
ATOM 6120 C CA . ASP A 1 762 ? 30.090 -2.762 -37.767 1.00 94.56 762 ASP A CA 1
ATOM 6121 C C . ASP A 1 762 ? 29.224 -1.505 -37.845 1.00 94.56 762 ASP A C 1
ATOM 6123 O O . ASP A 1 762 ? 29.572 -0.517 -38.500 1.00 94.56 762 ASP A O 1
ATOM 6127 N N . ILE A 1 763 ? 28.082 -1.533 -37.167 1.00 95.00 763 ILE A N 1
ATOM 6128 C CA . ILE A 1 763 ? 27.144 -0.419 -37.158 1.00 95.00 763 ILE A CA 1
ATOM 6129 C C . ILE A 1 763 ? 27.544 0.593 -36.092 1.00 95.00 763 ILE A C 1
ATOM 6131 O O . ILE A 1 763 ? 27.695 0.263 -34.917 1.00 95.00 763 ILE A O 1
ATOM 6135 N N . ARG A 1 764 ? 27.681 1.850 -36.514 1.00 94.12 764 ARG A N 1
ATOM 6136 C CA . ARG A 1 764 ? 28.065 2.997 -35.685 1.00 94.12 764 ARG A CA 1
ATOM 6137 C C . ARG A 1 764 ? 27.132 4.174 -35.931 1.00 94.12 764 ARG A C 1
ATOM 6139 O O . ARG A 1 764 ? 26.467 4.251 -36.970 1.00 94.12 764 ARG A O 1
ATOM 6146 N N . VAL A 1 765 ? 27.119 5.127 -35.004 1.00 92.88 765 VAL A N 1
ATOM 6147 C CA . VAL A 1 765 ? 26.420 6.401 -35.208 1.00 92.88 765 VAL A CA 1
ATOM 6148 C C . VAL A 1 765 ? 27.153 7.226 -36.273 1.00 92.88 765 VAL A C 1
ATOM 6150 O O . VAL A 1 765 ? 28.326 7.559 -36.122 1.00 92.88 765 VAL A O 1
ATOM 6153 N N . GLN A 1 766 ? 26.452 7.548 -37.358 1.00 92.81 766 GLN A N 1
ATOM 6154 C CA . GLN A 1 766 ? 26.934 8.367 -38.468 1.00 92.81 766 GLN A CA 1
ATOM 6155 C C . GLN A 1 766 ? 26.752 9.865 -38.168 1.00 92.81 766 GLN A C 1
ATOM 6157 O O . GLN A 1 766 ? 26.028 10.247 -37.248 1.00 92.81 766 GLN A O 1
ATOM 6162 N N . ARG A 1 767 ? 27.367 10.744 -38.975 1.00 90.25 767 ARG A N 1
ATOM 6163 C CA . ARG A 1 767 ? 27.305 12.212 -38.792 1.00 90.25 767 ARG A CA 1
ATOM 6164 C C . ARG A 1 767 ? 25.899 12.814 -38.831 1.00 90.25 767 ARG A C 1
ATOM 6166 O O . ARG A 1 767 ? 25.681 13.882 -38.272 1.00 90.25 767 ARG A O 1
ATOM 6173 N N . ASP A 1 768 ? 24.950 12.141 -39.471 1.00 90.94 768 ASP A N 1
ATOM 6174 C CA . ASP A 1 768 ? 23.536 12.531 -39.483 1.00 90.94 768 ASP A CA 1
ATOM 6175 C C . ASP A 1 768 ? 22.755 12.032 -38.250 1.00 90.94 768 ASP A C 1
ATOM 6177 O O . ASP A 1 768 ? 21.525 12.137 -38.211 1.00 90.94 768 ASP A O 1
ATOM 6181 N N . TYR A 1 769 ? 23.467 11.502 -37.250 1.00 92.38 769 TYR A N 1
ATOM 6182 C CA . TYR A 1 769 ? 22.946 10.881 -36.036 1.00 92.38 769 TYR A CA 1
ATOM 6183 C C . TYR A 1 769 ? 22.016 9.697 -36.318 1.00 92.38 769 TYR A C 1
ATOM 6185 O O . TYR A 1 769 ? 21.031 9.491 -35.614 1.00 92.38 769 TYR A O 1
ATOM 6193 N N . SER A 1 770 ? 22.305 8.902 -37.348 1.00 93.62 770 SER A N 1
ATOM 6194 C CA . SER A 1 770 ? 21.660 7.606 -37.579 1.00 93.62 770 SER A CA 1
ATOM 6195 C C . SER A 1 770 ? 22.657 6.455 -37.453 1.00 93.62 770 SER A C 1
ATOM 6197 O O . SER A 1 770 ? 23.849 6.623 -37.682 1.00 93.62 770 SER A O 1
ATOM 6199 N N . LEU A 1 771 ? 22.185 5.277 -37.061 1.00 94.12 771 LEU A N 1
ATOM 6200 C CA . LEU A 1 771 ? 22.954 4.040 -37.069 1.00 94.12 771 LEU A CA 1
ATOM 6201 C C . LEU A 1 771 ? 23.145 3.567 -38.504 1.00 94.12 771 LEU A C 1
ATOM 6203 O O . LEU A 1 771 ? 22.172 3.415 -39.243 1.00 94.12 771 LEU A O 1
ATOM 6207 N N . GLY A 1 772 ? 24.380 3.277 -38.871 1.00 94.88 772 GLY A N 1
ATOM 6208 C CA . GLY A 1 772 ? 24.726 2.706 -40.161 1.00 94.88 772 GLY A CA 1
ATOM 6209 C C . GLY A 1 772 ? 26.210 2.388 -40.226 1.00 94.88 772 GLY A C 1
ATOM 6210 O O . GLY A 1 772 ? 26.851 2.250 -39.186 1.00 94.88 772 GLY A O 1
ATOM 6211 N N . PHE A 1 773 ? 26.764 2.265 -41.422 1.00 95.94 773 PHE A N 1
ATOM 6212 C CA . PHE A 1 773 ? 28.176 1.939 -41.594 1.00 95.94 773 PHE A CA 1
ATOM 6213 C C . PHE A 1 773 ? 28.766 2.696 -42.774 1.00 95.94 773 PHE A C 1
ATOM 6215 O O . PHE A 1 773 ? 28.054 3.233 -43.621 1.00 95.94 773 PHE A O 1
ATOM 6222 N N . THR A 1 774 ? 30.090 2.723 -42.805 1.00 95.06 774 THR A N 1
ATOM 6223 C CA . THR A 1 774 ? 30.882 3.257 -43.901 1.00 95.06 774 THR A CA 1
ATOM 6224 C C . THR A 1 774 ? 32.045 2.297 -44.125 1.00 95.06 774 THR A C 1
ATOM 6226 O O . THR A 1 774 ? 32.858 2.124 -43.219 1.00 95.06 774 THR A O 1
ATOM 6229 N N . GLU A 1 775 ? 32.124 1.675 -45.299 1.00 94.94 775 GLU A N 1
ATOM 6230 C CA . GLU A 1 775 ? 33.160 0.689 -45.632 1.00 94.94 775 GLU A CA 1
ATOM 6231 C C . GLU A 1 775 ? 33.690 0.916 -47.055 1.00 94.94 775 GLU A C 1
ATOM 6233 O O . GLU A 1 775 ? 32.928 1.197 -47.981 1.00 94.94 775 GLU A O 1
ATOM 6238 N N . GLU A 1 776 ? 35.003 0.786 -47.231 1.00 94.94 776 GLU A N 1
ATOM 6239 C CA . GLU A 1 776 ? 35.640 0.766 -48.549 1.00 94.94 776 GLU A CA 1
ATOM 6240 C C . GLU A 1 776 ? 35.484 -0.624 -49.175 1.00 94.94 776 GLU A C 1
ATOM 6242 O O . GLU A 1 776 ? 35.780 -1.640 -48.546 1.00 94.94 776 GLU A O 1
ATOM 6247 N N . THR A 1 777 ? 35.080 -0.702 -50.441 1.00 92.38 777 THR A N 1
ATOM 6248 C CA . THR A 1 777 ? 34.823 -1.985 -51.106 1.00 92.38 777 THR A CA 1
ATOM 6249 C C . THR A 1 777 ? 36.085 -2.804 -51.389 1.00 92.38 777 THR A C 1
ATOM 6251 O O . THR A 1 777 ? 35.987 -3.967 -51.782 1.00 92.38 777 THR A O 1
ATOM 6254 N N . GLY A 1 778 ? 37.267 -2.192 -51.258 1.00 90.25 778 GLY A N 1
ATOM 6255 C CA . GLY A 1 778 ? 38.543 -2.750 -51.704 1.00 90.25 778 GLY A CA 1
ATOM 6256 C C . GLY A 1 778 ? 38.692 -2.771 -53.237 1.00 90.25 778 GLY A C 1
ATOM 6257 O O . GLY A 1 778 ? 37.766 -2.394 -53.961 1.00 90.25 778 GLY A O 1
ATOM 6258 N N . PRO A 1 779 ? 39.849 -3.228 -53.757 1.00 86.25 779 PRO A N 1
ATOM 6259 C CA . PRO A 1 779 ? 40.157 -3.199 -55.193 1.00 86.25 779 PRO A CA 1
ATOM 6260 C C . PRO A 1 779 ? 39.244 -4.117 -56.024 1.00 86.25 779 PRO A C 1
ATOM 6262 O O . PRO A 1 779 ? 38.900 -3.813 -57.167 1.00 86.25 779 PRO A O 1
ATOM 6265 N N . GLU A 1 780 ? 38.795 -5.234 -55.446 1.00 88.06 780 GLU A N 1
ATOM 6266 C CA . GLU A 1 780 ? 37.878 -6.166 -56.113 1.00 88.06 780 GLU A CA 1
ATOM 6267 C C . GLU A 1 780 ? 36.429 -5.685 -56.159 1.00 88.06 780 GLU A C 1
ATOM 6269 O O . GLU A 1 780 ? 35.656 -6.274 -56.913 1.00 88.06 780 GLU A O 1
ATOM 6274 N N . GLY A 1 781 ? 36.093 -4.611 -55.428 1.00 92.00 781 GLY A N 1
ATOM 6275 C CA . GLY A 1 781 ? 34.762 -4.028 -55.243 1.00 92.00 781 GLY A CA 1
ATOM 6276 C C . GLY A 1 781 ? 33.668 -5.000 -54.784 1.00 92.00 781 GLY A C 1
ATOM 6277 O O . GLY A 1 781 ? 33.902 -6.182 -54.540 1.00 92.00 781 GLY A O 1
ATOM 6278 N N . TRP A 1 782 ? 32.437 -4.509 -54.646 1.00 94.69 782 TRP A N 1
ATOM 6279 C CA . TRP A 1 782 ? 31.288 -5.314 -54.223 1.00 94.69 782 TRP A CA 1
ATOM 6280 C C . TRP A 1 782 ? 30.391 -5.661 -55.401 1.00 94.69 782 TRP A C 1
ATOM 6282 O O . TRP A 1 782 ? 29.964 -4.787 -56.151 1.00 94.69 782 TRP A O 1
ATOM 6292 N N . ARG A 1 783 ? 30.056 -6.945 -55.551 1.00 95.00 783 ARG A N 1
ATOM 6293 C CA . ARG A 1 783 ? 29.069 -7.392 -56.544 1.00 95.00 783 ARG A CA 1
ATOM 6294 C C . ARG A 1 783 ? 27.699 -6.821 -56.198 1.00 95.00 783 ARG A C 1
ATOM 6296 O O . ARG A 1 783 ? 27.238 -7.031 -55.081 1.00 95.00 783 ARG A O 1
ATOM 6303 N N . ALA A 1 784 ? 27.064 -6.160 -57.161 1.00 94.06 784 ALA A N 1
ATOM 6304 C CA . ALA A 1 784 ? 25.791 -5.478 -56.988 1.00 94.06 784 ALA A CA 1
ATOM 6305 C C . ALA A 1 784 ? 24.664 -6.118 -57.825 1.00 94.06 784 ALA A C 1
ATOM 6307 O O . ALA A 1 784 ? 24.922 -6.645 -58.912 1.00 94.06 784 ALA A O 1
ATOM 6308 N N . TYR A 1 785 ? 23.425 -6.048 -57.333 1.00 94.75 785 TYR A N 1
ATOM 6309 C CA . TYR A 1 785 ? 22.177 -6.500 -57.961 1.00 94.75 785 TYR A CA 1
ATOM 6310 C C . TYR A 1 785 ? 22.260 -7.926 -58.503 1.00 94.75 785 TYR A C 1
ATOM 6312 O O . TYR A 1 785 ? 22.260 -8.152 -59.714 1.00 94.75 785 TYR A O 1
ATOM 6320 N N . GLN A 1 786 ? 22.416 -8.894 -57.594 1.00 91.00 786 GLN A N 1
ATOM 6321 C CA . GLN A 1 786 ? 22.568 -10.322 -57.923 1.00 91.00 786 GLN A CA 1
ATOM 6322 C C . GLN A 1 786 ? 23.694 -10.618 -58.942 1.00 91.00 786 GLN A C 1
ATOM 6324 O O . GLN A 1 786 ? 23.651 -11.599 -59.683 1.00 91.00 786 GLN A O 1
ATOM 6329 N N . GLY A 1 787 ? 24.730 -9.771 -58.976 1.00 89.19 787 GLY A N 1
ATOM 6330 C CA . GLY A 1 787 ? 25.879 -9.913 -59.872 1.00 89.19 787 GLY A CA 1
ATOM 6331 C C . GLY A 1 787 ? 25.703 -9.274 -61.252 1.00 89.19 787 GLY A C 1
ATOM 6332 O O . GLY A 1 787 ? 26.552 -9.491 -62.115 1.00 89.19 787 GLY A O 1
ATOM 6333 N N . ALA A 1 788 ? 24.650 -8.477 -61.473 1.00 91.62 788 ALA A N 1
ATOM 6334 C CA . ALA A 1 788 ? 24.479 -7.714 -62.709 1.00 91.62 788 ALA A CA 1
ATOM 6335 C C . ALA A 1 788 ? 25.606 -6.690 -62.925 1.00 91.62 788 ALA A C 1
ATOM 6337 O O . ALA A 1 788 ? 25.980 -6.426 -64.067 1.00 91.62 788 ALA A O 1
ATOM 6338 N N . GLY A 1 789 ? 26.157 -6.131 -61.844 1.00 92.69 789 GLY A N 1
ATOM 6339 C CA . GLY A 1 789 ? 27.278 -5.198 -61.896 1.00 92.69 789 GLY A CA 1
ATOM 6340 C C . GLY A 1 789 ? 28.096 -5.189 -60.609 1.00 92.69 789 GLY A C 1
ATOM 6341 O O . GLY A 1 789 ? 28.068 -6.136 -59.818 1.00 92.69 789 GLY A O 1
ATOM 6342 N N . LYS A 1 790 ? 28.851 -4.113 -60.410 1.00 94.88 790 LYS A N 1
ATOM 6343 C CA . LYS A 1 790 ? 29.801 -3.953 -59.309 1.00 94.88 790 LYS A CA 1
ATOM 6344 C C . LYS A 1 790 ? 29.807 -2.508 -58.807 1.00 94.88 790 LYS A C 1
ATOM 6346 O O . LYS A 1 790 ? 29.731 -1.591 -59.617 1.00 94.88 790 LYS A O 1
ATOM 6351 N N . ALA A 1 791 ? 29.939 -2.327 -57.498 1.00 95.81 791 ALA A N 1
ATOM 6352 C CA . ALA A 1 791 ? 30.245 -1.054 -56.856 1.00 95.81 791 ALA A CA 1
ATOM 6353 C C . ALA A 1 791 ? 31.717 -1.026 -56.404 1.00 95.81 791 ALA A C 1
ATOM 6355 O O . ALA A 1 791 ? 32.198 -1.990 -55.808 1.00 95.81 791 ALA A O 1
ATOM 6356 N N . GLU A 1 792 ? 32.428 0.056 -56.698 1.00 96.06 792 GLU A N 1
ATOM 6357 C CA . GLU A 1 792 ? 33.820 0.322 -56.318 1.00 96.06 792 GLU A CA 1
ATOM 6358 C C . GLU A 1 792 ? 33.888 1.653 -55.564 1.00 96.06 792 GLU A C 1
ATOM 6360 O O . GLU A 1 792 ? 33.272 2.626 -55.984 1.00 96.06 792 GLU A O 1
ATOM 6365 N N . GLY A 1 793 ? 34.648 1.709 -54.473 1.00 94.94 793 GLY A N 1
ATOM 6366 C CA . GLY A 1 793 ? 34.820 2.917 -53.665 1.00 94.94 793 GLY A CA 1
ATOM 6367 C C . GLY A 1 793 ? 34.220 2.745 -52.277 1.00 94.94 793 GLY A C 1
ATOM 6368 O O . GLY A 1 793 ? 34.378 1.695 -51.657 1.00 94.94 793 GLY A O 1
ATOM 6369 N N . LYS A 1 794 ? 33.515 3.760 -51.789 1.00 96.62 794 LYS A N 1
ATOM 6370 C CA . LYS A 1 794 ? 33.070 3.845 -50.400 1.00 96.62 794 LYS A CA 1
ATOM 6371 C C . LYS A 1 794 ? 31.560 3.672 -50.283 1.00 96.62 794 LYS A C 1
ATOM 6373 O O . LYS A 1 794 ? 30.795 4.544 -50.694 1.00 96.62 794 LYS A O 1
ATOM 6378 N N . VAL A 1 795 ? 31.124 2.574 -49.669 1.00 96.44 795 VAL A N 1
ATOM 6379 C CA . VAL A 1 795 ? 29.706 2.285 -49.405 1.00 96.44 795 VAL A CA 1
ATOM 6380 C C . VAL A 1 795 ? 29.313 2.851 -48.050 1.00 96.44 795 VAL A C 1
ATOM 6382 O O . VAL A 1 795 ? 29.992 2.627 -47.049 1.00 96.44 795 VAL A O 1
ATOM 6385 N N . GLN A 1 796 ? 28.204 3.582 -48.013 1.00 96.31 796 GLN A N 1
ATOM 6386 C CA . GLN A 1 796 ? 27.693 4.248 -46.822 1.00 96.31 796 GLN A CA 1
ATOM 6387 C C . GLN A 1 796 ? 26.214 3.926 -46.640 1.00 96.31 796 GLN A C 1
ATOM 6389 O O . GLN A 1 796 ? 25.420 4.067 -47.568 1.00 96.31 796 GLN A O 1
ATOM 6394 N N . LEU A 1 797 ? 25.828 3.541 -45.430 1.00 95.88 797 LEU A N 1
ATOM 6395 C CA . LEU A 1 797 ? 24.433 3.384 -45.038 1.00 95.88 797 LEU A CA 1
ATOM 6396 C C . LEU A 1 797 ? 24.123 4.367 -43.915 1.00 95.88 797 LEU A C 1
ATOM 6398 O O . LEU A 1 797 ? 24.835 4.411 -42.915 1.00 95.88 797 LEU A O 1
ATOM 6402 N N . SER A 1 798 ? 23.052 5.139 -44.067 1.00 94.44 798 SER A N 1
ATOM 6403 C CA . SER A 1 798 ? 22.517 6.011 -43.019 1.00 94.44 798 SER A CA 1
ATOM 6404 C C . SER A 1 798 ? 21.014 6.236 -43.241 1.00 94.44 798 SER A C 1
ATOM 6406 O O . SER A 1 798 ? 20.411 5.619 -44.122 1.00 94.44 798 SER A O 1
ATOM 6408 N N . ILE A 1 799 ? 20.369 7.128 -42.481 1.00 90.62 799 ILE A N 1
ATOM 6409 C CA . ILE A 1 799 ? 18.969 7.512 -42.743 1.00 90.62 799 ILE A CA 1
ATOM 6410 C C . ILE A 1 799 ? 18.789 8.225 -44.096 1.00 90.62 799 ILE A C 1
ATOM 6412 O O . ILE A 1 799 ? 17.669 8.329 -44.590 1.00 90.62 799 ILE A O 1
ATOM 6416 N N . ALA A 1 800 ? 19.884 8.679 -44.716 1.00 91.06 800 ALA A N 1
ATOM 6417 C CA . ALA A 1 800 ? 19.902 9.163 -46.094 1.00 91.06 800 ALA A CA 1
ATOM 6418 C C . ALA A 1 800 ? 19.823 8.027 -47.137 1.00 91.06 800 ALA A C 1
ATOM 6420 O O . ALA A 1 800 ? 19.788 8.312 -48.326 1.00 91.06 800 ALA A O 1
ATOM 6421 N N . GLY A 1 801 ? 19.776 6.759 -46.716 1.00 93.44 801 GLY A N 1
ATOM 6422 C CA . GLY A 1 801 ? 19.724 5.579 -47.580 1.00 93.44 801 GLY A CA 1
ATOM 6423 C C . GLY A 1 801 ? 21.092 4.946 -47.839 1.00 93.44 801 GLY A C 1
ATOM 6424 O O . GLY A 1 801 ? 22.093 5.311 -47.217 1.00 93.44 801 GLY A O 1
ATOM 6425 N N . LEU A 1 802 ? 21.114 3.961 -48.740 1.00 96.44 802 LEU A N 1
ATOM 6426 C CA . LEU A 1 802 ? 22.329 3.271 -49.166 1.00 96.44 802 LEU A CA 1
ATOM 6427 C C . LEU A 1 802 ? 23.000 4.056 -50.291 1.00 96.44 802 LEU A C 1
ATOM 6429 O O . LEU A 1 802 ? 22.411 4.249 -51.355 1.00 96.44 802 LEU A O 1
ATOM 6433 N N . ARG A 1 803 ? 24.229 4.507 -50.051 1.00 96.38 803 ARG A N 1
ATOM 6434 C CA . ARG A 1 803 ? 24.987 5.350 -50.972 1.00 96.38 803 ARG A CA 1
ATOM 6435 C C . ARG A 1 803 ? 26.360 4.774 -51.289 1.00 96.38 803 ARG A C 1
ATOM 6437 O O . ARG A 1 803 ? 26.938 4.057 -50.475 1.00 96.38 803 ARG A O 1
ATOM 6444 N N . VAL A 1 804 ? 26.880 5.108 -52.463 1.00 96.81 804 VAL A N 1
ATOM 6445 C CA . VAL A 1 804 ? 28.238 4.778 -52.906 1.00 96.81 804 VAL A CA 1
ATOM 6446 C C . VAL A 1 804 ? 28.910 6.046 -53.414 1.00 96.81 804 VAL A C 1
ATOM 6448 O O . VAL A 1 804 ? 28.385 6.706 -54.304 1.00 96.81 804 VAL A O 1
ATOM 6451 N N . ASP A 1 805 ? 30.062 6.371 -52.845 1.00 96.44 805 ASP A N 1
ATOM 6452 C CA . ASP A 1 805 ? 30.990 7.381 -53.357 1.00 96.44 805 ASP A CA 1
ATOM 6453 C C . ASP A 1 805 ? 32.095 6.643 -54.122 1.00 96.44 805 ASP A C 1
ATOM 6455 O O . ASP A 1 805 ? 32.865 5.883 -53.527 1.00 96.44 805 ASP A O 1
ATOM 6459 N N . GLY A 1 806 ? 32.099 6.773 -55.448 1.00 96.06 806 GLY A N 1
ATOM 6460 C CA . GLY A 1 806 ? 32.985 6.028 -56.336 1.00 96.06 806 GLY A CA 1
ATOM 6461 C C . GLY A 1 806 ? 32.304 5.594 -57.631 1.00 96.06 806 GLY A C 1
ATOM 6462 O O . GLY A 1 806 ? 31.564 6.358 -58.253 1.00 96.06 806 GLY A O 1
ATOM 6463 N N . ASP A 1 807 ? 32.575 4.362 -58.053 1.00 95.94 807 ASP A N 1
ATOM 6464 C CA . ASP A 1 807 ? 32.220 3.840 -59.365 1.00 95.94 807 ASP A CA 1
ATOM 6465 C C . ASP A 1 807 ? 31.151 2.740 -59.300 1.00 95.94 807 ASP A C 1
ATOM 6467 O O . ASP A 1 807 ? 31.222 1.794 -58.516 1.00 95.94 807 ASP A O 1
ATOM 6471 N N . LEU A 1 808 ? 30.177 2.816 -60.205 1.00 96.56 808 LEU A N 1
ATOM 6472 C CA . LEU A 1 808 ? 29.270 1.724 -60.536 1.00 96.56 808 LEU A CA 1
ATOM 6473 C C . LEU A 1 808 ? 29.619 1.186 -61.925 1.00 96.56 808 LEU A C 1
ATOM 6475 O O . LEU A 1 808 ? 29.597 1.916 -62.918 1.00 96.56 808 LEU A O 1
ATOM 6479 N N . VAL A 1 809 ? 29.929 -0.107 -61.996 1.00 95.00 809 VAL A N 1
ATOM 6480 C CA . VAL A 1 809 ? 30.363 -0.797 -63.213 1.00 95.00 809 VAL A CA 1
ATOM 6481 C C . VAL A 1 809 ? 29.298 -1.798 -63.648 1.00 95.00 809 VAL A C 1
ATOM 6483 O O . VAL A 1 809 ? 28.923 -2.704 -62.902 1.00 95.00 809 VAL A O 1
ATOM 6486 N N . TYR A 1 810 ? 28.843 -1.661 -64.891 1.00 94.75 810 TYR A N 1
ATOM 6487 C CA . TYR A 1 810 ? 27.871 -2.538 -65.534 1.00 94.75 810 TYR A CA 1
ATOM 6488 C C . TYR A 1 810 ? 28.360 -2.934 -66.934 1.00 94.75 810 TYR A C 1
ATOM 6490 O O . TYR A 1 810 ? 28.218 -2.190 -67.902 1.00 94.75 810 TYR A O 1
ATOM 6498 N N . ILE A 1 811 ? 28.930 -4.135 -67.059 1.00 92.12 811 ILE A N 1
ATOM 6499 C CA . ILE A 1 811 ? 29.472 -4.681 -68.316 1.00 92.12 811 ILE A CA 1
ATOM 6500 C C . ILE A 1 811 ? 30.521 -3.739 -68.950 1.00 92.12 811 ILE A C 1
ATOM 6502 O O . ILE A 1 811 ? 31.676 -3.790 -68.547 1.00 92.12 811 ILE A O 1
ATOM 6506 N N . GLN A 1 812 ? 30.137 -2.901 -69.925 1.00 92.56 812 GLN A N 1
ATOM 6507 C CA . GLN A 1 812 ? 31.014 -1.941 -70.616 1.00 92.56 812 GLN A CA 1
ATOM 6508 C C . GLN A 1 812 ? 30.849 -0.496 -70.127 1.00 92.56 812 GLN A C 1
ATOM 6510 O O . GLN A 1 812 ? 31.636 0.368 -70.523 1.00 92.56 812 GLN A O 1
ATOM 6515 N N . SER A 1 813 ? 29.822 -0.211 -69.319 1.00 93.56 813 SER A N 1
ATOM 6516 C CA . SER A 1 813 ? 29.558 1.120 -68.768 1.00 93.56 813 SER A CA 1
ATOM 6517 C C . SER A 1 813 ? 30.121 1.251 -67.357 1.00 93.56 813 SER A C 1
ATOM 6519 O O . SER A 1 813 ? 29.940 0.358 -66.527 1.00 93.56 813 SER A O 1
ATOM 6521 N N . ARG A 1 814 ? 30.742 2.392 -67.076 1.00 96.38 814 ARG A N 1
ATOM 6522 C CA . ARG A 1 814 ? 31.215 2.820 -65.763 1.00 96.38 814 ARG A CA 1
ATOM 6523 C C . ARG A 1 814 ? 30.686 4.224 -65.491 1.00 96.38 814 ARG A C 1
ATOM 6525 O O . ARG A 1 814 ? 30.898 5.128 -66.294 1.00 96.38 814 ARG A O 1
ATOM 6532 N N . GLY A 1 815 ? 29.999 4.399 -64.373 1.00 96.38 815 GLY A N 1
ATOM 6533 C CA . GLY A 1 815 ? 29.629 5.712 -63.856 1.00 96.38 815 GLY A CA 1
ATOM 6534 C C . GLY A 1 815 ? 30.431 6.020 -62.602 1.00 96.38 815 GLY A C 1
ATOM 6535 O O . GLY A 1 815 ? 30.436 5.188 -61.705 1.00 96.38 815 GLY A O 1
ATOM 6536 N N . HIS A 1 816 ? 31.048 7.194 -62.525 1.00 97.19 816 HIS A N 1
ATOM 6537 C CA . HIS A 1 816 ? 31.745 7.709 -61.350 1.00 97.19 816 HIS A CA 1
ATOM 6538 C C . HIS A 1 816 ? 30.951 8.877 -60.751 1.00 97.19 816 HIS A C 1
ATOM 6540 O O . HIS A 1 816 ? 30.594 9.819 -61.465 1.00 97.19 816 HIS A O 1
ATOM 6546 N N . SER A 1 817 ? 30.670 8.844 -59.452 1.00 96.62 817 SER A N 1
ATOM 6547 C CA . SER A 1 817 ? 29.942 9.901 -58.744 1.00 96.62 817 SER A CA 1
ATOM 6548 C C . SER A 1 817 ? 30.396 9.982 -57.294 1.00 96.62 817 SER A C 1
ATOM 6550 O O . SER A 1 817 ? 30.651 8.958 -56.668 1.00 96.62 817 SER A O 1
ATOM 6552 N N . SER A 1 818 ? 30.403 11.194 -56.736 1.00 94.75 818 SER A N 1
ATOM 6553 C CA . SER A 1 818 ? 30.559 11.387 -55.292 1.00 94.75 818 SER A CA 1
ATOM 6554 C C . SER A 1 818 ? 29.359 10.866 -54.492 1.00 94.75 818 SER A C 1
ATOM 6556 O O . SER A 1 818 ? 29.448 10.698 -53.280 1.00 94.75 818 SER A O 1
ATOM 6558 N N . GLU A 1 819 ? 28.209 10.666 -55.147 1.00 94.88 819 GLU A N 1
ATOM 6559 C CA . GLU A 1 819 ? 27.011 10.123 -54.515 1.00 94.88 819 GLU A CA 1
ATOM 6560 C C . GLU A 1 819 ? 26.124 9.374 -55.523 1.00 94.88 819 GLU A C 1
ATOM 6562 O O . GLU A 1 819 ? 25.283 9.952 -56.216 1.00 94.88 819 GLU A O 1
ATOM 6567 N N . PHE A 1 820 ? 26.264 8.051 -55.556 1.00 97.06 820 PHE A N 1
ATOM 6568 C CA . PHE A 1 820 ? 25.229 7.156 -56.060 1.00 97.06 820 PHE A CA 1
ATOM 6569 C C . PHE A 1 820 ? 24.296 6.744 -54.930 1.00 97.06 820 PHE A C 1
ATOM 6571 O O . PHE A 1 820 ? 24.758 6.268 -53.902 1.00 97.06 820 PHE A O 1
ATOM 6578 N N . VAL A 1 821 ? 22.988 6.839 -55.138 1.00 96.88 821 VAL A N 1
ATOM 6579 C CA . VAL A 1 821 ? 21.956 6.267 -54.268 1.00 96.88 821 VAL A CA 1
ATOM 6580 C C . VAL A 1 821 ? 21.499 4.938 -54.862 1.00 96.88 821 VAL A C 1
ATOM 6582 O O . VAL A 1 821 ? 21.126 4.878 -56.038 1.00 96.88 821 VAL A O 1
ATOM 6585 N N . LEU A 1 822 ? 21.523 3.877 -54.056 1.00 96.94 822 LEU A N 1
ATOM 6586 C CA . LEU A 1 822 ? 21.121 2.530 -54.454 1.00 96.94 822 LEU A CA 1
ATOM 6587 C C . LEU A 1 822 ? 19.736 2.197 -53.897 1.00 96.94 822 LEU A C 1
ATOM 6589 O O . LEU A 1 822 ? 19.542 2.164 -52.687 1.00 96.94 822 LEU A O 1
ATOM 6593 N N . PHE A 1 823 ? 18.795 1.899 -54.780 1.00 96.44 823 PHE A N 1
ATOM 6594 C CA . PHE A 1 823 ? 17.453 1.416 -54.468 1.00 96.44 823 PHE A CA 1
ATOM 6595 C C . PHE A 1 823 ? 17.345 -0.074 -54.798 1.00 96.44 823 PHE A C 1
ATOM 6597 O O . PHE A 1 823 ? 18.124 -0.565 -55.608 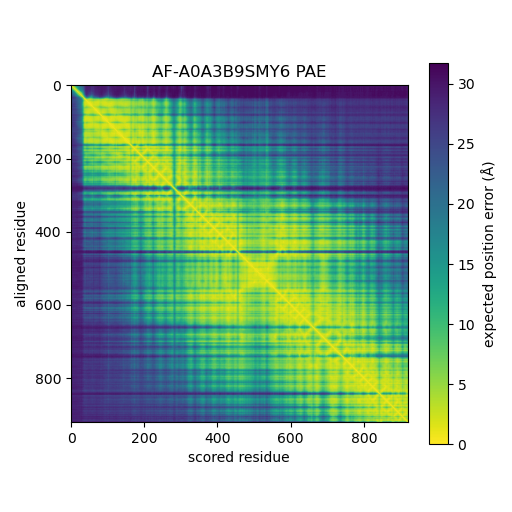1.00 96.44 823 PHE A O 1
ATOM 6604 N N . PRO A 1 824 ? 16.369 -0.811 -54.241 1.00 95.19 824 PRO A N 1
ATOM 6605 C CA . PRO A 1 824 ? 16.211 -2.234 -54.532 1.00 95.19 824 PRO A CA 1
ATOM 6606 C C . PRO A 1 824 ? 16.074 -2.562 -56.022 1.00 95.19 824 PRO A C 1
ATOM 6608 O O . PRO A 1 824 ? 16.482 -3.638 -56.430 1.00 95.19 824 PRO A O 1
ATOM 6611 N N . ASP A 1 825 ? 15.536 -1.653 -56.842 1.00 94.31 825 ASP A N 1
ATOM 6612 C CA . ASP A 1 825 ? 15.291 -1.858 -58.274 1.00 94.31 825 ASP A CA 1
ATOM 6613 C C . ASP A 1 825 ? 16.236 -1.075 -59.207 1.00 94.31 825 ASP A C 1
ATOM 6615 O O . ASP A 1 825 ? 16.256 -1.333 -60.416 1.00 94.31 825 ASP A O 1
ATOM 6619 N N . SER A 1 826 ? 16.989 -0.103 -58.678 1.00 95.56 826 SER A N 1
ATOM 6620 C CA . SER A 1 826 ? 17.673 0.914 -59.480 1.00 95.56 826 SER A CA 1
ATOM 6621 C C . SER A 1 826 ? 18.786 1.650 -58.731 1.00 95.56 826 SER A C 1
ATOM 6623 O O . SER A 1 826 ? 18.745 1.800 -57.520 1.00 95.56 826 SER A O 1
ATOM 6625 N N . ALA A 1 827 ? 19.767 2.196 -59.450 1.00 96.50 827 ALA A N 1
ATOM 6626 C CA . ALA A 1 827 ? 20.770 3.104 -58.887 1.00 96.50 827 ALA A CA 1
ATOM 6627 C C . ALA A 1 827 ? 20.732 4.461 -59.593 1.00 96.50 827 ALA A C 1
ATOM 6629 O O . ALA A 1 827 ? 20.578 4.520 -60.814 1.00 96.50 827 ALA A O 1
ATOM 6630 N N . ARG A 1 828 ? 20.894 5.557 -58.849 1.00 97.12 828 ARG A N 1
ATOM 6631 C CA . ARG A 1 828 ? 20.883 6.924 -59.399 1.00 97.12 828 ARG A CA 1
ATOM 6632 C C . ARG A 1 828 ? 22.067 7.725 -58.896 1.00 97.12 828 ARG A C 1
ATOM 6634 O O . ARG A 1 828 ? 22.424 7.601 -57.735 1.00 97.12 828 ARG A O 1
ATOM 6641 N N . GLY A 1 829 ? 22.640 8.569 -59.739 1.00 96.19 829 GLY A N 1
ATOM 6642 C CA . GLY A 1 829 ? 23.723 9.468 -59.342 1.00 96.19 829 GLY A CA 1
ATOM 6643 C C . GLY A 1 829 ? 24.001 10.522 -60.401 1.00 96.19 829 GLY A C 1
ATOM 6644 O O . GLY A 1 829 ? 23.419 10.493 -61.487 1.00 96.19 829 GLY A O 1
ATOM 6645 N N . GLN A 1 830 ? 24.890 11.457 -60.091 1.00 95.81 830 GLN A N 1
ATOM 6646 C CA . GLN A 1 830 ? 25.350 12.475 -61.035 1.00 95.81 830 GLN A CA 1
ATOM 6647 C C . GLN A 1 830 ? 26.875 12.548 -61.013 1.00 95.81 830 GLN A C 1
ATOM 6649 O O . GLN A 1 830 ? 27.479 12.590 -59.943 1.00 95.81 830 GLN A O 1
ATOM 6654 N N . GLY A 1 831 ? 27.501 12.565 -62.184 1.00 95.44 831 GLY A N 1
ATOM 6655 C CA . GLY A 1 831 ? 28.955 12.634 -62.284 1.00 95.44 831 GLY A CA 1
ATOM 6656 C C . GLY A 1 831 ? 29.457 12.245 -63.665 1.00 95.44 831 GLY A C 1
ATOM 6657 O O . GLY A 1 831 ? 28.842 12.589 -64.672 1.00 95.44 831 GLY A O 1
ATOM 6658 N N . GLN A 1 832 ? 30.571 11.524 -63.716 1.00 96.12 832 GLN A N 1
ATOM 6659 C CA . GLN A 1 832 ? 31.209 11.137 -64.968 1.00 96.12 832 GLN A CA 1
ATOM 6660 C C . GLN A 1 832 ? 30.655 9.799 -65.457 1.00 96.12 832 GLN A C 1
ATOM 6662 O O . GLN A 1 832 ? 30.519 8.852 -64.688 1.00 96.12 832 GLN A O 1
ATOM 6667 N N . TYR A 1 833 ? 30.365 9.698 -66.747 1.00 96.62 833 TYR A N 1
ATOM 6668 C CA . TYR A 1 833 ? 29.935 8.463 -67.394 1.00 96.62 833 TYR A CA 1
ATOM 6669 C C . TYR A 1 833 ? 30.946 8.073 -68.465 1.00 96.62 833 TYR A C 1
ATOM 6671 O O . TYR A 1 833 ? 31.318 8.905 -69.288 1.00 96.62 833 TYR A O 1
ATOM 6679 N N . ALA A 1 834 ? 31.353 6.811 -68.487 1.00 95.75 834 ALA A N 1
ATOM 6680 C CA . ALA A 1 834 ? 32.234 6.248 -69.496 1.00 95.75 834 ALA A CA 1
ATOM 6681 C C . ALA A 1 834 ? 31.661 4.925 -70.009 1.00 95.75 834 ALA A C 1
ATOM 6683 O O . ALA A 1 834 ? 31.333 4.024 -69.240 1.00 95.75 834 ALA A O 1
ATOM 6684 N N . LEU A 1 835 ? 31.564 4.789 -71.325 1.00 95.44 835 LEU A N 1
ATOM 6685 C CA . LEU A 1 835 ? 31.154 3.570 -72.008 1.00 95.44 835 LEU A CA 1
ATOM 6686 C C . LEU A 1 835 ? 32.274 3.127 -72.942 1.00 95.44 835 LEU A C 1
ATOM 6688 O O . LEU A 1 835 ? 32.698 3.888 -73.813 1.00 95.44 835 LEU A O 1
ATOM 6692 N N . THR A 1 836 ? 32.723 1.885 -72.782 1.00 93.38 836 THR A N 1
ATOM 6693 C CA . THR A 1 836 ? 33.739 1.280 -73.649 1.00 93.38 836 THR A CA 1
ATOM 6694 C C . THR A 1 836 ? 33.102 0.797 -74.950 1.00 93.38 836 THR A C 1
ATOM 6696 O O . THR A 1 836 ? 32.030 0.196 -74.927 1.00 93.38 836 THR A O 1
ATOM 6699 N N . ALA A 1 837 ? 33.742 1.056 -76.093 1.00 90.94 837 ALA A N 1
ATOM 6700 C CA . ALA A 1 837 ? 33.224 0.637 -77.394 1.00 90.94 837 ALA A CA 1
ATOM 6701 C C . ALA A 1 837 ? 33.199 -0.896 -77.533 1.00 90.94 837 ALA A C 1
ATOM 6703 O O . ALA A 1 837 ? 34.135 -1.581 -77.118 1.00 90.94 837 ALA A O 1
ATOM 6704 N N . VAL A 1 838 ? 32.162 -1.426 -78.187 1.00 90.31 838 VAL A N 1
ATOM 6705 C CA . VAL A 1 838 ? 32.079 -2.839 -78.586 1.00 90.31 838 VAL A CA 1
ATOM 6706 C C . VAL A 1 838 ? 32.081 -2.905 -80.109 1.00 90.31 838 VAL A C 1
ATOM 6708 O O . VAL A 1 838 ? 31.175 -2.335 -80.718 1.00 90.31 838 VAL A O 1
ATOM 6711 N N . PRO A 1 839 ? 33.053 -3.587 -80.740 1.00 85.19 839 PRO A N 1
ATOM 6712 C CA . PRO A 1 839 ? 33.126 -3.672 -82.192 1.00 85.19 839 PRO A CA 1
ATOM 6713 C C . PRO A 1 839 ? 31.955 -4.476 -82.769 1.00 85.19 839 PRO A C 1
ATOM 6715 O O . PRO A 1 839 ? 31.426 -5.392 -82.140 1.00 85.19 839 PRO A O 1
ATOM 6718 N N . GLY A 1 840 ? 31.588 -4.164 -84.007 1.00 79.62 840 GLY A N 1
ATOM 6719 C CA . GLY A 1 840 ? 30.590 -4.901 -84.773 1.00 79.62 840 GLY A CA 1
ATOM 6720 C C . GLY A 1 840 ? 30.603 -4.489 -86.245 1.00 79.62 840 GLY A C 1
ATOM 6721 O O . GLY A 1 840 ? 31.356 -3.586 -86.617 1.00 79.62 840 GLY A O 1
ATOM 6722 N N . PRO A 1 841 ? 29.848 -5.185 -87.112 1.00 75.44 841 PRO A N 1
ATOM 6723 C CA . PRO A 1 841 ? 29.895 -4.940 -88.546 1.00 75.44 841 PRO A CA 1
ATOM 6724 C C . PRO A 1 841 ? 29.278 -3.571 -88.904 1.00 75.44 841 PRO A C 1
ATOM 6726 O O . PRO A 1 841 ? 28.388 -3.102 -88.190 1.00 75.44 841 PRO A O 1
ATOM 6729 N N . PRO A 1 842 ? 29.658 -2.971 -90.054 1.00 63.78 842 PRO A N 1
ATOM 6730 C CA . PRO A 1 842 ? 29.309 -1.594 -90.445 1.00 63.78 842 PRO A CA 1
ATOM 6731 C C . PRO A 1 842 ? 27.810 -1.251 -90.470 1.00 63.78 842 PRO A C 1
ATOM 6733 O O . PRO A 1 842 ? 27.441 -0.084 -90.528 1.00 63.78 842 PRO A O 1
ATOM 6736 N N . LYS A 1 843 ? 26.932 -2.262 -90.464 1.00 61.69 843 LYS A N 1
ATOM 6737 C CA . LYS A 1 843 ? 25.469 -2.133 -90.382 1.00 61.69 843 LYS A CA 1
ATOM 6738 C C . LYS A 1 843 ? 24.846 -3.314 -89.632 1.00 61.69 843 LYS A C 1
ATOM 6740 O O . LYS A 1 843 ? 24.023 -4.035 -90.193 1.00 61.69 843 LYS A O 1
ATOM 6745 N N . GLY A 1 844 ? 25.246 -3.544 -88.381 1.00 61.19 844 GLY A N 1
ATOM 6746 C CA . GLY A 1 844 ? 24.518 -4.489 -87.527 1.00 61.19 844 GLY A CA 1
ATOM 6747 C C . GLY A 1 844 ? 25.306 -5.073 -86.364 1.00 61.19 844 GLY A C 1
ATOM 6748 O O . GLY A 1 844 ? 25.749 -6.211 -86.436 1.00 61.19 844 GLY A O 1
ATOM 6749 N N . GLY A 1 845 ? 25.397 -4.336 -85.261 1.00 72.56 845 GLY A N 1
ATOM 6750 C CA . GLY A 1 845 ? 25.895 -4.842 -83.979 1.00 72.56 845 GLY A CA 1
ATOM 6751 C C . GLY A 1 845 ? 27.046 -4.012 -83.422 1.00 72.56 845 GLY A C 1
ATOM 6752 O O . GLY A 1 845 ? 27.737 -3.320 -84.165 1.00 72.56 845 GLY A O 1
ATOM 6753 N N . GLY A 1 846 ? 27.228 -4.074 -82.104 1.00 84.94 846 GLY A N 1
ATOM 6754 C CA . GLY A 1 846 ? 28.184 -3.233 -81.388 1.00 84.94 846 GLY A CA 1
ATOM 6755 C C . GLY A 1 846 ? 27.707 -1.785 -81.235 1.00 84.94 846 GLY A C 1
ATOM 6756 O O . GLY A 1 846 ? 26.692 -1.375 -81.799 1.00 84.94 846 GLY A O 1
ATOM 6757 N N . HIS A 1 847 ? 28.453 -1.008 -80.458 1.00 91.56 847 HIS A N 1
ATOM 6758 C CA . HIS A 1 847 ? 28.159 0.394 -80.165 1.00 91.56 847 HIS A CA 1
ATOM 6759 C C . HIS A 1 847 ? 29.465 1.174 -79.950 1.00 91.56 847 HIS A C 1
ATOM 6761 O O . HIS A 1 847 ? 30.482 0.571 -79.583 1.00 91.56 847 HIS A O 1
ATOM 6767 N N . PRO A 1 848 ? 29.473 2.502 -80.159 1.00 91.88 848 PRO A N 1
ATOM 6768 C CA . PRO A 1 848 ? 30.670 3.303 -79.953 1.00 91.88 848 PRO A CA 1
ATOM 6769 C C . PRO A 1 848 ? 30.955 3.501 -78.460 1.00 91.88 848 PRO A C 1
ATOM 6771 O O . PRO A 1 848 ? 30.151 3.141 -77.591 1.00 91.88 848 PRO A O 1
ATOM 6774 N N . SER A 1 849 ? 32.107 4.100 -78.159 1.00 92.81 849 SER A N 1
ATOM 6775 C CA . SER A 1 849 ? 32.376 4.642 -76.829 1.00 92.81 849 SER A CA 1
ATOM 6776 C C . SER A 1 849 ? 31.560 5.911 -76.596 1.00 92.81 849 SER A C 1
ATOM 6778 O O . SER A 1 849 ? 31.252 6.628 -77.551 1.00 92.81 849 SER A O 1
ATOM 6780 N N . ALA A 1 850 ? 31.264 6.217 -75.336 1.00 93.88 850 ALA A N 1
ATOM 6781 C CA . ALA A 1 850 ? 30.612 7.462 -74.942 1.00 93.88 850 ALA A CA 1
ATOM 6782 C C . ALA A 1 850 ? 31.141 7.940 -73.588 1.00 93.88 850 ALA A C 1
ATOM 6784 O O . ALA A 1 850 ? 31.048 7.205 -72.610 1.00 93.88 850 ALA A O 1
ATOM 6785 N N . ASN A 1 851 ? 31.662 9.165 -73.531 1.00 95.19 851 ASN A N 1
ATOM 6786 C CA . ASN A 1 851 ? 32.229 9.758 -72.322 1.00 95.19 851 ASN A CA 1
ATOM 6787 C C . ASN A 1 851 ? 31.537 11.087 -72.004 1.00 95.19 851 ASN A C 1
ATOM 6789 O O . ASN A 1 851 ? 31.514 11.981 -72.844 1.00 95.19 851 ASN A O 1
ATOM 6793 N N . GLY A 1 852 ? 30.989 11.231 -70.802 1.00 93.75 852 GLY A N 1
ATOM 6794 C CA . GLY A 1 852 ? 30.393 12.469 -70.299 1.00 93.75 852 GLY A CA 1
ATOM 6795 C C . GLY A 1 852 ? 31.057 12.876 -68.992 1.00 93.75 852 GLY A C 1
ATOM 6796 O O . GLY A 1 852 ? 31.184 12.053 -68.092 1.00 93.75 852 GLY A O 1
ATOM 6797 N N . SER A 1 853 ? 31.484 14.130 -68.889 1.00 92.44 853 SER A N 1
ATOM 6798 C CA . SER A 1 853 ? 32.110 14.697 -67.685 1.00 92.44 853 SER A CA 1
ATOM 6799 C C . SER A 1 853 ? 31.093 15.078 -66.599 1.00 92.44 853 SER A C 1
ATOM 6801 O O . SER A 1 853 ? 31.442 15.086 -65.422 1.00 92.44 853 SER A O 1
ATOM 6803 N N . ASP A 1 854 ? 29.847 15.366 -66.989 1.00 93.94 854 ASP A N 1
ATOM 6804 C CA . ASP A 1 854 ? 28.733 15.713 -66.101 1.00 93.94 854 ASP A CA 1
ATOM 6805 C C . ASP A 1 854 ? 27.409 15.179 -66.674 1.00 93.94 854 ASP A C 1
ATOM 6807 O O . ASP A 1 854 ? 26.808 15.747 -67.595 1.00 93.94 854 ASP A O 1
ATOM 6811 N N . ALA A 1 855 ? 26.982 14.035 -66.147 1.00 95.44 855 ALA A N 1
ATOM 6812 C CA . ALA A 1 855 ? 25.801 13.309 -66.571 1.00 95.44 855 ALA A CA 1
ATOM 6813 C C . ALA A 1 855 ? 24.968 12.846 -65.372 1.00 95.44 855 ALA A C 1
ATOM 6815 O O . ALA A 1 855 ? 25.492 12.313 -64.391 1.00 95.44 855 ALA A O 1
ATOM 6816 N N . SER A 1 856 ? 23.647 12.988 -65.486 1.00 96.94 856 SER A N 1
ATOM 6817 C CA . SER A 1 856 ? 22.698 12.326 -64.590 1.00 96.94 856 SER A CA 1
ATOM 6818 C C . SER A 1 856 ? 22.520 10.877 -65.040 1.00 96.94 856 SER A C 1
ATOM 6820 O O . SER A 1 856 ? 22.165 10.614 -66.190 1.00 96.94 856 SER A O 1
ATOM 6822 N N . MET A 1 857 ? 22.789 9.938 -64.141 1.00 97.56 857 MET A N 1
ATOM 6823 C CA . MET A 1 857 ? 22.811 8.504 -64.400 1.00 97.56 857 MET A CA 1
ATOM 6824 C C . MET A 1 857 ? 21.678 7.808 -63.648 1.00 97.56 857 MET A C 1
ATOM 6826 O O . MET A 1 857 ? 21.444 8.069 -62.467 1.00 97.56 857 MET A O 1
ATOM 6830 N N . HIS A 1 858 ? 20.995 6.891 -64.328 1.00 97.69 858 HIS A N 1
ATOM 6831 C CA . HIS A 1 858 ? 19.974 6.022 -63.755 1.00 97.69 858 HIS A CA 1
ATOM 6832 C C . HIS A 1 858 ? 20.138 4.610 -64.319 1.00 97.69 858 HIS A C 1
ATOM 6834 O O . HIS A 1 858 ? 19.837 4.341 -65.483 1.00 97.69 858 HIS A O 1
ATOM 6840 N N . TRP A 1 859 ? 20.635 3.707 -63.484 1.00 96.56 859 TRP A N 1
ATOM 6841 C CA . TRP A 1 859 ? 20.849 2.309 -63.818 1.00 96.56 859 TRP A CA 1
ATOM 6842 C C . TRP A 1 859 ? 19.667 1.458 -63.355 1.00 96.56 859 TRP A C 1
ATOM 6844 O O . TRP A 1 859 ? 19.286 1.501 -62.189 1.00 96.56 859 TRP A O 1
ATOM 6854 N N . LEU A 1 860 ? 19.112 0.671 -64.275 1.00 96.44 860 LEU A N 1
ATOM 6855 C CA . LEU A 1 860 ? 18.029 -0.288 -64.063 1.00 96.44 860 LEU A CA 1
ATOM 6856 C C . LEU A 1 860 ? 18.576 -1.709 -64.299 1.00 96.44 860 LEU A C 1
ATOM 6858 O O . LEU A 1 860 ? 18.453 -2.246 -65.409 1.00 96.44 860 LEU A O 1
ATOM 6862 N N . PRO A 1 861 ? 19.212 -2.326 -63.288 1.00 93.06 861 PRO A N 1
ATOM 6863 C CA . PRO A 1 861 ? 19.941 -3.588 -63.430 1.00 93.06 861 PRO A CA 1
ATOM 6864 C C . PRO A 1 861 ? 19.056 -4.740 -63.919 1.00 93.06 861 PRO A C 1
ATOM 6866 O O . PRO A 1 861 ? 19.424 -5.436 -64.867 1.00 93.06 861 PRO A O 1
ATOM 6869 N N . TYR A 1 862 ? 17.855 -4.900 -63.353 1.00 92.81 862 TYR A N 1
ATOM 6870 C CA . TYR A 1 862 ? 16.924 -5.976 -63.728 1.00 92.81 862 TYR A CA 1
ATOM 6871 C C . TYR A 1 862 ? 16.320 -5.797 -65.126 1.00 92.81 862 TYR A C 1
ATOM 6873 O O . TYR A 1 862 ? 15.976 -6.775 -65.786 1.00 92.81 862 TYR A O 1
ATOM 6881 N N . GLN A 1 863 ? 16.250 -4.554 -65.611 1.00 93.94 863 GLN A N 1
ATOM 6882 C CA . GLN A 1 863 ? 15.836 -4.234 -66.981 1.00 93.94 863 GLN A CA 1
ATOM 6883 C C . GLN A 1 863 ? 17.025 -4.187 -67.954 1.00 93.94 863 GLN A C 1
ATOM 6885 O O . GLN A 1 863 ? 16.846 -3.840 -69.122 1.00 93.94 863 GLN A O 1
ATOM 6890 N N . LYS A 1 864 ? 18.244 -4.502 -67.486 1.00 94.38 864 LYS A N 1
ATOM 6891 C CA . LYS A 1 864 ? 19.493 -4.475 -68.266 1.00 94.38 864 LYS A CA 1
ATOM 6892 C C . LYS A 1 864 ? 19.705 -3.156 -69.016 1.00 94.38 864 LYS A C 1
ATOM 6894 O O . LYS A 1 864 ? 20.151 -3.154 -70.161 1.00 94.38 864 LYS A O 1
ATOM 6899 N N . THR A 1 865 ? 19.331 -2.043 -68.390 1.00 95.25 865 THR A N 1
ATOM 6900 C CA . THR A 1 865 ? 19.287 -0.730 -69.039 1.00 95.25 865 THR A CA 1
ATOM 6901 C C . THR A 1 865 ? 20.006 0.310 -68.187 1.00 95.25 865 THR A C 1
ATOM 6903 O O . THR A 1 865 ? 19.801 0.374 -66.978 1.00 95.25 865 THR A O 1
ATOM 6906 N N . TRP A 1 866 ? 20.836 1.143 -68.811 1.00 96.88 866 TRP A N 1
ATOM 6907 C CA . TRP A 1 866 ? 21.494 2.280 -68.170 1.00 96.88 866 TRP A CA 1
ATOM 6908 C C . TRP A 1 866 ? 21.160 3.565 -68.923 1.00 96.88 866 TRP A C 1
ATOM 6910 O O . TRP A 1 866 ? 21.458 3.695 -70.111 1.00 96.88 866 TRP A O 1
ATOM 6920 N N . TRP A 1 867 ? 20.546 4.522 -68.236 1.00 96.88 867 TRP A N 1
ATOM 6921 C CA . TRP A 1 867 ? 20.271 5.847 -68.779 1.00 96.88 867 TRP A CA 1
ATOM 6922 C C . TRP A 1 867 ? 21.315 6.846 -68.300 1.00 96.88 867 TRP A C 1
ATOM 6924 O O . TRP A 1 867 ? 21.566 6.949 -67.102 1.00 96.88 867 TRP A O 1
ATOM 6934 N N . SER A 1 868 ? 21.863 7.617 -69.233 1.00 96.50 868 SER A N 1
ATOM 6935 C CA . SER A 1 868 ? 22.781 8.719 -68.949 1.00 96.50 868 SER A CA 1
ATOM 6936 C C . SER A 1 868 ? 22.307 9.962 -69.692 1.00 96.50 868 SER A C 1
ATOM 6938 O O . SER A 1 868 ? 22.232 9.965 -70.916 1.00 96.50 868 SER A O 1
ATOM 6940 N N . GLN A 1 869 ? 21.962 11.020 -68.968 1.00 96.31 869 GLN A N 1
ATOM 6941 C CA . GLN A 1 869 ? 21.504 12.297 -69.512 1.00 96.31 869 GLN A CA 1
ATOM 6942 C C . GLN A 1 869 ? 22.622 13.332 -69.385 1.00 96.31 869 GLN A C 1
ATOM 6944 O O . GLN A 1 869 ? 23.088 13.583 -68.275 1.00 96.31 869 GLN A O 1
ATOM 6949 N N . SER A 1 870 ? 23.028 13.946 -70.498 1.00 95.25 870 SER A N 1
ATOM 6950 C CA . SER A 1 870 ? 24.010 15.033 -70.490 1.00 95.25 870 SER A CA 1
ATOM 6951 C C . SER A 1 870 ? 23.429 16.245 -69.765 1.00 95.25 870 SER A C 1
ATOM 6953 O O . SER A 1 870 ? 22.265 16.595 -70.004 1.00 95.25 870 SER A O 1
ATOM 6955 N N . LEU A 1 871 ? 24.236 16.885 -68.921 1.00 93.44 871 LEU A N 1
ATOM 6956 C CA . LEU A 1 871 ? 23.867 18.106 -68.210 1.00 93.44 871 LEU A CA 1
ATOM 6957 C C . LEU A 1 871 ? 24.616 19.304 -68.801 1.00 93.44 871 LEU A C 1
ATOM 6959 O O . LEU A 1 871 ? 24.199 19.827 -69.832 1.00 93.44 871 LEU A O 1
ATOM 6963 N N . SER A 1 872 ? 25.718 19.729 -68.181 1.00 91.38 872 SER A N 1
ATOM 6964 C CA . SER A 1 872 ? 26.469 20.914 -68.614 1.00 91.38 872 SER A CA 1
ATOM 6965 C C . SER A 1 872 ? 27.307 20.705 -69.881 1.00 91.38 872 SER A C 1
ATOM 6967 O O . SER A 1 872 ? 27.599 21.677 -70.578 1.00 91.38 872 SER A O 1
ATOM 6969 N N . GLN A 1 873 ? 27.687 19.463 -70.201 1.00 91.31 873 GLN A N 1
ATOM 6970 C CA . GLN A 1 873 ? 28.513 19.123 -71.365 1.00 91.31 873 GLN A CA 1
ATOM 6971 C C . GLN A 1 873 ? 27.935 17.930 -72.142 1.00 91.31 873 GLN A C 1
ATOM 6973 O O . GLN A 1 873 ? 27.396 17.009 -71.522 1.00 91.31 873 GLN A O 1
ATOM 6978 N N . PRO A 1 874 ? 28.049 17.914 -73.486 1.00 93.56 874 PRO A N 1
ATOM 6979 C CA . PRO A 1 874 ? 27.639 16.773 -74.300 1.00 93.56 874 PRO A CA 1
ATOM 6980 C C . PRO A 1 874 ? 28.539 15.555 -74.056 1.00 93.56 874 PRO A C 1
ATOM 6982 O O . PRO A 1 874 ? 29.695 15.683 -73.651 1.00 93.56 874 PRO A O 1
ATOM 6985 N N . PHE A 1 875 ? 28.035 14.362 -74.368 1.00 95.44 875 PHE A N 1
ATOM 6986 C CA . PHE A 1 875 ? 28.857 13.157 -74.399 1.00 95.44 875 PHE A CA 1
ATOM 6987 C C . PHE A 1 875 ? 29.784 13.176 -75.619 1.00 95.44 875 PHE A C 1
ATOM 6989 O O . PHE A 1 875 ? 29.320 13.333 -76.747 1.00 95.44 875 PHE A O 1
ATOM 6996 N N . ALA A 1 876 ? 31.077 12.943 -75.415 1.00 93.19 876 ALA A N 1
ATOM 6997 C CA . ALA A 1 876 ? 32.023 12.661 -76.485 1.00 93.19 876 ALA A CA 1
ATOM 6998 C C . ALA A 1 876 ? 31.894 11.190 -76.900 1.00 93.19 876 ALA A C 1
ATOM 7000 O O . ALA A 1 876 ? 32.160 10.283 -76.106 1.00 93.19 876 ALA A O 1
ATOM 7001 N N . THR A 1 877 ? 31.473 10.950 -78.138 1.00 90.62 877 THR A N 1
ATOM 7002 C CA . THR A 1 877 ? 31.246 9.609 -78.688 1.00 90.62 877 THR A CA 1
ATOM 7003 C C . THR A 1 877 ? 32.131 9.355 -79.904 1.00 90.62 877 THR A C 1
ATOM 7005 O O . THR A 1 877 ? 32.512 10.309 -80.570 1.00 90.62 877 THR A O 1
ATOM 7008 N N . TYR A 1 878 ? 32.438 8.084 -80.190 1.00 86.94 878 TYR A N 1
ATOM 7009 C CA . TYR A 1 878 ? 33.352 7.619 -81.254 1.00 86.94 878 TYR A CA 1
ATOM 7010 C C . TYR A 1 878 ? 34.823 8.078 -81.103 1.00 86.94 878 TYR A C 1
ATOM 7012 O O . TYR A 1 878 ? 35.109 9.272 -81.085 1.00 86.94 878 TYR A O 1
ATOM 7020 N N . PRO A 1 879 ? 35.797 7.150 -81.045 1.00 74.81 879 PRO A N 1
ATOM 7021 C CA . PRO A 1 879 ? 37.201 7.514 -80.844 1.00 74.81 879 PRO A CA 1
ATOM 7022 C C . PRO A 1 879 ? 37.886 8.079 -82.101 1.00 74.81 879 PRO A C 1
ATOM 7024 O O . PRO A 1 879 ? 38.739 8.951 -81.979 1.00 74.81 879 PRO A O 1
ATOM 7027 N N . GLU A 1 880 ? 37.536 7.597 -83.300 1.00 78.56 880 GLU A N 1
ATOM 7028 C CA . GLU A 1 880 ? 38.233 7.963 -84.549 1.00 78.56 880 GLU A CA 1
ATOM 7029 C C . GLU A 1 880 ? 37.684 9.234 -85.212 1.00 78.56 880 GLU A C 1
ATOM 7031 O O . GLU A 1 880 ? 38.445 10.004 -85.794 1.00 78.56 880 GLU A O 1
ATOM 7036 N N . ARG A 1 881 ? 36.374 9.482 -85.104 1.00 82.12 881 ARG A N 1
ATOM 7037 C CA . ARG A 1 881 ? 35.740 10.728 -85.559 1.00 82.12 881 ARG A CA 1
ATOM 7038 C C . ARG A 1 881 ? 34.728 11.180 -84.497 1.00 82.12 881 ARG A C 1
ATOM 7040 O O . ARG A 1 881 ? 33.612 10.660 -84.486 1.00 82.12 881 ARG A O 1
ATOM 7047 N N . PRO A 1 882 ? 35.133 12.068 -83.572 1.00 84.12 882 PRO A N 1
ATOM 7048 C CA . PRO A 1 882 ? 34.326 12.433 -82.414 1.00 84.12 882 PRO A CA 1
ATOM 7049 C C . PRO A 1 882 ? 32.979 13.054 -82.791 1.00 84.12 882 PRO A C 1
ATOM 7051 O O . PRO A 1 882 ? 32.916 13.965 -83.613 1.00 84.12 882 PRO A O 1
ATOM 7054 N N . MET A 1 883 ? 31.911 12.601 -82.139 1.00 90.19 883 MET A N 1
ATOM 7055 C CA . MET A 1 883 ? 30.576 13.198 -82.226 1.00 90.19 883 MET A CA 1
ATOM 7056 C C . MET A 1 883 ? 30.114 13.610 -80.827 1.00 90.19 883 MET A C 1
ATOM 7058 O O . MET A 1 883 ? 30.239 12.832 -79.874 1.00 90.19 883 MET A O 1
ATOM 7062 N N . ALA A 1 884 ? 29.566 14.816 -80.701 1.00 92.12 884 ALA A N 1
ATOM 7063 C CA . ALA A 1 884 ? 29.040 15.351 -79.451 1.00 92.12 884 ALA A CA 1
ATOM 7064 C C . ALA A 1 884 ? 27.541 15.036 -79.333 1.00 92.12 884 ALA A C 1
ATOM 7066 O O . ALA A 1 884 ? 26.737 15.538 -80.117 1.00 92.12 884 ALA A O 1
ATOM 7067 N N . ALA A 1 885 ? 27.157 14.206 -78.362 1.00 92.25 885 ALA A N 1
ATOM 7068 C CA . ALA A 1 885 ? 25.761 13.863 -78.103 1.00 92.25 885 ALA A CA 1
ATOM 7069 C C . ALA A 1 885 ? 25.205 14.676 -76.922 1.00 92.25 885 ALA A C 1
ATOM 7071 O O . ALA A 1 885 ? 25.603 14.467 -75.775 1.00 92.25 885 ALA A O 1
ATOM 7072 N N . THR A 1 886 ? 24.252 15.567 -77.186 1.00 93.94 886 THR A N 1
ATOM 7073 C CA . THR A 1 886 ? 23.480 16.290 -76.165 1.00 93.94 886 THR A CA 1
ATOM 7074 C C . THR A 1 886 ? 22.107 15.645 -76.029 1.00 93.94 886 THR A C 1
ATOM 7076 O O . THR A 1 886 ? 21.337 15.582 -76.985 1.00 93.94 886 THR A O 1
ATOM 7079 N N . GLY A 1 887 ? 21.763 15.182 -74.834 1.00 93.31 887 GLY A N 1
ATOM 7080 C CA . GLY A 1 887 ? 20.503 14.507 -74.562 1.00 93.31 887 GLY A CA 1
ATOM 7081 C C . GLY A 1 887 ? 20.704 13.260 -73.713 1.00 93.31 887 GLY A C 1
ATOM 7082 O O . GLY A 1 887 ? 21.591 13.203 -72.865 1.00 93.31 887 GLY A O 1
ATOM 7083 N N . ARG A 1 888 ? 19.861 12.252 -73.925 1.00 96.25 888 ARG A N 1
ATOM 7084 C CA . ARG A 1 888 ? 19.903 10.995 -73.173 1.00 96.25 888 ARG A CA 1
ATOM 7085 C C . ARG A 1 888 ? 20.487 9.878 -74.012 1.00 96.25 888 ARG A C 1
ATOM 7087 O O . ARG A 1 888 ? 19.964 9.581 -75.080 1.00 96.25 888 ARG A O 1
ATOM 7094 N N . LEU A 1 889 ? 21.487 9.206 -73.468 1.00 96.06 889 LEU A N 1
ATOM 7095 C CA . LEU A 1 889 ? 21.953 7.909 -73.922 1.00 96.06 889 LEU A CA 1
ATOM 7096 C C . LEU A 1 889 ? 21.239 6.801 -73.141 1.00 96.06 889 LEU A C 1
ATOM 7098 O O . LEU A 1 889 ? 21.081 6.881 -71.923 1.00 96.06 889 LEU A O 1
ATOM 7102 N N . THR A 1 890 ? 20.808 5.767 -73.854 1.00 96.31 890 THR A N 1
ATOM 7103 C CA . THR A 1 890 ? 20.246 4.529 -73.314 1.00 96.31 890 THR A CA 1
ATOM 7104 C C . THR A 1 890 ? 21.148 3.385 -73.742 1.00 96.31 890 THR A C 1
ATOM 7106 O O . THR A 1 890 ? 21.177 3.013 -74.914 1.00 96.31 890 THR A O 1
ATOM 7109 N N . TYR A 1 891 ? 21.912 2.857 -72.792 1.00 95.19 891 TYR A N 1
ATOM 7110 C CA . TYR A 1 891 ? 22.782 1.710 -72.998 1.00 95.19 891 TYR A CA 1
ATOM 7111 C C . TYR A 1 891 ? 22.072 0.421 -72.574 1.00 95.19 891 TYR A C 1
ATOM 7113 O O . TYR A 1 891 ? 21.507 0.330 -71.481 1.00 95.19 891 TYR A O 1
ATOM 7121 N N . GLN A 1 892 ? 22.131 -0.578 -73.448 1.00 93.69 892 GLN A N 1
ATOM 7122 C CA . GLN A 1 892 ? 21.765 -1.967 -73.186 1.00 93.69 892 GLN A CA 1
ATOM 7123 C C . GLN A 1 892 ? 22.900 -2.863 -73.704 1.00 93.69 892 GLN A C 1
ATOM 7125 O O . GLN A 1 892 ? 23.634 -2.443 -74.599 1.00 93.69 892 GLN A O 1
ATOM 7130 N N . PRO A 1 893 ? 23.080 -4.096 -73.199 1.00 89.94 893 PRO A N 1
ATOM 7131 C CA . PRO A 1 893 ? 24.169 -4.962 -73.646 1.00 89.94 893 PRO A CA 1
ATOM 7132 C C . PRO A 1 893 ? 24.207 -5.109 -75.180 1.00 89.94 893 PRO A C 1
ATOM 7134 O O . PRO A 1 893 ? 23.314 -5.709 -75.776 1.00 89.94 893 PRO A O 1
ATOM 7137 N N . GLY A 1 894 ? 25.240 -4.547 -75.819 1.00 86.50 894 GLY A N 1
ATOM 7138 C CA . GLY A 1 894 ? 25.426 -4.575 -77.276 1.00 86.50 894 GLY A CA 1
ATOM 7139 C C . GLY A 1 894 ? 24.697 -3.487 -78.083 1.00 86.50 894 GLY A C 1
ATOM 7140 O O . GLY A 1 894 ? 24.798 -3.516 -79.308 1.00 86.50 894 GLY A O 1
ATOM 7141 N N . SER A 1 895 ? 24.008 -2.533 -77.442 1.00 90.38 895 SER A N 1
ATOM 7142 C CA . SER A 1 895 ? 23.263 -1.450 -78.106 1.00 90.38 895 SER A CA 1
ATOM 7143 C C . SER A 1 895 ? 23.386 -0.110 -77.369 1.00 90.38 895 SER A C 1
ATOM 7145 O O . SER A 1 895 ? 23.354 -0.055 -76.138 1.00 90.38 895 SER A O 1
ATOM 7147 N N . LEU A 1 896 ? 23.473 0.985 -78.128 1.00 93.94 896 LEU A N 1
ATOM 7148 C CA . LEU A 1 896 ? 23.431 2.351 -77.610 1.00 93.94 896 LEU A CA 1
ATOM 7149 C C . LEU A 1 896 ? 22.441 3.182 -78.429 1.00 93.94 896 LEU A C 1
ATOM 7151 O O . LEU A 1 896 ? 22.575 3.305 -79.647 1.00 93.94 896 LEU A O 1
ATOM 7155 N N . GLU A 1 897 ? 21.460 3.774 -77.755 1.00 94.31 897 GLU A N 1
ATOM 7156 C CA . GLU A 1 897 ? 20.490 4.675 -78.375 1.00 94.31 897 GLU A CA 1
ATOM 7157 C C . GLU A 1 897 ? 20.599 6.078 -77.771 1.00 94.31 897 GLU A C 1
ATOM 7159 O O . GLU A 1 897 ? 20.596 6.242 -76.552 1.00 94.31 897 GLU A O 1
ATOM 7164 N N . GLY A 1 898 ? 20.686 7.099 -78.619 1.00 93.00 898 GLY A N 1
ATOM 7165 C CA . GLY A 1 898 ? 20.638 8.505 -78.239 1.00 93.00 898 GLY A CA 1
ATOM 7166 C C . GLY A 1 898 ? 19.255 9.109 -78.475 1.00 93.00 898 GLY A C 1
ATOM 7167 O O . GLY A 1 898 ? 18.584 8.800 -79.457 1.00 93.00 898 GLY A O 1
ATOM 7168 N N . ARG A 1 899 ? 18.826 10.007 -77.593 1.00 95.62 899 ARG A N 1
ATOM 7169 C CA . ARG A 1 899 ? 17.659 10.875 -77.780 1.00 95.62 899 ARG A CA 1
ATOM 7170 C C . ARG A 1 899 ? 18.080 12.316 -77.539 1.00 95.62 899 ARG A C 1
ATOM 7172 O O . ARG A 1 899 ? 18.455 12.645 -76.413 1.00 95.62 899 ARG A O 1
ATOM 7179 N N . GLY A 1 900 ? 17.960 13.160 -78.558 1.00 93.31 900 GLY A N 1
ATOM 7180 C CA . GLY A 1 900 ? 18.422 14.547 -78.538 1.00 93.31 900 GLY A CA 1
ATOM 7181 C C . GLY A 1 900 ? 19.226 14.884 -79.790 1.00 93.31 900 GLY A C 1
ATOM 7182 O O . GLY A 1 900 ? 18.874 14.426 -80.876 1.00 93.31 900 GLY A O 1
ATOM 7183 N N . LEU A 1 901 ? 20.288 15.667 -79.614 1.00 93.31 901 LEU A N 1
ATOM 7184 C CA . LEU A 1 901 ? 21.147 16.205 -80.663 1.00 93.31 901 LEU A CA 1
ATOM 7185 C C . LEU A 1 901 ? 22.468 15.429 -80.734 1.00 93.31 901 LEU A C 1
ATOM 7187 O O . LEU A 1 901 ? 23.133 15.243 -79.717 1.00 93.31 901 LEU A O 1
ATOM 7191 N N . LEU A 1 902 ? 22.873 15.024 -81.932 1.00 92.25 902 LEU A N 1
ATOM 7192 C CA . LEU A 1 902 ? 24.187 14.464 -82.230 1.00 92.25 902 LEU A CA 1
ATOM 7193 C C . LEU A 1 902 ? 24.886 15.387 -83.238 1.00 92.25 902 LEU A C 1
ATOM 7195 O O . LEU A 1 902 ? 24.479 15.446 -84.398 1.00 92.25 902 LEU A O 1
ATOM 7199 N N . ALA A 1 903 ? 25.914 16.109 -82.797 1.00 90.38 903 ALA A N 1
ATOM 7200 C CA . ALA A 1 903 ? 26.679 17.042 -83.622 1.00 90.38 903 ALA A CA 1
ATOM 7201 C C . ALA A 1 903 ? 28.022 16.428 -84.048 1.00 90.38 903 ALA A C 1
ATOM 7203 O O . ALA A 1 903 ? 28.725 15.826 -83.230 1.00 90.38 903 ALA A O 1
ATOM 7204 N N . PHE A 1 904 ? 28.379 16.574 -85.324 1.00 89.00 904 PHE A N 1
ATOM 7205 C CA . PHE A 1 904 ? 29.634 16.084 -85.896 1.00 89.00 904 PHE A CA 1
ATOM 7206 C C . PHE A 1 904 ? 30.073 16.967 -87.069 1.00 89.00 904 PHE A C 1
ATOM 7208 O O . PHE A 1 904 ? 29.272 17.281 -87.946 1.00 89.00 904 PHE A O 1
ATOM 7215 N N . ASP A 1 905 ? 31.350 17.348 -87.103 1.00 85.00 905 ASP A N 1
ATOM 7216 C CA . ASP A 1 905 ? 31.903 18.307 -88.071 1.00 85.00 905 ASP A CA 1
ATOM 7217 C C . ASP A 1 905 ? 31.043 19.590 -88.188 1.00 85.00 905 ASP A C 1
ATOM 7219 O O . ASP A 1 905 ? 31.002 20.377 -87.245 1.00 85.00 905 ASP A O 1
ATOM 7223 N N . GLU A 1 906 ? 30.339 19.792 -89.310 1.00 85.12 906 GLU A N 1
ATOM 7224 C CA . GLU A 1 906 ? 29.419 20.919 -89.566 1.00 85.12 906 GLU A CA 1
ATOM 7225 C C . GLU A 1 906 ? 27.934 20.489 -89.636 1.00 85.12 906 GLU A C 1
ATOM 7227 O O . GLU A 1 906 ? 27.087 21.237 -90.124 1.00 85.12 906 GLU A O 1
ATOM 7232 N N . ALA A 1 907 ? 27.601 19.271 -89.191 1.00 87.12 907 ALA A N 1
ATOM 7233 C CA . ALA A 1 907 ? 26.261 18.694 -89.277 1.00 87.12 907 ALA A CA 1
ATOM 7234 C C . ALA A 1 907 ? 25.673 18.349 -87.900 1.00 87.12 907 ALA A C 1
ATOM 7236 O O . ALA A 1 907 ? 26.370 17.936 -86.972 1.00 87.12 907 ALA A O 1
ATOM 7237 N N . GLU A 1 908 ? 24.349 18.463 -87.802 1.00 90.25 908 GLU A N 1
ATOM 7238 C CA . GLU A 1 908 ? 23.568 18.133 -86.614 1.00 90.25 908 GLU A CA 1
ATOM 7239 C C . GLU A 1 908 ? 22.445 17.154 -86.972 1.00 90.25 908 GLU A C 1
ATOM 7241 O O . GLU A 1 908 ? 21.736 17.326 -87.966 1.00 90.25 908 GLU A O 1
ATOM 7246 N N . LEU A 1 909 ? 22.279 16.119 -86.150 1.00 89.88 909 LEU A N 1
ATOM 7247 C CA . LEU A 1 909 ? 21.175 15.169 -86.227 1.00 89.88 909 LEU A CA 1
ATOM 7248 C C . LEU A 1 909 ? 20.363 15.246 -84.932 1.00 89.88 909 LEU A C 1
ATOM 7250 O O . LEU A 1 909 ? 20.852 14.853 -83.875 1.00 89.88 909 LEU A O 1
ATOM 7254 N N . GLU A 1 910 ? 19.117 15.706 -85.013 1.00 92.12 910 GLU A N 1
ATOM 7255 C CA . GLU A 1 910 ? 18.177 15.671 -83.891 1.00 92.12 910 GLU A CA 1
ATOM 7256 C C . GLU A 1 910 ? 17.163 14.538 -84.079 1.00 92.12 910 GLU A C 1
ATOM 7258 O O . GLU A 1 910 ? 16.593 14.358 -85.158 1.00 92.12 910 GLU A O 1
ATOM 7263 N N . GLY A 1 911 ? 16.926 13.749 -83.032 1.00 91.25 911 GLY A N 1
ATOM 7264 C CA . GLY A 1 911 ? 16.023 12.610 -83.123 1.00 91.25 911 GLY A CA 1
ATOM 7265 C C . GLY A 1 911 ? 15.474 12.134 -81.785 1.00 91.25 911 GLY A C 1
ATOM 7266 O O . GLY A 1 911 ? 16.115 12.223 -80.736 1.00 91.25 911 GLY A O 1
ATOM 7267 N N . GLY A 1 912 ? 14.265 11.568 -81.837 1.00 89.31 912 GLY A N 1
ATOM 7268 C CA . GLY A 1 912 ? 13.644 10.896 -80.694 1.00 89.31 912 GLY A CA 1
ATOM 7269 C C . GLY A 1 912 ? 14.307 9.558 -80.342 1.00 89.31 912 GLY A C 1
ATOM 7270 O O . GLY A 1 912 ? 14.307 9.185 -79.171 1.00 89.31 912 GLY A O 1
ATOM 7271 N N . VAL A 1 913 ? 14.870 8.868 -81.344 1.00 90.62 913 VAL A N 1
ATOM 7272 C CA . VAL A 1 913 ? 15.647 7.624 -81.220 1.00 90.62 913 VAL A CA 1
ATOM 7273 C C . VAL A 1 913 ? 16.730 7.613 -82.305 1.00 90.62 913 VAL A C 1
ATOM 7275 O O . VAL A 1 913 ? 16.421 7.531 -83.492 1.00 90.62 913 VAL A O 1
ATOM 7278 N N . ILE A 1 914 ? 17.995 7.686 -81.899 1.00 91.94 914 ILE A N 1
ATOM 7279 C CA . ILE A 1 914 ? 19.184 7.627 -82.754 1.00 91.94 914 ILE A CA 1
ATOM 7280 C C . ILE A 1 914 ? 19.960 6.372 -82.360 1.00 91.94 914 ILE A C 1
ATOM 7282 O O . ILE A 1 914 ? 20.546 6.317 -81.283 1.00 91.94 914 ILE A O 1
ATOM 7286 N N . ARG A 1 915 ? 19.970 5.343 -83.210 1.00 90.31 915 ARG A N 1
ATOM 7287 C CA . ARG A 1 915 ? 20.749 4.123 -82.947 1.00 90.31 915 ARG A CA 1
ATOM 7288 C C . ARG A 1 915 ? 22.211 4.347 -83.306 1.00 90.31 915 ARG A C 1
ATOM 7290 O O . ARG A 1 915 ? 22.512 4.691 -84.446 1.00 90.31 915 ARG A O 1
ATOM 7297 N N . MET A 1 916 ? 23.098 4.143 -82.341 1.00 89.81 916 MET A N 1
ATOM 7298 C CA . MET A 1 916 ? 24.533 4.374 -82.481 1.00 89.81 916 MET A CA 1
ATOM 7299 C C . MET A 1 916 ? 25.251 3.026 -82.613 1.00 89.81 916 MET A C 1
ATOM 7301 O O . MET A 1 916 ? 25.266 2.233 -81.671 1.00 89.81 916 MET A O 1
ATOM 7305 N N . TYR A 1 917 ? 25.834 2.760 -83.783 1.00 88.75 917 TYR A N 1
ATOM 7306 C CA . TYR A 1 917 ? 26.564 1.522 -84.077 1.00 88.75 917 TYR A CA 1
ATOM 7307 C C . TYR A 1 917 ? 28.073 1.707 -83.896 1.00 88.75 917 TYR A C 1
ATOM 7309 O O . TYR A 1 917 ? 28.571 2.827 -83.874 1.00 88.75 917 TYR A O 1
ATOM 7317 N N . ALA A 1 918 ? 28.814 0.606 -83.750 1.00 84.38 918 ALA A N 1
ATOM 7318 C CA . ALA A 1 918 ? 30.262 0.637 -83.508 1.00 84.38 918 ALA A CA 1
ATOM 7319 C C . ALA A 1 918 ? 31.060 1.406 -84.575 1.00 84.38 918 ALA A C 1
ATOM 7321 O O . ALA A 1 918 ? 32.067 2.041 -84.267 1.00 84.38 918 ALA A O 1
ATOM 7322 N N . GLN A 1 919 ? 30.604 1.322 -85.823 1.00 76.25 919 GLN A N 1
ATOM 7323 C CA . GLN A 1 919 ? 31.148 2.020 -86.978 1.00 76.25 919 GLN A CA 1
ATOM 7324 C C . GLN A 1 919 ? 30.016 2.786 -87.647 1.00 76.25 919 GLN A C 1
ATOM 7326 O O . GLN A 1 919 ? 28.863 2.343 -87.616 1.00 76.25 919 GLN A O 1
ATOM 7331 N N . TRP A 1 920 ? 30.362 3.923 -88.233 1.00 64.88 920 TRP A N 1
ATOM 7332 C CA . TRP A 1 920 ? 29.425 4.813 -88.893 1.00 64.88 920 TRP A CA 1
ATOM 7333 C C . TRP A 1 920 ? 29.755 4.992 -90.368 1.00 64.88 920 TRP A C 1
ATOM 7335 O O . TRP A 1 920 ? 30.958 4.939 -90.718 1.00 64.88 920 TRP A O 1
#

pLDDT: mean 87.03, std 13.89, range [26.23, 98.38]

Secondary structure (DSSP, 8-state):
--------------------------------------S--SSHHHHHHHHHHHHHHHH-HHHHHHHHHHHHHHHT-GGGGS--HHHHHHHHHHHHHHHTT---HHHHHHHHHHHHHHSTTTSSS-HHHHHHHHHHHHHHHTT--HHHHHHHHHHHHHHH-TT-TTEEEEEE-SSEEEEEES-EEEEPPTTS-SS--EEEEEEEEEEEETTEEEEEEEEEEEEETTTTEEEES-EEEE-GGGTPPTTTEEEEE-SEEEETTSSEEEEEEEEEEE-TTS-TT-TT------EEEEEEEE--S---GGG---SEEEES-S-EEEEEEETTEEEEEEEEEETTEEEEE--SSS-EEEEEEETTEEEEEEEESEEEE-SS-EEEEEEEEEEEETTTEEEEEEEEEEEEETTTTEEEEE--SSGGGGSPEEETTTTEEEE-SEEEEETTSSEEEEE---SSSPPPEEEEETTB--HHHHHHHHTT-SS-HHHHHHHHHHHTTTSSEEHHHHHHHHT--HHHHHHHHHHHHHTTSEEEETTTTEEEE-HHHHHHHHHHTTSS--B--EEEE--SSS-SEEEETTT--EEEE-B--EEEETTTTEEEEEGGGEEEE-GGG-EEEEEEEEETTEEEEEEEEEEETTTTEEEEEEEEEEEEEEE-SSPPTTS---EEE-SS-EEEEEEEEE-S-TT-TT--S--TT-SEEEESS-EEEE-TTGGGTTS-TTTEEEEEPP-EE--TTT--GGG--EEEEEEETTSS--EEEEEEE-TTS-EEEEEE--TT-EEETTTTEEEEEEEEEETTEEEEEEEEEETTEEEEEEEEEE-SS-EEEEEEEEE--B---TTSS-B--EEEEEEEEEEETTTTEEEEEE-SS-EEE-SSS-EEEEEEEEEETTEEEEEEEEEETTEEEEEEEEEE-S--

Sequence (920 aa):
MTKPPTTDLQLGPLRGLLWTLCLTLFCLAGSLHGQSVRAFGNDPGDFAKDFSKHLTELVGKKEVEPILATFQAYFLDPIWEGDDAQREAFMRVAREMLRRRVVTTEPWLELVQLFQTWSWPAGRYEQGQSDRFFRELEREFKRASRKEMESFLHTYQGLTDDQNPLAIRLYDDGQLSWWYLDGLIETSPAKDGDTALFRLSEGRLLGRMKQDSVEVAEVELLYDPITGVAQALGGRVEWLRAGFGPGELYADFPRWEASLRTPGIQVDSVTLFTSSFMKEGMVGEAVPILSLGAFEDRLTGRNTPENAIFPRFDAYDQNIEIDDFFEGVDYRGGFSIIGQKFFASGSPEQKAHFTFTYDTTQILELKSERFVIRSDELLSPTAEVIIRLGDSDSIYHLKSEVKYDPISQLLRINRPDEGLAMTPYVDSYHNLVMELDQIQWKVTDPSIYLGGLNMGSGSPMVLESDQYFRSARYASLQGLSLENPLVKVDQVGISYGNQNITLYDMAVGLGMPLEPCGRFMMELAIQGFVRYDIDKKLIDVLPKTSEYILNHDNRRDYDVIRFVSEVAQGMNARISLLNFDMEVVGVQIIALSDSQKVALYPTQQKVLIHKGLNFDFDGRVEAGRFTFFSRENKFNYDLFQFNMPAIDSMRFSVPSFDLAVDGTRPLVRVRNTIQDISGELWIDYPTNKSSYLRYPEYPIFKSAAPAKIYYDRAYGGVYERSNFYVNIDPFTIDSLDNTSTEGLVFGGSFVSADIFPVKRQDIRVQRDYSLGFTEETGPEGWRAYQGAGKAEGKVQLSIAGLRVDGDLVYIQSRGHSSEFVLFPDSARGQGQYALTAVPGPPKGGGHPSANGSDASMHWLPYQKTWWSQSLSQPFATYPERPMAATGRLTYQPGSLEGRGLLAFDEAELEGGVIRMYAQW

Radius of gyration: 55.64 Å; Cα contacts (8 Å, |Δi|>4): 2117; chains: 1; bounding box: 113×84×172 Å

Mean predicted aligned error: 15.05 Å

Solvent-accessible surface area (backbone atoms only — not comparable to full-atom values): 47879 Å² total; per-residue (Å²): 140,80,88,88,88,87,85,88,82,88,86,85,86,83,90,83,89,84,84,93,88,90,83,87,88,81,90,83,88,87,79,93,72,77,87,71,76,87,70,62,47,90,52,72,71,50,22,53,53,41,49,50,51,44,48,32,74,64,65,33,61,86,73,36,49,68,55,49,54,57,47,51,59,60,74,70,36,75,81,44,78,82,66,42,68,63,62,53,36,50,54,53,45,53,48,45,42,59,72,59,59,64,80,65,54,63,47,61,52,34,50,54,49,46,46,58,42,37,38,57,86,84,21,83,37,56,60,56,40,21,57,38,49,40,53,40,54,44,61,53,54,76,75,48,52,57,66,54,50,42,47,50,33,52,26,54,41,40,76,68,38,85,88,50,57,53,64,27,50,68,36,68,79,91,58,47,35,28,32,42,29,66,33,47,78,46,74,52,61,50,85,57,66,78,57,79,37,35,39,36,36,76,15,29,44,39,39,38,27,86,86,31,74,47,59,33,37,68,24,34,30,44,32,34,77,86,84,33,37,37,41,26,68,30,26,37,36,61,43,51,78,22,67,44,60,92,87,37,37,35,34,42,42,46,67,42,63,40,46,58,85,48,66,46,49,64,39,70,63,22,41,34,42,43,57,83,74,56,72,92,84,59,93,82,73,81,76,64,56,75,41,50,18,41,36,39,36,59,61,80,57,78,74,51,35,95,67,19,73,35,50,31,38,39,44,70,56,52,73,46,75,37,78,56,54,42,95,53,24,30,38,39,18,11,41,34,36,37,28,61,40,38,28,45,28,26,44,97,91,47,50,12,34,39,40,35,40,46,97,91,41,73,38,37,41,40,35,20,47,48,33,45,38,54,101,67,36,42,36,21,82,51,22,26,40,38,36,46,57,70,95,86,26,31,42,36,37,80,36,24,27,38,41,33,28,75,86,80,37,39,38,39,39,33,47,44,93,55,76,71,27,52,34,49,35,39,28,64,44,40,38,30,36,32,44,55,36,36,40,40,35,40,60,91,49,68,44,41,34,33,17,33,63,68,78,90,73,42,58,62,25,36,39,31,38,71,57,48,59,55,70,68,62,54,50,61,67,21,64,91,51,97,60,49,58,60,60,52,52,43,54,48,20,60,77,58,71,26,48,78,37,40,50,64,60,51,11,61,68,68,72,46,58,57,69,64,37,53,56,51,47,45,57,36,25,38,74,56,32,29,49,66,41,77,91,80,37,30,33,28,50,34,71,56,37,57,50,54,55,32,42,74,70,62,73,47,71,34,34,54,41,42,45,50,23,52,67,93,70,78,65,32,29,38,32,31,73,86,78,60,37,32,42,36,37,34,30,62,56,35,46,54,24,81,82,50,41,28,37,36,33,34,48,93,16,35,39,39,37,34,68,60,56,18,34,38,40,34,32,38,40,35,40,44,41,34,37,37,37,32,37,77,24,37,40,38,48,74,61,32,29,34,45,31,70,39,24,65,33,42,41,44,47,33,62,38,94,59,71,44,98,85,71,43,52,57,76,40,66,42,73,52,46,46,23,61,35,24,30,36,42,36,50,38,58,50,84,27,50,54,48,76,64,88,60,74,54,39,25,31,42,38,39,74,41,58,27,35,39,63,51,40,74,23,89,83,40,71,37,47,72,91,45,22,32,34,42,29,53,58,48,73,47,54,14,39,64,72,60,52,64,85,73,51,67,46,53,27,40,38,36,44,46,52,32,37,74,78,37,80,42,64,31,29,72,41,97,87,33,15,66,22,38,75,48,70,42,55,94,87,30,39,55,23,53,85,63,62,29,33,38,34,42,38,40,34,38,37,66,89,37,42,31,35,31,35,35,44,38,46,91,54,37,37,36,38,18,81,49,27,43,57,50,70,70,35,35,38,33,51,27,32,36,39,31,58,59,38,80,43,51,77,88,69,44,19,15,41,26,38,38,22,80,34,21,46,35,41,35,28,64,91,74,52,36,36,38,38,30,39,63,93,40,50,24,49,22,38,90,91,68,62,28,40,35,40,35,36,38,42,39,36,94,62,42,33,35,37,30,38,39,41,36,41,95,96,48,76,48,76,38,87,73,38,82,42,44,37,42,131

Nearest PDB structures (foldseek):
  4fx0-assembly1_B  TM=6.617E-01  e=4.119E-01  Mycobacterium tuberculosis
  7kk0-assembly1_A  TM=5.987E-01  e=3.557E-01  Variovorax paradoxus
  6wxq-assembly1_B  TM=6.014E-01  e=3.225E-01  Saccharolobus solfataricus
  6c28-assembly2_B  TM=6.287E-01  e=1.399E+00  Rhodopseudomonas palustris CGA009
  2qqb-assembly1_A-2  TM=7.068E-01  e=3.909E+00  Corynebacterium diphtheriae